Protein AF-A0A834P4N8-F1 (afdb_monomer_lite)

pLDDT: mean 71.98, std 23.49, range [21.44, 96.94]

Secondary structure (DSSP, 8-state):
-HHHHHHHHHHHHHHHHHHHT----GGG-EEPPPSS--TT---TTSEE-HHHHHHHHHHHHHHTHHHHHHHTT---------TTTT-TTS-HHHHHHHHHHHHHHHHHHHHTTS---S-----BTTB-HHHHHS------S-S---------S--HHHHHHHH---------S-S-HHHHHHHHHHHHHHHHHHHHHHHHHHHHHHHHHHHHHHHHHHHHHHTTS--------PPPPHHHHHHHHHHHS-----SS----HHHHHHHHHHHHHHHHHHHHHHHHT-----S-------TT------------------------------------------------------------------------SSS--------------------------------------------------------------S------------------------------------S-HHHHHHHHHHHHHHHHHHHHHHHHHS--S--PPPSSHHHHHHHHTTS-HHHHHHHHHHHHHHT-TTT-THHHHHHHHHHHHHHHHHHHS---S--HHHHHHHHHHHHHHHHHHHHHHHH-HHHHHHHHHHHHHHHHHHHHHTTTSPPPHHHHHHHHHHHHHS-S-SSS-TTHHHHHHHHHHHHHHPPP-SHHHHHHHHHHHHHHHHHHHTTT---HHHHHHHHHHHHHHS---S-------TTS-SSSGGGSTT---TTS--S---TTS--PPPPGGGGS-----HHHHHHHHHHHHHHHHHHHHHHTTSTTHHHHHHHHHHHHHHS--TTS-HHHHHHHHHHHHHHHHHTTSPPPP-PPP-PPPPPP--------SS--SS-PPP--HHHHHHHHHHHHHHHHHHHHHHHHHHHHHHHHHHHHHHHHHHHHHHHHHHHHHHTT----EEEEEEEETTEEEEEEEEE-TTTSSEEEEEEEEPGGGGTSPEEEEEEE--TT--HHHHHHHS-HHHHHHHHT-EEEEE-SS--STTS---TT-TTSBTTB-TTSB--STTGGGT-BHHHIIIIIIHHHHHHHSSEEEEEEEEEEETHHHHHHHHHHHHSTTTSS-EEEES----TTTSHHHHHHHHHHT---TT-HHHHTT-HHHHHHT--SS---EEEEEETT-HHHHTTSS-HHHHHHHHHHTT--EEEEEETT--SSHHHHHHHHHHHHHHHHHHH--

Radius of gyration: 64.55 Å; chains: 1; bounding box: 152×145×149 Å

Organism: Vespula pensylvanica (NCBI:txid30213)

Structure (mmCIF, N/CA/C/O backbone):
data_AF-A0A834P4N8-F1
#
_entry.id   AF-A0A834P4N8-F1
#
loop_
_atom_site.group_PDB
_atom_site.id
_atom_site.type_symbol
_atom_site.label_atom_id
_atom_site.label_alt_id
_atom_site.label_comp_id
_atom_site.label_asym_id
_atom_site.label_entity_id
_atom_site.label_seq_id
_atom_site.pdbx_PDB_ins_code
_atom_site.Cartn_x
_atom_site.Cartn_y
_atom_site.Cartn_z
_atom_site.occupancy
_atom_site.B_iso_or_equiv
_atom_site.auth_seq_id
_atom_site.auth_comp_id
_atom_site.auth_asym_id
_atom_site.auth_atom_id
_atom_site.pdbx_PDB_model_num
ATOM 1 N N . MET A 1 1 ? 45.864 -35.823 -59.020 1.00 46.06 1 MET A N 1
ATOM 2 C CA . MET A 1 1 ? 45.460 -35.392 -57.654 1.00 46.06 1 MET A CA 1
ATOM 3 C C . MET A 1 1 ? 46.513 -34.607 -56.843 1.00 46.06 1 MET A C 1
ATOM 5 O O . MET A 1 1 ? 46.122 -33.960 -55.880 1.00 46.06 1 MET A O 1
ATOM 9 N N . VAL A 1 2 ? 47.816 -34.595 -57.176 1.00 44.84 2 VAL A N 1
ATOM 10 C CA . VAL A 1 2 ? 48.851 -34.005 -56.283 1.00 44.84 2 VAL A CA 1
ATOM 11 C C . VAL A 1 2 ? 48.834 -32.463 -56.200 1.00 44.84 2 VAL A C 1
ATOM 13 O O . VAL A 1 2 ? 48.961 -31.918 -55.105 1.00 44.84 2 VAL A O 1
ATOM 16 N N . LYS A 1 3 ? 48.603 -31.737 -57.309 1.00 44.97 3 LYS A N 1
ATOM 17 C CA . LYS A 1 3 ? 48.581 -30.253 -57.306 1.00 44.97 3 LYS A CA 1
ATOM 18 C C . LYS A 1 3 ? 47.446 -29.646 -56.458 1.00 44.97 3 LYS A C 1
ATOM 20 O O . LYS A 1 3 ? 47.641 -28.597 -55.858 1.00 44.97 3 LYS A O 1
ATOM 25 N N . ALA A 1 4 ? 46.303 -30.325 -56.324 1.00 46.41 4 ALA A N 1
ATOM 26 C CA . ALA A 1 4 ? 45.191 -29.844 -55.495 1.00 46.41 4 ALA A CA 1
ATOM 27 C C . ALA A 1 4 ? 45.511 -29.867 -53.985 1.00 46.41 4 ALA A C 1
ATOM 29 O O . ALA A 1 4 ? 45.103 -28.965 -53.255 1.00 46.41 4 ALA A O 1
ATOM 30 N N . LYS A 1 5 ? 46.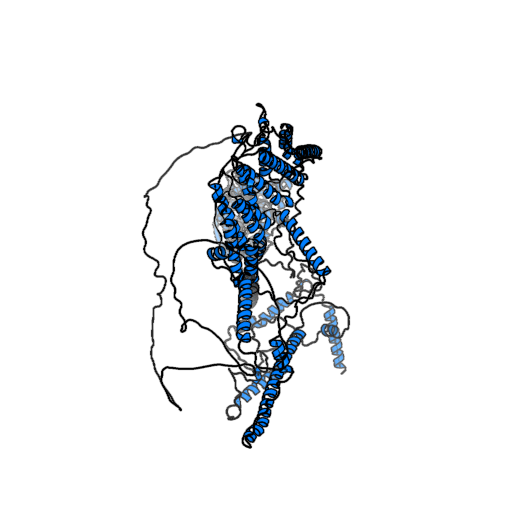278 -30.862 -53.509 1.00 49.19 5 LYS A N 1
ATOM 31 C CA . LYS A 1 5 ? 46.622 -30.987 -52.081 1.00 49.19 5 LYS A CA 1
ATOM 32 C C . LYS A 1 5 ? 47.609 -29.909 -51.608 1.00 49.19 5 LYS A C 1
ATOM 34 O O . LYS A 1 5 ? 47.435 -29.413 -50.498 1.00 49.19 5 LYS A O 1
ATOM 39 N N . LYS A 1 6 ? 48.572 -29.483 -52.445 1.00 52.91 6 LYS A N 1
ATOM 40 C CA . LYS A 1 6 ? 49.505 -28.386 -52.100 1.00 52.91 6 LYS A CA 1
ATOM 41 C C . LYS A 1 6 ? 48.788 -27.045 -51.892 1.00 52.91 6 LYS A C 1
ATOM 43 O O . LYS A 1 6 ? 49.028 -26.383 -50.883 1.00 52.91 6 LYS A O 1
ATOM 48 N N . ASN A 1 7 ? 47.833 -26.707 -52.759 1.00 54.47 7 ASN A N 1
ATOM 49 C CA . ASN A 1 7 ? 47.050 -25.477 -52.609 1.00 54.47 7 ASN A CA 1
ATOM 50 C C . ASN A 1 7 ? 46.189 -25.504 -51.332 1.00 54.47 7 ASN A C 1
ATOM 52 O O . ASN A 1 7 ? 46.068 -24.481 -50.662 1.00 54.47 7 ASN A O 1
ATOM 56 N N . LEU A 1 8 ? 45.636 -26.661 -50.933 1.00 53.25 8 LEU A N 1
ATOM 57 C CA . LEU A 1 8 ? 44.941 -26.773 -49.643 1.00 53.25 8 LEU A CA 1
ATOM 58 C C . LEU A 1 8 ? 45.882 -26.568 -48.447 1.00 53.25 8 LEU A C 1
ATOM 60 O O . LEU A 1 8 ? 45.473 -25.908 -47.494 1.00 53.25 8 LEU A O 1
ATOM 64 N N . SER A 1 9 ? 47.119 -27.080 -48.478 1.00 60.56 9 SER A N 1
ATOM 65 C CA . SER A 1 9 ? 48.085 -26.848 -47.393 1.00 60.56 9 SER A CA 1
ATOM 66 C C . SER A 1 9 ? 48.547 -25.391 -47.304 1.00 60.56 9 SER A C 1
ATOM 68 O O . SER A 1 9 ? 48.621 -24.864 -46.198 1.00 60.56 9 SER A O 1
ATOM 70 N N . GLU A 1 10 ? 48.767 -24.702 -48.427 1.00 59.41 10 GLU A N 1
ATOM 71 C CA . GLU A 1 10 ? 49.094 -23.268 -48.421 1.00 59.41 10 GLU A CA 1
ATOM 72 C C . GLU A 1 10 ? 47.905 -22.421 -47.957 1.00 59.41 10 GLU A C 1
ATOM 74 O O . GLU A 1 10 ? 48.069 -21.543 -47.114 1.00 59.41 10 GLU A O 1
ATOM 79 N N . ILE A 1 11 ? 46.681 -22.718 -48.408 1.00 61.84 11 ILE A N 1
ATOM 80 C CA . ILE A 1 11 ? 45.464 -22.043 -47.926 1.00 61.84 11 ILE A CA 1
ATOM 81 C C . ILE A 1 11 ? 45.232 -22.326 -46.432 1.00 61.84 11 ILE A C 1
ATOM 83 O O . ILE A 1 11 ? 44.785 -21.437 -45.702 1.00 61.84 11 ILE A O 1
ATOM 87 N N . ALA A 1 12 ? 45.556 -23.527 -45.944 1.00 61.19 12 ALA A N 1
ATOM 88 C CA . ALA A 1 12 ? 45.499 -23.863 -44.524 1.00 61.19 12 ALA A CA 1
ATOM 89 C C . ALA A 1 12 ? 46.568 -23.111 -43.715 1.00 61.19 12 ALA A C 1
ATOM 91 O O . ALA A 1 12 ? 46.232 -22.534 -42.686 1.00 61.19 12 ALA A O 1
ATOM 92 N N . GLN A 1 13 ? 47.814 -23.031 -44.190 1.00 60.16 13 GLN A N 1
ATOM 93 C CA . GLN A 1 13 ? 48.889 -22.266 -43.545 1.00 60.16 13 GLN A CA 1
ATOM 94 C C . GLN A 1 13 ? 48.623 -20.753 -43.577 1.00 60.16 13 GLN A C 1
ATOM 96 O O . GLN A 1 13 ? 48.818 -20.076 -42.568 1.00 60.16 13 GLN A O 1
ATOM 101 N N . LEU A 1 14 ? 48.081 -20.216 -44.674 1.00 58.84 14 LEU A N 1
ATOM 102 C CA . LEU A 1 14 ? 47.619 -18.829 -44.770 1.00 58.84 14 LEU A CA 1
ATOM 103 C C . LEU A 1 14 ? 46.462 -18.558 -43.800 1.00 58.84 14 LEU A C 1
ATOM 105 O O . LEU A 1 14 ? 46.494 -17.546 -43.103 1.00 58.84 14 LEU A O 1
ATOM 109 N N . LYS A 1 15 ? 45.488 -19.471 -43.666 1.00 58.03 15 LYS A N 1
ATOM 110 C CA . LYS A 1 15 ? 44.450 -19.387 -42.620 1.00 58.03 15 LYS A CA 1
ATOM 111 C C . LYS A 1 15 ? 45.043 -19.452 -41.212 1.00 58.03 15 LYS A C 1
ATOM 113 O O . LYS A 1 15 ? 44.641 -18.667 -40.357 1.00 58.03 15 LYS A O 1
ATOM 118 N N . HIS A 1 16 ? 46.015 -20.328 -40.970 1.00 56.16 16 HIS A N 1
ATOM 119 C CA . HIS A 1 16 ? 46.644 -20.500 -39.660 1.00 56.16 16 HIS A CA 1
ATOM 120 C C . HIS A 1 16 ? 47.477 -19.267 -39.256 1.00 56.16 16 HIS A C 1
ATOM 122 O O . HIS A 1 16 ? 47.449 -18.850 -38.095 1.00 56.16 16 HIS A O 1
ATOM 128 N N . ASN A 1 17 ? 48.138 -18.626 -40.226 1.00 56.19 17 ASN A N 1
ATOM 129 C CA . ASN A 1 17 ? 48.847 -17.355 -40.060 1.00 56.19 17 ASN A CA 1
ATOM 130 C C . ASN A 1 17 ? 47.887 -16.156 -39.931 1.00 56.19 17 ASN A C 1
ATOM 132 O O . ASN A 1 17 ? 48.145 -15.252 -39.137 1.00 56.19 17 ASN A O 1
ATOM 136 N N . GLN A 1 18 ? 46.745 -16.156 -40.629 1.00 56.22 18 GLN A N 1
ATOM 137 C CA . GLN A 1 18 ? 45.678 -15.163 -40.427 1.00 56.22 18 GLN A CA 1
ATOM 138 C C . GLN A 1 18 ? 45.008 -15.289 -39.050 1.00 56.22 18 GLN A C 1
ATOM 140 O O . GLN A 1 18 ? 44.612 -14.276 -38.477 1.00 56.22 18 GLN A O 1
ATOM 145 N N . GLN A 1 19 ? 44.897 -16.501 -38.497 1.00 53.66 19 GLN A N 1
ATOM 146 C CA . GLN A 1 19 ? 44.397 -16.723 -37.137 1.00 53.66 19 GLN A CA 1
ATOM 147 C C . GLN A 1 19 ? 45.388 -16.218 -36.078 1.00 53.66 19 GLN A C 1
ATOM 149 O O . GLN A 1 19 ? 44.970 -15.529 -35.150 1.00 53.66 19 GLN A O 1
ATOM 154 N N . LYS A 1 20 ? 46.699 -16.456 -36.250 1.00 52.59 20 LYS A N 1
ATOM 155 C CA . LYS A 1 20 ? 47.740 -15.934 -35.340 1.00 52.59 20 LYS A CA 1
ATOM 156 C C . LYS A 1 20 ? 47.938 -14.406 -35.404 1.00 52.59 20 LYS A C 1
ATOM 158 O O . LYS A 1 20 ? 48.492 -13.841 -34.470 1.00 52.59 20 LYS A O 1
ATOM 163 N N . LYS A 1 21 ? 47.466 -13.715 -36.454 1.00 49.66 21 LYS A N 1
ATOM 164 C CA . LYS A 1 21 ? 47.585 -12.246 -36.621 1.00 49.66 21 LYS A CA 1
ATOM 165 C C . LYS A 1 21 ? 46.362 -11.420 -36.173 1.00 49.66 21 LYS A C 1
ATOM 167 O O . LYS A 1 21 ? 46.284 -10.241 -36.504 1.00 49.66 21 LYS A O 1
ATOM 172 N N . LYS A 1 22 ? 45.412 -11.986 -35.416 1.00 57.53 22 LYS A N 1
ATOM 173 C CA . LYS A 1 22 ? 44.201 -11.271 -34.945 1.00 57.53 22 LYS A CA 1
ATOM 174 C C . LYS A 1 22 ? 44.221 -10.825 -33.476 1.00 57.53 22 LYS A C 1
ATOM 176 O O . LYS A 1 22 ? 43.168 -10.752 -32.843 1.00 57.53 22 LYS A O 1
ATOM 181 N N . ASN A 1 23 ? 45.373 -10.364 -32.989 1.00 58.09 23 ASN A N 1
ATOM 182 C CA . ASN A 1 23 ? 45.368 -9.299 -31.981 1.00 58.09 23 ASN A CA 1
ATOM 183 C C . ASN A 1 23 ? 44.941 -8.000 -32.682 1.00 58.09 23 ASN A C 1
ATOM 185 O O . ASN A 1 23 ? 45.769 -7.185 -33.079 1.00 58.09 23 ASN A O 1
ATOM 189 N N . LEU A 1 24 ? 43.629 -7.869 -32.912 1.00 64.44 24 LEU A N 1
ATOM 190 C CA . LEU A 1 24 ? 43.011 -6.646 -33.420 1.00 64.44 24 LEU A CA 1
ATOM 191 C C . LEU A 1 24 ? 43.420 -5.481 -32.519 1.00 64.44 24 LEU A C 1
ATOM 193 O O . LEU A 1 24 ? 43.329 -5.585 -31.295 1.00 64.44 24 LEU A O 1
ATOM 197 N N . ASN A 1 25 ? 43.863 -4.387 -33.134 1.00 79.00 25 ASN A N 1
ATOM 198 C CA . ASN A 1 25 ? 44.309 -3.206 -32.412 1.00 79.00 25 ASN A CA 1
ATOM 199 C C . ASN A 1 25 ? 43.174 -2.720 -31.480 1.00 79.00 25 ASN A C 1
ATOM 201 O O . ASN A 1 25 ? 42.064 -2.497 -31.974 1.00 79.00 25 ASN A O 1
ATOM 205 N N . PRO A 1 26 ? 43.409 -2.538 -30.163 1.00 80.94 26 PRO A N 1
ATOM 206 C CA . PRO A 1 26 ? 42.380 -2.083 -29.228 1.00 80.94 26 PRO A CA 1
ATOM 207 C C . PRO A 1 26 ? 41.653 -0.802 -29.661 1.00 80.94 26 PRO A C 1
ATOM 209 O O . PRO A 1 26 ? 40.479 -0.648 -29.348 1.00 80.94 26 PRO A O 1
ATOM 212 N N . PHE A 1 27 ? 42.299 0.077 -30.436 1.00 82.69 27 PHE A N 1
ATOM 213 C CA . PHE A 1 27 ? 41.684 1.301 -30.967 1.00 82.69 27 PHE A CA 1
ATOM 214 C C . PHE A 1 27 ? 40.715 1.077 -32.150 1.00 82.69 27 PHE A C 1
ATOM 216 O O . PHE A 1 27 ? 39.937 1.971 -32.485 1.00 82.69 27 PHE A O 1
ATOM 223 N N . GLU A 1 28 ? 40.717 -0.101 -32.784 1.00 82.94 28 GLU A N 1
ATOM 224 C CA . GLU A 1 28 ? 39.754 -0.471 -33.838 1.00 82.94 28 GLU A CA 1
ATOM 225 C C . GLU A 1 28 ? 38.455 -1.079 -33.283 1.00 82.94 28 GLU A C 1
ATOM 227 O O . GLU A 1 28 ? 37.444 -1.144 -33.994 1.00 82.94 28 GLU A O 1
ATOM 232 N N . ILE A 1 29 ? 38.474 -1.506 -32.016 1.00 84.81 29 ILE A N 1
ATOM 233 C CA . ILE A 1 29 ? 37.347 -2.110 -31.304 1.00 84.81 29 ILE A CA 1
ATOM 234 C C . ILE A 1 29 ? 36.762 -1.080 -30.335 1.00 84.81 29 ILE A C 1
ATOM 236 O O . ILE A 1 29 ? 37.475 -0.438 -29.574 1.00 84.81 29 ILE A O 1
ATOM 240 N N . HIS A 1 30 ? 35.439 -0.954 -30.306 1.00 85.19 30 HIS A N 1
ATOM 241 C CA . HIS A 1 30 ? 34.751 -0.269 -29.217 1.00 85.19 30 HIS A CA 1
ATOM 242 C C . HIS A 1 30 ? 34.214 -1.311 -28.240 1.00 85.19 30 HIS A C 1
ATOM 244 O O . HIS A 1 30 ? 33.317 -2.073 -28.599 1.00 85.19 30 HIS A O 1
ATOM 250 N N . ILE A 1 31 ? 34.786 -1.367 -27.038 1.00 84.25 31 ILE A N 1
ATOM 251 C CA . ILE A 1 31 ? 34.381 -2.308 -25.989 1.00 84.25 31 ILE A CA 1
ATOM 252 C C . ILE A 1 31 ? 33.406 -1.600 -25.047 1.00 84.25 31 ILE A C 1
ATOM 254 O O . ILE A 1 31 ? 33.760 -0.595 -24.428 1.00 84.25 31 ILE A O 1
ATOM 258 N N . ASN A 1 32 ? 32.194 -2.134 -24.924 1.00 81.81 32 ASN A N 1
ATOM 259 C CA . ASN A 1 32 ? 31.267 -1.736 -23.872 1.00 81.81 32 ASN A CA 1
ATOM 260 C C . ASN A 1 32 ? 31.687 -2.429 -22.569 1.00 81.81 32 ASN A C 1
ATOM 262 O O . ASN A 1 32 ? 31.934 -3.631 -22.563 1.00 81.81 32 ASN A O 1
ATOM 266 N N . LYS A 1 33 ? 31.783 -1.681 -21.463 1.00 81.88 33 LYS A N 1
ATOM 267 C CA . LYS A 1 33 ? 31.998 -2.280 -20.138 1.00 81.88 33 LYS A CA 1
ATOM 268 C C . LYS A 1 33 ? 30.669 -2.817 -19.609 1.00 81.88 33 LYS A C 1
ATOM 270 O O . LYS A 1 33 ? 29.723 -2.039 -19.458 1.00 81.88 33 LYS A O 1
ATOM 275 N N . ASP A 1 34 ? 30.618 -4.106 -19.290 1.00 79.25 34 ASP A N 1
ATOM 276 C CA . ASP A 1 34 ? 29.484 -4.695 -18.581 1.00 79.25 34 ASP A CA 1
ATOM 277 C C . ASP A 1 34 ? 29.322 -4.050 -17.202 1.00 79.25 34 ASP A C 1
ATOM 279 O O . ASP A 1 34 ? 30.280 -3.903 -16.443 1.00 79.25 34 ASP A O 1
ATOM 283 N N . LYS A 1 35 ? 28.090 -3.644 -16.879 1.00 80.88 35 LYS A N 1
ATOM 284 C CA . LYS A 1 35 ? 27.754 -3.039 -15.578 1.00 80.88 35 LYS A CA 1
ATOM 285 C C . LYS A 1 35 ? 27.410 -4.076 -14.509 1.00 80.88 35 LYS A C 1
ATOM 287 O O . LYS A 1 35 ? 27.476 -3.770 -13.325 1.00 80.88 35 LYS A O 1
ATOM 292 N N . GLN A 1 36 ? 26.999 -5.268 -14.933 1.00 79.50 36 GLN A N 1
ATOM 293 C CA . GLN A 1 36 ? 26.628 -6.401 -14.091 1.00 79.50 36 GLN A CA 1
ATOM 294 C C . GLN A 1 36 ? 27.106 -7.670 -14.797 1.00 79.50 36 GLN A C 1
ATOM 296 O O . GLN A 1 36 ? 26.804 -7.867 -15.973 1.00 79.50 36 GLN A O 1
ATOM 301 N N . ASN A 1 37 ? 27.873 -8.505 -14.098 1.00 78.94 37 ASN A N 1
ATOM 302 C CA . ASN A 1 37 ? 28.445 -9.723 -14.663 1.00 78.94 37 ASN A CA 1
ATOM 303 C C . ASN A 1 37 ? 27.465 -10.891 -14.480 1.00 78.94 37 ASN A C 1
ATOM 305 O O . ASN A 1 37 ? 27.316 -11.401 -13.371 1.00 78.94 37 ASN A O 1
ATOM 309 N N . VAL A 1 38 ? 26.781 -11.294 -15.554 1.00 78.19 38 VAL A N 1
ATOM 310 C CA . VAL A 1 38 ? 25.845 -12.428 -15.544 1.00 78.19 38 VAL A CA 1
ATOM 311 C C . VAL A 1 38 ? 26.547 -13.654 -16.123 1.00 78.19 38 VAL A C 1
ATOM 313 O O . VAL A 1 38 ? 26.769 -13.751 -17.332 1.00 78.19 38 VAL A O 1
ATOM 316 N N . LEU A 1 39 ? 26.895 -14.599 -15.249 1.00 77.44 39 LEU A N 1
ATOM 317 C CA . LEU A 1 39 ? 27.554 -15.852 -15.620 1.00 77.44 39 LEU A CA 1
ATOM 318 C C . LEU A 1 39 ? 26.750 -16.603 -16.699 1.00 77.44 39 LEU A C 1
ATOM 320 O O . LEU A 1 39 ? 25.524 -16.646 -16.676 1.00 77.44 39 LEU A O 1
ATOM 324 N N . GLY A 1 40 ? 27.452 -17.166 -17.685 1.00 74.88 40 GLY A N 1
ATOM 325 C CA . GLY A 1 40 ? 26.855 -17.906 -18.806 1.00 74.88 40 GLY A CA 1
ATOM 326 C C . GLY A 1 40 ? 26.295 -17.052 -19.957 1.00 74.88 40 GLY A C 1
ATOM 327 O O . GLY A 1 40 ? 26.273 -17.526 -21.095 1.00 74.88 40 GLY A O 1
ATOM 328 N N . ARG A 1 41 ? 25.918 -15.783 -19.736 1.00 71.19 41 ARG A N 1
ATOM 329 C CA . ARG A 1 41 ? 25.320 -14.928 -20.780 1.00 71.19 41 ARG A CA 1
ATOM 330 C C . ARG A 1 41 ? 26.366 -14.036 -21.457 1.00 71.19 41 ARG A C 1
ATOM 332 O O . ARG A 1 41 ? 26.808 -13.044 -20.895 1.00 71.19 41 ARG A O 1
ATOM 339 N N . ARG A 1 42 ? 26.732 -14.349 -22.707 1.00 68.69 42 ARG A N 1
ATOM 340 C CA . ARG A 1 42 ? 27.559 -13.460 -23.550 1.00 68.69 42 ARG A CA 1
ATOM 341 C C . ARG A 1 42 ? 26.670 -12.477 -24.306 1.00 68.69 42 ARG A C 1
ATOM 343 O O . ARG A 1 42 ? 25.823 -12.895 -25.097 1.00 68.69 42 ARG A O 1
ATOM 350 N N . ASN A 1 43 ? 26.875 -11.184 -24.100 1.00 68.12 43 ASN A N 1
ATOM 351 C CA . ASN A 1 43 ? 26.090 -10.141 -24.742 1.00 68.12 43 ASN A CA 1
ATOM 352 C C . ASN A 1 43 ? 26.610 -9.907 -26.177 1.00 68.12 43 ASN A C 1
ATOM 354 O O . ASN A 1 43 ? 27.778 -9.615 -26.423 1.00 68.12 43 ASN A O 1
ATOM 358 N N . LYS A 1 44 ? 25.731 -10.003 -27.187 1.00 66.38 44 LYS A N 1
ATOM 359 C CA . LYS A 1 44 ? 26.122 -9.812 -28.605 1.00 66.38 44 LYS A CA 1
ATOM 360 C C . LYS A 1 44 ? 26.669 -8.395 -28.907 1.00 66.38 44 LYS A C 1
ATOM 362 O O . LYS A 1 44 ? 27.233 -8.180 -29.976 1.00 66.38 44 LYS A O 1
ATOM 367 N N . ALA A 1 45 ? 26.497 -7.435 -27.992 1.00 67.50 45 ALA A N 1
ATOM 368 C CA . ALA A 1 45 ? 26.822 -6.017 -28.164 1.00 67.50 45 ALA A CA 1
ATOM 369 C C . ALA A 1 45 ? 28.116 -5.552 -27.457 1.00 67.50 45 ALA A C 1
ATOM 371 O O . ALA A 1 45 ? 28.415 -4.356 -27.475 1.00 67.50 45 ALA A O 1
ATOM 372 N N . ASP A 1 46 ? 28.899 -6.457 -26.862 1.00 70.06 46 ASP A N 1
ATOM 373 C CA . ASP A 1 46 ? 30.058 -6.094 -26.020 1.00 70.06 46 ASP A CA 1
ATOM 374 C C . ASP A 1 46 ? 31.209 -5.469 -26.809 1.00 70.06 46 ASP A C 1
ATOM 376 O O . ASP A 1 46 ? 32.013 -4.709 -26.268 1.00 70.06 46 ASP A O 1
ATOM 380 N N . ARG A 1 47 ? 31.302 -5.788 -28.105 1.00 79.25 47 ARG A N 1
ATOM 381 C CA . ARG A 1 47 ? 32.376 -5.336 -28.996 1.00 79.25 47 ARG A CA 1
ATOM 382 C C . ARG A 1 47 ? 31.813 -4.842 -30.323 1.00 79.25 47 ARG A C 1
ATOM 384 O O . ARG A 1 47 ? 31.401 -5.628 -31.171 1.00 79.25 47 ARG A O 1
ATOM 391 N N . GLY A 1 48 ? 31.848 -3.530 -30.526 1.00 84.06 48 GLY A N 1
ATOM 392 C CA . GLY A 1 48 ? 31.637 -2.905 -31.828 1.00 84.06 48 GLY A CA 1
ATOM 393 C C . GLY A 1 48 ? 32.939 -2.797 -32.627 1.00 84.06 48 GLY A C 1
ATOM 394 O O . GLY A 1 48 ? 34.021 -2.706 -32.054 1.00 84.06 48 GLY A O 1
ATOM 395 N N . LEU A 1 49 ? 32.836 -2.727 -33.957 1.00 88.50 49 LEU A N 1
ATOM 396 C CA . LEU A 1 49 ? 33.960 -2.481 -34.878 1.00 88.50 49 LEU A CA 1
ATOM 397 C C . LEU A 1 49 ? 33.710 -1.182 -35.676 1.00 88.50 49 LEU A C 1
ATOM 399 O O . LEU A 1 49 ? 33.273 -1.240 -36.834 1.00 88.50 49 LEU A O 1
ATOM 403 N N . PRO A 1 50 ? 33.925 0.015 -35.083 1.00 88.12 50 PRO A N 1
ATOM 404 C CA . PRO A 1 50 ? 33.547 1.282 -35.709 1.00 88.12 50 PRO A CA 1
ATOM 405 C C . PRO A 1 50 ? 34.264 1.553 -37.033 1.00 88.12 50 PRO A C 1
ATOM 407 O O . PRO A 1 50 ? 33.652 2.126 -37.932 1.00 88.12 50 PRO A O 1
ATOM 410 N N . GLY A 1 51 ? 35.528 1.137 -37.176 1.00 86.50 51 GLY A N 1
ATOM 411 C CA . GLY A 1 51 ? 36.303 1.317 -38.409 1.00 86.50 51 GLY A CA 1
ATOM 412 C C . GLY A 1 51 ? 35.672 0.591 -39.599 1.00 86.50 51 GLY A C 1
ATOM 413 O O . GLY A 1 51 ? 35.321 1.217 -40.600 1.00 86.50 51 GLY A O 1
ATOM 414 N N . ILE A 1 52 ? 35.425 -0.714 -39.446 1.00 87.31 52 ILE A N 1
ATOM 415 C CA . ILE A 1 52 ? 34.806 -1.564 -40.477 1.00 87.31 52 ILE A CA 1
ATOM 416 C C . ILE A 1 52 ? 33.373 -1.099 -40.776 1.00 87.31 52 ILE A C 1
ATOM 418 O O . ILE A 1 52 ? 32.992 -0.986 -41.941 1.00 87.31 52 ILE A O 1
ATOM 422 N N . SER A 1 53 ? 32.593 -0.751 -39.746 1.00 88.31 53 SER A N 1
ATOM 423 C CA . SER A 1 53 ? 31.236 -0.210 -39.910 1.00 88.31 53 SER A CA 1
ATOM 424 C C . SER A 1 53 ? 31.229 1.101 -40.713 1.00 88.31 53 SER A C 1
ATOM 426 O O . SER A 1 53 ? 30.478 1.229 -41.684 1.00 88.31 53 SER A O 1
ATOM 428 N N . ARG A 1 54 ? 32.116 2.055 -40.385 1.00 89.56 54 ARG A N 1
ATOM 429 C CA . ARG A 1 54 ? 32.282 3.311 -41.141 1.00 89.56 54 ARG A CA 1
ATOM 430 C C . ARG A 1 54 ? 32.709 3.042 -42.586 1.00 89.56 54 ARG A C 1
ATOM 432 O O . ARG A 1 54 ? 32.130 3.638 -43.490 1.00 89.56 54 ARG A O 1
ATOM 439 N N . ALA A 1 55 ? 33.654 2.130 -42.818 1.00 91.62 55 ALA A N 1
ATOM 440 C CA . ALA A 1 55 ? 34.110 1.766 -44.160 1.00 91.62 55 ALA A CA 1
ATOM 441 C C . ALA A 1 55 ? 32.990 1.128 -45.006 1.00 91.62 55 ALA A C 1
ATOM 443 O O . ALA A 1 55 ? 32.728 1.594 -46.117 1.00 91.62 55 ALA A O 1
ATOM 444 N N . LYS A 1 56 ? 32.257 0.139 -44.465 1.00 92.38 56 LYS A N 1
ATOM 445 C CA . LYS A 1 56 ? 31.091 -0.488 -45.124 1.00 92.38 56 LYS A CA 1
ATOM 446 C C . LYS A 1 56 ? 30.018 0.556 -45.447 1.00 92.38 56 LYS A C 1
ATOM 448 O O . LYS A 1 56 ? 29.497 0.578 -46.559 1.00 92.38 56 LYS A O 1
ATOM 453 N N . ALA A 1 57 ? 29.743 1.477 -44.523 1.00 91.50 57 ALA A N 1
ATOM 454 C CA . ALA A 1 57 ? 28.758 2.538 -44.716 1.00 91.50 57 ALA A CA 1
ATOM 455 C C . ALA A 1 57 ? 29.205 3.619 -45.725 1.00 91.50 57 ALA A C 1
ATOM 457 O O . ALA A 1 57 ? 28.364 4.181 -46.425 1.00 91.50 57 ALA A O 1
ATOM 458 N N . ILE A 1 58 ? 30.504 3.920 -45.840 1.00 91.19 58 ILE A N 1
ATOM 459 C CA . ILE A 1 58 ? 31.047 4.787 -46.903 1.00 91.19 58 ILE A CA 1
ATOM 460 C C . ILE A 1 58 ? 30.968 4.078 -48.259 1.00 91.19 58 ILE A C 1
ATOM 462 O O . ILE A 1 58 ? 30.587 4.698 -49.247 1.00 91.19 58 ILE A O 1
ATOM 466 N N . ASN A 1 59 ? 31.271 2.781 -48.317 1.00 93.38 59 ASN A N 1
ATOM 467 C CA . ASN A 1 59 ? 31.169 2.006 -49.552 1.00 93.38 59 ASN A CA 1
ATOM 468 C C . ASN A 1 59 ? 29.709 1.857 -50.018 1.00 93.38 59 ASN A C 1
ATOM 470 O O . ASN A 1 59 ? 29.460 2.014 -51.209 1.00 93.38 59 ASN A O 1
ATOM 474 N N . LYS A 1 60 ? 28.734 1.696 -49.105 1.00 93.62 60 LYS A N 1
ATOM 475 C CA . LYS A 1 60 ? 27.297 1.754 -49.445 1.00 93.62 60 LYS A CA 1
ATOM 476 C C . LYS A 1 60 ? 26.929 3.099 -50.092 1.00 93.62 60 LYS A C 1
ATOM 478 O O . LYS A 1 60 ? 26.366 3.099 -51.177 1.00 93.62 60 LYS A O 1
ATOM 483 N N . ARG A 1 61 ? 27.343 4.232 -49.504 1.00 94.06 61 ARG A N 1
ATOM 484 C CA . ARG A 1 61 ? 27.123 5.585 -50.073 1.00 94.06 61 ARG A CA 1
ATOM 485 C C . ARG A 1 61 ? 27.817 5.812 -51.421 1.00 94.06 61 ARG A C 1
ATOM 487 O O . ARG A 1 61 ? 27.293 6.529 -52.266 1.00 94.06 61 ARG A O 1
ATOM 494 N N . LYS A 1 62 ? 28.993 5.210 -51.639 1.00 92.31 62 LYS A N 1
ATOM 495 C CA . LYS A 1 62 ? 29.662 5.203 -52.954 1.00 92.31 62 LYS A CA 1
ATOM 496 C C . LYS A 1 62 ? 28.896 4.377 -53.997 1.00 92.31 62 LYS A C 1
ATOM 498 O O . LYS A 1 62 ? 29.002 4.680 -55.180 1.00 92.31 62 LYS A O 1
ATOM 503 N N . GLY A 1 63 ? 28.173 3.344 -53.562 1.00 92.00 63 GLY A N 1
ATOM 504 C CA . GLY A 1 63 ? 27.295 2.538 -54.407 1.00 92.00 63 GLY A CA 1
ATOM 505 C C . GLY A 1 63 ? 25.974 3.232 -54.741 1.00 92.00 63 GLY A C 1
ATOM 506 O O . GLY A 1 63 ? 25.560 3.166 -55.886 1.00 92.00 63 GLY A O 1
ATOM 507 N N . THR A 1 64 ? 25.348 3.923 -53.780 1.00 92.62 64 THR A N 1
ATOM 508 C CA . THR A 1 64 ? 24.056 4.614 -53.969 1.00 92.62 64 THR A CA 1
ATOM 509 C C . THR A 1 64 ? 24.240 6.100 -54.300 1.00 92.62 64 THR A C 1
ATOM 511 O O . THR A 1 64 ? 24.390 6.456 -55.467 1.00 92.62 64 THR A O 1
ATOM 514 N N . LEU A 1 65 ? 24.356 6.961 -53.282 1.00 92.50 65 LEU A N 1
ATOM 515 C CA . LEU A 1 65 ? 24.364 8.428 -53.393 1.00 92.50 65 LEU A CA 1
ATOM 516 C C . LEU A 1 65 ? 25.386 8.977 -54.403 1.00 92.50 65 LEU A C 1
ATOM 518 O O . LEU A 1 65 ? 25.140 9.991 -55.044 1.00 92.50 65 LEU A O 1
ATOM 522 N N . PHE A 1 66 ? 26.555 8.346 -54.549 1.00 92.75 66 PHE A N 1
ATOM 523 C CA . PHE A 1 66 ? 27.563 8.779 -55.527 1.00 92.75 66 PHE A CA 1
ATOM 524 C C . PHE A 1 66 ? 27.242 8.357 -56.970 1.00 92.75 66 PHE A C 1
ATOM 526 O O . PHE A 1 66 ? 27.637 9.063 -57.899 1.00 92.75 66 PHE A O 1
ATOM 533 N N . GLN A 1 67 ? 26.541 7.236 -57.178 1.00 89.38 67 GLN A N 1
ATOM 534 C CA . GLN A 1 67 ? 26.004 6.893 -58.497 1.00 89.38 67 GLN A CA 1
ATOM 535 C C . GLN A 1 67 ? 24.846 7.830 -58.846 1.00 89.38 67 GLN A C 1
ATOM 537 O O . GLN A 1 67 ? 24.884 8.446 -59.905 1.00 89.38 67 GLN A O 1
ATOM 542 N N . GLU A 1 68 ? 23.902 8.039 -57.928 1.00 89.44 68 GLU A N 1
ATOM 543 C CA . GLU A 1 68 ? 22.801 9.004 -58.079 1.00 89.44 68 GLU A CA 1
ATOM 544 C C . GLU A 1 68 ? 23.326 10.415 -58.399 1.00 89.44 68 GLU A C 1
ATOM 546 O O . GLU A 1 68 ? 22.925 11.019 -59.388 1.00 89.44 68 GLU A O 1
ATOM 551 N N . TYR A 1 69 ? 24.317 10.912 -57.650 1.00 89.38 69 TYR A N 1
ATOM 552 C CA . TYR A 1 69 ? 24.930 12.223 -57.893 1.00 89.38 69 TYR A CA 1
ATOM 553 C C . TYR A 1 69 ? 25.600 12.338 -59.276 1.00 89.38 69 TYR A C 1
ATOM 555 O O . TYR A 1 69 ? 25.563 13.402 -59.890 1.00 89.38 69 TYR A O 1
ATOM 563 N N . LYS A 1 70 ? 26.180 11.248 -59.801 1.00 87.25 70 LYS A N 1
ATOM 564 C CA . LYS A 1 70 ? 26.709 11.187 -61.179 1.00 87.25 70 LYS A CA 1
ATOM 565 C C . LYS A 1 70 ? 25.620 11.117 -62.251 1.00 87.25 70 LYS A C 1
ATOM 567 O O . LYS A 1 70 ? 25.879 11.498 -63.390 1.00 87.25 70 LYS A O 1
ATOM 572 N N . LEU A 1 71 ? 24.454 10.574 -61.912 1.00 87.69 71 LEU A N 1
ATOM 573 C CA . LEU A 1 71 ? 23.316 10.388 -62.812 1.00 87.69 71 LEU A CA 1
ATOM 574 C C . LEU A 1 71 ? 22.296 11.534 -62.726 1.00 87.69 71 LEU A C 1
ATOM 576 O O . LEU A 1 71 ? 21.369 11.551 -63.521 1.00 87.69 71 LEU A O 1
ATOM 580 N N . LYS A 1 72 ? 22.488 12.511 -61.824 1.00 85.19 72 LYS A N 1
ATOM 581 C CA . LYS A 1 72 ? 21.560 13.629 -61.564 1.00 85.19 72 LYS A CA 1
ATOM 582 C C . LYS A 1 72 ? 21.073 14.361 -62.826 1.00 85.19 72 LYS A C 1
ATOM 584 O O . LYS A 1 72 ? 19.940 14.821 -62.849 1.00 85.19 72 LYS A O 1
ATOM 589 N N . ASN A 1 73 ? 21.927 14.471 -63.844 1.00 85.81 73 ASN A N 1
ATOM 590 C CA . ASN A 1 73 ? 21.639 15.157 -65.106 1.00 85.81 73 ASN A CA 1
ATOM 591 C C . ASN A 1 73 ? 21.564 14.156 -66.283 1.00 85.81 73 ASN A C 1
ATOM 593 O O . ASN A 1 73 ? 22.101 14.430 -67.357 1.00 85.81 73 ASN A O 1
ATOM 597 N N . LYS A 1 74 ? 21.021 12.952 -66.059 1.00 86.69 74 LYS A N 1
ATOM 598 C CA . LYS A 1 74 ? 20.774 11.950 -67.104 1.00 86.69 74 LYS A CA 1
ATOM 599 C C . LYS A 1 74 ? 19.315 11.518 -67.099 1.00 86.69 74 LYS A C 1
ATOM 601 O O . LYS A 1 74 ? 18.850 10.940 -66.122 1.00 86.69 74 LYS A O 1
ATOM 606 N N . ASP A 1 75 ? 18.671 11.677 -68.246 1.00 81.94 75 ASP A N 1
ATOM 607 C CA . ASP A 1 75 ? 17.235 11.419 -68.392 1.00 81.94 75 ASP A CA 1
ATOM 608 C C . ASP A 1 75 ? 16.936 10.016 -68.959 1.00 81.94 75 ASP A C 1
ATOM 610 O O . ASP A 1 75 ? 15.787 9.585 -69.019 1.00 81.94 75 ASP A O 1
ATOM 614 N N . ASN A 1 76 ? 17.968 9.263 -69.366 1.00 84.25 76 ASN A N 1
ATOM 615 C CA . ASN A 1 76 ? 17.823 7.944 -69.980 1.00 84.25 76 ASN A CA 1
ATOM 616 C C . ASN A 1 76 ? 17.912 6.783 -68.969 1.00 84.25 76 ASN A C 1
ATOM 618 O O . ASN A 1 76 ? 18.964 6.509 -68.389 1.00 84.25 76 ASN A O 1
ATOM 622 N N . VAL A 1 77 ? 16.813 6.032 -68.818 1.00 75.12 77 VAL A N 1
ATOM 623 C CA . VAL A 1 77 ? 16.702 4.880 -67.904 1.00 75.12 77 VAL A CA 1
ATOM 624 C C . VAL A 1 77 ? 16.553 3.569 -68.684 1.00 75.12 77 VAL A C 1
ATOM 626 O O . VAL A 1 77 ? 15.579 3.367 -69.402 1.00 75.12 77 VAL A O 1
ATOM 629 N N . PHE A 1 78 ? 17.493 2.636 -68.501 1.00 82.69 78 PHE A N 1
ATOM 630 C CA . PHE A 1 78 ? 17.407 1.286 -69.072 1.00 82.69 78 PHE A CA 1
ATOM 631 C C . PHE A 1 78 ? 16.623 0.342 -68.143 1.00 82.69 78 PHE A C 1
ATOM 633 O O . PHE A 1 78 ? 17.077 0.006 -67.044 1.00 82.69 78 PHE A O 1
ATOM 640 N N . LEU A 1 79 ? 15.439 -0.097 -68.580 1.00 77.19 79 LEU A N 1
ATOM 641 C CA . LEU A 1 79 ? 14.548 -0.973 -67.812 1.00 77.19 79 LEU A CA 1
ATOM 642 C C . LEU A 1 79 ? 14.759 -2.452 -68.161 1.00 77.19 79 LEU A C 1
ATOM 644 O O . LEU A 1 79 ? 14.067 -3.017 -69.006 1.00 77.19 79 LEU A O 1
ATOM 648 N N . ASP A 1 80 ? 15.687 -3.102 -67.458 1.00 77.25 80 ASP A N 1
ATOM 649 C CA . ASP A 1 80 ? 15.876 -4.550 -67.573 1.00 77.25 80 ASP A CA 1
ATOM 650 C C . ASP A 1 80 ? 14.724 -5.328 -66.906 1.00 77.25 80 ASP A C 1
ATOM 652 O O . ASP A 1 80 ? 14.601 -5.349 -65.677 1.00 77.25 80 ASP A O 1
ATOM 656 N N . LYS A 1 81 ? 13.882 -5.967 -67.730 1.00 80.00 81 LYS A N 1
ATOM 657 C CA . LYS A 1 81 ? 12.742 -6.805 -67.310 1.00 80.00 81 LYS A CA 1
ATOM 658 C C . LYS A 1 81 ? 13.113 -8.285 -67.089 1.00 80.00 81 LYS A C 1
ATOM 660 O O . LYS A 1 81 ? 12.223 -9.098 -66.842 1.00 80.00 81 LYS A O 1
ATOM 665 N N . ARG A 1 82 ? 14.392 -8.675 -67.195 1.00 79.38 82 ARG A N 1
ATOM 666 C CA . ARG A 1 82 ? 14.822 -10.081 -67.067 1.00 79.38 82 ARG A CA 1
ATOM 667 C C . ARG A 1 82 ? 14.804 -10.545 -65.606 1.00 79.38 82 ARG A C 1
ATOM 669 O O . ARG A 1 82 ? 15.400 -9.935 -64.717 1.00 79.38 82 ARG A O 1
ATOM 676 N N . ILE A 1 83 ? 14.123 -11.666 -65.359 1.00 76.50 83 ILE A N 1
ATOM 677 C CA . ILE A 1 83 ? 13.861 -12.189 -64.010 1.00 76.50 83 ILE A CA 1
ATOM 678 C C . ILE A 1 83 ? 15.176 -12.484 -63.275 1.00 76.50 83 ILE A C 1
ATOM 680 O O . ILE A 1 83 ? 16.099 -13.091 -63.824 1.00 76.50 83 ILE A O 1
ATOM 684 N N . GLY A 1 84 ? 15.264 -12.029 -62.024 1.00 71.31 84 GLY A N 1
ATOM 685 C CA . GLY A 1 84 ? 16.381 -12.310 -61.121 1.00 71.31 84 GLY A CA 1
ATOM 686 C C . GLY A 1 84 ? 17.709 -11.615 -61.449 1.00 71.31 84 GLY A C 1
ATOM 687 O O . GLY A 1 84 ? 18.658 -11.795 -60.692 1.00 71.31 84 GLY A O 1
ATOM 688 N N . GLU A 1 85 ? 17.821 -10.807 -62.515 1.00 74.38 85 GLU A N 1
ATOM 689 C CA . GLU A 1 85 ? 19.111 -10.220 -62.926 1.00 74.38 85 GLU A CA 1
ATOM 690 C C . GLU A 1 85 ? 19.729 -9.375 -61.790 1.00 74.38 85 GLU A C 1
ATOM 692 O O . GLU A 1 85 ? 20.871 -9.617 -61.394 1.00 74.38 85 GLU A O 1
ATOM 697 N N . LYS A 1 86 ? 18.919 -8.507 -61.159 1.00 65.88 86 LYS A N 1
ATOM 698 C CA . LYS A 1 86 ? 19.297 -7.641 -60.020 1.00 65.88 86 LYS A CA 1
ATOM 699 C C . LYS A 1 86 ? 19.501 -8.377 -58.681 1.00 65.88 86 LYS A C 1
ATOM 701 O O . LYS A 1 86 ? 20.098 -7.810 -57.768 1.00 65.88 86 LYS A O 1
ATOM 706 N N . ASN A 1 87 ? 19.050 -9.628 -58.546 1.00 74.25 87 ASN A N 1
ATOM 707 C CA . ASN A 1 87 ? 19.185 -10.387 -57.300 1.00 74.25 87 ASN A CA 1
ATOM 708 C C . ASN A 1 87 ? 20.556 -11.074 -57.239 1.00 74.25 87 ASN A C 1
ATOM 710 O O . ASN A 1 87 ? 20.798 -12.071 -57.915 1.00 74.25 87 ASN A O 1
ATOM 714 N N . PHE A 1 88 ? 21.453 -10.561 -56.394 1.00 69.31 88 PHE A N 1
ATOM 715 C CA . PHE A 1 88 ? 22.793 -11.133 -56.174 1.00 69.31 88 PHE A CA 1
ATOM 716 C C . PHE A 1 88 ? 22.800 -12.459 -55.391 1.00 69.31 88 PHE A C 1
ATOM 718 O O . PHE A 1 88 ? 23.831 -13.120 -55.344 1.00 69.31 88 PHE A O 1
ATOM 725 N N . ARG A 1 89 ? 21.675 -12.832 -54.763 1.00 75.94 89 ARG A N 1
ATOM 726 C CA . ARG A 1 89 ? 21.524 -14.089 -54.005 1.00 75.94 89 ARG A CA 1
ATOM 727 C C . ARG A 1 89 ? 21.243 -15.311 -54.881 1.00 75.94 89 ARG A C 1
ATOM 729 O O . ARG A 1 89 ? 21.576 -16.406 -54.460 1.00 75.94 89 ARG A O 1
ATOM 736 N N . MET A 1 90 ? 20.640 -15.119 -56.054 1.00 74.81 90 MET A N 1
ATOM 737 C CA . MET A 1 90 ? 20.356 -16.212 -56.986 1.00 74.81 90 MET A CA 1
ATOM 738 C C . MET A 1 90 ? 21.633 -16.550 -57.758 1.00 74.81 90 MET A C 1
ATOM 740 O O . MET A 1 90 ? 22.243 -15.663 -58.366 1.00 74.81 90 MET A O 1
ATOM 744 N N . THR A 1 91 ? 22.018 -17.819 -57.772 1.00 84.94 91 THR A N 1
ATOM 745 C CA . THR A 1 91 ? 23.049 -18.362 -58.666 1.00 84.94 91 THR A CA 1
ATOM 746 C C . THR A 1 91 ? 22.634 -18.194 -60.137 1.00 84.94 91 THR A C 1
ATOM 748 O O . THR A 1 91 ? 21.445 -18.033 -60.431 1.00 84.94 91 THR A O 1
ATOM 751 N N . PRO A 1 92 ? 23.571 -18.200 -61.107 1.00 80.75 92 PRO A N 1
ATOM 752 C CA . PRO A 1 92 ? 23.210 -18.145 -62.527 1.00 80.75 92 PRO A CA 1
ATOM 753 C C . PRO A 1 92 ? 22.274 -19.294 -62.944 1.00 80.75 92 PRO A C 1
ATOM 755 O O . PRO A 1 92 ? 21.384 -19.077 -63.763 1.00 80.75 92 PRO A O 1
ATOM 758 N N . GLU A 1 93 ? 22.419 -20.468 -62.328 1.00 81.00 93 GLU A N 1
ATOM 759 C CA . GLU A 1 93 ? 21.557 -21.637 -62.532 1.00 81.00 93 GLU A CA 1
ATOM 760 C C . GLU A 1 93 ? 20.150 -21.409 -61.968 1.00 81.00 93 GLU A C 1
ATOM 762 O O . GLU A 1 93 ? 19.175 -21.578 -62.692 1.00 81.00 93 GLU A O 1
ATOM 767 N N . GLU A 1 94 ? 20.006 -20.910 -60.735 1.00 81.19 94 GLU A N 1
ATOM 768 C CA . GLU A 1 94 ? 18.694 -20.534 -60.181 1.00 81.19 94 GLU A CA 1
ATOM 769 C C . GLU A 1 94 ? 18.028 -19.400 -60.975 1.00 81.19 94 GLU A C 1
ATOM 771 O O . GLU A 1 94 ? 16.807 -19.392 -61.126 1.00 81.19 94 GLU A O 1
ATOM 776 N N . LYS A 1 95 ? 18.797 -18.449 -61.530 1.00 85.12 95 LYS A N 1
ATOM 777 C CA . LYS A 1 95 ? 18.259 -17.423 -62.445 1.00 85.12 95 LYS A CA 1
ATOM 778 C C . LYS A 1 95 ? 17.763 -18.041 -63.750 1.00 85.12 95 LYS A C 1
ATOM 780 O O . LYS A 1 95 ? 16.715 -17.623 -64.236 1.00 85.12 95 LYS A O 1
ATOM 785 N N . ALA A 1 96 ? 18.487 -19.008 -64.313 1.00 81.06 96 ALA A N 1
ATOM 786 C CA . ALA A 1 96 ? 18.069 -19.732 -65.510 1.00 81.06 96 ALA A CA 1
ATOM 787 C C . ALA A 1 96 ? 16.817 -20.580 -65.238 1.00 81.06 96 ALA A C 1
ATOM 789 O O . ALA A 1 96 ? 15.848 -20.473 -65.983 1.00 81.06 96 ALA A O 1
ATOM 790 N N . MET A 1 97 ? 16.778 -21.318 -64.124 1.00 81.50 97 MET A N 1
ATOM 791 C CA . MET A 1 97 ? 15.607 -22.083 -63.692 1.00 81.50 97 MET A CA 1
ATOM 792 C C . MET A 1 97 ? 14.397 -21.177 -63.439 1.00 81.50 97 MET A C 1
ATOM 794 O O . MET A 1 97 ? 13.332 -21.457 -63.967 1.00 81.50 97 MET A O 1
ATOM 798 N N . ALA A 1 98 ? 14.547 -20.052 -62.731 1.00 78.94 98 ALA A N 1
ATOM 799 C CA . ALA A 1 98 ? 13.451 -19.105 -62.493 1.00 78.94 98 ALA A CA 1
ATOM 800 C C . ALA A 1 98 ? 12.943 -18.415 -63.776 1.00 78.94 98 ALA A C 1
ATOM 802 O O . ALA A 1 98 ? 11.773 -18.042 -63.863 1.00 78.94 98 ALA A O 1
ATOM 803 N N . ARG A 1 99 ? 13.806 -18.238 -64.787 1.00 84.06 99 ARG A N 1
ATOM 804 C CA . ARG A 1 99 ? 13.395 -17.785 -66.127 1.00 84.06 99 ARG A CA 1
ATOM 805 C C . ARG A 1 99 ? 12.624 -18.882 -66.847 1.00 84.06 99 ARG A C 1
ATOM 807 O O . ARG A 1 99 ? 11.534 -18.610 -67.330 1.00 84.06 99 ARG A O 1
ATOM 814 N N . PHE A 1 100 ? 13.148 -20.104 -66.842 1.00 82.00 100 PHE A N 1
ATOM 815 C CA . PHE A 1 100 ? 12.554 -21.269 -67.489 1.00 82.00 100 PHE A CA 1
ATOM 816 C C . PHE A 1 100 ? 11.203 -21.665 -66.874 1.00 82.00 100 PHE A C 1
ATOM 818 O O . PHE A 1 100 ? 10.266 -21.969 -67.606 1.00 82.00 100 PHE A O 1
ATOM 825 N N . THR A 1 101 ? 11.041 -21.599 -65.548 1.00 81.81 101 THR A N 1
ATOM 826 C CA . THR A 1 101 ? 9.748 -21.839 -64.888 1.00 81.81 101 THR A CA 1
ATOM 827 C C . THR A 1 101 ? 8.752 -20.730 -65.199 1.00 81.81 101 THR A C 1
ATOM 829 O O . THR A 1 101 ? 7.625 -21.032 -65.573 1.00 81.81 101 THR A O 1
ATOM 832 N N . ALA A 1 102 ? 9.151 -19.455 -65.147 1.00 78.75 102 ALA A N 1
ATOM 833 C CA . ALA A 1 102 ? 8.281 -18.345 -65.541 1.00 78.75 102 ALA A CA 1
ATOM 834 C C . ALA A 1 102 ? 7.906 -18.379 -67.037 1.00 78.75 102 ALA A C 1
ATOM 836 O O . ALA A 1 102 ? 6.802 -17.982 -67.411 1.00 78.75 102 ALA A O 1
ATOM 837 N N . GLU A 1 103 ? 8.802 -18.866 -67.894 1.00 77.81 103 GLU A N 1
ATOM 838 C CA . GLU A 1 103 ? 8.568 -19.087 -69.320 1.00 77.81 103 GLU A CA 1
ATOM 839 C C . GLU A 1 103 ? 7.629 -20.275 -69.557 1.00 77.81 103 GLU A C 1
ATOM 841 O O . GLU A 1 103 ? 6.664 -20.126 -70.304 1.00 77.81 103 GLU A O 1
ATOM 846 N N . ARG A 1 104 ? 7.792 -21.395 -68.834 1.00 76.88 104 ARG A N 1
ATOM 847 C CA . ARG A 1 104 ? 6.812 -22.494 -68.831 1.00 76.88 104 ARG A CA 1
ATOM 848 C C . ARG A 1 104 ? 5.449 -22.042 -68.313 1.00 76.88 104 ARG A C 1
ATOM 850 O O . ARG A 1 104 ? 4.458 -22.332 -68.967 1.00 76.88 104 ARG A O 1
ATOM 857 N N . ILE A 1 105 ? 5.368 -21.287 -67.218 1.00 72.38 105 ILE A N 1
ATOM 858 C CA . ILE A 1 105 ? 4.098 -20.752 -66.692 1.00 72.38 105 ILE A CA 1
ATOM 859 C C . ILE A 1 105 ? 3.425 -19.841 -67.732 1.00 72.38 105 ILE A C 1
ATOM 861 O O . ILE A 1 105 ? 2.222 -19.953 -67.964 1.00 72.38 105 ILE A O 1
ATOM 865 N N . LYS A 1 106 ? 4.190 -18.991 -68.431 1.00 69.75 106 LYS A N 1
ATOM 866 C CA . LYS A 1 106 ? 3.676 -18.191 -69.557 1.00 69.75 106 LYS A CA 1
ATOM 867 C C . LYS A 1 106 ? 3.269 -19.040 -70.764 1.00 69.75 106 LYS A C 1
ATOM 869 O O . LYS A 1 106 ? 2.311 -18.677 -71.436 1.00 69.75 106 LYS A O 1
ATOM 874 N N . ALA A 1 107 ? 3.958 -20.144 -71.044 1.00 67.56 107 ALA A N 1
ATOM 875 C CA . ALA A 1 107 ? 3.609 -21.065 -72.123 1.00 67.56 107 ALA A CA 1
ATOM 876 C C . ALA A 1 107 ? 2.334 -21.866 -71.807 1.00 67.56 107 ALA A C 1
ATOM 878 O O . ALA A 1 107 ? 1.471 -21.976 -72.670 1.00 67.56 107 ALA A O 1
ATOM 879 N N . HIS A 1 108 ? 2.167 -22.348 -70.571 1.00 64.44 108 HIS A N 1
ATOM 880 C CA . HIS A 1 108 ? 0.933 -22.992 -70.110 1.00 64.44 108 HIS A CA 1
ATOM 881 C C . HIS A 1 108 ? -0.247 -22.001 -70.150 1.00 64.44 108 HIS A C 1
ATOM 883 O O . HIS A 1 108 ? -1.254 -22.294 -70.788 1.00 64.44 108 HIS A O 1
ATOM 889 N N . LYS A 1 109 ? -0.086 -20.766 -69.642 1.00 57.66 109 LYS A N 1
ATOM 890 C CA . LYS A 1 109 ? -1.115 -19.709 -69.775 1.00 57.66 109 LYS A CA 1
ATOM 891 C C . LYS A 1 109 ? -1.418 -19.281 -71.221 1.00 57.66 109 LYS A C 1
ATOM 893 O O . LYS A 1 109 ? -2.460 -18.686 -71.453 1.00 57.66 109 LYS A O 1
ATOM 898 N N . LYS A 1 110 ? -0.536 -19.559 -72.189 1.00 57.47 110 LYS A N 1
ATOM 899 C CA . LYS A 1 110 ? -0.776 -19.306 -73.624 1.00 57.47 110 LYS A CA 1
ATOM 900 C C . LYS A 1 110 ? -1.369 -20.496 -74.383 1.00 57.47 110 LYS A C 1
ATOM 902 O O . LYS A 1 110 ? -1.850 -20.292 -75.492 1.00 57.47 110 LYS A O 1
ATOM 907 N N . LYS A 1 111 ? -1.317 -21.714 -73.833 1.00 54.19 111 LYS A N 1
ATOM 908 C CA . LYS A 1 111 ? -1.940 -22.901 -74.443 1.00 54.19 111 LYS A CA 1
ATOM 909 C C . LYS A 1 111 ? -3.430 -23.011 -74.107 1.00 54.19 111 LYS A C 1
ATOM 911 O O . LYS A 1 111 ? -4.197 -23.459 -74.950 1.00 54.19 111 LYS A O 1
ATOM 916 N N . ASN A 1 112 ? -3.853 -22.510 -72.947 1.00 53.75 112 ASN A N 1
ATOM 917 C CA . ASN A 1 112 ? -5.251 -22.539 -72.507 1.00 53.75 112 ASN A CA 1
ATOM 918 C C . ASN A 1 112 ? -6.069 -21.364 -73.087 1.00 53.75 112 ASN A C 1
ATOM 920 O O . ASN A 1 112 ? -6.569 -20.524 -72.347 1.00 53.75 112 ASN A O 1
ATOM 924 N N . ILE A 1 113 ? -6.164 -21.289 -74.419 1.00 52.41 113 ILE A N 1
ATOM 925 C CA . ILE A 1 113 ? -7.111 -20.405 -75.137 1.00 52.41 113 ILE A CA 1
ATOM 926 C C . ILE A 1 113 ? -8.070 -21.228 -76.029 1.00 52.41 113 ILE A C 1
ATOM 928 O O . ILE A 1 113 ? -9.132 -20.738 -76.390 1.00 52.41 113 ILE A O 1
ATOM 932 N N . PHE A 1 114 ? -7.738 -22.490 -76.346 1.00 50.88 114 PHE A N 1
ATOM 933 C CA . PHE A 1 114 ? -8.498 -23.340 -77.280 1.00 50.88 114 PHE A CA 1
ATOM 934 C C . PHE A 1 114 ? -8.657 -24.803 -76.811 1.00 50.88 114 PHE A C 1
ATOM 936 O O . PHE A 1 114 ? -8.581 -25.727 -77.616 1.00 50.88 114 PHE A O 1
ATOM 943 N N . SER A 1 115 ? -8.891 -25.020 -75.514 1.00 44.31 115 SER A N 1
ATOM 944 C CA . SER A 1 115 ? -9.376 -26.308 -74.992 1.00 44.31 115 SER A CA 1
ATOM 945 C C . SER A 1 115 ? -10.729 -26.094 -74.321 1.00 44.31 115 SER A C 1
ATOM 947 O O . SER A 1 115 ? -10.795 -25.535 -73.230 1.00 44.31 115 SER A O 1
ATOM 949 N N . LEU A 1 116 ? -11.790 -26.500 -75.020 1.00 51.53 116 LEU A N 1
ATOM 950 C CA . LEU A 1 116 ? -13.121 -26.739 -74.463 1.00 51.53 116 LEU A CA 1
ATOM 951 C C . LEU A 1 116 ? -13.179 -28.211 -74.039 1.00 51.53 116 LEU A C 1
ATOM 953 O O . LEU A 1 116 ? -12.781 -29.060 -74.837 1.00 51.53 116 LEU A O 1
ATOM 957 N N . ASN A 1 117 ? -13.681 -28.461 -72.825 1.00 45.12 117 ASN A N 1
ATOM 958 C CA . ASN A 1 117 ? -13.652 -29.730 -72.076 1.00 45.12 117 ASN A CA 1
ATOM 959 C C . ASN A 1 117 ? -12.202 -30.170 -71.728 1.00 45.12 117 ASN A C 1
ATOM 961 O O . ASN A 1 117 ? -11.338 -30.251 -72.595 1.00 45.12 117 ASN A O 1
ATOM 965 N N . ASP A 1 118 ? -11.808 -30.355 -70.467 1.00 39.88 118 ASP A N 1
ATOM 966 C CA . ASP A 1 118 ? -12.544 -30.968 -69.354 1.00 39.88 118 ASP A CA 1
ATOM 967 C C . ASP A 1 118 ? -12.409 -30.213 -68.009 1.00 39.88 118 ASP A C 1
ATOM 969 O O . ASP A 1 118 ? -11.420 -29.524 -67.761 1.00 39.88 118 ASP A O 1
ATOM 973 N N . GLU A 1 119 ? -13.416 -30.422 -67.151 1.00 43.59 119 GLU A N 1
ATOM 974 C CA . GLU A 1 119 ? -13.476 -30.182 -65.694 1.00 43.59 119 GLU A CA 1
ATOM 975 C C . GLU A 1 119 ? -13.199 -28.758 -65.154 1.00 43.59 119 GLU A C 1
ATOM 977 O O . GLU A 1 119 ? -12.067 -28.324 -64.923 1.00 43.59 119 GLU A O 1
ATOM 982 N N . GLU A 1 120 ? -14.287 -28.058 -64.798 1.00 48.81 120 GLU A N 1
ATOM 983 C CA . GLU A 1 120 ? -14.240 -26.914 -63.883 1.00 48.81 120 GLU A CA 1
ATOM 984 C C . GLU A 1 120 ? -13.780 -27.355 -62.484 1.00 48.81 120 GLU A C 1
ATOM 986 O O . GLU A 1 120 ? -14.562 -27.833 -61.661 1.00 48.81 120 GLU A O 1
ATOM 991 N N . VAL A 1 121 ? -12.506 -27.118 -62.166 1.00 51.84 121 VAL A N 1
ATOM 992 C CA . VAL A 1 121 ? -12.051 -27.117 -60.771 1.00 51.84 121 VAL A CA 1
ATOM 993 C C . VAL A 1 121 ? -12.755 -25.966 -60.051 1.00 51.84 121 VAL A C 1
ATOM 995 O O . VAL A 1 121 ? -12.435 -24.797 -60.270 1.00 51.84 121 VAL A O 1
ATOM 998 N N . LEU A 1 122 ? -13.716 -26.301 -59.188 1.00 47.06 122 LEU A N 1
ATOM 999 C CA . LEU A 1 122 ? -14.532 -25.351 -58.434 1.00 47.06 122 LEU A CA 1
ATOM 1000 C C . LEU A 1 122 ? -13.650 -24.426 -57.573 1.00 47.06 122 LEU A C 1
ATOM 1002 O O . LEU A 1 122 ? -13.159 -24.822 -56.515 1.00 47.06 122 LEU A O 1
ATOM 1006 N N . THR A 1 123 ? -13.445 -23.181 -58.016 1.00 50.00 123 THR A N 1
ATOM 1007 C CA . THR A 1 123 ? -12.635 -22.190 -57.288 1.00 50.00 123 THR A CA 1
ATOM 1008 C C . THR A 1 123 ? -13.510 -21.200 -56.524 1.00 50.00 123 THR A C 1
ATOM 1010 O O . THR A 1 123 ? -14.115 -20.295 -57.097 1.00 50.00 123 THR A O 1
ATOM 1013 N N . HIS A 1 124 ? -13.535 -21.291 -55.194 1.00 45.34 124 HIS A N 1
ATOM 1014 C CA . HIS A 1 124 ? -14.144 -20.241 -54.377 1.00 45.34 124 HIS A CA 1
ATOM 1015 C C . HIS A 1 124 ? -13.136 -19.097 -54.173 1.00 45.34 124 HIS A C 1
ATOM 1017 O O . HIS A 1 124 ? -12.050 -19.299 -53.634 1.00 45.34 124 HIS A O 1
ATOM 1023 N N . ARG A 1 125 ? -13.481 -17.883 -54.629 1.00 52.31 125 ARG A N 1
ATOM 1024 C CA . ARG A 1 125 ? -12.632 -16.666 -54.570 1.00 52.31 125 ARG A CA 1
ATOM 1025 C C . ARG A 1 125 ? -11.242 -16.804 -55.232 1.00 52.31 125 ARG A C 1
ATOM 1027 O O . ARG A 1 125 ? -10.344 -16.024 -54.925 1.00 52.31 125 ARG A O 1
ATOM 1034 N N . GLY A 1 126 ? -11.084 -17.734 -56.179 1.00 57.09 126 GLY A N 1
ATOM 1035 C CA . GLY A 1 126 ? -9.889 -17.851 -57.027 1.00 57.09 126 GLY A CA 1
ATOM 1036 C C . GLY A 1 126 ? -8.746 -18.721 -56.485 1.00 57.09 126 GLY A C 1
ATOM 1037 O O . GLY A 1 126 ? -7.616 -18.555 -56.942 1.00 57.09 126 GLY A O 1
ATOM 1038 N N . GLN A 1 127 ? -9.016 -19.634 -55.546 1.00 54.09 127 GLN A N 1
ATOM 1039 C CA . GLN A 1 127 ? -8.082 -20.691 -55.120 1.00 54.09 127 GLN A CA 1
ATOM 1040 C C . GLN A 1 127 ? -8.641 -22.081 -55.446 1.00 54.09 127 GLN A C 1
ATOM 1042 O O . GLN A 1 127 ? -9.859 -22.269 -55.450 1.00 54.09 127 GLN A O 1
ATOM 1047 N N . THR A 1 128 ? -7.761 -23.046 -55.724 1.00 60.69 128 THR A N 1
ATOM 1048 C CA . THR A 1 128 ? -8.146 -24.442 -56.009 1.00 60.69 128 THR A CA 1
ATOM 1049 C C . THR A 1 128 ? -8.276 -25.268 -54.721 1.00 60.69 128 THR A C 1
ATOM 1051 O O . THR A 1 128 ? -7.577 -25.004 -53.744 1.00 60.69 128 THR A O 1
ATOM 1054 N N . LEU A 1 129 ? -9.144 -26.292 -54.690 1.00 53.53 129 LEU A N 1
ATOM 1055 C CA . LEU A 1 129 ? -9.328 -27.120 -53.481 1.00 53.53 129 LEU A CA 1
ATOM 1056 C C . LEU A 1 129 ? -8.032 -27.825 -53.025 1.00 53.53 129 LEU A C 1
ATOM 1058 O O . LEU A 1 129 ? -7.786 -27.935 -51.824 1.00 53.53 129 LEU A O 1
ATOM 1062 N N . GLU A 1 130 ? -7.159 -28.226 -53.956 1.00 54.50 130 GLU A N 1
ATOM 1063 C CA . GLU A 1 130 ? -5.856 -28.838 -53.640 1.00 54.50 130 GLU A CA 1
ATOM 1064 C C . GLU A 1 130 ? -4.855 -27.880 -52.965 1.00 54.50 130 GLU A C 1
ATOM 1066 O O . GLU A 1 130 ? -3.881 -28.334 -52.353 1.00 54.50 130 GLU A O 1
ATOM 1071 N N . GLU A 1 131 ? -5.053 -26.565 -53.099 1.00 54.28 131 GLU A N 1
ATOM 1072 C CA . GLU A 1 131 ? -4.294 -25.531 -52.383 1.00 54.28 131 GLU A CA 1
ATOM 1073 C C . GLU A 1 131 ? -4.885 -25.243 -50.995 1.00 54.28 131 GLU A C 1
ATOM 1075 O O . GLU A 1 131 ? -4.184 -24.707 -50.146 1.00 54.28 131 GLU A O 1
ATOM 1080 N N . ILE A 1 132 ? -6.140 -25.630 -50.736 1.00 56.72 132 ILE A N 1
ATOM 1081 C CA . ILE A 1 132 ? -6.807 -25.459 -49.434 1.00 56.72 132 ILE A CA 1
ATOM 1082 C C . ILE A 1 132 ? -6.505 -26.643 -48.498 1.00 56.72 132 ILE A C 1
ATOM 1084 O O . ILE A 1 132 ? -6.306 -26.439 -47.302 1.00 56.72 132 ILE A O 1
ATOM 1088 N N . GLU A 1 133 ? -6.393 -27.876 -49.012 1.00 51.31 133 GLU A N 1
ATOM 1089 C CA . GLU A 1 133 ? -5.923 -29.016 -48.198 1.00 51.31 133 GLU A CA 1
ATOM 1090 C C . GLU A 1 133 ? -4.439 -28.902 -47.808 1.00 51.31 133 GLU A C 1
ATOM 1092 O O . GLU A 1 133 ? -4.020 -29.379 -46.747 1.00 51.31 133 GLU A O 1
ATOM 1097 N N . LYS A 1 134 ? -3.630 -28.232 -48.636 1.00 49.22 134 LYS A N 1
ATOM 1098 C CA . LYS A 1 134 ? -2.250 -27.869 -48.300 1.00 49.22 134 LYS A CA 1
ATOM 1099 C C . LYS A 1 134 ? -2.266 -26.584 -47.475 1.00 49.22 134 LYS A C 1
ATOM 1101 O O . LYS A 1 134 ? -2.101 -25.501 -48.018 1.00 49.22 134 LYS A O 1
ATOM 1106 N N . PHE A 1 135 ? -2.408 -26.727 -46.155 1.00 48.25 135 PHE A N 1
ATOM 1107 C CA . PHE A 1 135 ? -2.362 -25.653 -45.143 1.00 48.25 135 PHE A CA 1
ATOM 1108 C C . PHE A 1 135 ? -0.997 -24.913 -45.028 1.00 48.25 135 PHE A C 1
ATOM 1110 O O . PHE A 1 135 ? -0.528 -24.609 -43.930 1.00 48.25 135 PHE A O 1
ATOM 1117 N N . ASP A 1 136 ? -0.358 -24.580 -46.150 1.00 41.50 136 ASP A N 1
ATOM 1118 C CA . ASP A 1 136 ? 0.706 -23.579 -46.230 1.00 41.50 136 ASP A CA 1
ATOM 1119 C C . ASP A 1 136 ? 0.061 -22.191 -46.369 1.00 41.50 136 ASP A C 1
ATOM 1121 O O . ASP A 1 136 ? -0.040 -21.619 -47.455 1.00 41.50 136 ASP A O 1
ATOM 1125 N N . ASP A 1 137 ? -0.384 -21.655 -45.229 1.00 39.62 137 ASP A N 1
ATOM 1126 C CA . ASP A 1 137 ? -0.810 -20.260 -45.074 1.00 39.62 137 ASP A CA 1
ATOM 1127 C C . ASP A 1 137 ? 0.217 -19.315 -45.744 1.00 39.62 137 ASP A C 1
ATOM 1129 O O . ASP A 1 137 ? 1.393 -19.319 -45.343 1.00 39.62 137 ASP A O 1
ATOM 1133 N N . PRO A 1 138 ? -0.172 -18.520 -46.768 1.00 43.09 138 PRO A N 1
ATOM 1134 C CA . PRO A 1 138 ? 0.710 -17.577 -47.446 1.00 43.09 138 PRO A CA 1
ATOM 1135 C C . PRO A 1 138 ? 0.967 -16.377 -46.531 1.00 43.09 138 PRO A C 1
ATOM 1137 O O . PRO A 1 138 ? 0.423 -15.285 -46.703 1.00 43.09 138 PRO A O 1
ATOM 1140 N N . LYS A 1 139 ? 1.831 -16.632 -45.549 1.00 40.38 139 LYS A N 1
ATOM 1141 C CA . LYS A 1 139 ? 2.204 -15.775 -44.433 1.00 40.38 139 LYS A CA 1
ATOM 1142 C C . LYS A 1 139 ? 2.255 -14.300 -44.829 1.00 40.38 139 LYS A C 1
ATOM 1144 O O . LYS A 1 139 ? 3.130 -13.888 -45.590 1.00 40.38 139 LYS A O 1
ATOM 1149 N N . SER A 1 140 ? 1.352 -13.516 -44.242 1.00 32.28 140 SER A N 1
ATOM 1150 C CA . SER A 1 140 ? 1.308 -12.059 -44.368 1.00 32.28 140 SER A CA 1
ATOM 1151 C C . SER A 1 140 ? 2.684 -11.454 -44.067 1.00 32.28 140 SER A C 1
ATOM 1153 O O . SER A 1 140 ? 3.165 -11.528 -42.930 1.00 32.28 140 SER A O 1
ATOM 1155 N N . ASP A 1 141 ? 3.325 -10.880 -45.085 1.00 39.31 141 ASP A N 1
ATOM 1156 C CA . ASP A 1 141 ? 4.709 -10.400 -45.017 1.00 39.31 141 ASP A CA 1
ATOM 1157 C C . ASP A 1 141 ? 4.777 -8.997 -44.390 1.00 39.31 141 ASP A C 1
ATOM 1159 O O . ASP A 1 141 ? 5.127 -8.016 -45.040 1.00 39.31 141 ASP A O 1
ATOM 1163 N N . ASP A 1 142 ? 4.384 -8.911 -43.115 1.00 41.19 142 ASP A N 1
ATOM 1164 C CA . ASP A 1 142 ? 4.385 -7.675 -42.327 1.00 41.19 142 ASP A CA 1
ATOM 1165 C C . ASP A 1 142 ? 4.616 -7.943 -40.818 1.00 41.19 142 ASP A C 1
ATOM 1167 O O . ASP A 1 142 ? 3.844 -7.523 -39.967 1.00 41.19 142 ASP A O 1
ATOM 1171 N N . GLU A 1 143 ? 5.709 -8.638 -40.454 1.00 37.88 143 GLU A N 1
ATOM 1172 C CA . GLU A 1 143 ? 6.490 -8.286 -39.245 1.00 37.88 143 GLU A CA 1
ATOM 1173 C C . GLU A 1 143 ? 7.892 -8.946 -39.173 1.00 37.88 143 GLU A C 1
ATOM 1175 O O . GLU A 1 143 ? 8.058 -10.164 -39.183 1.00 37.88 143 GLU A O 1
ATOM 1180 N N . PHE A 1 144 ? 8.915 -8.089 -39.051 1.00 34.28 144 PHE A N 1
ATOM 1181 C CA . PHE A 1 144 ? 10.275 -8.305 -38.521 1.00 34.28 144 PHE A CA 1
ATOM 1182 C C . PHE A 1 144 ? 10.795 -9.751 -38.301 1.00 34.28 144 PHE A C 1
ATOM 1184 O O . PHE A 1 144 ? 10.622 -10.332 -37.230 1.00 34.28 144 PHE A O 1
ATOM 1191 N N . SER A 1 145 ? 11.662 -10.231 -39.206 1.00 31.09 145 SER A N 1
ATOM 1192 C CA . SER A 1 145 ? 12.643 -11.291 -38.899 1.00 31.09 145 SER A CA 1
ATOM 1193 C C . SER A 1 145 ? 14.076 -10.739 -38.828 1.00 31.09 145 SER A C 1
ATOM 1195 O O . SER A 1 145 ? 14.699 -10.478 -39.860 1.00 31.09 145 SER A O 1
ATOM 1197 N N . ASP A 1 146 ? 14.618 -10.592 -37.618 1.00 43.00 146 ASP A N 1
ATOM 1198 C CA . ASP A 1 146 ? 16.020 -10.216 -37.377 1.00 43.00 146 ASP A CA 1
ATOM 1199 C C . ASP A 1 146 ? 16.845 -11.470 -37.027 1.00 43.00 146 ASP A C 1
ATOM 1201 O O . ASP A 1 146 ? 17.075 -11.763 -35.854 1.00 43.00 146 ASP A O 1
ATOM 1205 N N . ASP A 1 147 ? 17.255 -12.249 -38.040 1.00 35.94 147 ASP A N 1
ATOM 1206 C CA . ASP A 1 147 ? 18.259 -13.313 -37.860 1.00 35.94 147 ASP A CA 1
ATOM 1207 C C . ASP A 1 147 ? 19.054 -13.607 -39.157 1.00 35.94 147 ASP A C 1
ATOM 1209 O O . ASP A 1 147 ? 18.660 -14.393 -40.025 1.00 35.94 147 ASP A O 1
ATOM 1213 N N . GLU A 1 148 ? 20.224 -12.972 -39.305 1.00 40.16 148 GLU A N 1
ATOM 1214 C CA . GLU A 1 148 ? 21.214 -13.341 -40.328 1.00 40.16 148 GLU A CA 1
ATOM 1215 C C . GLU A 1 148 ? 21.966 -14.623 -39.912 1.00 40.16 148 GLU A C 1
ATOM 1217 O O . GLU A 1 148 ? 23.060 -14.566 -39.354 1.00 40.16 148 GLU A O 1
ATOM 1222 N N . ASN A 1 149 ? 21.409 -15.794 -40.240 1.00 38.75 149 ASN A N 1
ATOM 1223 C CA . ASN A 1 149 ? 22.136 -17.072 -40.250 1.00 38.75 149 ASN A CA 1
ATOM 1224 C C . ASN A 1 149 ? 21.722 -17.944 -41.450 1.00 38.75 149 ASN A C 1
ATOM 1226 O O . ASN A 1 149 ? 20.944 -18.888 -41.330 1.00 38.75 149 ASN A O 1
ATOM 1230 N N . ARG A 1 150 ? 22.279 -17.644 -42.632 1.00 41.31 150 ARG A N 1
ATOM 1231 C CA . ARG A 1 150 ? 22.258 -18.535 -43.810 1.00 41.31 150 ARG A CA 1
ATOM 1232 C C . ARG A 1 150 ? 23.616 -18.575 -44.517 1.00 41.31 150 ARG A C 1
ATOM 1234 O O . ARG A 1 150 ? 23.726 -18.251 -45.693 1.00 41.31 150 ARG A O 1
ATOM 1241 N N . ASP A 1 151 ? 24.635 -19.029 -43.792 1.00 36.88 151 ASP A N 1
ATOM 1242 C CA . ASP A 1 151 ? 25.733 -19.785 -44.404 1.00 36.88 151 ASP A CA 1
ATOM 1243 C C . ASP A 1 151 ? 25.417 -21.273 -44.206 1.00 36.88 151 ASP A C 1
ATOM 1245 O O . ASP A 1 151 ? 25.336 -21.752 -43.075 1.00 36.88 151 ASP A O 1
ATOM 1249 N N . GLY A 1 152 ? 25.209 -22.008 -45.302 1.00 43.53 152 GLY A N 1
ATOM 1250 C CA . GLY A 1 152 ? 24.826 -23.425 -45.301 1.00 43.53 152 GLY A CA 1
ATOM 1251 C C . GLY A 1 152 ? 25.965 -24.370 -44.911 1.00 43.53 152 GLY A C 1
ATOM 1252 O O . GLY A 1 152 ? 26.363 -25.221 -45.703 1.00 43.53 152 GLY A O 1
ATOM 1253 N N . LYS A 1 153 ? 26.531 -24.208 -43.710 1.00 45.66 153 LYS A N 1
ATOM 1254 C CA . LYS A 1 153 ? 27.528 -25.117 -43.129 1.00 45.66 153 LYS A CA 1
ATOM 1255 C C . LYS A 1 153 ? 27.186 -25.406 -41.676 1.00 45.66 153 LYS A C 1
ATOM 1257 O O . LYS A 1 153 ? 27.196 -24.508 -40.839 1.00 45.66 153 LYS A O 1
ATOM 1262 N N . LEU A 1 154 ? 26.923 -26.681 -41.392 1.00 45.53 154 LEU A N 1
ATOM 1263 C CA . LEU A 1 154 ? 26.679 -27.195 -40.047 1.00 45.53 154 LEU A CA 1
ATOM 1264 C C . LEU A 1 154 ? 27.802 -26.752 -39.100 1.00 45.53 154 LEU A C 1
ATOM 1266 O O . LEU A 1 154 ? 28.983 -27.026 -39.327 1.00 45.53 154 LEU A O 1
ATOM 1270 N N . ASN A 1 155 ? 27.427 -26.038 -38.038 1.00 46.56 155 ASN A N 1
ATOM 1271 C CA . ASN A 1 155 ? 28.373 -25.567 -37.036 1.00 46.56 155 ASN A CA 1
ATOM 1272 C C . ASN A 1 155 ? 29.008 -26.760 -36.313 1.00 46.56 155 ASN A C 1
ATOM 1274 O O . ASN A 1 155 ? 28.300 -27.645 -35.842 1.00 46.56 155 ASN A O 1
ATOM 1278 N N . LYS A 1 156 ? 30.334 -26.743 -36.126 1.00 52.97 156 LYS A N 1
ATOM 1279 C CA . LYS A 1 156 ? 31.059 -27.824 -35.429 1.00 52.97 156 LYS A CA 1
ATOM 1280 C C . LYS A 1 156 ? 30.493 -28.114 -34.023 1.00 52.97 156 LYS A C 1
ATOM 1282 O O . LYS A 1 156 ? 30.383 -29.269 -33.634 1.00 52.97 156 LYS A O 1
ATOM 1287 N N . LYS A 1 157 ? 30.019 -27.069 -33.331 1.00 53.19 157 LYS A N 1
ATOM 1288 C CA . LYS A 1 157 ? 29.313 -27.168 -32.041 1.00 53.19 157 LYS A CA 1
ATOM 1289 C C . LYS A 1 157 ? 27.971 -27.907 -32.084 1.00 53.19 157 LYS A C 1
ATOM 1291 O O . LYS A 1 157 ? 27.573 -28.450 -31.066 1.00 53.19 157 LYS A O 1
ATOM 1296 N N . PHE A 1 158 ? 27.266 -27.903 -33.216 1.00 50.75 158 PHE A N 1
ATOM 1297 C CA . PHE A 1 158 ? 26.006 -28.639 -33.370 1.00 50.75 158 PHE A CA 1
ATOM 1298 C C . PHE A 1 158 ? 26.269 -30.149 -33.475 1.00 50.75 158 PHE A C 1
ATOM 1300 O O . PHE A 1 158 ? 25.534 -30.945 -32.908 1.00 50.75 158 PHE A O 1
ATOM 1307 N N . VAL A 1 159 ? 27.373 -30.535 -34.124 1.00 54.28 159 VAL A N 1
ATOM 1308 C CA . VAL A 1 159 ? 27.804 -31.938 -34.229 1.00 54.28 159 VAL A CA 1
ATOM 1309 C C . VAL A 1 159 ? 28.356 -32.453 -32.891 1.00 54.28 159 VAL A C 1
ATOM 1311 O O . VAL A 1 159 ? 27.991 -33.543 -32.460 1.00 54.28 159 VAL A O 1
ATOM 1314 N N . GLU A 1 160 ? 29.165 -31.651 -32.187 1.00 48.84 160 GLU A N 1
ATOM 1315 C CA . GLU A 1 160 ? 29.678 -31.997 -30.846 1.00 48.84 160 GLU A CA 1
ATOM 1316 C C . GLU A 1 160 ? 28.549 -32.157 -29.799 1.00 48.84 160 GLU A C 1
ATOM 1318 O O . GLU A 1 160 ? 28.668 -33.000 -28.916 1.00 48.84 160 GLU A O 1
ATOM 1323 N N . ALA A 1 161 ? 27.436 -31.419 -29.918 1.00 55.47 161 ALA A N 1
ATOM 1324 C CA . ALA A 1 161 ? 26.316 -31.447 -28.964 1.00 55.47 161 ALA A CA 1
ATOM 1325 C C . ALA A 1 161 ? 25.221 -32.504 -29.244 1.00 55.47 161 ALA A C 1
ATOM 1327 O O . ALA A 1 161 ? 24.258 -32.592 -28.482 1.00 55.47 161 ALA A O 1
ATOM 1328 N N . HIS A 1 162 ? 25.323 -33.284 -30.327 1.00 54.81 162 HIS A N 1
ATOM 1329 C CA . HIS A 1 162 ? 24.345 -34.337 -30.663 1.00 54.81 162 HIS A CA 1
ATOM 1330 C C . HIS A 1 162 ? 24.938 -35.747 -30.790 1.00 54.81 162 HIS A C 1
ATOM 1332 O O . HIS A 1 162 ? 24.180 -36.710 -30.779 1.00 54.81 162 HIS A O 1
ATOM 1338 N N . PHE A 1 163 ? 26.266 -35.892 -30.864 1.00 52.50 163 PHE A N 1
ATOM 1339 C CA . PHE A 1 163 ? 26.939 -37.202 -30.893 1.00 52.50 163 PHE A CA 1
ATOM 1340 C C . PHE A 1 163 ? 27.933 -37.431 -29.736 1.00 52.50 163 PHE A C 1
ATOM 1342 O O . PHE A 1 163 ? 28.540 -38.496 -29.653 1.00 52.50 163 PHE A O 1
ATOM 1349 N N . GLY A 1 164 ? 28.105 -36.461 -28.829 1.00 39.53 164 GLY A N 1
ATOM 1350 C CA . GLY A 1 164 ? 28.928 -36.604 -27.624 1.00 39.53 164 GLY A CA 1
ATOM 1351 C C . GLY A 1 164 ? 28.093 -36.984 -26.402 1.00 39.53 164 GLY A C 1
ATOM 1352 O O . GLY A 1 164 ? 27.505 -36.109 -25.772 1.00 39.53 164 GLY A O 1
ATOM 1353 N N . GLY A 1 165 ? 28.046 -38.272 -26.054 1.00 50.59 165 GLY A N 1
ATOM 1354 C CA . GLY A 1 165 ? 27.358 -38.742 -24.846 1.00 50.59 165 GLY A CA 1
ATOM 1355 C C . GLY A 1 165 ? 27.999 -38.197 -23.563 1.00 50.59 165 GLY A C 1
ATOM 1356 O O . GLY A 1 165 ? 29.206 -38.321 -23.370 1.00 50.59 165 GLY A O 1
ATOM 1357 N N . GLY A 1 166 ? 27.189 -37.608 -22.681 1.00 35.66 166 GLY A N 1
ATOM 1358 C CA . GLY A 1 166 ? 27.642 -37.039 -21.410 1.00 35.66 166 GLY A CA 1
ATOM 1359 C C . GLY A 1 166 ? 26.466 -36.693 -20.498 1.00 35.66 166 GLY A C 1
ATOM 1360 O O . GLY A 1 166 ? 25.680 -35.801 -20.798 1.00 35.66 166 GLY A O 1
ATOM 1361 N N . ILE A 1 167 ? 26.341 -37.429 -19.396 1.00 44.47 167 ILE A N 1
ATOM 1362 C CA . ILE A 1 167 ? 25.270 -37.300 -18.399 1.00 44.47 167 ILE A CA 1
ATOM 1363 C C . ILE A 1 167 ? 25.403 -35.973 -17.641 1.00 44.47 167 ILE A C 1
ATOM 1365 O O . ILE A 1 167 ? 26.456 -35.740 -17.054 1.00 44.47 167 ILE A O 1
ATOM 1369 N N . LEU A 1 168 ? 24.334 -35.160 -17.606 1.00 36.50 168 LEU A N 1
ATOM 1370 C CA . LEU A 1 168 ? 23.922 -34.302 -16.474 1.00 36.50 168 LEU A CA 1
ATOM 1371 C C . LEU A 1 168 ? 22.601 -33.555 -16.783 1.00 36.50 168 LEU A C 1
ATOM 1373 O O . LEU A 1 168 ? 22.557 -32.631 -17.590 1.00 36.50 168 LEU A O 1
ATOM 1377 N N . SER A 1 169 ? 21.523 -33.950 -16.099 1.00 41.91 169 SER A N 1
ATOM 1378 C CA . SER A 1 169 ? 20.284 -33.170 -15.889 1.00 41.91 169 SER A CA 1
ATOM 1379 C C . SER A 1 169 ? 20.571 -31.890 -15.077 1.00 41.91 169 SER A C 1
ATOM 1381 O O . SER A 1 169 ? 21.542 -31.894 -14.327 1.00 41.91 169 SER A O 1
ATOM 1383 N N . LYS A 1 170 ? 19.809 -30.784 -15.056 1.00 44.81 170 LYS A N 1
ATOM 1384 C CA . LYS A 1 170 ? 18.389 -30.401 -15.309 1.00 44.81 170 LYS A CA 1
ATOM 1385 C C . LYS A 1 170 ? 18.418 -28.846 -15.546 1.00 44.81 170 LYS A C 1
ATOM 1387 O O . LYS A 1 170 ? 19.479 -28.260 -15.352 1.00 44.81 170 LYS A O 1
ATOM 1392 N N . SER A 1 171 ? 17.392 -28.069 -15.912 1.00 38.75 171 SER A N 1
ATOM 1393 C CA . SER A 1 171 ? 15.957 -28.269 -16.171 1.00 38.75 171 SER A CA 1
ATOM 1394 C C . SER A 1 171 ? 15.374 -27.077 -16.977 1.00 38.75 171 SER A C 1
ATOM 1396 O O . SER A 1 171 ? 15.977 -26.008 -17.047 1.00 38.75 171 SER A O 1
ATOM 1398 N N . ASP A 1 172 ? 14.179 -27.281 -17.537 1.00 44.06 172 ASP A N 1
ATOM 1399 C CA . ASP A 1 172 ? 13.113 -26.295 -17.801 1.00 44.06 172 ASP A CA 1
ATOM 1400 C C . ASP A 1 172 ? 13.405 -25.051 -18.663 1.00 44.06 172 ASP A C 1
ATOM 1402 O O . ASP A 1 172 ? 13.509 -23.917 -18.194 1.00 44.06 172 ASP A O 1
ATOM 1406 N N . SER A 1 173 ? 13.320 -25.244 -19.981 1.00 43.50 173 SER A N 1
ATOM 1407 C CA . SER A 1 173 ? 12.862 -24.192 -20.893 1.00 43.50 173 SER A CA 1
ATOM 1408 C C . SER A 1 173 ? 11.915 -24.785 -21.934 1.00 43.50 173 SER A C 1
ATOM 1410 O O . SER A 1 173 ? 12.397 -25.453 -22.843 1.00 43.50 173 SER A O 1
ATOM 1412 N N . THR A 1 174 ? 10.610 -24.513 -21.787 1.00 50.41 174 THR A N 1
ATOM 1413 C CA . THR A 1 174 ? 9.513 -24.690 -22.770 1.00 50.41 174 THR A CA 1
ATOM 1414 C C . THR A 1 174 ? 9.472 -26.007 -23.558 1.00 50.41 174 THR A C 1
ATOM 1416 O O . THR A 1 174 ? 10.371 -26.264 -24.355 1.00 50.41 174 THR A O 1
ATOM 1419 N N . ILE A 1 175 ? 8.356 -26.748 -23.442 1.00 56.97 175 ILE A N 1
ATOM 1420 C CA . ILE A 1 175 ? 7.946 -27.838 -24.358 1.00 56.97 175 ILE A CA 1
ATOM 1421 C C . ILE A 1 175 ? 8.436 -27.507 -25.772 1.00 56.97 175 ILE A C 1
ATOM 1423 O O . ILE A 1 175 ? 8.102 -26.436 -26.294 1.00 56.97 175 ILE A O 1
ATOM 1427 N N . SER A 1 176 ? 9.298 -28.356 -26.348 1.00 71.69 176 SER A N 1
ATOM 1428 C CA . SER A 1 176 ? 9.981 -28.015 -27.598 1.00 71.69 176 SER A CA 1
ATOM 1429 C C . SER A 1 176 ? 8.945 -27.675 -28.655 1.00 71.69 176 SER A C 1
ATOM 1431 O O . SER A 1 176 ? 7.881 -28.288 -28.697 1.00 71.69 176 SER A O 1
ATOM 1433 N N . ARG A 1 177 ? 9.248 -26.760 -29.585 1.00 73.75 177 ARG A N 1
ATOM 1434 C CA . ARG A 1 177 ? 8.347 -26.543 -30.730 1.00 73.75 177 ARG A CA 1
ATOM 1435 C C . ARG A 1 177 ? 8.076 -27.859 -31.476 1.00 73.75 177 ARG A C 1
ATOM 1437 O O . ARG A 1 177 ? 6.999 -27.994 -32.038 1.00 73.75 177 ARG A O 1
ATOM 1444 N N . LYS A 1 178 ? 9.011 -28.823 -31.443 1.00 81.62 178 LYS A N 1
ATOM 1445 C CA . LYS A 1 178 ? 8.771 -30.195 -31.911 1.00 81.62 178 LYS A CA 1
ATOM 1446 C C . LYS A 1 178 ? 7.688 -30.875 -31.076 1.00 81.62 178 LYS A C 1
ATOM 1448 O O . LYS A 1 178 ? 6.677 -31.241 -31.646 1.00 81.62 178 LYS A O 1
ATOM 1453 N N . ASP A 1 179 ? 7.873 -30.986 -29.765 1.00 80.62 179 ASP A N 1
ATOM 1454 C CA . ASP A 1 179 ? 6.963 -31.683 -28.847 1.00 80.62 179 ASP A CA 1
ATOM 1455 C C . ASP A 1 179 ? 5.563 -31.042 -28.819 1.00 80.62 179 ASP A C 1
ATOM 1457 O O . ASP A 1 179 ? 4.568 -31.747 -28.750 1.00 80.62 179 ASP A O 1
ATOM 1461 N N . LEU A 1 180 ? 5.468 -29.714 -28.952 1.00 79.31 180 LEU A N 1
ATOM 1462 C CA . LEU A 1 180 ? 4.202 -28.977 -29.022 1.00 79.31 180 LEU A CA 1
ATOM 1463 C C . LEU A 1 180 ? 3.504 -29.200 -30.375 1.00 79.31 180 LEU A C 1
ATOM 1465 O O . LEU A 1 180 ? 2.294 -29.397 -30.419 1.00 79.31 180 LEU A O 1
ATOM 1469 N N . ILE A 1 181 ? 4.261 -29.251 -31.480 1.00 77.62 181 ILE A N 1
ATOM 1470 C CA . ILE A 1 181 ? 3.743 -29.693 -32.787 1.00 77.62 181 ILE A CA 1
ATOM 1471 C C . ILE A 1 181 ? 3.347 -31.175 -32.742 1.00 77.62 181 ILE A C 1
ATOM 1473 O O . ILE A 1 181 ? 2.349 -31.547 -33.340 1.00 77.62 181 ILE A O 1
ATOM 1477 N N . GLU A 1 182 ? 4.087 -32.023 -32.034 1.00 84.62 182 GLU A N 1
ATOM 1478 C CA . GLU A 1 182 ? 3.846 -33.463 -31.911 1.00 84.62 182 GLU A CA 1
ATOM 1479 C C . GLU A 1 182 ? 2.607 -33.746 -31.052 1.00 84.62 182 GLU A C 1
ATOM 1481 O O . GLU A 1 182 ? 1.784 -34.570 -31.439 1.00 84.62 182 GLU A O 1
ATOM 1486 N N . GLN A 1 183 ? 2.400 -32.978 -29.979 1.00 85.88 183 GLN A N 1
ATOM 1487 C CA . GLN A 1 183 ? 1.179 -32.955 -29.175 1.00 85.88 183 GLN A CA 1
ATOM 1488 C C . GLN A 1 183 ? -0.024 -32.472 -29.998 1.00 85.88 183 GLN A C 1
ATOM 1490 O O . GLN A 1 183 ? -1.052 -33.140 -30.011 1.00 85.88 183 GLN A O 1
ATOM 1495 N N . LEU A 1 184 ? 0.116 -31.379 -30.759 1.00 86.31 184 LEU A N 1
ATOM 1496 C CA . LEU A 1 184 ? -0.948 -30.851 -31.625 1.00 86.31 184 LEU A CA 1
ATOM 1497 C C . LEU A 1 184 ? -1.265 -31.818 -32.786 1.00 86.31 184 LEU A C 1
ATOM 1499 O O . LEU A 1 184 ? -2.427 -32.031 -33.122 1.00 86.31 184 LEU A O 1
ATOM 1503 N N . ILE A 1 185 ? -0.257 -32.486 -33.359 1.00 88.44 185 ILE A N 1
ATOM 1504 C CA . ILE A 1 185 ? -0.435 -33.560 -34.350 1.00 88.44 185 ILE A CA 1
ATOM 1505 C C . ILE A 1 185 ? -1.110 -34.780 -33.717 1.00 88.44 185 ILE A C 1
ATOM 1507 O O . ILE A 1 185 ? -1.973 -35.372 -34.360 1.00 88.44 185 ILE A O 1
ATOM 1511 N N . ALA A 1 186 ? -0.747 -35.174 -32.495 1.00 89.06 186 ALA A N 1
ATOM 1512 C CA . ALA A 1 186 ? -1.372 -36.292 -31.794 1.00 89.06 186 ALA A CA 1
ATOM 1513 C C . ALA A 1 186 ? -2.842 -35.994 -31.468 1.00 89.06 186 ALA A C 1
ATOM 1515 O O . ALA A 1 186 ? -3.704 -36.822 -31.749 1.00 89.06 186 ALA A O 1
ATOM 1516 N N . GLU A 1 187 ? -3.145 -34.794 -30.972 1.00 86.25 187 GLU A N 1
ATOM 1517 C CA . GLU A 1 187 ? -4.506 -34.332 -30.693 1.00 86.25 187 GLU A CA 1
ATOM 1518 C C . GLU A 1 187 ? -5.339 -34.216 -31.981 1.00 86.25 187 GLU A C 1
ATOM 1520 O O . GLU A 1 187 ? -6.463 -34.709 -32.041 1.00 86.25 187 GLU A O 1
ATOM 1525 N N . SER A 1 188 ? -4.766 -33.667 -33.057 1.00 90.06 188 SER A N 1
ATOM 1526 C CA . SER A 1 188 ? -5.407 -33.591 -34.377 1.00 90.06 188 SER A CA 1
ATOM 1527 C C . SER A 1 188 ? -5.657 -34.978 -34.986 1.00 90.06 188 SER A C 1
ATOM 1529 O O . SER A 1 188 ? -6.750 -35.250 -35.485 1.00 90.06 188 SER A O 1
ATOM 1531 N N . LYS A 1 189 ? -4.694 -35.907 -34.879 1.00 91.44 189 LYS A N 1
ATOM 1532 C CA . LYS A 1 189 ? -4.862 -37.312 -35.291 1.00 91.44 189 LYS A CA 1
ATOM 1533 C C . LYS A 1 189 ? -5.924 -38.024 -34.461 1.00 91.44 189 LYS A C 1
ATOM 1535 O O . LYS A 1 189 ? -6.747 -38.721 -35.046 1.00 91.44 189 LYS A O 1
ATOM 1540 N N . LYS A 1 190 ? -5.949 -37.821 -33.139 1.00 88.06 190 LYS A N 1
ATOM 1541 C CA . LYS A 1 190 ? -6.975 -38.377 -32.248 1.00 88.06 190 LYS A CA 1
ATOM 1542 C C . LYS A 1 190 ? -8.361 -37.873 -32.648 1.00 88.06 190 LYS A C 1
ATOM 1544 O O . LYS A 1 190 ? -9.244 -38.679 -32.900 1.00 88.06 190 LYS A O 1
ATOM 1549 N N . ARG A 1 191 ? -8.516 -36.561 -32.845 1.00 85.12 191 ARG A N 1
ATOM 1550 C CA . ARG A 1 191 ? -9.769 -35.929 -33.289 1.00 85.12 191 ARG A CA 1
ATOM 1551 C C . ARG A 1 191 ? -10.206 -36.386 -34.687 1.00 85.12 191 ARG A C 1
ATOM 1553 O O . ARG A 1 191 ? -11.400 -36.460 -34.964 1.00 85.12 191 ARG A O 1
ATOM 1560 N N . LYS A 1 192 ? -9.257 -36.701 -35.579 1.00 91.19 192 LYS A N 1
ATOM 1561 C CA . LYS A 1 192 ? -9.540 -37.289 -36.900 1.00 91.19 192 LYS A CA 1
ATOM 1562 C C . LYS A 1 192 ? -9.972 -38.757 -36.789 1.00 91.19 192 LYS A C 1
ATOM 1564 O O . LYS A 1 192 ? -10.913 -39.137 -37.475 1.00 91.19 192 LYS A O 1
ATOM 1569 N N . ALA A 1 193 ? -9.350 -39.540 -35.907 1.00 88.62 193 ALA A N 1
ATOM 1570 C CA . ALA A 1 193 ? -9.741 -40.921 -35.623 1.00 88.62 193 ALA A CA 1
ATOM 1571 C C . ALA A 1 193 ? -11.111 -41.007 -34.926 1.00 88.62 193 ALA A C 1
ATOM 1573 O O . ALA A 1 193 ? -11.929 -41.825 -35.317 1.00 88.62 193 ALA A O 1
ATOM 1574 N N . GLU A 1 194 ? -11.406 -40.120 -33.970 1.00 86.94 194 GLU A N 1
ATOM 1575 C CA . GLU A 1 194 ? -12.730 -39.994 -33.340 1.00 86.94 194 GLU A CA 1
ATOM 1576 C C . GLU A 1 194 ? -13.807 -39.664 -34.391 1.00 86.94 194 GLU A C 1
ATOM 1578 O O . GLU A 1 194 ? -14.828 -40.342 -34.455 1.00 86.94 194 GLU A O 1
ATOM 1583 N N . LYS A 1 195 ? -13.553 -38.704 -35.296 1.00 88.50 195 LYS A N 1
ATOM 1584 C CA . LYS A 1 195 ? -14.454 -38.419 -36.431 1.00 88.50 195 LYS A CA 1
ATOM 1585 C C . LYS A 1 195 ? -14.616 -39.595 -37.397 1.00 88.50 195 LYS A C 1
ATOM 1587 O O . LYS A 1 195 ? -15.701 -39.770 -37.941 1.00 88.50 195 LYS A O 1
ATOM 1592 N N . GLN A 1 196 ? -13.555 -40.362 -37.646 1.00 85.38 196 GLN A N 1
ATOM 1593 C CA . GLN A 1 196 ? -13.625 -41.540 -38.509 1.00 85.38 196 GLN A CA 1
ATOM 1594 C C . GLN A 1 196 ? -14.421 -42.668 -37.844 1.00 85.38 196 GLN A C 1
ATOM 1596 O O . GLN A 1 196 ? -15.290 -43.224 -38.498 1.00 85.38 196 GLN A O 1
ATOM 1601 N N . LYS A 1 197 ? -14.216 -42.922 -36.546 1.00 90.56 197 LYS A N 1
ATOM 1602 C CA . LYS A 1 197 ? -14.984 -43.904 -35.772 1.00 90.56 197 LYS A CA 1
ATOM 1603 C C . LYS A 1 197 ? -16.473 -43.562 -35.742 1.00 90.56 197 LYS A C 1
ATOM 1605 O O . LYS A 1 197 ? -17.279 -44.436 -36.001 1.00 90.56 197 LYS A O 1
ATOM 1610 N N . ILE A 1 198 ? -16.829 -42.290 -35.534 1.00 86.56 198 ILE A N 1
ATOM 1611 C CA . ILE A 1 198 ? -18.226 -41.829 -35.634 1.00 86.56 198 ILE A CA 1
ATOM 1612 C C . ILE A 1 198 ? -18.774 -42.057 -37.052 1.00 86.56 198 ILE A C 1
ATOM 1614 O O . ILE A 1 198 ? -19.920 -42.461 -37.204 1.00 86.56 198 ILE A O 1
ATOM 1618 N N . ARG A 1 199 ? -17.964 -41.834 -38.100 1.00 88.81 199 ARG A N 1
ATOM 1619 C CA . ARG A 1 199 ? -18.379 -42.090 -39.487 1.00 88.81 199 ARG A CA 1
ATOM 1620 C C . ARG A 1 199 ? -18.577 -43.582 -39.779 1.00 88.81 199 ARG A C 1
ATOM 1622 O O . ARG A 1 199 ? -19.533 -43.921 -40.467 1.00 88.81 199 ARG A O 1
ATOM 1629 N N . GLU A 1 200 ? -17.704 -44.442 -39.266 1.00 85.56 200 GLU A N 1
ATOM 1630 C CA . GLU A 1 200 ? -17.812 -45.903 -39.360 1.00 85.56 200 GLU A CA 1
ATOM 1631 C C . GLU A 1 200 ? -19.027 -46.400 -38.564 1.00 85.56 200 GLU A C 1
ATOM 1633 O O . GLU A 1 200 ? -19.856 -47.091 -39.129 1.00 85.56 200 GLU A O 1
ATOM 1638 N N . GLU A 1 201 ? -19.247 -45.925 -37.335 1.00 87.69 201 GLU A N 1
ATOM 1639 C CA . GLU A 1 201 ? -20.456 -46.217 -36.548 1.00 87.69 201 GLU A CA 1
ATOM 1640 C C . GLU A 1 201 ? -21.747 -45.776 -37.258 1.00 87.69 201 GLU A C 1
ATOM 1642 O O . GLU A 1 201 ? -22.727 -46.517 -37.251 1.00 87.69 201 GLU A O 1
ATOM 1647 N N . THR A 1 202 ? -21.765 -44.607 -37.914 1.00 85.69 202 THR A N 1
ATOM 1648 C CA . THR A 1 202 ? -22.927 -44.194 -38.721 1.00 85.69 202 THR A CA 1
ATOM 1649 C C . THR A 1 202 ? -23.104 -45.035 -39.985 1.00 85.69 202 THR A C 1
ATOM 1651 O O . THR A 1 202 ? -24.243 -45.284 -40.362 1.00 85.69 202 THR A O 1
ATOM 1654 N N . LEU A 1 203 ? -22.018 -45.497 -40.622 1.00 86.88 203 LEU A N 1
ATOM 1655 C CA . LEU A 1 203 ? -22.098 -46.383 -41.789 1.00 86.88 203 LEU A CA 1
ATOM 1656 C C . LEU A 1 203 ? -22.582 -47.781 -41.393 1.00 86.88 203 LEU A C 1
ATOM 1658 O O . LEU A 1 203 ? -23.533 -48.269 -41.993 1.00 86.88 203 LEU A O 1
ATOM 1662 N N . ASP A 1 204 ? -22.021 -48.367 -40.334 1.00 86.38 204 ASP A N 1
ATOM 1663 C CA . ASP A 1 204 ? -22.460 -49.634 -39.745 1.00 86.38 204 ASP A CA 1
ATOM 1664 C C . ASP A 1 204 ? -23.940 -49.584 -39.339 1.00 86.38 204 ASP A C 1
ATOM 1666 O O . ASP A 1 204 ? -24.654 -50.571 -39.496 1.00 86.38 204 ASP A O 1
ATOM 1670 N N . LEU A 1 205 ? -24.417 -48.451 -38.806 1.00 86.25 205 LEU A N 1
ATOM 1671 C CA . LEU A 1 205 ? -25.837 -48.252 -38.507 1.00 86.25 205 LEU A CA 1
ATOM 1672 C C . LEU A 1 205 ? -26.685 -48.184 -39.783 1.00 86.25 205 LEU A C 1
ATOM 1674 O O . LEU A 1 205 ? -27.731 -48.822 -39.825 1.00 86.25 205 LEU A O 1
ATOM 1678 N N . THR A 1 206 ? -26.247 -47.480 -40.834 1.00 82.88 206 THR A N 1
ATOM 1679 C CA . THR A 1 206 ? -26.984 -47.477 -42.112 1.00 82.88 206 THR A CA 1
ATOM 1680 C C . THR A 1 206 ? -26.985 -48.843 -42.795 1.00 82.88 206 THR A C 1
ATOM 1682 O O . THR A 1 206 ? -28.029 -49.265 -43.277 1.00 82.88 206 THR A O 1
ATOM 1685 N N . GLU A 1 207 ? -25.870 -49.581 -42.778 1.00 86.19 207 GLU A N 1
ATOM 1686 C CA . GLU A 1 207 ? -25.808 -50.935 -43.336 1.00 86.19 207 GLU A CA 1
ATOM 1687 C C . GLU A 1 207 ? -26.676 -51.910 -42.534 1.00 86.19 207 GLU A C 1
ATOM 1689 O O . GLU A 1 207 ? -27.363 -52.732 -43.133 1.00 86.19 207 GLU A O 1
ATOM 1694 N N . LYS A 1 208 ? -26.719 -51.793 -41.199 1.00 86.94 208 LYS A N 1
ATOM 1695 C CA . LYS A 1 208 ? -27.651 -52.568 -40.363 1.00 86.94 208 LYS A CA 1
ATOM 1696 C C . LYS A 1 208 ? -29.103 -52.244 -40.675 1.00 86.94 208 LYS A C 1
ATOM 1698 O O . LYS A 1 208 ? -29.864 -53.179 -40.864 1.00 86.94 208 LYS A O 1
ATOM 1703 N N . LEU A 1 209 ? -29.474 -50.970 -40.809 1.00 83.12 209 LEU A N 1
ATOM 1704 C CA . LEU A 1 209 ? -30.837 -50.581 -41.186 1.00 83.12 209 LEU A CA 1
ATOM 1705 C C . LEU A 1 209 ? -31.213 -51.084 -42.593 1.00 83.12 209 LEU A C 1
ATOM 1707 O O . LEU A 1 209 ? -32.331 -51.551 -42.790 1.00 83.12 209 LEU A O 1
ATOM 1711 N N . ASP A 1 210 ? -30.285 -51.075 -43.555 1.00 80.31 210 ASP A N 1
ATOM 1712 C CA . ASP A 1 210 ? -30.498 -51.644 -44.896 1.00 80.31 210 ASP A CA 1
ATOM 1713 C C . ASP A 1 210 ? -30.567 -53.186 -44.898 1.00 80.31 210 ASP A C 1
ATOM 1715 O O . ASP A 1 210 ? -31.246 -53.776 -45.745 1.00 80.31 210 ASP A O 1
ATOM 1719 N N . ILE A 1 211 ? -29.864 -53.859 -43.979 1.00 83.69 211 ILE A N 1
ATOM 1720 C CA . ILE A 1 211 ? -29.953 -55.312 -43.761 1.00 83.69 211 ILE A CA 1
ATOM 1721 C C . ILE A 1 211 ? -31.274 -55.660 -43.069 1.00 83.69 211 ILE A C 1
ATOM 1723 O O . ILE A 1 211 ? -32.001 -56.510 -43.566 1.00 83.69 211 ILE A O 1
ATOM 1727 N N . GLU A 1 212 ? -31.643 -54.955 -42.001 1.00 79.38 212 GLU A N 1
ATOM 1728 C CA . GLU A 1 212 ? -32.922 -55.107 -41.301 1.00 79.38 212 GLU A CA 1
ATOM 1729 C C . GLU A 1 212 ? -34.100 -54.824 -42.242 1.00 79.38 212 GLU A C 1
ATOM 1731 O O . GLU A 1 212 ? -35.072 -55.572 -42.243 1.00 79.38 212 GLU A O 1
ATOM 1736 N N . TRP A 1 213 ? -33.998 -53.834 -43.134 1.00 78.06 213 TRP A N 1
ATOM 1737 C CA . TRP A 1 213 ? -34.984 -53.605 -44.195 1.00 78.06 213 TRP A CA 1
ATOM 1738 C C . TRP A 1 213 ? -35.044 -54.760 -45.210 1.00 78.06 213 TRP A C 1
ATOM 1740 O O . TRP A 1 213 ? -36.131 -55.167 -45.630 1.00 78.06 213 TRP A O 1
ATOM 1750 N N . LYS A 1 214 ? -33.896 -55.346 -45.582 1.00 77.19 214 LYS A N 1
ATOM 1751 C CA . LYS A 1 214 ? -33.837 -56.553 -46.431 1.00 77.19 214 LYS A CA 1
ATOM 1752 C C . LYS A 1 214 ? -34.390 -57.802 -45.753 1.00 77.19 214 LYS A C 1
ATOM 1754 O O . LYS A 1 214 ? -34.977 -58.615 -46.460 1.00 77.19 214 LYS A O 1
ATOM 1759 N N . ASP A 1 215 ? -34.253 -57.935 -44.439 1.00 73.38 215 ASP A N 1
ATOM 1760 C CA . ASP A 1 215 ? -34.790 -59.051 -43.653 1.00 73.38 215 ASP A CA 1
ATOM 1761 C C . ASP A 1 215 ? -36.282 -58.850 -43.316 1.00 73.38 215 ASP A C 1
ATOM 1763 O O . ASP A 1 215 ? -37.051 -59.813 -43.250 1.00 73.38 215 ASP A O 1
ATOM 1767 N N . LEU A 1 216 ? -36.738 -57.596 -43.221 1.00 65.94 216 LEU A N 1
ATOM 1768 C CA . LEU A 1 216 ? -38.152 -57.232 -43.113 1.00 65.94 216 LEU A CA 1
ATOM 1769 C C . LEU A 1 216 ? -38.913 -57.386 -44.436 1.00 65.94 216 LEU A C 1
ATOM 1771 O O . LEU A 1 216 ? -40.105 -57.674 -44.398 1.00 65.94 216 LEU A O 1
ATOM 1775 N N . LEU A 1 217 ? -38.275 -57.268 -45.605 1.00 67.94 217 LEU A N 1
ATOM 1776 C CA . LEU A 1 217 ? -38.935 -57.489 -46.904 1.00 67.94 217 LEU A CA 1
ATOM 1777 C C . LEU A 1 217 ? -39.579 -58.897 -47.035 1.00 67.94 217 LEU A C 1
ATOM 1779 O O . LEU A 1 217 ? -40.743 -58.976 -47.448 1.00 67.94 217 LEU A O 1
ATOM 1783 N N . PRO A 1 218 ? -38.920 -60.008 -46.644 1.00 66.56 218 PRO A N 1
ATOM 1784 C CA . PRO A 1 218 ? -39.540 -61.327 -46.483 1.00 66.56 218 PRO A CA 1
ATOM 1785 C C . PRO A 1 218 ? -40.703 -61.366 -45.485 1.00 66.56 218 PRO A C 1
ATOM 1787 O O . PRO A 1 218 ? -41.719 -61.993 -45.765 1.00 66.56 218 PRO A O 1
ATOM 1790 N N . ILE A 1 219 ? -40.599 -60.682 -44.344 1.00 62.75 219 ILE A N 1
ATOM 1791 C CA . ILE A 1 219 ? -41.627 -60.709 -43.287 1.00 62.75 219 ILE A CA 1
ATOM 1792 C C . ILE A 1 219 ? -42.866 -59.906 -43.716 1.00 62.75 219 ILE A C 1
ATOM 1794 O O . ILE A 1 219 ? -44.001 -60.370 -43.599 1.00 62.75 219 ILE A O 1
ATOM 1798 N N . MET A 1 220 ? -42.661 -58.735 -44.316 1.00 56.50 220 MET A N 1
ATOM 1799 C CA . MET A 1 220 ? -43.732 -57.877 -44.814 1.00 56.50 220 MET A CA 1
ATOM 1800 C C . MET A 1 220 ? -44.401 -58.467 -46.067 1.00 56.50 220 MET A C 1
ATOM 1802 O O . MET A 1 220 ? -45.594 -58.256 -46.275 1.00 56.50 220 MET A O 1
ATOM 1806 N N . SER A 1 221 ? -43.696 -59.282 -46.862 1.00 57.19 221 SER A N 1
ATOM 1807 C CA . SER A 1 221 ? -44.305 -60.065 -47.953 1.00 57.19 221 SER A CA 1
ATOM 1808 C C . SER A 1 221 ? -44.965 -61.372 -47.486 1.00 57.19 221 SER A C 1
ATOM 1810 O O . SER A 1 221 ? -45.953 -61.792 -48.091 1.00 57.19 221 SER A O 1
ATOM 1812 N N . ALA A 1 222 ? -44.516 -61.963 -46.373 1.00 54.41 222 ALA A N 1
ATOM 1813 C CA . ALA A 1 222 ? -45.190 -63.083 -45.712 1.00 54.41 222 ALA A CA 1
ATOM 1814 C C . ALA A 1 222 ? -46.510 -62.671 -45.030 1.00 54.41 222 ALA A C 1
ATOM 1816 O O . ALA A 1 222 ? -47.410 -63.499 -44.904 1.00 54.41 222 ALA A O 1
ATOM 1817 N N . SER A 1 223 ? -46.686 -61.387 -44.686 1.00 52.53 223 SER A N 1
ATOM 1818 C CA . SER A 1 223 ? -47.903 -60.845 -44.047 1.00 52.53 223 SER A CA 1
ATOM 1819 C C . SER A 1 223 ? -49.211 -60.969 -44.863 1.00 52.53 223 SER A C 1
ATOM 1821 O O . SER A 1 223 ? -50.269 -60.536 -44.408 1.00 52.53 223 SER A O 1
ATOM 1823 N N . LYS A 1 224 ? -49.173 -61.563 -46.066 1.00 49.25 224 LYS A N 1
ATOM 1824 C CA . LYS A 1 224 ? -50.338 -61.781 -46.944 1.00 49.25 224 LYS A CA 1
ATOM 1825 C C . LYS A 1 224 ? -50.884 -63.214 -47.001 1.00 49.25 224 LYS A C 1
ATOM 1827 O O . LYS A 1 224 ? -51.796 -63.449 -47.794 1.00 49.25 224 LYS A O 1
ATOM 1832 N N . ILE A 1 225 ? -50.391 -64.168 -46.201 1.00 42.81 225 ILE A N 1
ATOM 1833 C CA . ILE A 1 225 ? -50.936 -65.543 -46.177 1.00 42.81 225 ILE A CA 1
ATOM 1834 C C . ILE A 1 225 ? -51.195 -66.044 -44.742 1.00 42.81 225 ILE A C 1
ATOM 1836 O O . ILE A 1 225 ? -50.338 -65.955 -43.871 1.00 42.81 225 ILE A O 1
ATOM 1840 N N . SER A 1 226 ? -52.379 -66.649 -44.564 1.00 35.91 226 SER A N 1
ATOM 1841 C CA . SER A 1 226 ? -52.933 -67.327 -43.369 1.00 35.91 226 SER A CA 1
ATOM 1842 C C . SER A 1 226 ? -53.248 -66.468 -42.131 1.00 35.91 226 SER A C 1
ATOM 1844 O O . SER A 1 226 ? -52.395 -66.161 -41.307 1.00 35.91 226 SER A O 1
ATOM 1846 N N . ASN A 1 227 ? -54.545 -66.178 -41.987 1.00 36.62 227 ASN A N 1
ATOM 1847 C CA . ASN A 1 227 ? -55.199 -65.626 -40.799 1.00 36.62 227 ASN A CA 1
ATOM 1848 C C . ASN A 1 227 ? -55.512 -66.705 -39.738 1.00 36.62 227 ASN A C 1
ATOM 1850 O O . ASN A 1 227 ? -55.808 -67.836 -40.108 1.00 36.62 227 ASN A O 1
ATOM 1854 N N . GLN A 1 228 ? -55.620 -66.248 -38.480 1.00 37.44 228 GLN A N 1
ATOM 1855 C CA . GLN A 1 228 ? -56.514 -66.729 -37.401 1.00 37.44 228 GLN A CA 1
ATOM 1856 C C . GLN A 1 228 ? -56.333 -68.154 -36.829 1.00 37.44 228 GLN A C 1
ATOM 1858 O O . GLN A 1 228 ? -56.653 -69.141 -37.478 1.00 37.44 228 GLN A O 1
ATOM 1863 N N . ASP A 1 229 ? -55.970 -68.230 -35.538 1.00 35.25 229 ASP A N 1
ATOM 1864 C CA . ASP A 1 229 ? -56.896 -68.683 -34.474 1.00 35.25 229 ASP A CA 1
ATOM 1865 C C . ASP A 1 229 ? -56.392 -68.277 -33.052 1.00 35.25 229 ASP A C 1
ATOM 1867 O O . ASP A 1 229 ? -55.264 -67.784 -32.945 1.00 35.25 229 ASP A O 1
ATOM 1871 N N . PRO A 1 230 ? -57.221 -68.332 -31.976 1.00 48.94 230 PRO A N 1
ATOM 1872 C CA . PRO A 1 230 ? -57.103 -67.388 -30.850 1.00 48.94 230 PRO A CA 1
ATOM 1873 C C . PRO A 1 230 ? -56.710 -67.959 -29.465 1.00 48.94 230 PRO A C 1
ATOM 1875 O O . PRO A 1 230 ? -56.970 -69.112 -29.146 1.00 48.94 230 PRO A O 1
ATOM 1878 N N . LEU A 1 231 ? -56.228 -67.042 -28.608 1.00 45.97 231 LEU A N 1
ATOM 1879 C CA . LEU A 1 231 ? -55.977 -67.133 -27.153 1.00 45.97 231 LEU A CA 1
ATOM 1880 C C . LEU A 1 231 ? -55.037 -68.241 -26.632 1.00 45.97 231 LEU A C 1
ATOM 1882 O O . LEU A 1 231 ? -55.445 -69.376 -26.425 1.00 45.97 231 LEU A O 1
ATOM 1886 N N . ASP A 1 232 ? -53.875 -67.807 -26.135 1.00 40.00 232 ASP A N 1
ATOM 1887 C CA . ASP A 1 232 ? -53.449 -68.166 -24.775 1.00 40.00 232 ASP A CA 1
ATOM 1888 C C . ASP A 1 232 ? -52.611 -67.023 -24.169 1.00 40.00 232 ASP A C 1
ATOM 1890 O O . ASP A 1 232 ? -51.696 -66.501 -24.808 1.00 40.00 232 ASP A O 1
ATOM 1894 N N . LYS A 1 233 ? -52.941 -66.572 -22.949 1.00 45.81 233 LYS A N 1
ATOM 1895 C CA . LYS A 1 233 ? -52.198 -65.483 -22.285 1.00 45.81 233 LYS A CA 1
ATOM 1896 C C . LYS A 1 233 ? -50.904 -66.039 -21.695 1.00 45.81 233 LYS A C 1
ATOM 1898 O O . LYS A 1 233 ? -50.926 -66.684 -20.647 1.00 45.81 233 LYS A O 1
ATOM 1903 N N . VAL A 1 234 ? -49.782 -65.758 -22.357 1.00 53.69 234 VAL A N 1
ATOM 1904 C CA . VAL A 1 234 ? -48.439 -66.077 -21.855 1.00 53.69 234 VAL A CA 1
ATOM 1905 C C . VAL A 1 234 ? -48.244 -65.432 -20.479 1.00 53.69 234 VAL A C 1
ATOM 1907 O O . VAL A 1 234 ? -48.621 -64.280 -20.259 1.00 53.69 234 VAL A O 1
ATOM 1910 N N . LYS A 1 235 ? -47.693 -66.197 -19.531 1.00 52.94 235 LYS A N 1
ATOM 1911 C CA . LYS A 1 235 ? -47.366 -65.696 -18.191 1.00 52.94 235 LYS A CA 1
ATOM 1912 C C . LYS A 1 235 ? -46.319 -64.590 -18.313 1.00 52.94 235 LYS A C 1
ATOM 1914 O O . LYS A 1 235 ? -45.338 -64.768 -19.026 1.00 52.94 235 LYS A O 1
ATOM 1919 N N . VAL A 1 236 ? -46.534 -63.486 -17.601 1.00 56.75 236 VAL A N 1
ATOM 1920 C CA . VAL A 1 236 ? -45.539 -62.415 -17.462 1.00 56.75 236 VAL A CA 1
ATOM 1921 C C . VAL A 1 236 ? -44.264 -63.006 -16.860 1.00 56.75 236 VAL A C 1
ATOM 1923 O O . VAL A 1 236 ? -44.361 -63.828 -15.948 1.00 56.75 236 VAL A O 1
ATOM 1926 N N . ASP A 1 237 ? -43.106 -62.617 -17.391 1.00 69.81 237 ASP A N 1
ATOM 1927 C CA . ASP A 1 237 ? -41.810 -63.154 -16.973 1.00 69.81 237 ASP A CA 1
ATOM 1928 C C . ASP A 1 237 ? -41.536 -62.833 -15.491 1.00 69.81 237 ASP A C 1
ATOM 1930 O O . ASP A 1 237 ? -41.905 -61.759 -14.998 1.00 69.81 237 ASP A O 1
ATOM 1934 N N . ASP A 1 238 ? -40.885 -63.751 -14.769 1.00 70.31 238 ASP A N 1
ATOM 1935 C CA . ASP A 1 238 ? -40.660 -63.628 -13.317 1.00 70.31 238 ASP A CA 1
ATOM 1936 C C . ASP A 1 238 ? -39.852 -62.357 -12.990 1.00 70.31 238 ASP A C 1
ATOM 1938 O O . ASP A 1 238 ? -40.033 -61.744 -11.935 1.00 70.31 238 ASP A O 1
ATOM 1942 N N . TYR A 1 239 ? -38.998 -61.919 -13.922 1.00 71.12 239 TYR A N 1
ATOM 1943 C CA . TYR A 1 239 ? -38.249 -60.668 -13.826 1.00 71.12 239 TYR A CA 1
ATOM 1944 C C . TYR A 1 239 ? -39.154 -59.426 -13.865 1.00 71.12 239 TYR A C 1
ATOM 1946 O O . TYR A 1 239 ? -38.988 -58.527 -13.044 1.00 71.12 239 TYR A O 1
ATOM 1954 N N . ASP A 1 240 ? -40.150 -59.380 -14.751 1.00 69.81 240 ASP A N 1
ATOM 1955 C CA . ASP A 1 240 ? -41.058 -58.231 -14.882 1.00 69.81 240 ASP A CA 1
ATOM 1956 C C . ASP A 1 240 ? -42.077 -58.165 -13.741 1.00 69.81 240 ASP A C 1
ATOM 1958 O O . ASP A 1 240 ? -42.516 -57.080 -13.342 1.00 69.81 240 ASP A O 1
ATOM 1962 N N . ILE A 1 241 ? -42.455 -59.324 -13.190 1.00 73.75 241 ILE A N 1
ATOM 1963 C CA . ILE A 1 241 ? -43.200 -59.394 -11.931 1.00 73.75 241 ILE A CA 1
ATOM 1964 C C . ILE A 1 241 ? -42.324 -58.827 -10.809 1.00 73.75 241 ILE A C 1
ATOM 1966 O O . ILE A 1 241 ? -42.738 -57.864 -10.166 1.00 73.75 241 ILE A O 1
ATOM 1970 N N . ALA A 1 242 ? -41.088 -59.312 -10.647 1.00 75.38 242 ALA A N 1
ATOM 1971 C CA . ALA A 1 242 ? -40.166 -58.840 -9.614 1.00 75.38 242 ALA A CA 1
ATOM 1972 C C . ALA A 1 242 ? -39.807 -57.346 -9.742 1.00 75.38 242 ALA A C 1
ATOM 1974 O O . ALA A 1 242 ? -39.658 -56.668 -8.729 1.00 75.38 242 ALA A O 1
ATOM 1975 N N . VAL A 1 243 ? -39.697 -56.794 -10.956 1.00 78.25 243 VAL A N 1
ATOM 1976 C CA . VAL A 1 243 ? -39.434 -55.361 -11.183 1.00 78.25 243 VAL A CA 1
ATOM 1977 C C . VAL A 1 243 ? -40.665 -54.505 -10.873 1.00 78.25 243 VAL A C 1
ATOM 1979 O O . VAL A 1 243 ? -40.515 -53.451 -10.249 1.00 78.25 243 VAL A O 1
ATOM 1982 N N . ARG A 1 244 ? -41.888 -54.938 -11.228 1.00 73.50 244 ARG A N 1
ATOM 1983 C CA . ARG A 1 244 ? -43.106 -54.239 -10.769 1.00 73.50 244 ARG A CA 1
ATOM 1984 C C . ARG A 1 244 ? -43.249 -54.336 -9.252 1.00 73.50 244 ARG A C 1
ATOM 1986 O O . ARG A 1 244 ? -43.492 -53.314 -8.617 1.00 73.50 244 ARG A O 1
ATOM 1993 N N . GLU A 1 245 ? -43.034 -55.510 -8.664 1.00 77.50 245 GLU A N 1
ATOM 1994 C CA . GLU A 1 245 ? -43.053 -55.707 -7.211 1.00 77.50 245 GLU A CA 1
ATOM 1995 C C . GLU A 1 245 ? -41.998 -54.845 -6.507 1.00 77.50 245 GLU A C 1
ATOM 1997 O O . GLU A 1 245 ? -42.350 -54.167 -5.554 1.00 77.50 245 GLU A O 1
ATOM 2002 N N . LEU A 1 246 ? -40.762 -54.736 -7.007 1.00 74.56 246 LEU A N 1
ATOM 2003 C CA . LEU A 1 246 ? -39.737 -53.824 -6.469 1.00 74.56 246 LEU A CA 1
ATOM 2004 C C . LEU A 1 246 ? -40.104 -52.338 -6.604 1.00 74.56 246 LEU A C 1
ATOM 2006 O O . LEU A 1 246 ? -39.682 -51.525 -5.782 1.00 74.56 246 LEU A O 1
ATOM 2010 N N . LYS A 1 247 ? -40.883 -51.965 -7.626 1.00 72.06 247 LYS A N 1
ATOM 2011 C CA . LYS A 1 247 ? -41.371 -50.590 -7.819 1.00 72.06 247 LYS A CA 1
ATOM 2012 C C . LYS A 1 247 ? -42.530 -50.251 -6.871 1.00 72.06 247 LYS A C 1
ATOM 2014 O O . LYS A 1 247 ? -42.650 -49.097 -6.467 1.00 72.06 247 LYS A O 1
ATOM 2019 N N . PHE A 1 248 ? -43.345 -51.237 -6.483 1.00 69.38 248 PHE A N 1
ATOM 2020 C CA . PHE A 1 248 ? -44.392 -51.095 -5.460 1.00 69.38 248 PHE A CA 1
ATOM 2021 C C . PHE A 1 248 ? -43.864 -51.289 -4.021 1.00 69.38 248 PHE A C 1
ATOM 2023 O O . PHE A 1 248 ? -44.306 -50.596 -3.108 1.00 69.38 248 PHE A O 1
ATOM 2030 N N . GLU A 1 249 ? -42.874 -52.160 -3.816 1.00 62.56 249 GLU A N 1
ATOM 2031 C CA . GLU A 1 249 ? -42.131 -52.394 -2.570 1.00 62.56 249 GLU A CA 1
ATOM 2032 C C . GLU A 1 249 ? -40.743 -51.728 -2.596 1.00 62.56 249 GLU A C 1
ATOM 2034 O O . GLU A 1 249 ? -39.729 -52.335 -2.238 1.00 62.56 249 GLU A O 1
ATOM 2039 N N . ALA A 1 250 ? -40.681 -50.449 -2.975 1.00 57.66 250 ALA A N 1
ATOM 2040 C CA . ALA A 1 250 ? -39.459 -49.651 -2.891 1.00 57.66 250 ALA A CA 1
ATOM 2041 C C . ALA A 1 250 ? -39.085 -49.371 -1.417 1.00 57.66 250 ALA A C 1
ATOM 2043 O O . ALA A 1 250 ? -39.281 -48.276 -0.886 1.00 57.66 250 ALA A O 1
ATOM 2044 N N . ARG A 1 251 ? -38.563 -50.389 -0.722 1.00 69.12 251 ARG A N 1
ATOM 2045 C CA . ARG A 1 251 ? -38.073 -50.278 0.655 1.00 69.12 251 ARG A CA 1
ATOM 2046 C C . ARG A 1 251 ? -36.844 -49.375 0.663 1.00 69.12 251 ARG A C 1
ATOM 2048 O O . ARG A 1 251 ? -35.857 -49.655 -0.014 1.00 69.12 251 ARG A O 1
ATOM 2055 N N . GLY A 1 252 ? -36.903 -48.294 1.438 1.00 66.38 252 GLY A N 1
ATOM 2056 C CA . GLY A 1 252 ? -35.780 -47.374 1.589 1.00 66.38 252 GLY A CA 1
ATOM 2057 C C . GLY A 1 252 ? -34.568 -48.090 2.181 1.00 66.38 252 GLY A C 1
ATOM 2058 O O . GLY A 1 252 ? -34.586 -48.480 3.348 1.00 66.38 252 GLY A O 1
ATOM 2059 N N . ASN A 1 253 ? -33.513 -48.249 1.383 1.00 68.31 253 ASN A N 1
ATOM 2060 C CA . ASN A 1 253 ? -32.226 -48.724 1.877 1.00 68.31 253 ASN A CA 1
ATOM 2061 C C . ASN A 1 253 ? -31.614 -47.644 2.788 1.00 68.31 253 ASN A C 1
ATOM 2063 O O . ASN A 1 253 ? -31.561 -46.484 2.369 1.00 68.31 253 ASN A O 1
ATOM 2067 N N . PRO A 1 254 ? -31.132 -47.982 4.000 1.00 60.16 254 PRO A N 1
ATOM 2068 C CA . PRO A 1 254 ? -30.413 -47.030 4.839 1.00 60.16 254 PRO A CA 1
ATOM 2069 C C . PRO A 1 254 ? -29.186 -46.491 4.094 1.00 60.16 254 PRO A C 1
ATOM 2071 O O . PRO A 1 254 ? -28.291 -47.255 3.736 1.00 60.16 254 PRO A O 1
ATOM 2074 N N . THR A 1 255 ? -29.150 -45.180 3.846 1.00 65.12 255 THR A N 1
ATOM 2075 C CA . THR A 1 255 ? -27.996 -44.503 3.225 1.00 65.12 255 THR A CA 1
ATOM 2076 C C . THR A 1 255 ? -26.792 -44.468 4.156 1.00 65.12 255 THR A C 1
ATOM 2078 O O . THR A 1 255 ? -25.648 -44.463 3.705 1.00 65.12 255 THR A O 1
ATOM 2081 N N . ASP A 1 256 ? -27.062 -44.466 5.458 1.00 72.44 256 ASP A N 1
ATOM 2082 C CA . ASP A 1 256 ? -26.071 -44.271 6.500 1.00 72.44 256 ASP A CA 1
ATOM 2083 C C . ASP A 1 256 ? -25.689 -45.621 7.111 1.00 72.44 256 ASP A C 1
ATOM 2085 O O . ASP A 1 256 ? -26.542 -46.447 7.454 1.00 72.44 256 ASP A O 1
ATOM 2089 N N . ARG A 1 257 ? -24.382 -45.840 7.289 1.00 81.62 257 ARG A N 1
ATOM 2090 C CA . ARG A 1 257 ? -23.866 -47.003 8.019 1.00 81.62 257 ARG A CA 1
ATOM 2091 C C . ARG A 1 257 ? -24.435 -47.002 9.439 1.00 81.62 257 ARG A C 1
ATOM 2093 O O . ARG A 1 257 ? -24.333 -46.006 10.152 1.00 81.62 257 ARG A O 1
ATOM 2100 N N . LEU A 1 258 ? -24.932 -48.158 9.876 1.00 78.88 258 LEU A N 1
ATOM 2101 C CA . LEU A 1 258 ? -25.344 -48.387 11.259 1.00 78.88 258 LEU A CA 1
ATOM 2102 C C . LEU A 1 258 ? -24.112 -48.257 12.178 1.00 78.88 258 LEU A C 1
ATOM 2104 O O . LEU A 1 258 ? -23.219 -49.109 12.162 1.00 78.88 258 LEU A O 1
ATOM 2108 N N . LYS A 1 259 ? -24.036 -47.133 12.898 1.00 85.31 259 LYS A N 1
ATOM 2109 C CA . LYS A 1 259 ? -22.973 -46.804 13.861 1.00 85.31 259 LYS A CA 1
ATOM 2110 C C . LYS A 1 259 ? -23.112 -47.681 15.108 1.00 85.31 259 LYS A C 1
ATOM 2112 O O . LYS A 1 259 ? -24.230 -48.027 15.490 1.00 85.31 259 LYS A O 1
ATOM 2117 N N . SER A 1 260 ? -22.000 -48.038 15.749 1.00 89.44 260 SER A N 1
ATOM 2118 C CA . SER A 1 260 ? -22.059 -48.724 17.048 1.00 89.44 260 SER A CA 1
ATOM 2119 C C . SER A 1 260 ? -22.509 -47.769 18.161 1.00 89.44 260 SER A C 1
ATOM 2121 O O . SER A 1 260 ? -22.351 -46.554 18.048 1.00 89.44 260 SER A O 1
ATOM 2123 N N . GLU A 1 261 ? -23.034 -48.302 19.268 1.00 90.12 261 GLU A N 1
ATOM 2124 C CA . GLU A 1 261 ? -23.393 -47.482 20.439 1.00 90.12 261 GLU A CA 1
ATOM 2125 C C . GLU A 1 261 ? -22.179 -46.696 20.971 1.00 90.12 261 GLU A C 1
ATOM 2127 O O . GLU A 1 261 ? -22.309 -45.530 21.332 1.00 90.12 261 GLU A O 1
ATOM 2132 N N . GLU A 1 262 ? -20.978 -47.283 20.927 1.00 90.44 262 GLU A N 1
ATOM 2133 C CA . GLU A 1 262 ? -19.724 -46.605 21.284 1.00 90.44 262 GLU A CA 1
ATOM 2134 C C . GLU A 1 262 ? -19.365 -45.462 20.318 1.00 90.44 262 GLU A C 1
ATOM 2136 O O . GLU A 1 262 ? -18.920 -44.404 20.764 1.00 90.44 262 GLU A O 1
ATOM 2141 N N . GLU A 1 263 ? -19.570 -45.645 19.006 1.00 88.81 263 GLU A N 1
ATOM 2142 C CA . GLU A 1 263 ? -19.376 -44.593 17.996 1.00 88.81 263 GLU A CA 1
ATOM 2143 C C . GLU A 1 263 ? -20.364 -43.433 18.220 1.00 88.81 263 GLU A C 1
ATOM 2145 O O . GLU A 1 263 ? -19.950 -42.275 18.179 1.00 88.81 263 GLU A O 1
ATOM 2150 N N . ILE A 1 264 ? -21.631 -43.730 18.538 1.00 91.19 264 ILE A N 1
ATOM 2151 C CA . ILE A 1 264 ? -22.673 -42.730 18.832 1.00 91.19 264 ILE A CA 1
ATOM 2152 C C . ILE A 1 264 ? -22.347 -41.956 20.116 1.00 91.19 264 ILE A C 1
ATOM 2154 O O . ILE A 1 264 ? -22.337 -40.727 20.099 1.00 91.19 264 ILE A O 1
ATOM 2158 N N . ILE A 1 265 ? -22.013 -42.650 21.212 1.00 93.38 265 ILE A N 1
ATOM 2159 C CA . ILE A 1 265 ? -21.621 -42.021 22.488 1.00 93.38 265 ILE A CA 1
ATOM 2160 C C . ILE A 1 265 ? -20.382 -41.137 22.296 1.00 93.38 265 ILE A C 1
ATOM 2162 O O . ILE A 1 265 ? -20.288 -40.057 22.882 1.00 93.38 265 ILE A O 1
ATOM 2166 N N . LYS A 1 266 ? -19.422 -41.571 21.471 1.00 93.69 266 LYS A N 1
ATOM 2167 C CA . LYS A 1 266 ? -18.220 -40.791 21.171 1.00 93.69 266 LYS A CA 1
ATOM 2168 C C . LYS A 1 266 ? -18.537 -39.540 20.347 1.00 93.69 266 LYS A C 1
ATOM 2170 O O . LYS A 1 266 ? -18.053 -38.469 20.697 1.00 93.69 266 LYS A O 1
ATOM 2175 N N . GLU A 1 267 ? -19.348 -39.653 19.300 1.00 91.75 267 GLU A N 1
ATOM 2176 C CA . GLU A 1 267 ? -19.770 -38.523 18.461 1.00 91.75 267 GLU A CA 1
ATOM 2177 C C . GLU A 1 267 ? -20.613 -37.510 19.253 1.00 91.75 267 GLU A C 1
ATOM 2179 O O . GLU A 1 267 ? -20.399 -36.302 19.147 1.00 91.75 267 GLU A O 1
ATOM 2184 N N . GLU A 1 268 ? -21.519 -37.983 20.113 1.00 94.12 268 GLU A N 1
ATOM 2185 C CA . GLU A 1 268 ? -22.291 -37.132 21.021 1.00 94.12 268 GLU A CA 1
ATOM 2186 C C . GLU A 1 268 ? -21.387 -36.439 22.049 1.00 94.12 268 GLU A C 1
ATOM 2188 O O . GLU A 1 268 ? -21.515 -35.233 22.270 1.00 94.12 268 GLU A O 1
ATOM 2193 N N . LYS A 1 269 ? -20.408 -37.154 22.617 1.00 95.25 269 LYS A N 1
ATOM 2194 C CA . LYS A 1 269 ? -19.400 -36.565 23.504 1.00 95.25 269 LYS A CA 1
ATOM 2195 C C . LYS A 1 269 ? -18.572 -35.488 22.795 1.00 95.25 269 LYS A C 1
ATOM 2197 O O . LYS A 1 269 ? -18.430 -34.397 23.338 1.00 95.25 269 LYS A O 1
ATOM 2202 N N . GLU A 1 270 ? -18.046 -35.762 21.602 1.00 94.25 270 GLU A N 1
ATOM 2203 C CA . GLU A 1 270 ? -17.269 -34.790 20.815 1.00 94.25 270 GLU A CA 1
ATOM 2204 C C . GLU A 1 270 ? -18.119 -33.557 20.458 1.00 94.25 270 GLU A C 1
ATOM 2206 O O . GLU A 1 270 ? -17.648 -32.423 20.563 1.00 94.25 270 GLU A O 1
ATOM 2211 N N . LYS A 1 271 ? -19.404 -33.754 20.136 1.00 94.56 271 LYS A N 1
ATOM 2212 C CA . LYS A 1 271 ? -20.376 -32.673 19.913 1.00 94.56 271 LYS A CA 1
ATOM 2213 C C . LYS A 1 271 ? -20.618 -31.835 21.175 1.00 94.56 271 LYS A C 1
ATOM 2215 O O . LYS A 1 271 ? -20.653 -30.609 21.082 1.00 94.56 271 LYS A O 1
ATOM 2220 N N . LEU A 1 272 ? -20.763 -32.459 22.346 1.00 94.56 272 LEU A N 1
ATOM 2221 C CA . LEU A 1 272 ? -20.931 -31.756 23.624 1.00 94.56 272 LEU A CA 1
ATOM 2222 C C . LEU A 1 272 ? -19.663 -30.991 24.035 1.00 94.56 272 LEU A C 1
ATOM 2224 O O . LEU A 1 272 ? -19.762 -29.838 24.452 1.00 94.56 272 LEU A O 1
ATOM 2228 N N . GLU A 1 273 ? -18.477 -31.581 23.863 1.00 94.31 273 GLU A N 1
ATOM 2229 C CA . GLU A 1 273 ? -17.194 -30.908 24.111 1.00 94.31 273 GLU A CA 1
ATOM 2230 C C . GLU A 1 273 ? -16.997 -29.704 23.171 1.00 94.31 273 GLU A C 1
ATOM 2232 O O . GLU A 1 273 ? -16.577 -28.636 23.622 1.00 94.31 273 GLU A O 1
ATOM 2237 N N . ALA A 1 274 ? -17.372 -29.826 21.892 1.00 93.81 274 ALA A N 1
ATOM 2238 C CA . ALA A 1 274 ? -17.337 -28.722 20.933 1.00 93.81 274 ALA A CA 1
ATOM 2239 C C . ALA A 1 274 ? -18.323 -27.591 21.286 1.00 93.81 274 ALA A C 1
ATOM 2241 O O . ALA A 1 274 ? -17.953 -26.416 21.237 1.00 93.81 274 ALA A O 1
ATOM 2242 N N . LEU A 1 275 ? -19.556 -27.927 21.686 1.00 91.25 275 LEU A N 1
ATOM 2243 C CA . LEU A 1 275 ? -20.561 -26.946 22.112 1.00 91.25 275 LEU A CA 1
ATOM 2244 C C . LEU A 1 275 ? -20.151 -26.218 23.400 1.00 91.25 275 LEU A C 1
ATOM 2246 O O . LEU A 1 275 ? -20.336 -25.005 23.497 1.00 91.25 275 LEU A O 1
ATOM 2250 N N . GLU A 1 276 ? -19.551 -26.915 24.368 1.00 92.56 276 GLU A N 1
ATOM 2251 C CA . GLU A 1 276 ? -19.033 -26.294 25.592 1.00 92.56 276 GLU A CA 1
ATOM 2252 C C . GLU A 1 276 ? -17.806 -25.410 25.306 1.00 92.56 276 GLU A C 1
ATOM 2254 O O . GLU A 1 276 ? -17.685 -24.316 25.863 1.00 92.56 276 GLU A O 1
ATOM 2259 N N . ALA A 1 277 ? -16.923 -25.818 24.388 1.00 91.12 277 ALA A N 1
ATOM 2260 C CA . ALA A 1 277 ? -15.795 -24.998 23.949 1.00 91.12 277 ALA A CA 1
ATOM 2261 C C . ALA A 1 277 ? -16.254 -23.699 23.259 1.00 91.12 277 ALA A C 1
ATOM 2263 O O . ALA A 1 277 ? -15.750 -22.620 23.589 1.00 91.12 277 ALA A O 1
ATOM 2264 N N . ASP A 1 278 ? -17.241 -23.778 22.362 1.00 90.50 278 ASP A N 1
ATOM 2265 C CA . ASP A 1 278 ? -17.855 -22.613 21.718 1.00 90.50 278 ASP A CA 1
ATOM 2266 C C . ASP A 1 278 ? -18.577 -21.710 22.737 1.00 90.50 278 ASP A C 1
ATOM 2268 O O . ASP A 1 278 ? -18.358 -20.496 22.767 1.00 90.50 278 ASP A O 1
ATOM 2272 N N . ARG A 1 279 ? -19.345 -22.290 23.670 1.00 91.31 279 ARG A N 1
ATOM 2273 C CA . ARG A 1 279 ? -19.971 -21.553 24.780 1.00 91.31 279 ARG A CA 1
ATOM 2274 C C . ARG A 1 279 ? -18.932 -20.787 25.608 1.00 91.31 279 ARG A C 1
ATOM 2276 O O . ARG A 1 279 ? -19.137 -19.617 25.940 1.00 91.31 279 ARG A O 1
ATOM 2283 N N . LEU A 1 280 ? -17.796 -21.410 25.926 1.00 90.88 280 LEU A N 1
ATOM 2284 C CA . LEU A 1 280 ? -16.694 -20.773 26.654 1.00 90.88 280 LEU A CA 1
ATOM 2285 C C . LEU A 1 280 ? -15.978 -19.691 25.824 1.00 90.88 280 LEU A C 1
ATOM 2287 O O . LEU A 1 280 ? -15.522 -18.699 26.402 1.00 90.88 280 LEU A O 1
ATOM 2291 N N . ALA A 1 281 ? -15.888 -19.838 24.499 1.00 89.62 281 ALA A N 1
ATOM 2292 C CA . ALA A 1 281 ? -15.363 -18.807 23.601 1.00 89.62 281 ALA A CA 1
ATOM 2293 C C . ALA A 1 281 ? -16.292 -17.579 23.558 1.00 89.62 281 ALA A C 1
ATOM 2295 O O . ALA A 1 281 ? -15.844 -16.455 23.828 1.00 89.62 281 ALA A O 1
ATOM 2296 N N . ARG A 1 282 ? -17.599 -17.802 23.356 1.00 89.00 282 ARG A N 1
ATOM 2297 C CA . ARG A 1 282 ? -18.647 -16.770 23.404 1.00 89.00 282 ARG A CA 1
ATOM 2298 C C . ARG A 1 282 ? -18.722 -16.074 24.761 1.00 89.00 282 ARG A C 1
ATOM 2300 O O . ARG A 1 282 ? -18.835 -14.850 24.810 1.00 89.00 282 ARG A O 1
ATOM 2307 N N . MET A 1 283 ? -18.582 -16.803 25.870 1.00 89.75 283 MET A N 1
ATOM 2308 C CA . MET A 1 283 ? -18.523 -16.235 27.226 1.00 89.75 283 MET A CA 1
ATOM 2309 C C . MET A 1 283 ? -17.321 -15.295 27.423 1.00 89.75 283 MET A C 1
ATOM 2311 O O . MET A 1 283 ? -17.458 -14.245 28.048 1.00 89.75 283 MET A O 1
ATOM 2315 N N . LYS A 1 284 ? -16.152 -15.643 26.867 1.00 87.56 284 LYS A N 1
ATOM 2316 C CA . LYS A 1 284 ? -14.927 -14.822 26.922 1.00 87.56 284 LYS A CA 1
ATOM 2317 C C . LYS A 1 284 ? -14.938 -13.627 25.958 1.00 87.56 284 LYS A C 1
ATOM 2319 O O . LYS A 1 284 ? -14.026 -12.807 26.014 1.00 87.56 284 LYS A O 1
ATOM 2324 N N . GLY A 1 285 ? -15.935 -13.521 25.077 1.00 83.00 285 GLY A N 1
ATOM 2325 C CA . GLY A 1 285 ? -16.015 -12.465 24.065 1.00 83.00 285 GLY A CA 1
ATOM 2326 C C . GLY A 1 285 ? -15.093 -12.680 22.861 1.00 83.00 285 GLY A C 1
ATOM 2327 O O . GLY A 1 285 ? -14.921 -11.761 22.061 1.00 83.00 285 GLY A O 1
ATOM 2328 N N . PHE A 1 286 ? -14.528 -13.882 22.698 1.00 73.50 286 PHE A N 1
ATOM 2329 C CA . PHE A 1 286 ? -13.873 -14.274 21.452 1.00 73.50 286 PHE A CA 1
ATOM 2330 C C . PHE A 1 286 ? -14.955 -14.605 20.427 1.00 73.50 286 PHE A C 1
ATOM 2332 O O . PHE A 1 286 ? -15.349 -15.757 20.272 1.00 73.50 286 PHE A O 1
ATOM 2339 N N . ILE A 1 287 ? -15.447 -13.575 19.739 1.00 57.81 287 ILE A N 1
ATOM 2340 C CA . ILE A 1 287 ? -16.220 -13.772 18.516 1.00 57.81 287 ILE A CA 1
ATOM 2341 C C . ILE A 1 287 ? -15.252 -14.369 17.498 1.00 57.81 287 ILE A C 1
ATOM 2343 O O . ILE A 1 287 ? -14.333 -13.692 17.028 1.00 57.81 287 ILE A O 1
ATOM 2347 N N . SER A 1 288 ? -15.452 -15.643 17.178 1.00 46.81 288 SER A N 1
ATOM 2348 C CA . SER A 1 288 ? -14.901 -16.273 15.989 1.00 46.81 288 SER A CA 1
ATOM 2349 C C . SER A 1 288 ? -15.516 -15.588 14.771 1.00 46.81 288 SER A C 1
ATOM 2351 O O . SER A 1 288 ? -16.502 -16.042 14.197 1.00 46.81 288 SER A O 1
ATOM 2353 N N . ASN A 1 289 ? -14.919 -14.467 14.358 1.00 39.09 289 ASN A N 1
ATOM 2354 C CA . ASN A 1 289 ? -15.082 -14.005 12.989 1.00 39.09 289 ASN A CA 1
ATOM 2355 C C . ASN A 1 289 ? -14.697 -15.187 12.102 1.00 39.09 289 ASN A C 1
ATOM 2357 O O . ASN A 1 289 ? -13.536 -15.597 12.103 1.00 39.09 289 ASN A O 1
ATOM 2361 N N . SER A 1 290 ? -15.655 -15.704 11.338 1.00 44.53 290 SER A N 1
ATOM 2362 C CA . SER A 1 290 ? -15.499 -16.783 10.359 1.00 44.53 290 SER A CA 1
ATOM 2363 C C . SER A 1 290 ? -14.687 -16.351 9.126 1.00 44.53 290 SER A C 1
ATOM 2365 O O . SER A 1 290 ? -14.899 -16.822 8.011 1.00 44.53 290 SER A O 1
ATOM 2367 N N . ASN A 1 291 ? -13.681 -15.499 9.340 1.00 36.84 291 ASN A N 1
ATOM 2368 C CA . ASN A 1 291 ? -12.531 -15.363 8.467 1.00 36.84 291 ASN A CA 1
ATOM 2369 C C . ASN A 1 291 ? -11.705 -16.639 8.590 1.00 36.84 291 ASN A C 1
ATOM 2371 O O . ASN A 1 291 ? -10.772 -16.690 9.388 1.00 36.84 291 ASN A O 1
ATOM 2375 N N . VAL A 1 292 ? -12.105 -17.642 7.804 1.00 43.94 292 VAL A N 1
ATOM 2376 C CA . VAL A 1 292 ? -11.315 -18.779 7.321 1.00 43.94 292 VAL A CA 1
ATOM 2377 C C . VAL A 1 292 ? -9.995 -18.945 8.077 1.00 43.94 292 VAL A C 1
ATOM 2379 O O . VAL A 1 292 ? -8.952 -18.436 7.655 1.00 43.94 292 VAL A O 1
ATOM 2382 N N . GLU A 1 293 ? -10.019 -19.709 9.173 1.00 36.69 293 GLU A N 1
ATOM 2383 C CA . GLU A 1 293 ? -8.803 -20.409 9.566 1.00 36.69 293 GLU A CA 1
ATOM 2384 C C . GLU A 1 293 ? -8.456 -21.325 8.394 1.00 36.69 293 GLU A C 1
ATOM 2386 O O . GLU A 1 293 ? -9.077 -22.369 8.185 1.00 36.69 293 GLU A O 1
ATOM 2391 N N . LEU A 1 294 ? -7.488 -20.889 7.586 1.00 42.44 294 LEU A N 1
ATOM 2392 C CA . LEU A 1 294 ? -6.844 -21.725 6.589 1.00 42.44 294 LEU A CA 1
ATOM 2393 C C . LEU A 1 294 ? -6.188 -22.876 7.350 1.00 42.44 294 LEU A C 1
ATOM 2395 O O . LEU A 1 294 ? -5.031 -22.772 7.766 1.00 42.44 294 LEU A O 1
ATOM 2399 N N . LYS A 1 295 ? -6.939 -23.972 7.543 1.00 41.84 295 LYS A N 1
ATOM 2400 C CA . LYS A 1 295 ? -6.384 -25.263 7.944 1.00 41.84 295 LYS A CA 1
ATOM 2401 C C . LYS A 1 295 ? -5.198 -25.503 7.028 1.00 41.84 295 LYS A C 1
ATOM 2403 O O . LYS A 1 295 ? -5.355 -25.575 5.809 1.00 41.84 295 LYS A O 1
ATOM 2408 N N . HIS A 1 296 ? -4.012 -25.555 7.621 1.00 47.66 296 HIS A N 1
ATOM 2409 C CA . HIS A 1 296 ? -2.775 -25.737 6.888 1.00 47.66 296 HIS A CA 1
ATOM 2410 C C . HIS A 1 296 ? -2.771 -27.158 6.318 1.00 47.66 296 HIS A C 1
ATOM 2412 O O . HIS A 1 296 ? -2.289 -28.081 6.973 1.00 47.66 296 HIS A O 1
ATOM 2418 N N . LYS A 1 297 ? -3.343 -27.339 5.120 1.00 49.31 297 LYS A N 1
ATOM 2419 C CA . LYS A 1 297 ? -3.346 -28.624 4.422 1.00 49.31 297 LYS A CA 1
ATOM 2420 C C . LYS A 1 297 ? -1.901 -29.072 4.235 1.00 49.31 297 LYS A C 1
ATOM 2422 O O . LYS A 1 297 ? -1.110 -28.403 3.568 1.00 49.31 297 LYS A O 1
ATOM 2427 N N . SER A 1 298 ? -1.552 -30.174 4.886 1.00 47.34 298 SER A N 1
ATOM 2428 C CA . SER A 1 298 ? -0.296 -30.878 4.650 1.00 47.34 298 SER A CA 1
ATOM 2429 C C . SER A 1 298 ? -0.275 -31.399 3.212 1.00 47.34 298 SER A C 1
ATOM 2431 O O . SER A 1 298 ? -1.327 -31.633 2.622 1.00 47.34 298 SER A O 1
ATOM 2433 N N . ALA A 1 299 ? 0.915 -31.608 2.647 1.00 51.41 299 ALA A N 1
ATOM 2434 C CA . ALA A 1 299 ? 1.048 -32.119 1.279 1.00 51.41 299 ALA A CA 1
ATOM 2435 C C . ALA A 1 299 ? 0.431 -33.522 1.080 1.00 51.41 299 ALA A C 1
ATOM 2437 O O . ALA A 1 299 ? 0.143 -33.892 -0.053 1.00 51.41 299 ALA A O 1
ATOM 2438 N N . ASP A 1 300 ? 0.205 -34.256 2.173 1.00 52.06 300 ASP A N 1
ATOM 2439 C CA . ASP A 1 300 ? -0.409 -35.588 2.193 1.00 52.06 300 ASP A CA 1
ATOM 2440 C C . ASP A 1 300 ? -1.956 -35.562 2.172 1.00 52.06 300 ASP A C 1
ATOM 2442 O O . ASP A 1 300 ? -2.573 -36.613 2.055 1.00 52.06 300 ASP A O 1
ATOM 2446 N N . ASP A 1 301 ? -2.593 -34.386 2.284 1.00 58.06 301 ASP A N 1
ATOM 2447 C CA . ASP A 1 301 ? -4.058 -34.213 2.416 1.00 58.06 301 ASP A CA 1
ATOM 2448 C C . ASP A 1 301 ? -4.702 -33.698 1.104 1.00 58.06 301 ASP A C 1
ATOM 2450 O O . ASP A 1 301 ? -5.543 -32.787 1.077 1.00 58.06 301 ASP A O 1
ATOM 2454 N N . LEU A 1 302 ? -4.222 -34.249 -0.018 1.00 51.91 302 LEU A N 1
ATOM 2455 C CA . LEU A 1 302 ? -4.735 -34.035 -1.373 1.00 51.91 302 LEU A CA 1
ATOM 2456 C C . LEU A 1 302 ? -5.655 -35.197 -1.766 1.00 51.91 302 LEU A C 1
ATOM 2458 O O . LEU A 1 302 ? -5.221 -36.142 -2.418 1.00 51.91 302 LEU A O 1
ATOM 2462 N N . ASP A 1 303 ? -6.921 -35.107 -1.367 1.00 45.09 303 ASP A N 1
ATOM 2463 C CA . ASP A 1 303 ? -7.982 -35.970 -1.893 1.00 45.09 303 ASP A CA 1
ATOM 2464 C C . ASP A 1 303 ? -8.590 -35.339 -3.162 1.00 45.09 303 ASP A C 1
ATOM 2466 O O . ASP A 1 303 ? -8.853 -34.129 -3.199 1.00 45.09 303 ASP A O 1
ATOM 2470 N N . ASP A 1 304 ? -8.783 -36.141 -4.213 1.00 47.34 304 ASP A N 1
ATOM 2471 C CA . ASP A 1 304 ? -9.080 -35.700 -5.589 1.00 47.34 304 ASP A CA 1
ATOM 2472 C C . ASP A 1 304 ? -10.570 -35.322 -5.786 1.00 47.34 304 ASP A C 1
ATOM 2474 O O . ASP A 1 304 ? -11.303 -35.882 -6.604 1.00 47.34 304 ASP A O 1
ATOM 2478 N N . GLY A 1 305 ? -11.037 -34.326 -5.026 1.00 42.84 305 GLY A N 1
ATOM 2479 C CA . GLY A 1 305 ? -12.399 -33.783 -5.081 1.00 42.84 305 GLY A CA 1
ATOM 2480 C C . GLY A 1 305 ? -12.524 -32.532 -5.958 1.00 42.84 305 GLY A C 1
ATOM 2481 O O . GLY A 1 305 ? -12.354 -31.409 -5.481 1.00 42.84 305 GLY A O 1
ATOM 2482 N N . PHE A 1 306 ? -12.866 -32.701 -7.237 1.00 31.75 306 PHE A N 1
ATOM 2483 C CA . PHE A 1 306 ? -13.035 -31.593 -8.190 1.00 31.75 306 PHE A CA 1
ATOM 2484 C C . PHE A 1 306 ? -14.352 -30.822 -7.943 1.00 31.75 306 PHE A C 1
ATOM 2486 O O . PHE A 1 306 ? -15.416 -31.236 -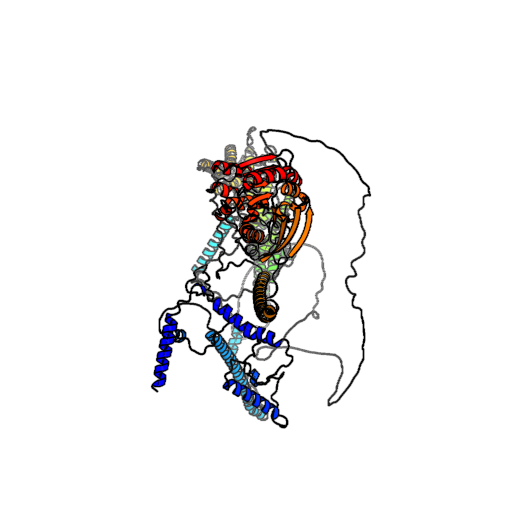8.401 1.00 31.75 306 PHE A O 1
ATOM 2493 N N . VAL A 1 307 ? -14.296 -29.679 -7.248 1.00 30.33 307 VAL A N 1
ATOM 2494 C CA . VAL A 1 307 ? -15.452 -28.776 -7.062 1.00 30.33 307 VAL A CA 1
ATOM 2495 C C . VAL A 1 307 ? -15.266 -27.502 -7.883 1.00 30.33 307 VAL A C 1
ATOM 2497 O O . VAL A 1 307 ? -14.307 -26.756 -7.701 1.00 30.33 307 VAL A O 1
ATOM 2500 N N . VAL A 1 308 ? -16.206 -27.247 -8.794 1.00 34.00 308 VAL A N 1
ATOM 2501 C CA . VAL A 1 308 ? -16.241 -26.035 -9.622 1.00 34.00 308 VAL A CA 1
ATOM 2502 C C . VAL A 1 308 ? -16.951 -24.921 -8.855 1.00 34.00 308 VAL A C 1
ATOM 2504 O O . VAL A 1 308 ? -18.180 -24.898 -8.785 1.00 34.00 308 VAL A O 1
ATOM 2507 N N . GLU A 1 309 ? -16.190 -23.971 -8.312 1.00 28.95 309 GLU A N 1
ATOM 2508 C CA . GLU A 1 309 ? -16.752 -22.719 -7.799 1.00 28.95 309 GLU A CA 1
ATOM 2509 C C . GLU A 1 309 ? -17.328 -21.892 -8.960 1.00 28.95 309 GLU A C 1
ATOM 2511 O O . GLU A 1 309 ? -16.602 -21.364 -9.805 1.00 28.95 309 GLU A O 1
ATOM 2516 N N . LYS A 1 310 ? -18.659 -21.767 -9.002 1.00 30.36 310 LYS A N 1
ATOM 2517 C CA . LYS A 1 310 ? -19.332 -20.767 -9.835 1.00 30.36 310 LYS A CA 1
ATOM 2518 C C . LYS A 1 310 ? -19.303 -19.428 -9.105 1.00 30.36 310 LYS A C 1
ATOM 2520 O O . LYS A 1 310 ? -20.051 -19.230 -8.154 1.00 30.36 310 LYS A O 1
ATOM 2525 N N . ILE A 1 311 ? -18.469 -18.511 -9.582 1.00 28.27 311 ILE A N 1
ATOM 2526 C CA . ILE A 1 311 ? -18.548 -17.098 -9.206 1.00 28.27 311 ILE A CA 1
ATOM 2527 C C . ILE A 1 311 ? -19.748 -16.493 -9.942 1.00 28.27 311 ILE A C 1
ATOM 2529 O O . ILE A 1 311 ? -19.780 -16.492 -11.172 1.00 28.27 311 ILE A O 1
ATOM 2533 N N . SER A 1 312 ? -20.727 -15.995 -9.190 1.00 26.23 312 SER A N 1
ATOM 2534 C CA . SER A 1 312 ? -21.794 -15.129 -9.693 1.00 26.23 312 SER A CA 1
ATOM 2535 C C . SER A 1 312 ? -21.569 -13.712 -9.169 1.00 26.23 312 SER A C 1
ATOM 2537 O O . SER A 1 312 ? -21.738 -13.463 -7.974 1.00 26.23 312 SER A O 1
ATOM 2539 N N . ASP A 1 313 ? -21.176 -12.806 -10.061 1.00 29.38 313 ASP A N 1
ATOM 2540 C CA . ASP A 1 313 ? -21.161 -11.367 -9.803 1.00 29.38 313 ASP A CA 1
ATOM 2541 C C . ASP A 1 313 ? -22.593 -10.804 -9.843 1.00 29.38 313 ASP A C 1
ATOM 2543 O O . ASP A 1 313 ? -23.338 -11.151 -10.754 1.00 29.38 313 ASP A O 1
ATOM 2547 N N . GLU A 1 314 ? -22.941 -9.938 -8.882 1.00 25.70 314 GLU A N 1
ATOM 2548 C CA . GLU A 1 314 ? -23.834 -8.752 -8.955 1.00 25.70 314 GLU A CA 1
ATOM 2549 C C . GLU A 1 314 ? -24.179 -8.330 -7.500 1.00 25.70 314 GLU A C 1
ATOM 2551 O O . GLU A 1 314 ? -24.709 -9.133 -6.743 1.00 25.70 314 GLU A O 1
ATOM 2556 N N . ILE A 1 315 ? -23.698 -7.214 -6.922 1.00 28.25 315 ILE A N 1
ATOM 2557 C CA . ILE A 1 315 ? -23.835 -5.763 -7.215 1.00 28.25 315 ILE A CA 1
ATOM 2558 C C . ILE A 1 315 ? -24.888 -5.091 -6.294 1.00 28.25 315 ILE A C 1
ATOM 2560 O O . ILE A 1 315 ? -25.931 -5.671 -6.029 1.00 28.25 315 ILE A O 1
ATOM 2564 N N . GLN A 1 316 ? -24.611 -3.832 -5.889 1.00 27.89 316 GLN A N 1
ATOM 2565 C CA . GLN A 1 316 ? -25.509 -2.852 -5.222 1.00 27.89 316 GLN A CA 1
ATOM 2566 C C . GLN A 1 316 ? -25.870 -3.083 -3.726 1.00 27.89 316 GLN A C 1
ATOM 2568 O O . GLN A 1 316 ? -25.963 -4.213 -3.270 1.00 27.89 316 GLN A O 1
ATOM 2573 N N . ASN A 1 317 ? -26.098 -2.050 -2.892 1.00 24.75 317 ASN A N 1
ATOM 2574 C CA . ASN A 1 317 ? -25.663 -0.638 -2.946 1.00 24.75 317 ASN A CA 1
ATOM 2575 C C . ASN A 1 317 ? -25.832 0.064 -1.571 1.00 24.75 317 ASN A C 1
ATOM 2577 O O . ASN A 1 317 ? -26.323 -0.530 -0.618 1.00 24.75 317 ASN A O 1
ATOM 2581 N N . ASP A 1 318 ? -25.521 1.366 -1.562 1.00 26.30 318 ASP A N 1
ATOM 2582 C CA . ASP A 1 318 ? -26.012 2.415 -0.652 1.00 26.30 318 ASP A CA 1
ATOM 2583 C C . ASP A 1 318 ? -25.433 2.524 0.771 1.00 26.30 318 ASP A C 1
ATOM 2585 O O . ASP A 1 318 ? -24.979 1.583 1.417 1.00 26.30 318 ASP A O 1
ATOM 2589 N N . GLY A 1 319 ? -25.409 3.771 1.244 1.00 24.72 319 GLY A N 1
ATOM 2590 C CA . GLY A 1 319 ? -24.885 4.187 2.539 1.00 24.72 319 GLY A CA 1
ATOM 2591 C C . GLY A 1 319 ? -25.349 5.606 2.874 1.00 24.72 319 GLY A C 1
ATOM 2592 O O . GLY A 1 319 ? -26.375 6.051 2.375 1.00 24.72 319 GLY A O 1
ATOM 2593 N N . VAL A 1 320 ? -24.536 6.333 3.649 1.00 27.39 320 VAL A N 1
ATOM 2594 C CA . VAL A 1 320 ? -24.745 7.733 4.082 1.00 27.39 320 VAL A CA 1
ATOM 2595 C C . VAL A 1 320 ? -25.887 7.943 5.088 1.00 27.39 320 VAL A C 1
ATOM 2597 O O . VAL A 1 320 ? -27.063 7.907 4.745 1.00 27.39 320 VAL A O 1
ATOM 2600 N N . SER A 1 321 ? -25.525 8.338 6.312 1.00 25.19 321 SER A N 1
ATOM 2601 C CA . SER A 1 321 ? -26.051 9.551 6.967 1.00 25.19 321 SER A CA 1
ATOM 2602 C C . SER A 1 321 ? -25.195 9.927 8.181 1.00 25.19 321 SER A C 1
ATOM 2604 O O . SER A 1 321 ? -24.449 9.102 8.708 1.00 25.19 321 SER A O 1
ATOM 2606 N N . ASN A 1 322 ? -25.249 11.204 8.551 1.00 24.42 322 ASN A N 1
ATOM 2607 C CA . ASN A 1 322 ? -24.206 11.928 9.276 1.00 24.42 322 ASN A CA 1
ATOM 2608 C C . ASN A 1 322 ? -24.724 12.529 10.605 1.00 24.42 322 ASN A C 1
ATOM 2610 O O . ASN A 1 322 ? -25.915 12.787 10.737 1.00 24.42 322 ASN A O 1
ATOM 2614 N N . ASP A 1 323 ? -23.772 12.869 11.482 1.00 26.38 323 ASP A N 1
ATOM 2615 C CA . ASP A 1 323 ? -23.757 14.042 12.380 1.00 26.38 323 ASP A CA 1
ATOM 2616 C C . ASP A 1 323 ? -24.591 14.145 13.692 1.00 26.38 323 ASP A C 1
ATOM 2618 O O . ASP A 1 323 ? -25.814 14.188 13.703 1.00 26.38 323 ASP A O 1
ATOM 2622 N N . ASN A 1 324 ? -23.813 14.415 14.759 1.00 25.27 324 ASN A N 1
ATOM 2623 C CA . ASN A 1 324 ? -23.983 15.404 15.849 1.00 25.27 324 ASN A CA 1
ATOM 2624 C C . ASN A 1 324 ? -24.991 15.238 17.010 1.00 25.27 324 ASN A C 1
ATOM 2626 O O . ASN A 1 324 ? -26.197 15.235 16.821 1.00 25.27 324 ASN A O 1
ATOM 2630 N N . ASP A 1 325 ? -24.422 15.260 18.231 1.00 24.05 325 ASP A N 1
ATOM 2631 C CA . ASP A 1 325 ? -24.772 16.101 19.408 1.00 24.05 325 ASP A CA 1
ATOM 2632 C C . ASP A 1 325 ? -23.740 15.774 20.524 1.00 24.05 325 ASP A C 1
ATOM 2634 O O . ASP A 1 325 ? -23.706 14.662 21.044 1.00 24.05 325 ASP A O 1
ATOM 2638 N N . ILE A 1 326 ? -22.646 16.522 20.730 1.00 25.80 326 ILE A N 1
ATOM 2639 C CA . ILE A 1 326 ? -22.476 17.770 21.513 1.00 25.80 326 ILE A CA 1
ATOM 2640 C C . ILE A 1 326 ? -23.261 17.821 22.849 1.00 25.80 326 ILE A C 1
ATOM 2642 O O . ILE A 1 326 ? -24.462 18.053 22.838 1.00 25.80 326 ILE A O 1
ATOM 2646 N N . PHE A 1 327 ? -22.582 17.681 24.004 1.00 23.08 327 PHE A N 1
ATOM 2647 C CA . PHE A 1 327 ? -22.292 18.796 24.944 1.00 23.08 327 PHE A CA 1
ATOM 2648 C C . PHE A 1 327 ? -21.633 18.358 26.283 1.00 23.08 327 PHE A C 1
ATOM 2650 O O . PHE A 1 327 ? -22.192 17.583 27.050 1.00 23.08 327 PHE A O 1
ATOM 2657 N N . ASN A 1 328 ? -20.459 18.957 26.528 1.00 23.83 328 ASN A N 1
ATOM 2658 C CA . ASN A 1 328 ? -19.874 19.504 27.768 1.00 23.83 328 ASN A CA 1
ATOM 2659 C C . ASN A 1 328 ? -19.608 18.709 29.073 1.00 23.83 328 ASN A C 1
ATOM 2661 O O . ASN A 1 328 ? -20.489 18.138 29.702 1.00 23.83 328 ASN A O 1
ATOM 2665 N N . ASP A 1 329 ? -18.341 18.865 29.493 1.00 25.14 329 ASP A N 1
ATOM 2666 C CA . ASP A 1 329 ? -17.840 19.441 30.758 1.00 25.14 329 ASP A CA 1
ATOM 2667 C C . ASP A 1 329 ? -18.279 18.874 32.121 1.00 25.14 329 ASP A C 1
ATOM 2669 O O . ASP A 1 329 ? -19.452 18.856 32.475 1.00 25.14 329 ASP A O 1
ATOM 2673 N N . ASP A 1 330 ? -17.285 18.589 32.978 1.00 25.77 330 ASP A N 1
ATOM 2674 C CA . ASP A 1 330 ? -16.858 19.645 33.914 1.00 25.77 330 ASP A CA 1
ATOM 2675 C C . ASP A 1 330 ? -15.469 19.417 34.560 1.00 25.77 330 ASP A C 1
ATOM 2677 O O . ASP A 1 330 ? -15.164 18.329 35.039 1.00 25.77 330 ASP A O 1
ATOM 2681 N N . ILE A 1 331 ? -14.690 20.513 34.634 1.00 27.58 331 ILE A N 1
ATOM 2682 C CA . ILE A 1 331 ? -13.867 20.962 35.789 1.00 27.58 331 ILE A CA 1
ATOM 2683 C C . ILE A 1 331 ? -12.666 20.088 36.269 1.00 27.58 331 ILE A C 1
ATOM 2685 O O . ILE A 1 331 ? -12.789 18.902 36.536 1.00 27.58 331 ILE A O 1
ATOM 2689 N N . SER A 1 332 ? -11.467 20.628 36.567 1.00 27.11 332 SER A N 1
ATOM 2690 C CA . SER A 1 332 ? -10.893 21.980 36.376 1.00 27.11 332 SER A CA 1
ATOM 2691 C C . SER A 1 332 ? -9.403 22.044 36.806 1.00 27.11 332 SER A C 1
ATOM 2693 O O . SER A 1 332 ? -8.873 21.074 37.341 1.00 27.11 332 SER A O 1
ATOM 2695 N N . GLN A 1 333 ? -8.823 23.251 36.682 1.00 26.14 333 GLN A N 1
ATOM 2696 C CA . GLN A 1 333 ? -7.628 23.800 37.359 1.00 26.14 333 GLN A CA 1
ATOM 2697 C C . GLN A 1 333 ? -6.257 23.402 36.770 1.00 26.14 333 GLN A C 1
ATOM 2699 O O . GLN A 1 333 ? -5.903 22.232 36.709 1.00 26.14 333 GLN A O 1
ATOM 2704 N N . ASN A 1 334 ? -5.543 24.347 36.131 1.00 24.78 334 ASN A N 1
ATOM 2705 C CA . ASN A 1 334 ? -4.795 25.511 36.689 1.00 24.78 334 ASN A CA 1
ATOM 2706 C C . ASN A 1 334 ? -3.470 25.044 37.319 1.00 24.78 334 ASN A C 1
ATOM 2708 O O . ASN A 1 334 ? -3.449 24.008 37.967 1.00 24.78 334 ASN A O 1
ATOM 2712 N N . SER A 1 335 ? -2.326 25.724 37.228 1.00 26.08 335 SER A N 1
ATOM 2713 C CA . SER A 1 335 ? -1.860 27.026 36.684 1.00 26.08 335 SER A CA 1
ATOM 2714 C C . SER A 1 335 ? -0.312 26.976 36.785 1.00 26.08 335 SER A C 1
ATOM 2716 O O . SER A 1 335 ? 0.195 26.068 37.437 1.00 26.08 335 SER A O 1
ATOM 2718 N N . SER A 1 336 ? 0.553 27.845 36.262 1.00 25.11 336 SER A N 1
ATOM 2719 C CA . SER A 1 336 ? 0.562 29.002 35.349 1.00 25.11 336 SER A CA 1
ATOM 2720 C C . SER A 1 336 ? 2.043 29.197 34.937 1.00 25.11 336 SER A C 1
ATOM 2722 O O . SER A 1 336 ? 2.918 28.570 35.529 1.00 25.11 336 SER A O 1
ATOM 2724 N N . ASP A 1 337 ? 2.345 30.022 33.929 1.00 23.53 337 ASP A N 1
ATOM 2725 C CA . ASP A 1 337 ? 3.205 31.212 34.116 1.00 23.53 337 ASP A CA 1
ATOM 2726 C C . ASP A 1 337 ? 3.614 31.872 32.786 1.00 23.53 337 ASP A C 1
ATOM 2728 O O . ASP A 1 337 ? 4.328 31.347 31.936 1.00 23.53 337 ASP A O 1
ATOM 2732 N N . THR A 1 338 ? 3.103 33.090 32.671 1.00 25.53 338 THR A N 1
ATOM 2733 C CA . THR A 1 338 ? 3.379 34.196 31.752 1.00 25.53 338 THR A CA 1
ATOM 2734 C C . THR A 1 338 ? 4.848 34.543 31.489 1.00 25.53 338 THR A C 1
ATOM 2736 O O . THR A 1 338 ? 5.658 34.583 32.409 1.00 25.53 338 THR A O 1
ATOM 2739 N N . SER A 1 339 ? 5.119 35.079 30.293 1.00 24.88 339 SER A N 1
ATOM 2740 C CA . SER A 1 339 ? 5.808 36.382 30.162 1.00 24.88 339 SER A CA 1
ATOM 2741 C C . SER A 1 339 ? 5.483 37.084 28.826 1.00 24.88 339 SER A C 1
ATOM 2743 O O . SER A 1 339 ? 5.185 36.433 27.828 1.00 24.88 339 SER A O 1
ATOM 2745 N N . ASN A 1 340 ? 5.470 38.424 28.851 1.00 27.31 340 ASN A N 1
ATOM 2746 C CA . ASN A 1 340 ? 5.038 39.328 27.768 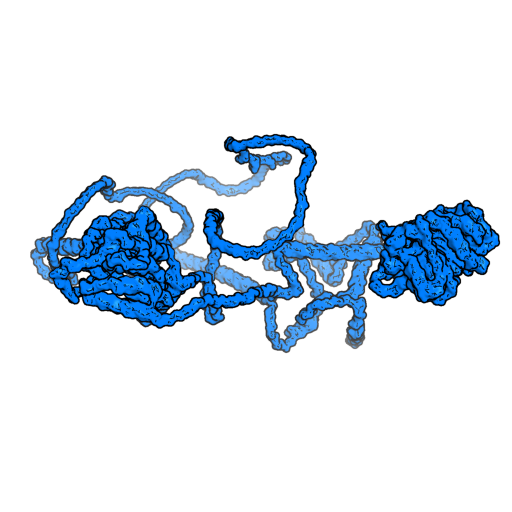1.00 27.31 340 ASN A CA 1
ATOM 2747 C C . ASN A 1 340 ? 6.211 39.823 26.899 1.00 27.31 340 ASN A C 1
ATOM 2749 O O . ASN A 1 340 ? 7.310 39.954 27.431 1.00 27.31 340 ASN A O 1
ATOM 2753 N N . SER A 1 341 ? 5.922 40.303 25.676 1.00 25.89 341 SER A N 1
ATOM 2754 C CA . SER A 1 341 ? 6.110 41.733 25.308 1.00 25.89 341 SER A CA 1
ATOM 2755 C C . SER A 1 341 ? 5.683 42.066 23.861 1.00 25.89 341 SER A C 1
ATOM 2757 O O . SER A 1 341 ? 6.152 41.408 22.940 1.00 25.89 341 SER A O 1
ATOM 2759 N N . ASN A 1 342 ? 4.827 43.091 23.730 1.00 28.23 342 ASN A N 1
ATOM 2760 C CA . ASN A 1 342 ? 4.656 44.164 22.714 1.00 28.23 342 ASN A CA 1
ATOM 2761 C C . ASN A 1 342 ? 5.329 44.031 21.313 1.00 28.23 342 ASN A C 1
ATOM 2763 O O . ASN A 1 342 ? 6.444 43.542 21.199 1.00 28.23 342 ASN A O 1
ATOM 2767 N N . ASP A 1 343 ? 4.733 44.482 20.198 1.00 25.52 343 ASP A N 1
ATOM 2768 C CA . ASP A 1 343 ? 4.348 45.887 19.918 1.00 25.52 343 ASP A CA 1
ATOM 2769 C C . ASP A 1 343 ? 3.167 46.060 18.917 1.00 25.52 343 ASP A C 1
ATOM 2771 O O . ASP A 1 343 ? 2.555 45.096 18.457 1.00 25.52 343 ASP A O 1
ATOM 2775 N N . SER A 1 344 ? 2.801 47.321 18.660 1.00 28.16 344 SER A N 1
ATOM 2776 C CA . SER A 1 344 ? 1.555 47.835 18.057 1.00 28.16 344 SER A CA 1
ATOM 2777 C C . SER A 1 344 ? 1.586 48.120 16.539 1.00 28.16 344 SER A C 1
ATOM 2779 O O . SER A 1 344 ? 2.659 48.327 15.990 1.00 28.16 344 SER A O 1
ATOM 2781 N N . GLU A 1 345 ? 0.414 48.258 15.880 1.00 25.61 345 GLU A N 1
ATOM 2782 C CA . GLU A 1 345 ? -0.117 49.582 15.442 1.00 25.61 345 GLU A CA 1
ATOM 2783 C C . GLU A 1 345 ? -1.501 49.576 14.721 1.00 25.61 345 GLU A C 1
ATOM 2785 O O . GLU A 1 345 ? -1.759 48.819 13.792 1.00 25.61 345 GLU A O 1
ATOM 2790 N N . VAL A 1 346 ? -2.384 50.431 15.263 1.00 26.06 346 VAL A N 1
ATOM 2791 C CA . VAL A 1 346 ? -3.393 51.394 14.731 1.00 26.06 346 VAL A CA 1
ATOM 2792 C C . VAL A 1 346 ? -3.908 51.358 13.259 1.00 26.06 346 VAL A C 1
ATOM 2794 O O . VAL A 1 346 ? -3.211 51.024 12.312 1.00 26.06 346 VAL A O 1
ATOM 2797 N N . ASN A 1 347 ? -5.173 51.795 13.095 1.00 27.83 347 ASN A N 1
ATOM 2798 C CA . ASN A 1 347 ? -5.930 52.041 11.844 1.00 27.83 347 ASN A CA 1
ATOM 2799 C C . ASN A 1 347 ? -5.389 53.198 10.960 1.00 27.83 347 ASN A C 1
ATOM 2801 O O . ASN A 1 347 ? -4.836 54.138 11.515 1.00 27.83 347 ASN A O 1
ATOM 2805 N N . GLU A 1 348 ? -5.743 53.240 9.656 1.00 26.67 348 GLU A N 1
ATOM 2806 C CA . GLU A 1 348 ? -6.601 54.302 9.047 1.00 26.67 348 GLU A CA 1
ATOM 2807 C C . GLU A 1 348 ? -6.862 54.174 7.510 1.00 26.67 348 GLU A C 1
ATOM 2809 O O . GLU A 1 348 ? -5.990 53.788 6.744 1.00 26.67 348 GLU A O 1
ATOM 2814 N N . ASN A 1 349 ? -8.094 54.541 7.106 1.00 26.22 349 ASN A N 1
ATOM 2815 C CA . ASN A 1 349 ? -8.553 55.303 5.912 1.00 26.22 349 ASN A CA 1
ATOM 2816 C C . ASN A 1 349 ? -8.250 54.926 4.422 1.00 26.22 349 ASN A C 1
ATOM 2818 O O . ASN A 1 349 ? -7.123 55.007 3.953 1.00 26.22 349 ASN A O 1
ATOM 2822 N N . VAL A 1 350 ? -9.339 54.617 3.674 1.00 31.91 350 VAL A N 1
ATOM 2823 C CA . VAL A 1 350 ? -9.988 55.417 2.574 1.00 31.91 350 VAL A CA 1
ATOM 2824 C C . VAL A 1 350 ? -9.072 55.978 1.447 1.00 31.91 350 VAL A C 1
ATOM 2826 O O . VAL A 1 350 ? -8.098 56.658 1.732 1.00 31.91 350 VAL A O 1
ATOM 2829 N N . ASP A 1 351 ? -9.307 55.698 0.147 1.00 27.77 351 ASP A N 1
ATOM 2830 C CA . ASP A 1 351 ? -10.310 56.414 -0.689 1.00 27.77 351 ASP A CA 1
ATOM 2831 C C . ASP A 1 351 ? -10.949 55.659 -1.902 1.00 27.77 351 ASP A C 1
ATOM 2833 O O . ASP A 1 351 ? -10.511 54.586 -2.313 1.00 27.77 351 ASP A O 1
ATOM 2837 N N . GLU A 1 352 ? -12.018 56.278 -2.428 1.00 36.03 352 GLU A N 1
ATOM 2838 C CA . GLU A 1 352 ? -13.050 55.950 -3.457 1.00 36.03 352 GLU A CA 1
ATOM 2839 C C . GLU A 1 352 ? -12.656 55.214 -4.788 1.00 36.03 352 GLU A C 1
ATOM 2841 O O . GLU A 1 352 ? -11.513 55.247 -5.231 1.00 36.03 352 GLU A O 1
ATOM 2846 N N . THR A 1 353 ? -13.548 54.519 -5.536 1.00 28.95 353 THR A N 1
ATOM 2847 C CA . THR A 1 353 ? -14.854 54.986 -6.088 1.00 28.95 353 THR A CA 1
ATOM 2848 C C . THR A 1 353 ? -15.927 53.909 -6.420 1.00 28.95 353 THR A C 1
ATOM 2850 O O . THR A 1 353 ? -15.668 52.874 -7.025 1.00 28.95 353 THR A O 1
ATOM 2853 N N . GLU A 1 354 ? -17.171 54.270 -6.067 1.00 28.45 354 GLU A N 1
ATOM 2854 C CA . GLU A 1 354 ? -18.484 54.101 -6.744 1.00 28.45 354 GLU A CA 1
ATOM 2855 C C . GLU A 1 354 ? -19.277 52.765 -6.952 1.00 28.45 354 GLU A C 1
ATOM 2857 O O . GLU A 1 354 ? -19.131 52.025 -7.918 1.00 28.45 354 GLU A O 1
ATOM 2862 N N . ILE A 1 355 ? -20.334 52.648 -6.117 1.00 28.62 355 ILE A N 1
ATOM 2863 C CA . ILE A 1 355 ? -21.790 52.601 -6.460 1.00 28.62 355 ILE A CA 1
ATOM 2864 C C . ILE A 1 355 ? -22.534 51.267 -6.796 1.00 28.62 355 ILE A C 1
ATOM 2866 O O . ILE A 1 355 ? -22.617 50.797 -7.922 1.00 28.62 355 ILE A O 1
ATOM 2870 N N . GLN A 1 356 ? -23.251 50.792 -5.757 1.00 25.03 356 GLN A N 1
ATOM 2871 C CA . GLN A 1 356 ? -24.680 50.374 -5.661 1.00 25.03 356 GLN A CA 1
ATOM 2872 C C . GLN A 1 356 ? -25.336 49.351 -6.641 1.00 25.03 356 GLN A C 1
ATOM 2874 O O . GLN A 1 356 ? -25.416 49.576 -7.839 1.00 25.03 356 GLN A O 1
ATOM 2879 N N . VAL A 1 357 ? -26.083 48.358 -6.098 1.00 26.05 357 VAL A N 1
ATOM 2880 C CA . VAL A 1 357 ? -27.576 48.383 -5.928 1.00 26.05 357 VAL A CA 1
ATOM 2881 C C . VAL A 1 357 ? -28.176 47.028 -5.421 1.00 26.05 357 VAL A C 1
ATOM 2883 O O . VAL A 1 357 ? -28.052 45.984 -6.042 1.00 26.05 357 VAL A O 1
ATOM 2886 N N . LYS A 1 358 ? -28.915 47.101 -4.294 1.00 26.03 358 LYS A N 1
ATOM 2887 C CA . LYS A 1 358 ? -30.103 46.325 -3.803 1.00 26.03 358 LYS A CA 1
ATOM 2888 C C . LYS A 1 358 ? -30.303 44.792 -4.031 1.00 26.03 358 LYS A C 1
ATOM 2890 O O . LYS A 1 358 ? -30.807 44.354 -5.052 1.00 26.03 358 LYS A O 1
ATOM 2895 N N . ARG A 1 359 ? -30.246 44.054 -2.903 1.00 23.64 359 ARG A N 1
ATOM 2896 C CA . ARG A 1 359 ? -31.359 43.375 -2.151 1.00 23.64 359 ARG A CA 1
ATOM 2897 C C . ARG A 1 359 ? -32.528 42.619 -2.858 1.00 23.64 359 ARG A C 1
ATOM 2899 O O . ARG A 1 359 ? -33.360 43.251 -3.498 1.00 23.64 359 ARG A O 1
ATOM 2906 N N . LYS A 1 360 ? -32.803 41.412 -2.298 1.00 24.78 360 LYS A N 1
ATOM 2907 C CA . LYS A 1 360 ? -34.097 40.650 -2.191 1.00 24.78 360 LYS A CA 1
ATOM 2908 C C . LYS A 1 360 ? -34.618 40.024 -3.515 1.00 24.78 360 LYS A C 1
ATOM 2910 O O . LYS A 1 360 ? -34.333 40.552 -4.571 1.00 24.78 360 LYS A O 1
ATOM 2915 N N . LYS A 1 361 ? -35.372 38.904 -3.551 1.00 23.77 361 LYS A N 1
ATOM 2916 C CA . LYS A 1 361 ? -36.271 38.229 -2.569 1.00 23.77 361 LYS A CA 1
ATOM 2917 C C . LYS A 1 361 ? -36.425 36.710 -2.898 1.00 23.77 361 LYS A C 1
ATOM 2919 O O . LYS A 1 361 ? -36.017 36.284 -3.969 1.00 23.77 361 LYS A O 1
ATOM 2924 N N . LYS A 1 362 ? -37.033 35.905 -2.007 1.00 24.38 362 LYS A N 1
ATOM 2925 C CA . LYS A 1 362 ? -37.392 34.474 -2.224 1.00 24.38 362 LYS A CA 1
ATOM 2926 C C . LYS A 1 362 ? -38.738 34.293 -2.965 1.00 24.38 362 LYS A C 1
ATOM 2928 O O . LYS A 1 362 ? -39.602 35.149 -2.815 1.00 24.38 362 LYS A O 1
ATOM 2933 N N . SER A 1 363 ? -38.889 33.090 -3.550 1.00 22.34 363 SER A N 1
ATOM 2934 C CA . SER A 1 363 ? -40.094 32.234 -3.723 1.00 22.34 363 SER A CA 1
ATOM 2935 C C . SER A 1 363 ? -40.803 32.127 -5.089 1.00 22.34 363 SER A C 1
ATOM 2937 O O . SER A 1 363 ? -41.409 33.091 -5.537 1.00 22.34 363 SER A O 1
ATOM 2939 N N . LEU A 1 364 ? -40.853 30.871 -5.577 1.00 25.89 364 LEU A N 1
ATOM 2940 C CA . LEU A 1 364 ? -41.951 30.177 -6.288 1.00 25.89 364 LEU A CA 1
ATOM 2941 C C . LEU A 1 364 ? -42.446 30.731 -7.642 1.00 25.89 364 LEU A C 1
ATOM 2943 O O . LEU A 1 364 ? -43.073 31.780 -7.692 1.00 25.89 364 LEU A O 1
ATOM 2947 N N . VAL A 1 365 ? -42.308 29.926 -8.706 1.00 25.23 365 VAL A N 1
ATOM 2948 C CA . VAL A 1 365 ? -43.394 29.154 -9.373 1.00 25.23 365 VAL A CA 1
ATOM 2949 C C . VAL A 1 365 ? -42.797 28.373 -10.567 1.00 25.23 365 VAL A C 1
ATOM 2951 O O . VAL A 1 365 ? -41.780 28.777 -11.127 1.00 25.23 365 VAL A O 1
ATOM 2954 N N . ASN A 1 366 ? -43.389 27.222 -10.905 1.00 25.19 366 ASN A N 1
ATOM 2955 C CA . ASN A 1 366 ? -42.991 26.354 -12.024 1.00 25.19 366 ASN A CA 1
ATOM 2956 C C . ASN A 1 366 ? -43.122 27.037 -13.399 1.00 25.19 366 ASN A C 1
ATOM 2958 O O . ASN A 1 366 ? -44.053 27.808 -13.606 1.00 25.19 366 ASN A O 1
ATOM 2962 N N . ASP A 1 367 ? -42.250 26.669 -14.346 1.00 23.11 367 ASP A N 1
ATOM 2963 C CA . ASP A 1 367 ? -42.595 26.157 -15.693 1.00 23.11 367 ASP A CA 1
ATOM 2964 C C . ASP A 1 367 ? -41.510 26.459 -16.733 1.00 23.11 367 ASP A C 1
ATOM 2966 O O . ASP A 1 367 ? -41.124 27.610 -16.920 1.00 23.11 367 ASP A O 1
ATOM 2970 N N . LYS A 1 368 ? -41.164 25.427 -17.525 1.00 24.81 368 LYS A N 1
ATOM 2971 C CA . LYS A 1 368 ? -40.235 25.452 -18.679 1.00 24.81 368 LYS A CA 1
ATOM 2972 C C . LYS A 1 368 ? -38.778 25.742 -18.237 1.00 24.81 368 LYS A C 1
ATOM 2974 O O . LYS A 1 368 ? -38.505 26.643 -17.466 1.00 24.81 368 LYS A O 1
ATOM 2979 N N . ILE A 1 369 ? -37.756 25.011 -18.676 1.00 30.70 369 ILE A N 1
ATOM 2980 C CA . ILE A 1 369 ? -37.560 24.355 -19.971 1.00 30.70 369 ILE A CA 1
ATOM 2981 C C . ILE A 1 369 ? -36.941 22.965 -19.745 1.00 30.70 369 ILE A C 1
ATOM 2983 O O . ILE A 1 369 ? -35.768 22.856 -19.415 1.00 30.70 369 ILE A O 1
ATOM 2987 N N . ASN A 1 370 ? -37.720 21.907 -19.979 1.00 30.94 370 ASN A N 1
ATOM 2988 C CA . ASN A 1 370 ? -37.212 20.555 -20.240 1.00 30.94 370 ASN A CA 1
ATOM 2989 C C . ASN A 1 370 ? -37.893 20.037 -21.516 1.00 30.94 370 ASN A C 1
ATOM 2991 O O . ASN A 1 370 ? -38.829 19.241 -21.486 1.00 30.94 370 ASN A O 1
ATOM 2995 N N . LYS A 1 371 ? -37.466 20.607 -22.647 1.00 26.28 371 LYS A N 1
ATOM 2996 C CA . LYS A 1 371 ? -37.752 20.201 -24.031 1.00 26.28 371 LYS A CA 1
ATOM 2997 C C . LYS A 1 371 ? -36.645 20.789 -24.919 1.00 26.28 371 LYS A C 1
ATOM 2999 O O . LYS A 1 371 ? -36.020 21.775 -24.539 1.00 26.28 371 LYS A O 1
ATOM 3004 N N . THR A 1 372 ? -36.422 20.178 -26.086 1.00 26.56 372 THR A N 1
ATOM 3005 C CA . THR A 1 372 ? -35.462 20.603 -27.132 1.00 26.56 372 THR A CA 1
ATOM 3006 C C . THR A 1 372 ? -33.976 20.680 -26.739 1.00 26.56 372 THR A C 1
ATOM 3008 O O . THR A 1 372 ? -33.393 21.754 -26.775 1.00 26.56 372 THR A O 1
ATOM 3011 N N . ILE A 1 373 ? -33.336 19.518 -26.525 1.00 29.75 373 ILE A N 1
ATOM 3012 C CA . ILE A 1 373 ? -32.167 19.105 -27.344 1.00 29.75 373 ILE A CA 1
ATOM 3013 C C . ILE A 1 373 ? -32.325 17.618 -27.728 1.00 29.75 373 ILE A C 1
ATOM 3015 O O . ILE A 1 373 ? -31.519 16.755 -27.397 1.00 29.75 373 ILE A O 1
ATOM 3019 N N . THR A 1 374 ? -33.404 17.320 -28.447 1.00 24.92 374 THR A N 1
ATOM 3020 C CA . THR A 1 374 ? -33.520 16.139 -29.310 1.00 24.92 374 THR A CA 1
ATOM 3021 C C . THR A 1 374 ? -34.119 16.605 -30.635 1.00 24.92 374 THR A C 1
ATOM 3023 O O . THR A 1 374 ? -35.048 17.410 -30.646 1.00 24.92 374 THR A O 1
ATOM 3026 N N . ASN A 1 375 ? -33.551 16.121 -31.742 1.00 24.22 375 ASN A N 1
ATOM 3027 C CA . ASN A 1 375 ? -33.962 16.360 -33.132 1.00 24.22 375 ASN A CA 1
ATOM 3028 C C . ASN A 1 375 ? -33.980 17.827 -33.616 1.00 24.22 375 ASN A C 1
ATOM 3030 O O . ASN A 1 375 ? -35.000 18.507 -33.525 1.00 24.22 375 ASN A O 1
ATOM 3034 N N . LYS A 1 376 ? -32.884 18.250 -34.272 1.00 24.55 376 LYS A N 1
ATOM 3035 C CA . LYS A 1 376 ? -32.848 18.654 -35.704 1.00 24.55 376 LYS A CA 1
ATOM 3036 C C . LYS A 1 376 ? -31.592 19.479 -36.039 1.00 24.55 376 LYS A C 1
ATOM 3038 O O . LYS A 1 376 ? -31.617 20.696 -35.933 1.00 24.55 376 LYS A O 1
ATOM 3043 N N . ILE A 1 377 ? -30.560 18.818 -36.571 1.00 24.20 377 ILE A N 1
ATOM 3044 C CA . ILE A 1 377 ? -29.969 19.209 -37.866 1.00 24.20 377 ILE A CA 1
ATOM 3045 C C . ILE A 1 377 ? -29.735 17.918 -38.658 1.00 24.20 377 ILE A C 1
ATOM 3047 O O . ILE A 1 377 ? -28.659 17.332 -38.658 1.00 24.20 377 ILE A O 1
ATOM 3051 N N . SER A 1 378 ? -30.795 17.477 -39.324 1.00 29.19 378 SER A N 1
ATOM 3052 C CA . SER A 1 378 ? -30.730 16.601 -40.490 1.00 29.19 378 SER A CA 1
ATOM 3053 C C . SER A 1 378 ? -31.613 17.241 -41.556 1.00 29.19 378 SER A C 1
ATOM 3055 O O . SER A 1 378 ? -32.793 16.921 -41.673 1.00 29.19 378 SER A O 1
ATOM 3057 N N . GLN A 1 379 ? -31.043 18.219 -42.256 1.00 26.28 379 GLN A N 1
ATOM 3058 C CA . GLN A 1 379 ? -31.567 18.795 -43.492 1.00 26.28 379 GLN A CA 1
ATOM 3059 C C . GLN A 1 379 ? -30.358 18.921 -44.432 1.00 26.28 379 GLN A C 1
ATOM 3061 O O . GLN A 1 379 ? -29.353 19.519 -44.064 1.00 26.28 379 GLN A O 1
ATOM 3066 N N . GLU A 1 380 ? -30.302 18.076 -45.466 1.00 25.62 380 GLU A N 1
ATOM 3067 C CA . GLU A 1 380 ? -30.862 18.348 -46.806 1.00 25.62 380 GLU A CA 1
ATOM 3068 C C . GLU A 1 380 ? -29.878 19.232 -47.596 1.00 25.62 380 GLU A C 1
ATOM 3070 O O . GLU A 1 380 ? -29.540 20.326 -47.173 1.00 25.62 380 GLU A O 1
ATOM 3075 N N . SER A 1 381 ? -29.359 18.851 -48.765 1.00 24.81 381 SER A N 1
ATOM 3076 C CA . SER A 1 381 ? -30.035 18.270 -49.939 1.00 24.81 381 SER A CA 1
ATOM 3077 C C . SER A 1 381 ? -28.982 18.136 -51.084 1.00 24.81 381 SER A C 1
ATOM 3079 O O . SER A 1 381 ? -27.883 18.655 -50.914 1.00 24.81 381 SER A O 1
ATOM 3081 N N . LYS A 1 382 ? -29.168 17.512 -52.264 1.00 25.62 382 LYS A N 1
ATOM 3082 C CA . LYS A 1 382 ? -30.300 16.831 -52.941 1.00 25.62 382 LYS A CA 1
ATOM 3083 C C . LYS A 1 382 ? -29.791 16.116 -54.225 1.00 25.62 382 LYS A C 1
ATOM 3085 O O . LYS A 1 382 ? -28.644 16.348 -54.593 1.00 25.62 382 LYS A O 1
ATOM 3090 N N . LEU A 1 383 ? -30.705 15.433 -54.947 1.00 25.41 383 LEU A N 1
ATOM 3091 C CA . LEU A 1 383 ? -30.628 14.979 -56.367 1.00 25.41 383 LEU A CA 1
ATOM 3092 C C . LEU A 1 383 ? -29.715 13.754 -56.633 1.00 25.41 383 LEU A C 1
ATOM 3094 O O . LEU A 1 383 ? -28.608 13.708 -56.112 1.00 25.41 383 LEU A O 1
ATOM 3098 N N . ILE A 1 384 ? -30.079 12.724 -57.416 1.00 24.92 384 ILE A N 1
ATOM 3099 C CA . ILE A 1 384 ? -31.249 12.381 -58.277 1.00 24.92 384 ILE A CA 1
ATOM 3100 C C . ILE A 1 384 ? -31.549 10.878 -58.035 1.00 24.92 384 ILE A C 1
ATOM 3102 O O . ILE A 1 384 ? -30.602 10.122 -57.844 1.00 24.92 384 ILE A O 1
ATOM 3106 N N . ASN A 1 385 ? -32.776 10.436 -57.729 1.00 22.22 385 ASN A N 1
ATOM 3107 C CA . ASN A 1 385 ? -33.996 10.263 -58.552 1.00 22.22 385 ASN A CA 1
ATOM 3108 C C . ASN A 1 385 ? -33.947 9.103 -59.565 1.00 22.22 385 ASN A C 1
ATOM 3110 O O . ASN A 1 385 ? -32.969 8.974 -60.287 1.00 22.22 385 ASN A O 1
ATOM 3114 N N . GLU A 1 386 ? -35.080 8.385 -59.636 1.00 24.06 386 GLU A N 1
ATOM 3115 C CA . GLU A 1 386 ? -35.531 7.516 -60.741 1.00 24.06 386 GLU A CA 1
ATOM 3116 C C . GLU A 1 386 ? -34.707 6.245 -61.021 1.00 24.06 386 GLU A C 1
ATOM 3118 O O . GLU A 1 386 ? -33.485 6.243 -60.969 1.00 24.06 386 GLU A O 1
ATOM 3123 N N . HIS A 1 387 ? -35.274 5.106 -61.405 1.00 24.00 387 HIS A N 1
ATOM 3124 C CA . HIS A 1 387 ? -36.604 4.466 -61.417 1.00 24.00 387 HIS A CA 1
ATOM 3125 C C . HIS A 1 387 ? -36.345 3.214 -62.292 1.00 24.00 387 HIS A C 1
ATOM 3127 O O . HIS A 1 387 ? -35.512 3.306 -63.190 1.00 24.00 387 HIS A O 1
ATOM 3133 N N . GLU A 1 388 ? -37.095 2.121 -62.104 1.00 23.41 388 GLU A N 1
ATOM 3134 C CA . GLU A 1 388 ? -37.425 1.178 -63.200 1.00 23.41 388 GLU A CA 1
ATOM 3135 C C . GLU A 1 388 ? -36.284 0.352 -63.875 1.00 23.41 388 GLU A C 1
ATOM 3137 O O . GLU A 1 388 ? -35.134 0.753 -63.996 1.00 23.41 388 GLU A O 1
ATOM 3142 N N . GLU A 1 389 ? -36.512 -0.869 -64.362 1.00 22.28 389 GLU A N 1
ATOM 3143 C CA . GLU A 1 389 ? -37.586 -1.840 -64.112 1.00 22.28 389 GLU A CA 1
ATOM 3144 C C . GLU A 1 389 ? -37.147 -3.205 -64.680 1.00 22.28 389 GLU A C 1
ATOM 3146 O O . GLU A 1 389 ? -36.324 -3.245 -65.592 1.00 22.28 389 GLU A O 1
ATOM 3151 N N . SER A 1 390 ? -37.828 -4.284 -64.269 1.00 23.61 390 SER A N 1
ATOM 3152 C CA . SER A 1 390 ? -38.261 -5.355 -65.191 1.00 23.61 390 SER A CA 1
ATOM 3153 C C . SER A 1 390 ? -37.182 -6.341 -65.732 1.00 23.61 390 SER A C 1
ATOM 3155 O O . SER A 1 390 ? -36.174 -5.951 -66.310 1.00 23.61 390 SER A O 1
ATOM 3157 N N . LYS A 1 391 ? -37.345 -7.655 -65.479 1.00 25.78 391 LYS A N 1
ATOM 3158 C CA . LYS A 1 391 ? -37.791 -8.707 -66.447 1.00 25.78 391 LYS A CA 1
ATOM 3159 C C . LYS A 1 391 ? -36.603 -9.596 -66.878 1.00 25.78 391 LYS A C 1
ATOM 3161 O O . LYS A 1 391 ? -35.477 -9.119 -66.847 1.00 25.78 391 LYS A O 1
ATOM 3166 N N . GLU A 1 392 ? -36.700 -10.868 -67.276 1.00 25.95 392 GLU A N 1
ATOM 3167 C CA . GLU A 1 392 ? -37.725 -11.946 -67.278 1.00 25.95 392 GLU A CA 1
ATOM 3168 C C . GLU A 1 392 ? -36.929 -13.294 -67.409 1.00 25.95 392 GLU A C 1
ATOM 3170 O O . GLU A 1 392 ? -35.705 -13.229 -67.534 1.00 25.95 392 GLU A O 1
ATOM 3175 N N . GLU A 1 393 ? -37.416 -14.544 -67.327 1.00 27.25 393 GLU A N 1
ATOM 3176 C CA . GLU A 1 393 ? -38.742 -15.196 -67.420 1.00 27.25 393 GLU A CA 1
ATOM 3177 C C . GLU A 1 393 ? -38.675 -16.618 -66.752 1.00 27.25 393 GLU A C 1
ATOM 3179 O O . GLU A 1 393 ? -37.600 -17.207 -66.768 1.00 27.25 393 GLU A O 1
ATOM 3184 N N . HIS A 1 394 ? -39.798 -17.140 -66.209 1.00 27.98 394 HIS A N 1
ATOM 3185 C CA . HIS A 1 394 ? -40.299 -18.555 -66.123 1.00 27.98 394 HIS A CA 1
ATOM 3186 C C . HIS A 1 394 ? -39.409 -19.785 -65.712 1.00 27.98 394 HIS A C 1
ATOM 3188 O O . HIS A 1 394 ? -38.189 -19.734 -65.734 1.00 27.98 394 HIS A O 1
ATOM 3194 N N . GLU A 1 395 ? -39.932 -20.938 -65.234 1.00 26.28 395 GLU A N 1
ATOM 3195 C CA . GLU A 1 395 ? -41.252 -21.611 -65.382 1.00 26.28 395 GLU A CA 1
ATOM 3196 C C . GLU A 1 395 ? -41.802 -22.289 -64.090 1.00 26.28 395 GLU A C 1
ATOM 3198 O O . GLU A 1 395 ? -41.038 -22.905 -63.355 1.00 26.28 395 GLU A O 1
ATOM 3203 N N . THR A 1 396 ? -43.141 -22.223 -63.908 1.00 25.48 396 THR A N 1
ATOM 3204 C CA . THR A 1 396 ? -44.111 -23.236 -63.369 1.00 25.48 396 THR A CA 1
ATOM 3205 C C . THR A 1 396 ? -43.856 -23.977 -62.033 1.00 25.48 396 THR A C 1
ATOM 3207 O O . THR A 1 396 ? -42.749 -24.429 -61.782 1.00 25.48 396 THR A O 1
ATOM 3210 N N . ASP A 1 397 ? -44.808 -24.324 -61.153 1.00 25.58 397 ASP A N 1
ATOM 3211 C CA . ASP A 1 397 ? -46.276 -24.158 -60.980 1.00 25.58 397 ASP A CA 1
ATOM 3212 C C . ASP A 1 397 ? -46.612 -24.730 -59.559 1.00 25.58 397 ASP A C 1
ATOM 3214 O O . ASP A 1 397 ? -45.789 -25.465 -59.013 1.00 25.58 397 ASP A O 1
ATOM 3218 N N . LEU A 1 398 ? -47.736 -24.513 -58.848 1.00 26.23 398 LEU A N 1
ATOM 3219 C CA . LEU A 1 398 ? -48.971 -23.724 -59.029 1.00 26.23 398 LEU A CA 1
ATOM 3220 C C . LEU A 1 398 ? -49.625 -23.426 -57.637 1.00 26.23 398 LEU A C 1
ATOM 3222 O O . LEU A 1 398 ? -49.161 -23.904 -56.605 1.00 26.23 398 LEU A O 1
ATOM 3226 N N . CYS A 1 399 ? -50.702 -22.631 -57.660 1.00 23.16 399 CYS A N 1
ATOM 3227 C CA . CYS A 1 399 ? -51.919 -22.528 -56.813 1.00 23.16 399 CYS A CA 1
ATOM 3228 C C . CYS A 1 399 ? -52.254 -23.623 -55.743 1.00 23.16 399 CYS A C 1
ATOM 3230 O O . CYS A 1 399 ? -51.840 -24.762 -55.894 1.00 23.16 399 CYS A O 1
ATOM 3232 N N . GLU A 1 400 ? -53.108 -23.472 -54.707 1.00 24.16 400 GLU A N 1
ATOM 3233 C CA . GLU A 1 400 ? -53.972 -22.406 -54.122 1.00 24.16 400 GLU A CA 1
ATOM 3234 C C . GLU A 1 400 ? -54.676 -22.968 -52.836 1.00 24.16 400 GLU A C 1
ATOM 3236 O O . GLU A 1 400 ? -54.679 -24.185 -52.676 1.00 24.16 400 GLU A O 1
ATOM 3241 N N . ASN A 1 401 ? -55.344 -22.250 -51.905 1.00 24.03 401 ASN A N 1
ATOM 3242 C CA . ASN A 1 401 ? -55.398 -20.828 -51.485 1.00 24.03 401 ASN A CA 1
ATOM 3243 C C . ASN A 1 401 ? -56.118 -20.694 -50.094 1.00 24.03 401 ASN A C 1
ATOM 3245 O O . ASN A 1 401 ? -56.659 -21.683 -49.617 1.00 24.03 401 ASN A O 1
ATOM 3249 N N . PHE A 1 402 ? -56.214 -19.470 -49.533 1.00 22.81 402 PHE A N 1
ATOM 3250 C CA . PHE A 1 402 ? -57.192 -18.976 -48.512 1.00 22.81 402 PHE A CA 1
ATOM 3251 C C . PHE A 1 402 ? -57.305 -19.607 -47.087 1.00 22.81 402 PHE A C 1
ATOM 3253 O O . PHE A 1 402 ? -57.669 -20.759 -46.907 1.00 22.81 402 PHE A O 1
ATOM 3260 N N . ASP A 1 403 ? -57.120 -18.732 -46.082 1.00 24.44 403 ASP A N 1
ATOM 3261 C CA . ASP A 1 403 ? -58.033 -18.388 -44.962 1.00 24.44 403 ASP A CA 1
ATOM 3262 C C . ASP A 1 403 ? -58.684 -19.410 -43.980 1.00 24.44 403 ASP A C 1
ATOM 3264 O O . ASP A 1 403 ? -59.417 -20.315 -44.354 1.00 24.44 403 ASP A O 1
ATOM 3268 N N . VAL A 1 404 ? -58.607 -19.017 -42.689 1.00 24.36 404 VAL A N 1
ATOM 3269 C CA . VAL A 1 404 ? -59.673 -19.049 -41.643 1.00 24.36 404 VAL A CA 1
ATOM 3270 C C . VAL A 1 404 ? -60.010 -20.359 -40.873 1.00 24.36 404 VAL A C 1
ATOM 3272 O O . VAL A 1 404 ? -60.623 -21.276 -41.390 1.00 24.36 404 VAL A O 1
ATOM 3275 N N . GLN A 1 405 ? -59.721 -20.302 -39.555 1.00 27.03 405 GLN A N 1
ATOM 3276 C CA . GLN A 1 405 ? -60.435 -20.825 -38.353 1.00 27.03 405 GLN A CA 1
ATOM 3277 C C . GLN A 1 405 ? -60.868 -22.311 -38.154 1.00 27.03 405 GLN A C 1
ATOM 3279 O O . GLN A 1 405 ? -61.343 -23.000 -39.045 1.00 27.03 405 GLN A O 1
ATOM 3284 N N . SER A 1 406 ? -60.903 -22.661 -36.851 1.00 25.56 406 SER A N 1
ATOM 3285 C CA . SER A 1 406 ? -61.887 -23.494 -36.101 1.00 25.56 406 SER A CA 1
ATOM 3286 C C . SER A 1 406 ? -61.740 -25.031 -35.911 1.00 25.56 406 SER A C 1
ATOM 3288 O O . SER A 1 406 ? -61.756 -25.808 -36.856 1.00 25.56 406 SER A O 1
ATOM 3290 N N . ASP A 1 407 ? -61.717 -25.398 -34.613 1.00 27.67 407 ASP A N 1
ATOM 3291 C CA . ASP A 1 407 ? -62.568 -26.372 -33.881 1.00 27.67 407 ASP A CA 1
ATOM 3292 C C . ASP A 1 407 ? -62.327 -27.914 -33.805 1.00 27.67 407 ASP A C 1
ATOM 3294 O O . ASP A 1 407 ? -62.581 -28.671 -34.736 1.00 27.67 407 ASP A O 1
ATOM 3298 N N . SER A 1 408 ? -62.121 -28.366 -32.546 1.00 32.16 408 SER A N 1
ATOM 3299 C CA . SER A 1 408 ? -62.938 -29.359 -31.778 1.00 32.16 408 SER A CA 1
ATOM 3300 C C . SER A 1 408 ? -62.550 -30.863 -31.578 1.00 32.16 408 SER A C 1
ATOM 3302 O O . SER A 1 408 ? -62.568 -31.665 -32.503 1.00 32.16 408 SER A O 1
ATOM 3304 N N . ASN A 1 409 ? -62.361 -31.213 -30.282 1.00 32.28 409 ASN A N 1
ATOM 3305 C CA . ASN A 1 409 ? -63.075 -32.231 -29.450 1.00 32.28 409 ASN A CA 1
ATOM 3306 C C . ASN A 1 409 ? -62.689 -33.750 -29.286 1.00 32.28 409 ASN A C 1
ATOM 3308 O O . ASN A 1 409 ? -62.798 -34.549 -30.208 1.00 32.28 409 ASN A O 1
ATOM 3312 N N . ASP A 1 410 ? -62.445 -34.114 -28.000 1.00 33.75 410 ASP A N 1
ATOM 3313 C CA . ASP A 1 410 ? -63.080 -35.172 -27.144 1.00 33.75 410 ASP A CA 1
ATOM 3314 C C . ASP A 1 410 ? -62.576 -36.653 -26.940 1.00 33.75 410 ASP A C 1
ATOM 3316 O O . ASP A 1 410 ? -62.840 -37.536 -27.751 1.00 33.75 410 ASP A O 1
ATOM 3320 N N . VAL A 1 411 ? -62.057 -36.922 -25.706 1.00 34.56 411 VAL A N 1
ATOM 3321 C CA . VAL A 1 411 ? -62.573 -37.854 -24.627 1.00 34.56 411 VAL A CA 1
ATOM 3322 C C . VAL A 1 411 ? -61.995 -39.291 -24.311 1.00 34.56 411 VAL A C 1
ATOM 3324 O O . VAL A 1 411 ? -62.185 -40.241 -25.064 1.00 34.56 411 VAL A O 1
ATOM 3327 N N . GLU A 1 412 ? -61.467 -39.413 -23.061 1.00 32.25 412 GLU A N 1
ATOM 3328 C CA . GLU A 1 412 ? -61.442 -40.502 -22.010 1.00 32.25 412 GLU A CA 1
ATOM 3329 C C . GLU A 1 412 ? -60.449 -41.714 -21.901 1.00 32.25 412 GLU A C 1
ATOM 3331 O O . GLU A 1 412 ? -59.885 -42.216 -22.869 1.00 32.25 412 GLU A O 1
ATOM 3336 N N . ASP A 1 413 ? -60.236 -42.129 -20.626 1.00 26.61 413 ASP A N 1
ATOM 3337 C CA . ASP A 1 413 ? -59.155 -42.946 -20.001 1.00 26.61 413 ASP A CA 1
ATOM 3338 C C . ASP A 1 413 ? -59.394 -44.484 -19.891 1.00 26.61 413 ASP A C 1
ATOM 3340 O O . ASP A 1 413 ? -60.538 -44.934 -19.937 1.00 26.61 413 ASP A O 1
ATOM 3344 N N . ASP A 1 414 ? -58.331 -45.294 -19.650 1.00 25.52 414 ASP A N 1
ATOM 3345 C CA . ASP A 1 414 ? -58.055 -46.039 -18.375 1.00 25.52 414 ASP A CA 1
ATOM 3346 C C . ASP A 1 414 ? -56.985 -47.181 -18.500 1.00 25.52 414 ASP A C 1
ATOM 3348 O O . ASP A 1 414 ? -56.804 -47.809 -19.546 1.00 25.52 414 ASP A O 1
ATOM 3352 N N . SER A 1 415 ? -56.366 -47.552 -17.367 1.00 25.52 415 SER A N 1
ATOM 3353 C CA . SER A 1 415 ? -55.498 -48.733 -17.102 1.00 25.52 415 SER A CA 1
ATOM 3354 C C . SER A 1 415 ? -54.000 -48.722 -17.505 1.00 25.52 415 SER A C 1
ATOM 3356 O O . SER A 1 415 ? -53.486 -47.824 -18.162 1.00 25.52 415 SER A O 1
ATOM 3358 N N . SER A 1 416 ? -53.239 -49.669 -16.936 1.00 23.86 416 SER A N 1
ATOM 3359 C CA . SER A 1 416 ? -51.820 -49.501 -16.583 1.00 23.86 416 SER A CA 1
ATOM 3360 C C . SER A 1 416 ? -50.795 -50.171 -17.505 1.00 23.86 416 SER A C 1
ATOM 3362 O O . SER A 1 416 ? -51.079 -51.138 -18.201 1.00 23.86 416 SER A O 1
ATOM 3364 N N . SER A 1 417 ? -49.536 -49.760 -17.298 1.00 24.12 417 SER A N 1
ATOM 3365 C CA . SER A 1 417 ? -48.320 -50.535 -17.577 1.00 24.12 417 SER A CA 1
ATOM 3366 C C . SER A 1 417 ? -47.868 -50.614 -19.040 1.00 24.12 417 SER A C 1
ATOM 3368 O O . SER A 1 417 ? -47.997 -51.657 -19.667 1.00 24.12 417 SER A O 1
ATOM 3370 N N . ASN A 1 418 ? -47.026 -49.627 -19.367 1.00 24.38 418 ASN A N 1
ATOM 3371 C CA . ASN A 1 418 ? -45.714 -49.829 -19.994 1.00 24.38 418 ASN A CA 1
ATOM 3372 C C . ASN A 1 418 ? -45.659 -50.030 -21.523 1.00 24.38 418 ASN A C 1
ATOM 3374 O O . ASN A 1 418 ? -46.547 -50.599 -22.145 1.00 24.38 418 ASN A O 1
ATOM 3378 N N . ASP A 1 419 ? -44.493 -49.613 -22.029 1.00 39.59 419 ASP A N 1
ATOM 3379 C CA . ASP A 1 419 ? -43.792 -50.104 -23.224 1.00 39.59 419 ASP A CA 1
ATOM 3380 C C . ASP A 1 419 ? -43.897 -49.303 -24.529 1.00 39.59 419 ASP A C 1
ATOM 3382 O O . ASP A 1 419 ? -43.925 -49.913 -25.593 1.00 39.59 419 ASP A O 1
ATOM 3386 N N . ASP A 1 420 ? -43.847 -47.957 -24.493 1.00 27.64 420 ASP A N 1
ATOM 3387 C CA . ASP A 1 420 ? -43.772 -47.197 -25.754 1.00 27.64 420 ASP A CA 1
ATOM 3388 C C . ASP A 1 420 ? -43.005 -45.852 -25.791 1.00 27.64 420 ASP A C 1
ATOM 3390 O O . ASP A 1 420 ? -42.721 -45.198 -24.786 1.00 27.64 420 ASP A O 1
ATOM 3394 N N . LEU A 1 421 ? -42.650 -45.522 -27.034 1.00 38.81 421 LEU A N 1
ATOM 3395 C CA . LEU A 1 421 ? -41.718 -44.541 -27.609 1.00 38.81 421 LEU A CA 1
ATOM 3396 C C . LEU A 1 421 ? -41.979 -43.017 -27.429 1.00 38.81 421 LEU A C 1
ATOM 3398 O O . LEU A 1 421 ? -43.101 -42.551 -27.274 1.00 38.81 421 LEU A O 1
ATOM 3402 N N . SER A 1 422 ? -40.908 -42.251 -27.724 1.00 35.91 422 SER A N 1
ATOM 3403 C CA . SER A 1 422 ? -40.850 -40.925 -28.410 1.00 35.91 422 SER A CA 1
ATOM 3404 C C . SER A 1 422 ? -40.900 -39.568 -27.649 1.00 35.91 422 SER A C 1
ATOM 3406 O O . SER A 1 422 ? -41.917 -39.119 -27.142 1.00 35.91 422 SER A O 1
ATOM 3408 N N . ASP A 1 423 ? -39.738 -38.893 -27.657 1.00 42.19 423 ASP A N 1
ATOM 3409 C CA . ASP A 1 423 ? -39.406 -37.555 -28.212 1.00 42.19 423 ASP A CA 1
ATOM 3410 C C . ASP A 1 423 ? -40.182 -36.220 -27.959 1.00 42.19 423 ASP A C 1
ATOM 3412 O O . ASP A 1 423 ? -41.310 -36.009 -28.381 1.00 42.19 423 ASP A O 1
ATOM 3416 N N . LEU A 1 424 ? -39.368 -35.223 -27.538 1.00 42.78 424 LEU A N 1
ATOM 3417 C CA . LEU A 1 424 ? -39.256 -33.806 -27.994 1.00 42.78 424 LEU A CA 1
ATOM 3418 C C . LEU A 1 424 ? -40.173 -32.633 -27.504 1.00 42.78 424 LEU A C 1
ATOM 3420 O O . LEU A 1 424 ? -41.315 -32.479 -27.908 1.00 42.78 424 LEU A O 1
ATOM 3424 N N . LYS A 1 425 ? -39.474 -31.635 -26.905 1.00 39.88 425 LYS A N 1
ATOM 3425 C CA . LYS A 1 425 ? -39.571 -30.140 -27.031 1.00 39.88 425 LYS A CA 1
ATOM 3426 C C . LYS A 1 425 ? -40.534 -29.239 -26.193 1.00 39.88 425 LYS A C 1
ATOM 3428 O O . LYS A 1 425 ? -41.735 -29.218 -26.375 1.00 39.88 425 LYS A O 1
ATOM 3433 N N . GLN A 1 426 ? -39.881 -28.345 -25.425 1.00 38.25 426 GLN A N 1
ATOM 3434 C CA . GLN A 1 426 ? -40.057 -26.878 -25.190 1.00 38.25 426 GLN A CA 1
ATOM 3435 C C . GLN A 1 426 ? -41.431 -26.145 -25.024 1.00 38.25 426 GLN A C 1
ATOM 3437 O O . GLN A 1 426 ? -42.180 -25.981 -25.977 1.00 38.25 426 GLN A O 1
ATOM 3442 N N . SER A 1 427 ? -41.525 -25.453 -23.864 1.00 33.62 427 SER A N 1
ATOM 3443 C CA . SER A 1 427 ? -42.014 -24.069 -23.554 1.00 33.62 427 SER A CA 1
ATOM 3444 C C . SER A 1 427 ? -43.511 -23.659 -23.458 1.00 33.62 427 SER A C 1
ATOM 3446 O O . SER A 1 427 ? -44.217 -23.616 -24.455 1.00 33.62 427 SER A O 1
ATOM 3448 N N . ASP A 1 428 ? -43.849 -23.169 -22.248 1.00 33.53 428 ASP A N 1
ATOM 3449 C CA . ASP A 1 428 ? -44.683 -22.012 -21.818 1.00 33.53 428 ASP A CA 1
ATOM 3450 C C . ASP A 1 428 ? -46.193 -21.853 -22.147 1.00 33.53 428 ASP A C 1
ATOM 3452 O O . ASP A 1 428 ? -46.573 -21.621 -23.291 1.00 33.53 428 ASP A O 1
ATOM 3456 N N . SER A 1 429 ? -47.037 -21.748 -21.093 1.00 25.95 429 SER A N 1
ATOM 3457 C CA . SER A 1 429 ? -47.936 -20.596 -20.758 1.00 25.95 429 SER A CA 1
ATOM 3458 C C . SER A 1 429 ? -49.114 -20.967 -19.804 1.00 25.95 429 SER A C 1
ATOM 3460 O O . SER A 1 429 ? -48.946 -21.878 -18.996 1.00 25.95 429 SER A O 1
ATOM 3462 N N . SER A 1 430 ? -50.211 -20.187 -19.740 1.00 26.14 430 SER A N 1
ATOM 3463 C CA . SER A 1 430 ? -50.950 -19.862 -18.490 1.00 26.14 430 SER A CA 1
ATOM 3464 C C . SER A 1 430 ? -52.482 -20.106 -18.440 1.00 26.14 430 SER A C 1
ATOM 3466 O O . SER A 1 430 ? -53.136 -20.152 -19.474 1.00 26.14 430 SER A O 1
ATOM 3468 N N . SER A 1 431 ? -53.016 -20.058 -17.200 1.00 28.31 431 SER A N 1
ATOM 3469 C CA . SER A 1 431 ? -54.331 -19.518 -16.729 1.00 28.31 431 SER A CA 1
ATOM 3470 C C . SER A 1 431 ? -55.690 -20.236 -16.956 1.00 28.31 431 SER A C 1
ATOM 3472 O O . SER A 1 431 ? -56.117 -20.404 -18.088 1.00 28.31 431 SER A O 1
ATOM 3474 N N . GLU A 1 432 ? -56.382 -20.445 -15.815 1.00 25.53 432 GLU A N 1
ATOM 3475 C CA . GLU A 1 432 ? -57.824 -20.212 -15.494 1.00 25.53 432 GLU A CA 1
ATOM 3476 C C . GLU A 1 432 ? -58.961 -21.133 -16.036 1.00 25.53 432 GLU A C 1
ATOM 3478 O O . GLU A 1 432 ? -59.211 -21.182 -17.231 1.00 25.53 432 GLU A O 1
ATOM 3483 N N . ASP A 1 433 ? -59.667 -21.774 -15.075 1.00 28.05 433 ASP A N 1
ATOM 3484 C CA . ASP A 1 433 ? -61.139 -21.885 -14.844 1.00 28.05 433 ASP A CA 1
ATOM 3485 C C . ASP A 1 433 ? -62.090 -22.449 -15.955 1.00 28.05 433 ASP A C 1
ATOM 3487 O O . ASP A 1 433 ? -61.817 -22.354 -17.142 1.00 28.05 433 ASP A O 1
ATOM 3491 N N . GLU A 1 434 ? -63.252 -23.086 -15.701 1.00 28.52 434 GLU A N 1
ATOM 3492 C CA . GLU A 1 434 ? -64.106 -23.239 -14.501 1.00 28.52 434 GLU A CA 1
ATOM 3493 C C . GLU A 1 434 ? -65.072 -24.466 -14.637 1.00 28.52 434 GLU A C 1
ATOM 3495 O O . GLU A 1 434 ? -65.478 -24.778 -15.749 1.00 28.52 434 GLU A O 1
ATOM 3500 N N . GLU A 1 435 ? -65.468 -25.099 -13.513 1.00 29.52 435 GLU A N 1
ATOM 3501 C CA . GLU A 1 435 ? -66.795 -25.710 -13.172 1.00 29.52 435 GLU A CA 1
ATOM 3502 C C . GLU A 1 435 ? -67.600 -26.650 -14.153 1.00 29.52 435 GLU A C 1
ATOM 3504 O O . GLU A 1 435 ? -67.482 -26.614 -15.364 1.00 29.52 435 GLU A O 1
ATOM 3509 N N . ILE A 1 436 ? -68.493 -27.576 -13.736 1.00 29.84 436 ILE A N 1
ATOM 3510 C CA . ILE A 1 436 ? -69.391 -27.604 -12.562 1.00 29.84 436 ILE A CA 1
ATOM 3511 C C . ILE A 1 436 ? -69.908 -29.027 -12.201 1.00 29.84 436 ILE A C 1
ATOM 3513 O O . ILE A 1 436 ? -69.961 -29.938 -13.025 1.00 29.84 436 ILE A O 1
ATOM 3517 N N . SER A 1 437 ? -70.484 -29.123 -10.996 1.00 27.00 437 SER A N 1
ATOM 3518 C CA . SER A 1 437 ? -71.336 -30.195 -10.426 1.00 27.00 437 SER A CA 1
ATOM 3519 C C . SER A 1 437 ? -70.636 -31.374 -9.709 1.00 27.00 437 SER A C 1
ATOM 3521 O O . SER A 1 437 ? -69.641 -31.908 -10.169 1.00 27.00 437 SER A O 1
ATOM 3523 N N . ASP A 1 438 ? -71.106 -31.826 -8.537 1.00 24.17 438 ASP A N 1
ATOM 3524 C CA . ASP A 1 438 ? -72.407 -31.555 -7.905 1.00 24.17 438 ASP A CA 1
ATOM 3525 C C . ASP A 1 438 ? -72.349 -31.378 -6.366 1.00 24.17 438 ASP A C 1
ATOM 3527 O O . ASP A 1 438 ? -71.467 -31.896 -5.686 1.00 24.17 438 ASP A O 1
ATOM 3531 N N . LYS A 1 439 ? -73.381 -30.708 -5.824 1.00 24.33 439 LYS A N 1
ATOM 3532 C CA . LYS A 1 439 ? -73.748 -30.563 -4.391 1.00 24.33 439 LYS A CA 1
ATOM 3533 C C . LYS A 1 439 ? -73.023 -29.508 -3.545 1.00 24.33 439 LYS A C 1
ATOM 3535 O O . LYS A 1 439 ? -72.479 -29.773 -2.478 1.00 24.33 439 LYS A O 1
ATOM 3540 N N . LYS A 1 440 ? -73.256 -28.259 -3.955 1.00 26.33 440 LYS A N 1
ATOM 3541 C CA . LYS A 1 440 ? -73.808 -27.161 -3.126 1.00 26.33 440 LYS A CA 1
ATOM 3542 C C . LYS A 1 440 ? -73.921 -27.407 -1.603 1.00 26.33 440 LYS A C 1
ATOM 3544 O O . LYS A 1 440 ? -74.857 -28.062 -1.145 1.00 26.33 440 LYS A O 1
ATOM 3549 N N . SER A 1 441 ? -73.147 -26.645 -0.833 1.00 22.22 441 SER A N 1
ATOM 3550 C CA . SER A 1 441 ? -73.604 -26.003 0.414 1.00 22.22 441 SER A CA 1
ATOM 3551 C C . SER A 1 441 ? -72.788 -24.720 0.616 1.00 22.22 441 SER A C 1
ATOM 3553 O O . SER A 1 441 ? -71.656 -24.767 1.079 1.00 22.22 441 SER A O 1
ATOM 3555 N N . VAL A 1 442 ? -73.230 -23.603 0.035 1.00 24.36 442 VAL A N 1
ATOM 3556 C CA . VAL A 1 442 ? -74.062 -22.597 0.725 1.00 24.36 442 VAL A CA 1
ATOM 3557 C C . VAL A 1 442 ? -73.316 -21.962 1.902 1.00 24.36 442 VAL A C 1
ATOM 3559 O O . VAL A 1 442 ? -73.240 -22.506 3.001 1.00 24.36 442 VAL A O 1
ATOM 3562 N N . THR A 1 443 ? -72.804 -20.765 1.632 1.00 32.88 443 THR A N 1
ATOM 3563 C CA . THR A 1 443 ? -72.399 -19.762 2.617 1.00 32.88 443 THR A CA 1
ATOM 3564 C C . THR A 1 443 ? -73.570 -19.370 3.520 1.00 32.88 443 THR A C 1
ATOM 3566 O O . THR A 1 443 ? -74.714 -19.388 3.085 1.00 32.88 443 THR A O 1
ATOM 3569 N N . PHE A 1 444 ? -73.282 -18.939 4.748 1.00 23.47 444 PHE A N 1
ATOM 3570 C CA . PHE A 1 444 ? -73.822 -17.706 5.343 1.00 23.47 444 PHE A CA 1
ATOM 3571 C C . PHE A 1 444 ? -73.098 -17.456 6.673 1.00 23.47 444 PHE A C 1
ATOM 3573 O O . PHE A 1 444 ? -72.837 -18.390 7.429 1.00 23.47 444 PHE A O 1
ATOM 3580 N N . GLY A 1 445 ? -72.741 -16.204 6.963 1.00 30.62 445 GLY A N 1
ATOM 3581 C CA . GLY A 1 445 ? -72.150 -15.859 8.256 1.00 30.62 445 GLY A CA 1
ATOM 3582 C C . GLY A 1 445 ? -73.200 -15.818 9.367 1.00 30.62 445 GLY A C 1
ATOM 3583 O O . GLY A 1 445 ? -74.355 -15.498 9.097 1.00 30.62 445 GLY A O 1
ATOM 3584 N N . ASN A 1 446 ? -72.791 -16.081 10.614 1.00 26.94 446 ASN A N 1
ATOM 3585 C CA . ASN A 1 446 ? -73.389 -15.467 11.806 1.00 26.94 446 ASN A CA 1
ATOM 3586 C C . ASN A 1 446 ? -72.556 -15.707 13.079 1.00 26.94 446 ASN A C 1
ATOM 3588 O O . ASN A 1 446 ? -72.275 -16.836 13.464 1.00 26.94 446 ASN A O 1
ATOM 3592 N N . ASN A 1 447 ? -72.194 -14.605 13.733 1.00 24.42 447 ASN A N 1
ATOM 3593 C CA . ASN A 1 447 ? -72.533 -14.280 15.121 1.00 24.42 447 ASN A CA 1
ATOM 3594 C C . ASN A 1 447 ? -72.879 -15.399 16.144 1.00 24.42 447 ASN A C 1
ATOM 3596 O O . ASN A 1 447 ? -73.862 -16.116 15.991 1.00 24.42 447 ASN A O 1
ATOM 3600 N N . ILE A 1 448 ? -72.241 -15.260 17.321 1.00 25.36 448 ILE A N 1
ATOM 3601 C CA . ILE A 1 448 ? -72.863 -15.252 18.671 1.00 25.36 448 ILE A CA 1
ATOM 3602 C C . ILE A 1 448 ? -73.061 -16.589 19.449 1.00 25.36 448 ILE A C 1
ATOM 3604 O O . ILE A 1 448 ? -73.953 -17.383 19.191 1.00 25.36 448 ILE A O 1
ATOM 3608 N N . PHE A 1 449 ? -72.274 -16.681 20.538 1.00 23.52 449 PHE A N 1
ATOM 3609 C CA . PHE A 1 449 ? -72.596 -17.132 21.914 1.00 23.52 449 PHE A CA 1
ATOM 3610 C C . PHE A 1 449 ? -72.747 -18.627 22.329 1.00 23.52 449 PHE A C 1
ATOM 3612 O O . PHE A 1 449 ? -73.713 -19.318 22.037 1.00 23.52 449 PHE A O 1
ATOM 3619 N N . THR A 1 450 ? -71.843 -18.981 23.260 1.00 21.78 450 THR A N 1
ATOM 3620 C CA . THR A 1 450 ? -72.058 -19.601 24.598 1.00 21.78 450 THR A CA 1
ATOM 3621 C C . THR A 1 450 ? -72.313 -21.101 24.826 1.00 21.78 450 THR A C 1
ATOM 3623 O O . THR A 1 450 ? -73.393 -21.623 24.601 1.00 21.78 450 THR A O 1
ATOM 3626 N N . GLU A 1 451 ? -71.341 -21.656 25.569 1.00 23.19 451 GLU A N 1
ATOM 3627 C CA . GLU A 1 451 ? -71.470 -22.330 26.880 1.00 23.19 451 GLU A CA 1
ATOM 3628 C C . GLU A 1 451 ? -71.948 -23.793 27.041 1.00 23.19 451 GLU A C 1
ATOM 3630 O O . GLU A 1 451 ? -73.010 -24.215 26.608 1.00 23.19 451 GLU A O 1
ATOM 3635 N N . LYS A 1 452 ? -71.195 -24.466 27.933 1.00 22.81 452 LYS A N 1
ATOM 3636 C CA . LYS A 1 452 ? -71.650 -25.392 28.992 1.00 22.81 452 LYS A CA 1
ATOM 3637 C C . LYS A 1 452 ? -72.260 -26.747 28.580 1.00 22.81 452 LYS A C 1
ATOM 3639 O O . LYS A 1 452 ? -73.463 -26.894 28.420 1.00 22.81 452 LYS A O 1
ATOM 3644 N N . SER A 1 453 ? -71.478 -27.807 28.817 1.00 22.86 453 SER A N 1
ATOM 3645 C CA . SER A 1 453 ? -71.418 -28.488 30.138 1.00 22.86 453 SER A CA 1
ATOM 3646 C C . SER A 1 453 ? -71.479 -30.028 30.135 1.00 22.86 453 SER A C 1
ATOM 3648 O O . SER A 1 453 ? -72.285 -30.650 29.461 1.00 22.86 453 SER A O 1
ATOM 3650 N N . ILE A 1 454 ? -70.645 -30.598 31.018 1.00 21.44 454 ILE A N 1
ATOM 3651 C CA . ILE A 1 454 ? -70.920 -31.754 31.897 1.00 21.44 454 ILE A CA 1
ATOM 3652 C C . ILE A 1 454 ? -71.197 -33.136 31.240 1.00 21.44 454 ILE A C 1
ATOM 3654 O O . ILE A 1 454 ? -72.298 -33.484 30.834 1.00 21.44 454 ILE A O 1
ATOM 3658 N N . ASN A 1 455 ? -70.139 -33.962 31.270 1.00 27.23 455 ASN A N 1
ATOM 3659 C CA . ASN A 1 455 ? -70.071 -35.388 31.672 1.00 27.23 455 ASN A CA 1
ATOM 3660 C C . ASN A 1 455 ? -71.375 -36.054 32.207 1.00 27.23 455 ASN A C 1
ATOM 3662 O O . ASN A 1 455 ? -72.077 -35.421 32.991 1.00 27.23 455 ASN A O 1
ATOM 3666 N N . PRO A 1 456 ? -71.599 -37.382 32.021 1.00 36.53 456 PRO A N 1
ATOM 3667 C CA . PRO A 1 456 ? -70.661 -38.350 32.606 1.00 36.53 456 PRO A CA 1
ATOM 3668 C C . PRO A 1 456 ? -70.431 -39.706 31.895 1.00 36.53 456 PRO A C 1
ATOM 3670 O O . PRO A 1 456 ? -71.138 -40.151 30.997 1.00 36.53 456 PRO A O 1
ATOM 3673 N N . LYS A 1 457 ? -69.388 -40.367 32.412 1.00 25.38 457 LYS A N 1
ATOM 3674 C CA . LYS A 1 457 ? -68.940 -41.765 32.275 1.00 25.38 457 LYS A CA 1
ATOM 3675 C C . LYS A 1 457 ? -70.060 -42.818 32.121 1.00 25.38 457 LYS A C 1
ATOM 3677 O O . LYS A 1 457 ? -70.984 -42.826 32.928 1.00 25.38 457 LYS A O 1
ATOM 3682 N N . ASN A 1 458 ? -69.824 -43.857 31.303 1.00 24.19 458 ASN A N 1
ATOM 3683 C CA . ASN A 1 458 ? -69.438 -45.155 31.887 1.00 24.19 458 ASN A CA 1
ATOM 3684 C C . ASN A 1 458 ? -68.752 -46.164 30.941 1.00 24.19 458 ASN A C 1
ATOM 3686 O O . ASN A 1 458 ? -68.668 -46.004 29.731 1.00 24.19 458 ASN A O 1
ATOM 3690 N N . GLU A 1 459 ? -68.165 -47.148 31.610 1.00 27.88 459 GLU A N 1
ATOM 3691 C CA . GLU A 1 459 ? -67.088 -48.078 31.284 1.00 27.88 459 GLU A CA 1
ATOM 3692 C C . GLU A 1 459 ? -67.323 -49.283 30.326 1.00 27.88 459 GLU A C 1
ATOM 3694 O O . GLU A 1 459 ? -68.412 -49.832 30.228 1.00 27.88 459 GLU A O 1
ATOM 3699 N N . LYS A 1 460 ? -66.171 -49.811 29.854 1.00 28.64 460 LYS A N 1
ATOM 3700 C CA . LYS A 1 460 ? -65.746 -51.242 29.780 1.00 28.64 460 LYS A CA 1
ATOM 3701 C C . LYS A 1 460 ? -66.064 -52.162 28.572 1.00 28.64 460 LYS A C 1
ATOM 3703 O O . LYS A 1 460 ? -67.087 -52.817 28.489 1.00 28.64 460 LYS A O 1
ATOM 3708 N N . LEU A 1 461 ? -64.958 -52.421 27.852 1.00 25.08 461 LEU A N 1
ATOM 3709 C CA . LEU A 1 461 ? -64.342 -53.741 27.571 1.00 25.08 461 LEU A CA 1
ATOM 3710 C C . LEU A 1 461 ? -64.956 -54.758 26.573 1.00 25.08 461 LEU A C 1
ATOM 3712 O O . LEU A 1 461 ? -66.028 -55.307 26.778 1.00 25.08 461 LEU A O 1
ATOM 3716 N N . LYS A 1 462 ? -64.039 -55.217 25.695 1.00 26.30 462 LYS A N 1
ATOM 3717 C CA . LYS A 1 462 ? -63.901 -56.569 25.099 1.00 26.30 462 LYS A CA 1
ATOM 3718 C C . LYS A 1 462 ? -64.885 -56.977 23.971 1.00 26.30 462 LYS A C 1
ATOM 3720 O O . LYS A 1 462 ? -66.081 -56.742 24.028 1.00 26.30 462 LYS A O 1
ATOM 3725 N N . SER A 1 463 ? -64.455 -57.673 22.911 1.00 26.95 463 SER A N 1
ATOM 3726 C CA . SER A 1 463 ? -63.106 -58.081 22.465 1.00 26.95 463 SER A CA 1
ATOM 3727 C C . SER A 1 463 ? -63.175 -58.842 21.126 1.00 26.95 463 SER A C 1
ATOM 3729 O O . SER A 1 463 ? -64.220 -59.417 20.838 1.00 26.95 463 SER A O 1
ATOM 3731 N N . ILE A 1 464 ? -62.016 -58.982 20.462 1.00 28.59 464 ILE A N 1
ATOM 3732 C CA . ILE A 1 464 ? -61.579 -60.163 19.676 1.00 28.59 464 ILE A CA 1
ATOM 3733 C C . ILE A 1 464 ? -62.291 -60.437 18.330 1.00 28.59 464 ILE A C 1
ATOM 3735 O O . ILE A 1 464 ? -63.401 -60.951 18.270 1.00 28.59 464 ILE A O 1
ATOM 3739 N N . ILE A 1 465 ? -61.559 -60.119 17.251 1.00 31.23 465 ILE A N 1
ATOM 3740 C CA . ILE A 1 465 ? -61.075 -61.038 16.192 1.00 31.23 465 ILE A CA 1
ATOM 3741 C C . ILE A 1 465 ? -61.926 -62.294 15.927 1.00 31.23 465 ILE A C 1
ATOM 3743 O O . ILE A 1 465 ? -62.042 -63.142 16.812 1.00 31.23 465 ILE A O 1
ATOM 3747 N N . LYS A 1 466 ? -62.284 -62.540 14.654 1.00 30.91 466 LYS A N 1
ATOM 3748 C CA . LYS A 1 466 ? -62.116 -63.884 14.064 1.00 30.91 466 LYS A CA 1
ATOM 3749 C C . LYS A 1 466 ? -62.143 -63.940 12.533 1.00 30.91 466 LYS A C 1
ATOM 3751 O O . LYS A 1 466 ? -63.098 -63.526 11.893 1.00 30.91 466 LYS A O 1
ATOM 3756 N N . ALA A 1 467 ? -61.100 -64.574 12.013 1.00 30.73 467 ALA A N 1
ATOM 3757 C CA . ALA A 1 467 ? -61.020 -65.362 10.789 1.00 30.73 467 ALA A CA 1
ATOM 3758 C C . ALA A 1 467 ? -60.014 -66.482 11.164 1.00 30.73 467 ALA A C 1
ATOM 3760 O O . ALA A 1 467 ? -59.031 -66.193 11.843 1.00 30.73 467 ALA A O 1
ATOM 3761 N N . ASN A 1 468 ? -60.242 -67.774 10.933 1.00 28.95 468 ASN A N 1
ATOM 3762 C CA . ASN A 1 468 ? -60.774 -68.373 9.715 1.00 28.95 468 ASN A CA 1
ATOM 3763 C C . ASN A 1 468 ? -61.506 -69.718 9.940 1.00 28.95 468 ASN A C 1
ATOM 3765 O O . ASN A 1 468 ? -61.347 -70.363 10.975 1.00 28.95 468 ASN A O 1
ATOM 3769 N N . ASN A 1 469 ? -62.187 -70.138 8.868 1.00 30.88 469 ASN A N 1
ATOM 3770 C CA . ASN A 1 469 ? -62.609 -71.492 8.478 1.00 30.88 469 ASN A CA 1
ATOM 3771 C C . ASN A 1 469 ? -63.928 -72.089 9.022 1.00 30.88 469 ASN A C 1
ATOM 3773 O O . ASN A 1 469 ? -64.062 -72.566 10.146 1.00 30.88 469 ASN A O 1
ATOM 3777 N N . GLU A 1 470 ? -64.866 -72.092 8.074 1.00 29.34 470 GLU A N 1
ATOM 3778 C CA . GLU A 1 470 ? -66.116 -72.836 7.890 1.00 29.34 470 GLU A CA 1
ATOM 3779 C C . GLU A 1 470 ? -65.902 -74.377 7.975 1.00 29.34 470 GLU A C 1
ATOM 3781 O O . GLU A 1 470 ? -64.773 -74.851 7.888 1.00 29.34 470 GLU A O 1
ATOM 3786 N N . THR A 1 471 ? -66.902 -75.256 8.142 1.00 30.05 471 THR A N 1
ATOM 3787 C CA . THR A 1 471 ? -68.166 -75.414 7.379 1.00 30.05 471 THR A CA 1
ATOM 3788 C C . THR A 1 471 ? -69.207 -76.289 8.128 1.00 30.05 471 THR A C 1
ATOM 3790 O O . THR A 1 471 ? -68.924 -76.825 9.195 1.00 30.05 471 THR A O 1
ATOM 3793 N N . VAL A 1 472 ? -70.386 -76.487 7.502 1.00 30.55 472 VAL A N 1
ATOM 3794 C CA . VAL A 1 472 ? -71.484 -77.439 7.834 1.00 30.55 472 VAL A CA 1
ATOM 3795 C C . VAL A 1 472 ? -72.483 -76.937 8.904 1.00 30.55 472 VAL A C 1
ATOM 3797 O O . VAL A 1 472 ? -72.333 -77.200 10.088 1.00 30.55 472 VAL A O 1
ATOM 3800 N N . ILE A 1 473 ? -73.418 -76.031 8.565 1.00 33.78 473 ILE A N 1
ATOM 3801 C CA . ILE A 1 473 ? -74.728 -76.254 7.883 1.00 33.78 473 ILE A CA 1
ATOM 3802 C C . ILE A 1 473 ? -75.801 -76.852 8.828 1.00 33.78 473 ILE A C 1
ATOM 3804 O O . ILE A 1 473 ? -75.807 -78.056 9.043 1.00 33.78 473 ILE A O 1
ATOM 3808 N N . ASP A 1 474 ? -76.748 -76.040 9.343 1.00 28.33 474 ASP A N 1
ATOM 3809 C CA . ASP A 1 474 ? -78.092 -75.887 8.728 1.00 28.33 474 ASP A CA 1
ATOM 3810 C C . ASP A 1 474 ? -79.015 -74.808 9.393 1.00 28.33 474 ASP A C 1
ATOM 3812 O O . ASP A 1 474 ? -79.093 -74.643 10.609 1.00 28.33 474 ASP A O 1
ATOM 3816 N N . LYS A 1 475 ? -79.756 -74.080 8.545 1.00 34.88 475 LYS A N 1
ATOM 3817 C CA . LYS A 1 475 ? -81.114 -73.479 8.703 1.00 34.88 475 LYS A CA 1
ATOM 3818 C C . LYS A 1 475 ? -81.625 -72.678 9.929 1.00 34.88 475 LYS A C 1
ATOM 3820 O O . LYS A 1 475 ? -82.772 -72.242 9.860 1.00 34.88 475 LYS A O 1
ATOM 3825 N N . ILE A 1 476 ? -80.851 -72.331 10.960 1.00 42.75 476 ILE A N 1
ATOM 3826 C CA . ILE A 1 476 ? -81.307 -71.359 12.009 1.00 42.75 476 ILE A CA 1
ATOM 3827 C C . ILE A 1 476 ? -80.921 -69.885 11.672 1.00 42.75 476 ILE A C 1
ATOM 3829 O O . ILE A 1 476 ? -81.362 -68.916 12.283 1.00 42.75 476 ILE A O 1
ATOM 3833 N N . VAL A 1 477 ? -80.161 -69.692 10.593 1.00 41.25 477 VAL A N 1
ATOM 3834 C CA . VAL A 1 477 ? -79.201 -68.586 10.380 1.00 41.25 477 VAL A CA 1
ATOM 3835 C C . VAL A 1 477 ? -79.791 -67.205 9.979 1.00 41.25 477 VAL A C 1
ATOM 3837 O O . VAL A 1 477 ? -79.038 -66.251 9.792 1.00 41.25 477 VAL A O 1
ATOM 3840 N N . SER A 1 478 ? -81.112 -67.023 9.838 1.00 48.62 478 SER A N 1
ATOM 3841 C CA . SER A 1 478 ? -81.681 -65.798 9.219 1.00 48.62 478 SER A CA 1
ATOM 3842 C C . SER A 1 478 ? -82.128 -64.672 10.170 1.00 48.62 478 SER A C 1
ATOM 3844 O O . SER A 1 478 ? -82.289 -63.536 9.710 1.00 48.62 478 SER A O 1
ATOM 3846 N N . LYS A 1 479 ? -82.301 -64.930 11.477 1.00 47.31 479 LYS A N 1
ATOM 3847 C CA . LYS A 1 479 ? -82.612 -63.883 12.479 1.00 47.31 479 LYS A CA 1
ATOM 3848 C C . LYS A 1 479 ? -81.373 -63.397 13.230 1.00 47.31 479 LYS A C 1
ATOM 3850 O O . LYS A 1 479 ? -81.126 -62.190 13.252 1.00 47.31 479 LYS A O 1
ATOM 3855 N N . ASP A 1 480 ? -80.558 -64.314 13.745 1.00 48.69 480 ASP A N 1
ATOM 3856 C CA . ASP A 1 480 ? -79.427 -63.971 14.619 1.00 48.69 480 ASP A CA 1
ATOM 3857 C C . ASP A 1 480 ? -78.358 -63.136 13.905 1.00 48.69 480 ASP A C 1
ATOM 3859 O O . ASP A 1 480 ? -77.870 -62.153 14.460 1.00 48.69 480 ASP A O 1
ATOM 3863 N N . ARG A 1 481 ? -78.099 -63.404 12.616 1.00 50.78 481 ARG A N 1
ATOM 3864 C CA . ARG A 1 481 ? -77.127 -62.649 11.803 1.00 50.78 481 ARG A CA 1
ATOM 3865 C C . ARG A 1 481 ? -77.449 -61.147 11.719 1.00 50.78 481 ARG A C 1
ATOM 3867 O O . ARG A 1 481 ? -76.539 -60.326 11.654 1.00 50.78 481 ARG A O 1
ATOM 3874 N N . LYS A 1 482 ? -78.733 -60.753 11.775 1.00 49.50 482 LYS A N 1
ATOM 3875 C CA . LYS A 1 482 ? -79.141 -59.332 11.839 1.00 49.50 482 LYS A CA 1
ATOM 3876 C C . LYS A 1 482 ? -78.922 -58.712 13.222 1.00 49.50 482 LYS A C 1
ATOM 3878 O O . LYS A 1 482 ? -78.712 -57.503 13.300 1.00 49.50 482 LYS A O 1
ATOM 3883 N N . GLN A 1 483 ? -78.965 -59.499 14.297 1.00 53.75 483 GLN A N 1
ATOM 3884 C CA . GLN A 1 483 ? -78.641 -59.033 15.649 1.00 53.75 483 GLN A CA 1
ATOM 3885 C C . GLN A 1 483 ? -77.126 -58.990 15.881 1.00 53.75 483 GLN A C 1
ATOM 3887 O O . GLN A 1 483 ? -76.647 -58.011 16.445 1.00 53.75 483 GLN A O 1
ATOM 3892 N N . GLU A 1 484 ? -76.356 -59.945 15.354 1.00 55.75 484 GLU A N 1
ATOM 3893 C CA . GLU A 1 484 ? -74.888 -59.889 15.352 1.00 55.75 484 GLU A CA 1
ATOM 3894 C C . GLU A 1 484 ? -74.362 -58.679 14.580 1.00 55.75 484 GLU A C 1
ATOM 3896 O O . GLU A 1 484 ? -73.605 -57.904 15.152 1.00 55.75 484 GLU A O 1
ATOM 3901 N N . ILE A 1 485 ? -74.824 -58.428 13.346 1.00 56.66 485 ILE A N 1
ATOM 3902 C CA . ILE A 1 485 ? -74.424 -57.229 12.582 1.00 56.66 485 ILE A CA 1
ATOM 3903 C C . ILE A 1 485 ? -74.774 -55.944 13.349 1.00 56.66 485 ILE A C 1
ATOM 3905 O O . ILE A 1 485 ? -73.993 -54.996 13.356 1.00 56.66 485 ILE A O 1
ATOM 3909 N N . ARG A 1 486 ? -75.919 -55.898 14.044 1.00 59.09 486 ARG A N 1
ATOM 3910 C CA . ARG A 1 486 ? -76.326 -54.732 14.848 1.00 59.09 486 ARG A CA 1
ATOM 3911 C C . ARG A 1 486 ? -75.456 -54.549 16.097 1.00 59.09 486 ARG A C 1
ATOM 3913 O O . ARG A 1 486 ? -75.149 -53.414 16.449 1.00 59.09 486 ARG A O 1
ATOM 3920 N N . ASN A 1 487 ? -75.032 -55.642 16.727 1.00 59.44 487 ASN A N 1
ATOM 3921 C CA . ASN A 1 487 ? -74.149 -55.636 17.892 1.00 59.44 487 ASN A CA 1
ATOM 3922 C C . ASN A 1 487 ? -72.685 -55.353 17.512 1.00 59.44 487 ASN A C 1
ATOM 3924 O O . ASN A 1 487 ? -71.991 -54.663 18.253 1.00 59.44 487 ASN A O 1
ATOM 3928 N N . ASP A 1 488 ? -72.226 -55.814 16.347 1.00 63.62 488 ASP A N 1
ATOM 3929 C CA . ASP A 1 488 ? -70.899 -55.505 15.803 1.00 63.62 488 ASP A CA 1
ATOM 3930 C C . ASP A 1 488 ? -70.829 -54.059 15.285 1.00 63.62 488 ASP A C 1
ATOM 3932 O O . ASP A 1 488 ? -69.834 -53.372 15.498 1.00 63.62 488 ASP A O 1
ATOM 3936 N N . LEU A 1 489 ? -71.929 -53.526 14.734 1.00 59.12 489 LEU A N 1
ATOM 3937 C CA . LEU A 1 489 ? -72.100 -52.089 14.487 1.00 59.12 489 LEU A CA 1
ATOM 3938 C C . LEU A 1 489 ? -72.132 -51.267 15.783 1.00 59.12 489 LEU A C 1
ATOM 3940 O O . LEU A 1 489 ? -71.621 -50.149 15.784 1.00 59.12 489 LEU A O 1
ATOM 3944 N N . LEU A 1 490 ? -72.689 -51.788 16.886 1.00 66.31 490 LEU A N 1
ATOM 3945 C CA . LEU A 1 490 ? -72.591 -51.138 18.200 1.00 66.31 490 LEU A CA 1
ATOM 3946 C C . LEU A 1 490 ? -71.149 -51.155 18.723 1.00 66.31 490 LEU A C 1
ATOM 3948 O O . LEU A 1 490 ? -70.656 -50.113 19.135 1.00 66.31 490 LEU A O 1
ATOM 3952 N N . LYS A 1 491 ? -70.439 -52.287 18.635 1.00 64.50 491 LYS A N 1
ATOM 3953 C CA . LYS A 1 491 ? -69.017 -52.380 19.008 1.00 64.50 491 LYS A CA 1
ATOM 3954 C C . LYS A 1 491 ? -68.128 -51.489 18.141 1.00 64.50 491 LYS A C 1
ATOM 3956 O O . LYS A 1 491 ? -67.252 -50.822 18.684 1.00 64.50 491 LYS A O 1
ATOM 3961 N N . ARG A 1 492 ? -68.383 -51.407 16.829 1.00 57.62 492 ARG A N 1
ATOM 3962 C CA . ARG A 1 492 ? -67.737 -50.443 15.923 1.00 57.62 492 ARG A CA 1
ATOM 3963 C C . ARG A 1 492 ? -68.101 -49.001 16.263 1.00 57.62 492 ARG A C 1
ATOM 3965 O O . ARG A 1 492 ? -67.233 -48.141 16.182 1.00 57.62 492 ARG A O 1
ATOM 3972 N N . LYS A 1 493 ? -69.341 -48.709 16.671 1.00 58.97 493 LYS A N 1
ATOM 3973 C CA . LYS A 1 493 ? -69.712 -47.382 17.186 1.00 58.97 493 LYS A CA 1
ATOM 3974 C C . LYS A 1 493 ? -68.962 -47.055 18.469 1.00 58.97 493 LYS A C 1
ATOM 3976 O O . LYS A 1 493 ? -68.395 -45.979 18.541 1.00 58.97 493 LYS A O 1
ATOM 3981 N N . GLU A 1 494 ? -68.873 -47.970 19.427 1.00 59.94 494 GLU A N 1
ATOM 3982 C CA . GLU A 1 494 ? -68.103 -47.757 20.654 1.00 59.94 494 GLU A CA 1
ATOM 3983 C C . GLU A 1 494 ? -66.598 -47.622 20.399 1.00 59.94 494 GLU A C 1
ATOM 3985 O O . GLU A 1 494 ? -65.939 -46.829 21.069 1.00 59.94 494 GLU A O 1
ATOM 3990 N N . SER A 1 495 ? -66.025 -48.383 19.459 1.00 55.91 495 SER A N 1
ATOM 3991 C CA . SER A 1 495 ? -64.620 -48.223 19.076 1.00 55.91 495 SER A CA 1
ATOM 3992 C C . SER A 1 495 ? -64.399 -46.920 18.311 1.00 55.91 495 SER A C 1
ATOM 3994 O O . SER A 1 495 ? -63.386 -46.271 18.533 1.00 55.91 495 SER A O 1
ATOM 3996 N N . MET A 1 496 ? -65.354 -46.481 17.482 1.00 49.03 496 MET A N 1
ATOM 3997 C CA . MET A 1 496 ? -65.321 -45.156 16.855 1.00 49.03 496 MET A CA 1
ATOM 3998 C C . MET A 1 496 ? -65.584 -44.016 17.847 1.00 49.03 496 MET A C 1
ATOM 4000 O O . MET A 1 496 ? -65.050 -42.937 17.654 1.00 49.03 496 MET A O 1
ATOM 4004 N N . GLU A 1 497 ? -66.355 -44.208 18.917 1.00 56.94 497 GLU A N 1
ATOM 4005 C CA . GLU A 1 497 ? -66.534 -43.210 19.982 1.00 56.94 497 GLU A CA 1
ATOM 4006 C C . GLU A 1 497 ? -65.319 -43.135 20.910 1.00 56.94 497 GLU A C 1
ATOM 4008 O O . GLU A 1 497 ? -64.997 -42.056 21.402 1.00 56.94 497 GLU A O 1
ATOM 4013 N N . LYS A 1 498 ? -64.600 -44.247 21.103 1.00 58.88 498 LYS A N 1
ATOM 4014 C CA . LYS A 1 498 ? -63.267 -44.254 21.726 1.00 58.88 498 LYS A CA 1
ATOM 4015 C C . LYS A 1 498 ? -62.251 -43.550 20.812 1.00 58.88 498 LYS A C 1
ATOM 4017 O O . LYS A 1 498 ? -61.630 -42.595 21.258 1.00 58.88 498 LYS A O 1
ATOM 4022 N N . ALA A 1 499 ? -62.218 -43.872 19.517 1.00 50.69 499 ALA A N 1
ATOM 4023 C CA . ALA A 1 499 ? -61.366 -43.197 18.530 1.00 50.69 499 ALA A CA 1
ATOM 4024 C C . ALA A 1 499 ? -61.739 -41.717 18.269 1.00 50.69 499 ALA A C 1
ATOM 4026 O O . ALA A 1 499 ? -60.892 -40.943 17.849 1.00 50.69 499 ALA A O 1
ATOM 4027 N N . ARG A 1 500 ? -62.986 -41.294 18.533 1.00 54.44 500 ARG A N 1
ATOM 4028 C CA . ARG A 1 500 ? -63.417 -39.876 18.519 1.00 54.44 500 ARG A CA 1
ATOM 4029 C C . ARG A 1 500 ? -63.075 -39.125 19.809 1.00 54.44 500 ARG A C 1
ATOM 4031 O O . ARG A 1 500 ? -63.101 -37.899 19.808 1.00 54.44 500 ARG A O 1
ATOM 4038 N N . LYS A 1 501 ? -62.814 -39.840 20.909 1.00 59.19 501 LYS A N 1
ATOM 4039 C CA . LYS A 1 501 ? -62.230 -39.279 22.141 1.00 59.19 501 LYS A CA 1
ATOM 4040 C C . LYS A 1 501 ? -60.704 -39.231 22.072 1.00 59.19 501 LYS A C 1
ATOM 4042 O O . LYS A 1 501 ? -60.093 -38.447 22.789 1.00 59.19 501 LYS A O 1
ATOM 4047 N N . GLU A 1 502 ? -60.100 -40.050 21.220 1.00 63.72 502 GLU A N 1
ATOM 4048 C CA . GLU A 1 502 ? -58.697 -39.937 20.843 1.00 63.72 502 GLU A CA 1
ATOM 4049 C C . GLU A 1 502 ? -58.503 -38.750 19.886 1.00 63.72 502 GLU A C 1
ATOM 4051 O O . GLU A 1 502 ? -59.315 -38.486 18.999 1.00 63.72 502 GLU A O 1
ATOM 4056 N N . LEU A 1 503 ? -57.423 -37.997 20.095 1.00 69.56 503 LEU A N 1
ATOM 4057 C CA . LEU A 1 503 ? -57.077 -36.848 19.260 1.00 69.56 503 LEU A CA 1
ATOM 4058 C C . LEU A 1 503 ? -56.810 -37.296 17.806 1.00 69.56 503 LEU A C 1
ATOM 4060 O O . LEU A 1 503 ? -56.136 -38.318 17.624 1.00 69.56 503 LEU A O 1
ATOM 4064 N N . PRO A 1 504 ? -57.232 -36.525 16.782 1.00 76.50 504 PRO A N 1
ATOM 4065 C CA . PRO A 1 504 ? -56.796 -36.697 15.395 1.00 76.50 504 PRO A CA 1
ATOM 4066 C C . PRO A 1 504 ? -55.284 -36.916 15.254 1.00 76.50 504 PRO A C 1
ATOM 4068 O O . PRO A 1 504 ? -54.481 -36.247 15.906 1.00 76.50 504 PRO A O 1
ATOM 4071 N N . TYR A 1 505 ? -54.874 -37.874 14.419 1.00 68.88 505 TYR A N 1
ATOM 4072 C CA . TYR A 1 505 ? -53.452 -38.181 14.219 1.00 68.88 505 TYR A CA 1
ATOM 4073 C C . TYR A 1 505 ? -52.747 -37.111 13.373 1.00 68.88 505 TYR A C 1
ATOM 4075 O O . TYR A 1 505 ? -51.622 -36.725 13.675 1.00 68.88 505 TYR A O 1
ATOM 4083 N N . THR A 1 506 ? -53.441 -36.596 12.355 1.00 76.56 506 THR A N 1
ATOM 4084 C CA . THR A 1 506 ? -52.960 -35.555 11.439 1.00 76.56 506 THR A CA 1
ATOM 4085 C C . THR A 1 506 ? -53.602 -34.206 11.739 1.00 76.56 506 THR A C 1
ATOM 4087 O O . THR A 1 506 ? -54.831 -34.113 11.783 1.00 76.56 506 THR A O 1
ATOM 4090 N N . TYR A 1 507 ? -52.791 -33.154 11.839 1.00 82.06 507 TYR A N 1
ATOM 4091 C CA . TYR A 1 507 ? -53.254 -31.767 11.923 1.00 82.06 507 TYR A CA 1
ATOM 4092 C C . TYR A 1 507 ? -52.580 -30.907 10.850 1.00 82.06 507 TYR A C 1
ATOM 4094 O O . TYR A 1 507 ? -51.381 -31.040 10.598 1.00 82.06 507 TYR A O 1
ATOM 4102 N N . LYS A 1 508 ? -53.346 -29.991 10.249 1.00 79.44 508 LYS A N 1
ATOM 4103 C CA . LYS A 1 508 ? -52.795 -28.884 9.455 1.00 79.44 508 LYS A CA 1
ATOM 4104 C C . LYS A 1 508 ? -52.237 -27.813 10.401 1.00 79.44 508 LYS A C 1
ATOM 4106 O O . LYS A 1 508 ? -52.695 -27.707 11.538 1.00 79.44 508 LYS A O 1
ATOM 4111 N N . VAL A 1 509 ? -51.265 -27.026 9.941 1.00 83.50 509 VAL A N 1
ATOM 4112 C CA . VAL A 1 509 ? -50.830 -25.829 10.681 1.00 83.50 509 VAL A CA 1
ATOM 4113 C C . VAL A 1 509 ? -51.964 -24.795 10.647 1.00 83.50 509 VAL A C 1
ATOM 4115 O O . VAL A 1 509 ? -52.419 -24.493 9.545 1.00 83.50 509 VAL A O 1
ATOM 4118 N N . PRO A 1 510 ? -52.410 -24.246 11.794 1.00 85.88 510 PRO A N 1
ATOM 4119 C CA . PRO A 1 510 ? -53.394 -23.167 11.815 1.00 85.88 510 PRO A CA 1
ATOM 4120 C C . PRO A 1 510 ? -52.899 -21.935 11.057 1.00 85.88 510 PRO A C 1
ATOM 4122 O O . PRO A 1 510 ? -51.751 -21.516 11.226 1.00 85.88 510 PRO A O 1
ATOM 4125 N N . GLU A 1 511 ? -53.766 -21.332 10.248 1.00 83.50 511 GLU A N 1
ATOM 4126 C CA . GLU A 1 511 ? -53.420 -20.142 9.456 1.00 83.50 511 GLU A CA 1
ATOM 4127 C C . GLU A 1 511 ? -53.674 -18.841 10.228 1.00 83.50 511 GLU A C 1
ATOM 4129 O O . GLU A 1 511 ? -53.104 -17.798 9.904 1.00 83.50 511 GLU A O 1
ATOM 4134 N N . SER A 1 512 ? -54.480 -18.913 11.293 1.00 88.56 512 SER A N 1
ATOM 4135 C CA . SER A 1 512 ? -54.819 -17.785 12.160 1.00 88.56 512 SER A CA 1
ATOM 4136 C C . SER A 1 512 ? -54.634 -18.104 13.645 1.00 88.56 512 SER A C 1
ATOM 4138 O O . SER A 1 512 ? -54.771 -19.246 14.093 1.00 88.56 512 SER A O 1
ATOM 4140 N N . PHE A 1 513 ? -54.389 -17.058 14.435 1.00 85.94 513 PHE A N 1
ATOM 4141 C CA . PHE A 1 513 ? -54.287 -17.159 15.889 1.00 85.94 513 PHE A CA 1
ATOM 4142 C C . PHE A 1 513 ? -55.577 -17.703 16.538 1.00 85.94 513 PHE A C 1
ATOM 4144 O O . PHE A 1 513 ? -55.517 -18.562 17.419 1.00 85.94 513 PHE A O 1
ATOM 4151 N N . GLU A 1 514 ? -56.753 -17.264 16.071 1.00 85.81 514 GLU A N 1
ATOM 4152 C CA . GLU A 1 514 ? -58.041 -17.723 16.610 1.00 85.81 514 GLU A CA 1
ATOM 4153 C C . GLU A 1 514 ? -58.285 -19.223 16.405 1.00 85.81 514 GLU A C 1
ATOM 4155 O O . GLU A 1 514 ? -58.932 -19.868 17.230 1.00 85.81 514 GLU A O 1
ATOM 4160 N N . GLU A 1 515 ? -57.810 -19.782 15.291 1.00 85.44 515 GLU A N 1
ATOM 4161 C CA . GLU A 1 515 ? -57.931 -21.206 14.981 1.00 85.44 515 GLU A CA 1
ATOM 4162 C C . GLU A 1 515 ? -57.084 -22.052 15.942 1.00 85.44 515 GLU A C 1
ATOM 4164 O O . GLU A 1 515 ? -57.584 -23.027 16.511 1.00 85.44 515 GLU A O 1
ATOM 4169 N N . LEU A 1 516 ? -55.842 -21.627 16.214 1.00 86.31 516 LEU A N 1
ATOM 4170 C CA . LEU A 1 516 ? -54.995 -22.248 17.236 1.00 86.31 516 LEU A CA 1
ATOM 4171 C C . LEU A 1 516 ? -55.634 -22.143 18.631 1.00 86.31 516 LEU A C 1
ATOM 4173 O O . LEU A 1 516 ? -55.679 -23.131 19.365 1.00 86.31 516 LEU A O 1
ATOM 4177 N N . GLN A 1 517 ? -56.172 -20.973 18.990 1.00 83.25 517 GLN A N 1
ATOM 4178 C CA . GLN A 1 517 ? -56.824 -20.770 20.285 1.00 83.25 517 GLN A CA 1
ATOM 4179 C C . GLN A 1 517 ? -58.028 -21.712 20.462 1.00 83.25 517 GLN A C 1
ATOM 4181 O O . GLN A 1 517 ? -58.128 -22.387 21.488 1.00 83.25 517 GLN A O 1
ATOM 4186 N N . LYS A 1 518 ? -58.896 -21.838 19.446 1.00 83.56 518 LYS A N 1
ATOM 4187 C CA . LYS A 1 518 ? -60.052 -22.759 19.451 1.00 83.56 518 LYS A CA 1
ATOM 4188 C C . LYS A 1 518 ? -59.636 -24.232 19.592 1.00 83.56 518 LYS A C 1
ATOM 4190 O O . LYS A 1 518 ? -60.344 -24.992 20.254 1.00 83.56 518 LYS A O 1
ATOM 4195 N N . LEU A 1 519 ? -58.498 -24.632 19.014 1.00 83.06 519 LEU A N 1
ATOM 4196 C CA . LEU A 1 519 ? -57.943 -25.988 19.139 1.00 83.06 519 LEU A CA 1
ATOM 4197 C C . LEU A 1 519 ? -57.437 -26.312 20.555 1.00 83.06 519 LEU A C 1
ATOM 4199 O O . LEU A 1 519 ? -57.628 -27.436 21.024 1.00 83.06 519 LEU A O 1
ATOM 4203 N N . LEU A 1 520 ? -56.794 -25.355 21.232 1.00 82.62 520 LEU A N 1
ATOM 4204 C CA . LEU A 1 520 ? -56.099 -25.601 22.502 1.00 82.62 520 LEU A CA 1
ATOM 4205 C C . LEU A 1 520 ? -56.952 -25.318 23.752 1.00 82.62 520 LEU A C 1
ATOM 4207 O O . LEU A 1 520 ? -56.861 -26.063 24.728 1.00 82.62 520 LEU A O 1
ATOM 4211 N N . GLN A 1 521 ? -57.813 -24.295 23.727 1.00 74.81 521 GLN A N 1
ATOM 4212 C CA . GLN A 1 521 ? -58.460 -23.728 24.925 1.00 74.81 521 GLN A CA 1
ATOM 4213 C C . GLN A 1 521 ? -59.372 -24.703 25.702 1.00 74.81 521 GLN A C 1
ATOM 4215 O O . GLN A 1 521 ? -59.595 -24.514 26.895 1.00 74.81 521 GLN A O 1
ATOM 4220 N N . ASN A 1 522 ? -59.882 -25.756 25.053 1.00 71.12 522 ASN A N 1
ATOM 4221 C CA . ASN A 1 522 ? -60.770 -26.758 25.662 1.00 71.12 522 ASN A CA 1
ATOM 4222 C C . ASN A 1 522 ? -60.062 -28.075 26.051 1.00 71.12 522 ASN A C 1
ATOM 4224 O O . ASN A 1 522 ? -60.735 -29.049 26.391 1.00 71.12 522 ASN A O 1
ATOM 4228 N N . GLN A 1 523 ? -58.729 -28.144 25.962 1.00 76.62 523 GLN A N 1
ATOM 4229 C CA . GLN A 1 523 ? -57.956 -29.382 26.126 1.00 76.62 523 GLN A CA 1
ATOM 4230 C C . GLN A 1 523 ? -57.078 -29.367 27.386 1.00 76.62 523 GLN A C 1
ATOM 4232 O O . GLN A 1 523 ? -56.582 -28.323 27.804 1.00 76.62 523 GLN A O 1
ATOM 4237 N N . ASN A 1 524 ? -56.843 -30.545 27.972 1.00 81.56 524 ASN A N 1
ATOM 4238 C CA . ASN A 1 524 ? -55.907 -30.727 29.093 1.00 81.56 524 ASN A CA 1
ATOM 4239 C C . ASN A 1 524 ? -54.471 -30.318 28.678 1.00 81.56 524 ASN A C 1
ATOM 4241 O O . ASN A 1 524 ? -54.134 -30.531 27.511 1.00 81.56 524 ASN A O 1
ATOM 4245 N N . PRO A 1 525 ? -53.586 -29.818 29.568 1.00 79.69 525 PRO A N 1
ATOM 4246 C CA . PRO A 1 525 ? -52.231 -29.399 29.180 1.00 79.69 525 PRO A CA 1
ATOM 4247 C C . PRO A 1 525 ? -51.416 -30.507 28.488 1.00 79.69 525 PRO A C 1
ATOM 4249 O O . PRO A 1 525 ? -50.731 -30.247 27.502 1.00 79.69 525 PRO A O 1
ATOM 4252 N N . ASP A 1 526 ? -51.570 -31.762 28.930 1.00 82.38 526 ASP A N 1
ATOM 4253 C CA . ASP A 1 526 ? -50.943 -32.937 28.297 1.00 82.38 526 ASP A CA 1
ATOM 4254 C C . ASP A 1 526 ? -51.532 -33.288 26.915 1.00 82.38 526 ASP A C 1
ATOM 4256 O O . ASP A 1 526 ? -50.892 -33.974 26.123 1.00 82.38 526 ASP A O 1
ATOM 4260 N N . TYR A 1 527 ? -52.754 -32.843 26.606 1.00 84.31 527 TYR A N 1
ATOM 4261 C CA . TYR A 1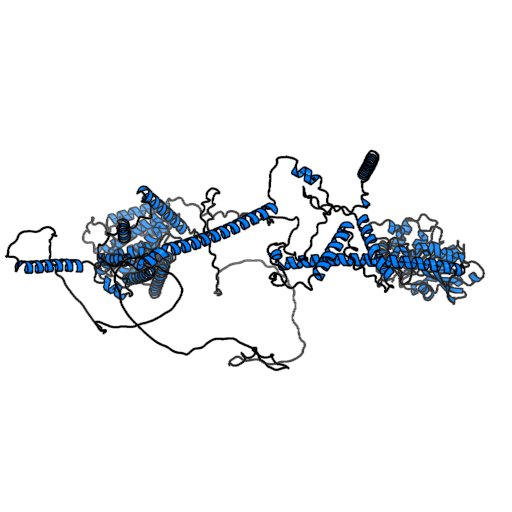 527 ? -53.337 -32.974 25.268 1.00 84.31 527 TYR A CA 1
ATOM 4262 C C . TYR A 1 527 ? -52.949 -31.797 24.369 1.00 84.31 527 TYR A C 1
ATOM 4264 O O . TYR A 1 527 ? -52.708 -32.011 23.185 1.00 84.31 527 TYR A O 1
ATOM 4272 N N . GLN A 1 528 ? -52.812 -30.582 24.916 1.00 84.88 528 GLN A N 1
ATOM 4273 C CA . GLN A 1 528 ? -52.307 -29.419 24.176 1.00 84.88 528 GLN A CA 1
ATOM 4274 C C . GLN A 1 528 ? -50.894 -29.679 23.626 1.00 84.88 528 GLN A C 1
ATOM 4276 O O . GLN A 1 528 ? -50.650 -29.434 22.445 1.00 84.88 528 GLN A O 1
ATOM 4281 N N . SER A 1 529 ? -49.992 -30.263 24.423 1.00 86.31 529 SER A N 1
ATOM 4282 C CA . SER A 1 529 ? -48.656 -30.664 23.952 1.00 86.31 529 SER A CA 1
ATOM 4283 C C . SER A 1 529 ? -48.701 -31.718 22.843 1.00 86.31 529 SER A C 1
ATOM 4285 O O . SER A 1 529 ? -48.022 -31.559 21.835 1.00 86.31 529 SER A O 1
ATOM 4287 N N . VAL A 1 530 ? -49.532 -32.759 22.974 1.00 86.25 530 VAL A N 1
ATOM 4288 C CA . VAL A 1 530 ? -49.683 -33.809 21.946 1.00 86.25 530 VAL A CA 1
ATOM 4289 C C . VAL A 1 530 ? -50.279 -33.266 20.640 1.00 86.25 530 VAL A C 1
ATOM 4291 O O . VAL A 1 530 ? -49.913 -33.735 19.563 1.00 86.25 530 VAL A O 1
ATOM 4294 N N . ILE A 1 531 ? -51.171 -32.272 20.700 1.00 86.69 531 ILE A N 1
ATOM 4295 C CA . ILE A 1 531 ? -51.685 -31.583 19.504 1.00 86.69 531 ILE A CA 1
ATOM 4296 C C . ILE A 1 531 ? -50.545 -30.837 18.801 1.00 86.69 531 ILE A C 1
ATOM 4298 O O . ILE A 1 531 ? -50.356 -31.015 17.599 1.00 86.69 531 ILE A O 1
ATOM 4302 N N . VAL A 1 532 ? -49.753 -30.053 19.540 1.00 87.50 532 VAL A N 1
ATOM 4303 C CA . VAL A 1 532 ? -48.627 -29.283 18.982 1.00 87.50 532 VAL A CA 1
ATOM 4304 C C . VAL A 1 532 ? -47.537 -30.200 18.414 1.00 87.50 532 VAL A C 1
ATOM 4306 O O . VAL A 1 532 ? -47.097 -29.981 17.287 1.00 87.50 532 VAL A O 1
ATOM 4309 N N . ASP A 1 533 ? -47.182 -31.277 19.118 1.00 87.88 533 ASP A N 1
ATOM 4310 C CA . ASP A 1 533 ? -46.264 -32.322 18.644 1.00 87.88 533 ASP A CA 1
ATOM 4311 C C . ASP A 1 533 ? -46.704 -32.908 17.292 1.00 87.88 533 ASP A C 1
ATOM 4313 O O . ASP A 1 533 ? -45.918 -33.009 16.348 1.00 87.88 533 ASP A O 1
ATOM 4317 N N . ARG A 1 534 ? -47.996 -33.238 17.162 1.00 88.38 534 ARG A N 1
ATOM 4318 C CA . ARG A 1 534 ? -48.564 -33.763 15.913 1.00 88.38 534 ARG A CA 1
ATOM 4319 C C . ARG A 1 534 ? -48.602 -32.714 14.805 1.00 88.38 534 ARG A C 1
ATOM 4321 O O . ARG A 1 534 ? -48.312 -33.071 13.667 1.00 88.38 534 ARG A O 1
ATOM 4328 N N . ILE A 1 535 ? -48.903 -31.446 15.105 1.00 87.69 535 ILE A N 1
ATOM 4329 C CA . ILE A 1 535 ? -48.818 -30.351 14.119 1.00 87.69 535 ILE A CA 1
ATOM 4330 C C . ILE A 1 535 ? -47.381 -30.237 13.588 1.00 87.69 535 ILE A C 1
ATOM 4332 O O . ILE A 1 535 ? -47.189 -30.212 12.373 1.00 87.69 535 ILE A O 1
ATOM 4336 N N . ILE A 1 536 ? -46.372 -30.222 14.464 1.00 87.81 536 ILE A N 1
ATOM 4337 C CA . ILE A 1 536 ? -44.962 -30.089 14.066 1.00 87.81 536 ILE A CA 1
ATOM 4338 C C . ILE A 1 536 ? -44.505 -31.304 13.245 1.00 87.81 536 ILE A C 1
ATOM 4340 O O . ILE A 1 536 ? -43.924 -31.134 12.173 1.00 87.81 536 ILE A O 1
ATOM 4344 N N . LYS A 1 537 ? -44.824 -32.529 13.686 1.00 86.81 537 LYS A N 1
ATOM 4345 C CA . LYS A 1 537 ? -44.449 -33.770 12.984 1.00 86.81 537 LYS A CA 1
ATOM 4346 C C . LYS A 1 537 ? -45.131 -33.928 11.625 1.00 86.81 537 LYS A C 1
ATOM 4348 O O . LYS A 1 537 ? -44.469 -34.305 10.663 1.00 86.81 537 LYS A O 1
ATOM 4353 N N . CYS A 1 538 ? -46.426 -33.616 11.517 1.00 86.50 538 CYS A N 1
ATOM 4354 C CA . CYS A 1 538 ? -47.156 -33.717 10.246 1.00 86.50 538 CYS A CA 1
ATOM 4355 C C . CYS A 1 538 ? -46.697 -32.685 9.208 1.00 86.50 538 CYS A C 1
ATOM 4357 O O . CYS A 1 538 ? -46.856 -32.914 8.014 1.00 86.50 538 CYS A O 1
ATOM 4359 N N . ASN A 1 539 ? -46.135 -31.559 9.653 1.00 84.75 539 ASN A N 1
ATOM 4360 C CA . ASN A 1 539 ? -45.740 -30.443 8.797 1.00 84.75 539 ASN A CA 1
ATOM 4361 C C . ASN A 1 539 ? -44.225 -30.183 8.894 1.00 84.75 539 ASN A C 1
ATOM 4363 O O . ASN A 1 539 ? -43.785 -29.037 8.882 1.00 84.75 539 ASN A O 1
ATOM 4367 N N . HIS A 1 540 ? -43.410 -31.239 9.011 1.00 83.81 540 HIS A N 1
ATOM 4368 C CA . HIS A 1 540 ? -41.956 -31.098 9.093 1.00 83.81 540 HIS A CA 1
ATOM 4369 C C . HIS A 1 540 ? -41.380 -30.462 7.812 1.00 83.81 540 HIS A C 1
ATOM 4371 O O . HIS A 1 540 ? -41.817 -30.757 6.697 1.00 83.81 540 HIS A O 1
ATOM 4377 N N . TRP A 1 541 ? -40.364 -29.608 7.957 1.00 81.00 541 TRP A N 1
ATOM 4378 C CA . TRP A 1 541 ? -39.768 -28.824 6.861 1.00 81.00 541 TRP A CA 1
ATOM 4379 C C . TRP A 1 541 ? -39.032 -29.668 5.803 1.00 81.00 541 TRP A C 1
ATOM 4381 O O . TRP A 1 541 ? -38.756 -29.184 4.710 1.00 81.00 541 TRP A O 1
ATOM 4391 N N . THR A 1 542 ? -38.731 -30.934 6.107 1.00 83.44 542 THR A N 1
ATOM 4392 C CA . THR A 1 542 ? -38.193 -31.912 5.140 1.00 83.44 542 THR A CA 1
ATOM 4393 C C . THR A 1 542 ? -39.250 -32.403 4.143 1.00 83.44 542 THR A C 1
ATOM 4395 O O . THR A 1 542 ? -38.883 -32.853 3.065 1.00 83.44 542 THR A O 1
ATOM 4398 N N . LEU A 1 543 ? -40.543 -32.327 4.488 1.00 83.50 543 LEU A N 1
ATOM 4399 C CA . LEU A 1 543 ? -41.642 -32.771 3.617 1.00 83.50 543 LEU A CA 1
ATOM 4400 C C . LEU A 1 543 ? -41.954 -31.734 2.527 1.00 83.50 543 LEU A C 1
ATOM 4402 O O . LEU A 1 543 ? -42.183 -32.094 1.379 1.00 83.50 543 LEU A O 1
ATOM 4406 N N . ASP A 1 544 ? -41.947 -30.450 2.892 1.00 81.25 544 ASP A N 1
ATOM 4407 C CA . ASP A 1 544 ? -42.130 -29.317 1.982 1.00 81.25 544 ASP A CA 1
ATOM 4408 C C . ASP A 1 544 ? -41.421 -28.078 2.556 1.00 81.25 544 ASP A C 1
ATOM 4410 O O . ASP A 1 544 ? -41.506 -27.783 3.752 1.00 81.25 544 ASP A O 1
ATOM 4414 N N . LYS A 1 545 ? -40.752 -27.317 1.685 1.00 78.56 545 LYS A N 1
ATOM 4415 C CA . LYS A 1 545 ? -40.072 -26.063 2.029 1.00 78.56 545 LYS A CA 1
ATOM 4416 C C . LYS A 1 545 ? -41.052 -24.997 2.524 1.00 78.56 545 LYS A C 1
ATOM 4418 O O . LYS A 1 545 ? -40.696 -24.256 3.441 1.00 78.56 545 LYS A O 1
ATOM 4423 N N . GLN A 1 546 ? -42.284 -24.946 2.000 1.00 82.38 546 GLN A N 1
ATOM 4424 C CA . GLN A 1 546 ? -43.294 -23.979 2.465 1.00 82.38 546 GLN A CA 1
ATOM 4425 C C . GLN A 1 546 ? -43.680 -24.193 3.937 1.00 82.38 546 GLN A C 1
ATOM 4427 O O . GLN A 1 546 ? -44.077 -23.252 4.629 1.00 82.38 546 GLN A O 1
ATOM 4432 N N . ASN A 1 547 ? -43.525 -25.414 4.460 1.00 84.12 547 ASN A N 1
ATOM 4433 C CA . ASN A 1 547 ? -43.821 -25.690 5.861 1.00 84.12 547 ASN A CA 1
ATOM 4434 C C . ASN A 1 547 ? -42.875 -24.951 6.819 1.00 84.12 547 ASN A C 1
ATOM 4436 O O . ASN A 1 547 ? -43.284 -24.647 7.936 1.00 84.12 547 ASN A O 1
ATOM 4440 N N . LYS A 1 548 ? -41.659 -24.571 6.394 1.00 83.75 548 LYS A N 1
ATOM 4441 C CA . LYS A 1 548 ? -40.742 -23.768 7.223 1.00 83.75 548 LYS A CA 1
ATOM 4442 C C . LYS A 1 548 ? -41.349 -22.409 7.597 1.00 83.75 548 LYS A C 1
ATOM 4444 O O . LYS A 1 548 ? -41.228 -21.973 8.742 1.00 83.75 548 LYS A O 1
ATOM 4449 N N . GLU A 1 549 ? -42.045 -21.763 6.664 1.00 85.19 549 GLU A N 1
ATOM 4450 C CA . GLU A 1 549 ? -42.743 -20.501 6.931 1.00 85.19 549 GLU A CA 1
ATOM 4451 C C . GLU A 1 549 ? -43.971 -20.717 7.818 1.00 85.19 549 GLU A C 1
ATOM 4453 O O . GLU A 1 549 ? -44.154 -19.991 8.799 1.00 85.19 549 GLU A O 1
ATOM 4458 N N . LYS A 1 550 ? -44.771 -21.754 7.533 1.00 85.50 550 LYS A N 1
ATOM 4459 C CA . LYS A 1 550 ? -45.951 -22.121 8.338 1.00 85.50 550 LYS A CA 1
ATOM 4460 C C . LYS A 1 550 ? -45.567 -22.424 9.796 1.00 85.50 550 LYS A C 1
ATOM 4462 O O . LYS A 1 550 ? -46.200 -21.898 10.707 1.00 85.50 550 LYS A O 1
ATOM 4467 N N . LEU A 1 551 ? -44.483 -23.167 10.035 1.00 86.69 551 LEU A N 1
ATOM 4468 C CA . LEU A 1 551 ? -43.946 -23.427 11.377 1.00 86.69 551 LEU A CA 1
ATOM 4469 C C . LEU A 1 551 ? -43.423 -22.149 12.063 1.00 86.69 551 LEU A C 1
ATOM 4471 O O . LEU A 1 551 ? -43.580 -22.003 13.274 1.00 86.69 551 LEU A O 1
ATOM 4475 N N . SER A 1 552 ? -42.875 -21.182 11.317 1.00 86.56 552 SER A N 1
ATOM 4476 C CA . SER A 1 552 ? -42.498 -19.880 11.896 1.00 86.56 552 SER A CA 1
ATOM 4477 C C . SER A 1 552 ? -43.716 -19.043 12.328 1.00 86.56 552 SER A C 1
ATOM 4479 O O . SER A 1 552 ? -43.679 -18.415 13.385 1.00 86.56 552 SER A O 1
ATOM 4481 N N . LYS A 1 553 ? -44.836 -19.107 11.589 1.00 87.69 553 LYS A N 1
ATOM 4482 C CA . LYS A 1 553 ? -46.122 -18.516 12.012 1.00 87.69 553 LYS A CA 1
ATOM 4483 C C . LYS A 1 553 ? -46.708 -19.247 13.225 1.00 87.69 553 LYS A C 1
ATOM 4485 O O . LYS A 1 553 ? -47.188 -18.600 14.149 1.00 87.69 553 LYS A O 1
ATOM 4490 N N . LEU A 1 554 ? -46.594 -20.577 13.274 1.00 89.25 554 LEU A N 1
ATOM 4491 C CA . LEU A 1 554 ? -46.999 -21.379 14.432 1.00 89.25 554 LEU A CA 1
ATOM 4492 C C . LEU A 1 554 ? -46.236 -20.983 15.705 1.00 89.25 554 LEU A C 1
ATOM 4494 O O . LEU A 1 554 ? -46.854 -20.882 16.761 1.00 89.25 554 LEU A O 1
ATOM 4498 N N . PHE A 1 555 ? -44.929 -20.709 15.616 1.00 89.62 555 PHE A N 1
ATOM 4499 C CA . PHE A 1 555 ? -44.152 -20.184 16.746 1.00 89.62 555 PHE A CA 1
ATOM 4500 C C . PHE A 1 555 ? -44.733 -18.862 17.268 1.00 89.62 555 PHE A C 1
ATOM 4502 O O . PHE A 1 555 ? -44.969 -18.729 18.468 1.00 89.62 555 PHE A O 1
ATOM 4509 N N . ILE A 1 556 ? -45.024 -17.915 16.368 1.00 88.31 556 ILE A N 1
ATOM 4510 C CA . ILE A 1 556 ? -45.651 -16.627 16.704 1.00 88.31 556 ILE A CA 1
ATOM 4511 C C . ILE A 1 556 ? -47.005 -16.851 17.390 1.00 88.31 556 ILE A C 1
ATOM 4513 O O . ILE A 1 556 ? -47.247 -16.295 18.458 1.00 88.31 556 ILE A O 1
ATOM 4517 N N . PHE A 1 557 ? -47.866 -17.713 16.841 1.00 89.38 557 PHE A N 1
ATOM 4518 C CA . PHE A 1 557 ? -49.183 -17.988 17.421 1.00 89.38 557 PHE A CA 1
ATOM 4519 C C . PHE A 1 557 ? -49.111 -18.719 18.774 1.00 89.38 557 PHE A C 1
ATOM 4521 O O . PHE A 1 557 ? -49.906 -18.418 19.662 1.00 89.38 557 PHE A O 1
ATOM 4528 N N . LEU A 1 558 ? -48.160 -19.639 18.977 1.00 88.00 558 LEU A N 1
ATOM 4529 C CA . LEU A 1 558 ? -47.946 -20.314 20.266 1.00 88.00 558 LEU A CA 1
ATOM 4530 C C . LEU A 1 558 ? -47.414 -19.348 21.332 1.00 88.00 558 LEU A C 1
ATOM 4532 O O . LEU A 1 558 ? -47.898 -19.354 22.463 1.00 88.00 558 LEU A O 1
ATOM 4536 N N . MET A 1 559 ? -46.466 -18.482 20.967 1.00 87.31 559 MET A N 1
ATOM 4537 C CA . MET A 1 559 ? -45.992 -17.401 21.833 1.00 87.31 559 MET A CA 1
ATOM 4538 C C . MET A 1 559 ? -47.133 -16.447 22.194 1.00 87.31 559 MET A C 1
ATOM 4540 O O . MET A 1 559 ? -47.346 -16.161 23.371 1.00 87.31 559 MET A O 1
ATOM 4544 N N . GLN A 1 560 ? -47.923 -16.020 21.205 1.00 86.00 560 GLN A N 1
ATOM 4545 C CA . GLN A 1 560 ? -49.105 -15.195 21.427 1.00 86.00 560 GLN A CA 1
ATOM 4546 C C . GLN A 1 560 ? -50.124 -15.903 22.329 1.00 86.00 560 GLN A C 1
ATOM 4548 O O . GLN A 1 560 ? -50.667 -15.250 23.204 1.00 86.00 560 GLN A O 1
ATOM 4553 N N . TYR A 1 561 ? -50.330 -17.219 22.203 1.00 86.06 561 TYR A N 1
ATOM 4554 C CA . TYR A 1 561 ? -51.258 -17.989 23.047 1.00 86.06 561 TYR A CA 1
ATOM 4555 C C . TYR A 1 561 ? -50.794 -18.052 24.510 1.00 86.06 561 TYR A C 1
ATOM 4557 O O . TYR A 1 561 ? -51.597 -17.901 25.432 1.00 86.06 561 TYR A O 1
ATOM 4565 N N . ILE A 1 562 ? -49.490 -18.219 24.745 1.00 82.44 562 ILE A N 1
ATOM 4566 C CA . ILE A 1 562 ? -48.903 -18.164 26.092 1.00 82.44 562 ILE A CA 1
ATOM 4567 C C . ILE A 1 562 ? -49.039 -16.756 26.690 1.00 82.44 562 ILE A C 1
ATOM 4569 O O . ILE A 1 562 ? -49.325 -16.629 27.876 1.00 82.44 562 ILE A O 1
ATOM 4573 N N . LEU A 1 563 ? -48.889 -15.695 25.894 1.00 77.81 563 LEU A N 1
ATOM 4574 C CA . LEU A 1 563 ? -49.002 -14.314 26.380 1.00 77.81 563 LEU A CA 1
ATOM 4575 C C . LEU A 1 563 ? -50.456 -13.826 26.513 1.00 77.81 563 LEU A C 1
ATOM 4577 O O . LEU A 1 563 ? -50.755 -13.037 27.403 1.00 77.81 563 LEU A O 1
ATOM 4581 N N . SER A 1 564 ? -51.376 -14.302 25.671 1.00 73.44 564 SER A N 1
ATOM 4582 C CA . SER A 1 564 ? -52.780 -13.871 25.636 1.00 73.44 564 SER A CA 1
ATOM 4583 C C . SER A 1 564 ? -53.675 -14.596 26.636 1.00 73.44 564 SER A C 1
ATOM 4585 O O . SER A 1 564 ? -54.792 -14.140 26.880 1.00 73.44 564 SER A O 1
ATOM 4587 N N . ASN A 1 565 ? -53.215 -15.703 27.232 1.00 66.44 565 ASN A N 1
ATOM 4588 C CA . ASN A 1 565 ? -53.841 -16.343 28.398 1.00 66.44 565 ASN A CA 1
ATOM 4589 C C . ASN A 1 565 ? -53.637 -15.483 29.668 1.00 66.44 565 ASN A C 1
ATOM 4591 O O . ASN A 1 565 ? -53.185 -15.955 30.711 1.00 66.44 565 ASN A O 1
ATOM 4595 N N . ASN A 1 566 ? -53.942 -14.187 29.545 1.00 56.72 566 ASN A N 1
ATOM 4596 C CA . ASN A 1 566 ? -53.644 -13.138 30.503 1.00 56.72 566 ASN A CA 1
ATOM 4597 C C . ASN A 1 566 ? -54.236 -13.457 31.877 1.00 56.72 566 ASN A C 1
ATOM 4599 O O . ASN A 1 566 ? -55.450 -13.565 32.062 1.00 56.72 566 ASN A O 1
ATOM 4603 N N . ILE A 1 567 ? -53.348 -13.549 32.865 1.00 59.19 567 ILE A N 1
ATOM 4604 C CA . ILE A 1 567 ? -53.685 -13.768 34.271 1.00 59.19 567 ILE A CA 1
ATOM 4605 C C . ILE A 1 567 ? -54.159 -12.432 34.874 1.00 59.19 567 ILE A C 1
ATOM 4607 O O . ILE A 1 567 ? -53.474 -11.819 35.694 1.00 59.19 567 ILE A O 1
ATOM 4611 N N . GLU A 1 568 ? -55.331 -11.959 34.443 1.00 52.34 568 GLU A N 1
ATOM 4612 C CA . GLU A 1 568 ? -56.044 -10.848 35.096 1.00 52.34 568 GLU A CA 1
ATOM 4613 C C . GLU A 1 568 ? -56.834 -11.316 36.328 1.00 52.34 568 GLU A C 1
ATOM 4615 O O . GLU A 1 568 ? -57.121 -10.524 37.222 1.00 52.34 568 GLU A O 1
ATOM 4620 N N . ASN A 1 569 ? -57.126 -12.617 36.422 1.00 53.69 569 ASN A N 1
ATOM 4621 C CA . ASN A 1 569 ? -57.784 -13.214 37.579 1.00 53.69 569 ASN A CA 1
ATOM 4622 C C . ASN A 1 569 ? -56.751 -13.701 38.604 1.00 53.69 569 ASN A C 1
ATOM 4624 O O . ASN A 1 569 ? -55.989 -14.628 38.329 1.00 53.69 569 ASN A O 1
ATOM 4628 N N . ASP A 1 570 ? -56.797 -13.123 39.806 1.00 60.28 570 ASP A N 1
ATOM 4629 C CA . ASP A 1 570 ? -55.988 -13.439 40.997 1.00 60.28 570 ASP A CA 1
ATOM 4630 C C . ASP A 1 570 ? -56.302 -14.837 41.616 1.00 60.28 570 ASP A C 1
ATOM 4632 O O . ASP A 1 570 ? -56.265 -15.029 42.828 1.00 60.28 570 ASP A O 1
ATOM 4636 N N . ASN A 1 571 ? -56.599 -15.847 40.788 1.00 71.88 571 ASN A N 1
ATOM 4637 C CA . ASN A 1 571 ? -56.936 -17.211 41.210 1.00 71.88 571 ASN A CA 1
ATOM 4638 C C . ASN A 1 571 ? -55.717 -18.144 41.127 1.00 71.88 571 ASN A C 1
ATOM 4640 O O . ASN A 1 571 ? -55.145 -18.343 40.052 1.00 71.88 571 ASN A O 1
ATOM 4644 N N . VAL A 1 572 ? -55.379 -18.799 42.243 1.00 76.12 572 VAL A N 1
ATOM 4645 C CA . VAL A 1 572 ? -54.210 -19.694 42.361 1.00 76.12 572 VAL A CA 1
ATOM 4646 C C . VAL A 1 572 ? -54.251 -20.859 41.358 1.00 76.12 572 VAL A C 1
ATOM 4648 O O . VAL A 1 572 ? -53.232 -21.176 40.748 1.00 76.12 572 VAL A O 1
ATOM 4651 N N . GLU A 1 573 ? -55.418 -21.468 41.135 1.00 75.88 573 GLU A N 1
ATOM 4652 C CA . GLU A 1 573 ? -55.580 -22.614 40.221 1.00 75.88 573 GLU A CA 1
ATOM 4653 C C . GLU A 1 573 ? -55.255 -22.262 38.761 1.00 75.88 573 GLU A C 1
ATOM 4655 O O . GLU A 1 573 ? -54.591 -23.032 38.068 1.00 75.88 573 GLU A O 1
ATOM 4660 N N . ASN A 1 574 ? -55.646 -21.065 38.308 1.00 76.31 574 ASN A N 1
ATOM 4661 C CA . ASN A 1 574 ? -55.353 -20.592 36.953 1.00 76.31 574 ASN A CA 1
ATOM 4662 C C . ASN A 1 574 ? -53.847 -20.386 36.749 1.00 76.31 574 ASN A C 1
ATOM 4664 O O . ASN A 1 574 ? -53.318 -20.736 35.698 1.00 76.31 574 ASN A O 1
ATOM 4668 N N . ILE A 1 575 ? -53.150 -19.870 37.767 1.00 75.50 575 ILE A N 1
ATOM 4669 C CA . ILE A 1 575 ? -51.691 -19.692 37.755 1.00 75.50 575 ILE A CA 1
ATOM 4670 C C . ILE A 1 575 ? -50.982 -21.055 37.685 1.00 75.50 575 ILE A C 1
ATOM 4672 O O . ILE A 1 575 ? -50.028 -21.216 36.925 1.00 75.50 575 ILE A O 1
ATOM 4676 N N . VAL A 1 576 ? -51.455 -22.057 38.434 1.00 80.94 576 VAL A N 1
ATOM 4677 C CA . VAL A 1 576 ? -50.887 -23.418 38.409 1.00 80.94 576 VAL A CA 1
ATOM 4678 C C . VAL A 1 576 ? -51.115 -24.096 37.054 1.00 80.94 576 VAL A C 1
ATOM 4680 O O . VAL A 1 576 ? -50.158 -24.606 36.472 1.00 80.94 576 VAL A O 1
ATOM 4683 N N . ASN A 1 577 ? -52.337 -24.048 36.513 1.00 80.56 577 ASN A N 1
ATOM 4684 C CA . ASN A 1 577 ? -52.636 -24.574 35.176 1.00 80.56 577 ASN A CA 1
ATOM 4685 C C . ASN A 1 577 ? -51.809 -23.867 34.093 1.00 80.56 577 ASN A C 1
ATOM 4687 O O . ASN A 1 577 ? -51.297 -24.522 33.188 1.00 80.56 577 ASN A O 1
ATOM 4691 N N . PHE A 1 578 ? -51.622 -22.549 34.206 1.00 79.94 578 PHE A N 1
ATOM 4692 C CA . PHE A 1 578 ? -50.768 -21.794 33.297 1.00 79.94 578 PHE A CA 1
ATOM 4693 C C . PHE A 1 578 ? -49.319 -22.302 33.319 1.00 79.94 578 PHE A C 1
ATOM 4695 O O . PHE A 1 578 ? -48.756 -22.581 32.262 1.00 79.94 578 PHE A O 1
ATOM 4702 N N . PHE A 1 579 ? -48.717 -22.468 34.503 1.00 83.75 579 PHE A N 1
ATOM 4703 C CA . PHE A 1 579 ? -47.347 -22.981 34.606 1.00 83.75 579 PHE A CA 1
ATOM 4704 C C . PHE A 1 579 ? -47.212 -24.403 34.043 1.00 83.75 579 PHE A C 1
ATOM 4706 O O . PHE A 1 579 ? -46.203 -24.700 33.410 1.00 83.75 579 PHE A O 1
ATOM 4713 N N . GLN A 1 580 ? -48.232 -25.254 34.198 1.00 84.44 580 GLN A N 1
ATOM 4714 C CA . GLN A 1 580 ? -48.263 -26.580 33.572 1.00 84.44 580 GLN A CA 1
ATOM 4715 C C . GLN A 1 580 ? -48.336 -26.496 32.039 1.00 84.44 580 GLN A C 1
ATOM 4717 O O . GLN A 1 580 ? -47.583 -27.189 31.361 1.00 84.44 580 GLN A O 1
ATOM 4722 N N . ILE A 1 581 ? -49.189 -25.634 31.473 1.00 83.88 581 ILE A N 1
ATOM 4723 C CA . ILE A 1 581 ? -49.262 -25.414 30.015 1.00 83.88 581 ILE A CA 1
ATOM 4724 C C . ILE A 1 581 ? -47.919 -24.897 29.484 1.00 83.88 581 ILE A C 1
ATOM 4726 O O . ILE A 1 581 ? -47.420 -25.404 28.482 1.00 83.88 581 ILE A O 1
ATOM 4730 N N . PHE A 1 582 ? -47.308 -23.931 30.173 1.00 86.31 582 PHE A N 1
ATOM 4731 C CA . PHE A 1 582 ? -46.006 -23.377 29.807 1.00 86.31 582 PHE A CA 1
ATOM 4732 C C . PHE A 1 582 ? -44.902 -24.447 29.800 1.00 86.31 582 PHE A C 1
ATOM 4734 O O . PHE A 1 582 ? -44.210 -24.595 28.795 1.00 86.31 582 PHE A O 1
ATOM 4741 N N . ASP A 1 583 ? -44.776 -25.232 30.875 1.00 87.31 583 ASP A N 1
ATOM 4742 C CA . ASP A 1 583 ? -43.788 -26.315 30.996 1.00 87.31 583 ASP A CA 1
ATOM 4743 C C . ASP A 1 583 ? -43.970 -27.387 29.904 1.00 87.31 583 ASP A C 1
ATOM 4745 O O . ASP A 1 583 ? -43.004 -27.850 29.300 1.00 87.31 583 ASP A O 1
ATOM 4749 N N . ARG A 1 584 ? -45.225 -27.719 29.567 1.00 88.12 584 ARG A N 1
ATOM 4750 C CA . ARG A 1 584 ? -45.556 -28.672 28.496 1.00 88.12 584 ARG A CA 1
ATOM 4751 C C . ARG A 1 584 ? -45.330 -28.142 27.080 1.00 88.12 584 ARG A C 1
ATOM 4753 O O . ARG A 1 584 ? -45.059 -28.951 26.196 1.00 88.12 584 ARG A O 1
ATOM 4760 N N . LEU A 1 585 ? -45.464 -26.835 26.839 1.00 87.56 585 LEU A N 1
ATOM 4761 C CA . LEU A 1 585 ? -45.291 -26.231 25.509 1.00 87.56 585 LEU A CA 1
ATOM 4762 C C . LEU A 1 585 ? -43.860 -25.740 25.233 1.00 87.56 585 LEU A C 1
ATOM 4764 O O . LEU A 1 585 ? -43.463 -25.660 24.070 1.00 87.56 585 LEU A O 1
ATOM 4768 N N . CYS A 1 586 ? -43.069 -25.448 26.270 1.00 88.81 586 CYS A N 1
ATOM 4769 C CA . CYS A 1 586 ? -41.716 -24.905 26.126 1.00 88.81 586 CYS A CA 1
ATOM 4770 C C . CYS A 1 586 ? -40.753 -25.763 25.268 1.00 88.81 586 CYS A C 1
ATOM 4772 O O . CYS A 1 586 ? -40.006 -25.163 24.491 1.00 88.81 586 CYS A O 1
ATOM 4774 N N . PRO A 1 587 ? -40.753 -27.115 25.324 1.00 90.31 587 PRO A N 1
ATOM 4775 C CA . PRO A 1 587 ? -39.883 -27.931 24.469 1.00 90.31 587 PRO A CA 1
ATOM 4776 C C . PRO A 1 587 ? -40.142 -27.716 22.970 1.00 90.31 587 PRO A C 1
ATOM 4778 O O . PRO A 1 587 ? -39.208 -27.530 22.199 1.00 90.31 587 PRO A O 1
ATOM 4781 N N . TYR A 1 588 ? -41.408 -27.619 22.558 1.00 89.50 588 TYR A N 1
ATOM 4782 C CA . TYR A 1 588 ? -41.759 -27.390 21.153 1.00 89.50 588 TYR A CA 1
ATOM 4783 C C . TYR A 1 588 ? -41.378 -25.987 20.672 1.00 89.50 588 TYR A C 1
ATOM 4785 O O . TYR A 1 588 ? -41.029 -25.802 19.509 1.00 89.50 588 TYR A O 1
ATOM 4793 N N . LEU A 1 589 ? -41.405 -24.987 21.561 1.00 89.31 589 LEU A N 1
ATOM 4794 C CA . LEU A 1 589 ? -40.888 -23.652 21.249 1.00 89.31 589 LEU A CA 1
ATOM 4795 C C . LEU A 1 589 ? -39.370 -23.675 21.042 1.00 89.31 589 LEU A C 1
ATOM 4797 O O . LEU A 1 589 ? -38.883 -23.004 20.136 1.00 89.31 589 LEU A O 1
ATOM 4801 N N . TYR A 1 590 ? -38.637 -24.476 21.822 1.00 90.50 590 TYR A N 1
ATOM 4802 C CA . TYR A 1 590 ? -37.203 -24.696 21.628 1.00 90.50 590 TYR A CA 1
ATOM 4803 C C . TYR A 1 590 ? -36.910 -25.323 20.259 1.00 90.50 590 TYR A C 1
ATOM 4805 O O . TYR A 1 590 ? -36.127 -24.762 19.489 1.00 90.50 590 TYR A O 1
ATOM 4813 N N . ASP A 1 591 ? -37.611 -26.399 19.896 1.00 88.19 591 ASP A N 1
ATOM 4814 C CA . ASP A 1 591 ? -37.461 -27.043 18.585 1.00 88.19 591 ASP A CA 1
ATOM 4815 C C . ASP A 1 591 ? -37.761 -26.066 17.430 1.00 88.19 591 ASP A C 1
ATOM 4817 O O . ASP A 1 591 ? -37.004 -25.979 16.460 1.00 88.19 591 ASP A O 1
ATOM 4821 N N . LEU A 1 592 ? -38.819 -25.255 17.558 1.00 87.56 592 LEU A N 1
ATOM 4822 C CA . LEU A 1 592 ? -39.192 -24.247 16.560 1.00 87.56 592 LEU A CA 1
ATOM 4823 C C . LEU A 1 592 ? -38.167 -23.103 16.425 1.00 87.56 592 LEU A C 1
ATOM 4825 O O . LEU A 1 592 ? -37.981 -22.606 15.310 1.00 87.56 592 LEU A O 1
ATOM 4829 N N . THR A 1 593 ? -37.461 -22.703 17.494 1.00 88.69 593 THR A N 1
ATOM 4830 C CA . THR A 1 593 ? -36.380 -21.699 17.366 1.00 88.69 593 THR A CA 1
ATOM 4831 C C . THR A 1 593 ? -35.207 -22.195 16.522 1.00 88.69 593 THR A C 1
ATOM 4833 O O . THR A 1 593 ? -34.663 -21.419 15.738 1.00 88.69 593 THR A O 1
ATOM 4836 N N . HIS A 1 594 ? -34.861 -23.486 16.592 1.00 86.50 594 HIS A N 1
ATOM 4837 C CA . HIS A 1 594 ? -33.796 -24.065 15.759 1.00 86.50 594 HIS A CA 1
ATOM 4838 C C . HIS A 1 594 ? -34.186 -24.197 14.282 1.00 86.50 594 HIS A C 1
ATOM 4840 O O . HIS A 1 594 ? -33.318 -24.116 13.414 1.00 86.50 594 HIS A O 1
ATOM 4846 N N . VAL A 1 595 ? -35.479 -24.342 13.968 1.00 85.25 595 VAL A N 1
ATOM 4847 C CA . VAL A 1 595 ? -35.965 -24.377 12.574 1.00 85.25 595 VAL A CA 1
ATOM 4848 C C . VAL A 1 595 ? -35.776 -23.022 11.878 1.00 85.25 595 VAL A C 1
ATOM 4850 O O . VAL A 1 595 ? -35.431 -22.982 10.692 1.00 85.25 595 VAL A O 1
ATOM 4853 N N . ASN A 1 596 ? -35.990 -21.903 12.582 1.00 85.38 596 ASN A N 1
ATOM 4854 C CA . ASN A 1 596 ? -35.785 -20.560 12.032 1.00 85.38 596 ASN A CA 1
ATOM 4855 C C . ASN A 1 596 ? -35.295 -19.550 13.098 1.00 85.38 596 ASN A C 1
ATOM 4857 O O . ASN A 1 596 ? -36.108 -18.820 13.677 1.00 85.38 596 ASN A O 1
ATOM 4861 N N . PRO A 1 597 ? -33.975 -19.465 13.351 1.00 86.88 597 PRO A N 1
ATOM 4862 C CA . PRO A 1 597 ? -33.430 -18.627 14.421 1.00 86.88 597 PRO A CA 1
ATOM 4863 C C . PRO A 1 597 ? -33.506 -17.118 14.133 1.00 86.88 597 PRO A C 1
ATOM 4865 O O . PRO A 1 597 ? -33.476 -16.321 15.069 1.00 86.88 597 PRO A O 1
ATOM 4868 N N . GLU A 1 598 ? -33.610 -16.698 12.868 1.00 86.25 598 GLU A N 1
ATOM 4869 C CA . GLU A 1 598 ? -33.629 -15.275 12.501 1.00 86.25 598 GLU A CA 1
ATOM 4870 C C . GLU A 1 598 ? -35.003 -14.648 12.767 1.00 86.25 598 GLU A C 1
ATOM 4872 O O . GLU A 1 598 ? -35.106 -13.716 13.568 1.00 86.25 598 GLU A O 1
ATOM 4877 N N . ASN A 1 599 ? -36.072 -15.221 12.203 1.00 86.31 599 ASN A N 1
ATOM 4878 C CA . ASN A 1 599 ? -37.435 -14.718 12.412 1.00 86.31 599 ASN A CA 1
ATOM 4879 C C . ASN A 1 599 ? -37.854 -14.801 13.890 1.00 86.31 599 ASN A C 1
ATOM 4881 O O . ASN A 1 599 ? -38.516 -13.898 14.403 1.00 86.31 599 ASN A O 1
ATOM 4885 N N . THR A 1 600 ? -37.462 -15.870 14.595 1.00 86.50 600 THR A N 1
ATOM 4886 C CA . THR A 1 600 ? -37.787 -16.025 16.023 1.00 86.50 600 THR A CA 1
ATOM 4887 C C . THR A 1 600 ? -37.026 -15.029 16.897 1.00 86.50 600 THR A C 1
ATOM 4889 O O . THR A 1 600 ? -37.609 -14.483 17.835 1.00 86.50 600 THR A O 1
ATOM 4892 N N . LYS A 1 601 ? -35.767 -14.706 16.563 1.00 88.69 601 LYS A N 1
ATOM 4893 C CA . LYS A 1 601 ? -35.007 -13.633 17.220 1.00 88.69 601 LYS A CA 1
ATOM 4894 C C . LYS A 1 601 ? -35.728 -12.292 17.121 1.00 88.69 601 LYS A C 1
ATOM 4896 O O . LYS A 1 601 ? -35.883 -11.623 18.141 1.00 88.69 601 LYS A O 1
ATOM 4901 N N . ASP A 1 602 ? -36.128 -11.889 15.918 1.00 90.50 602 ASP A N 1
ATOM 4902 C CA . ASP A 1 602 ? -36.669 -10.543 15.703 1.00 90.50 602 ASP A CA 1
ATOM 4903 C C . ASP A 1 602 ? -38.041 -10.367 16.362 1.00 90.50 602 ASP A C 1
ATOM 4905 O O . ASP A 1 602 ? -38.245 -9.386 17.078 1.00 90.50 602 ASP A O 1
ATOM 4909 N N . TYR A 1 603 ? -38.906 -11.382 16.288 1.00 89.19 603 TYR A N 1
ATOM 4910 C CA . TYR A 1 603 ? -40.183 -11.391 17.004 1.00 89.19 603 TYR A CA 1
ATOM 4911 C C . TYR A 1 603 ? -40.025 -11.301 18.537 1.00 89.19 603 TYR A C 1
ATOM 4913 O O . TYR A 1 603 ? -40.722 -10.532 19.201 1.00 89.19 603 TYR A O 1
ATOM 4921 N N . ILE A 1 604 ? -39.065 -12.024 19.131 1.00 90.31 604 ILE A N 1
ATOM 4922 C CA . ILE A 1 604 ? -38.807 -11.940 20.581 1.00 90.31 604 ILE A CA 1
ATOM 4923 C C . ILE A 1 604 ? -38.250 -10.560 20.971 1.00 90.31 604 ILE A C 1
ATOM 4925 O O . ILE A 1 604 ? -38.578 -10.044 22.041 1.00 90.31 604 ILE A O 1
ATOM 4929 N N . ILE A 1 605 ? -37.439 -9.930 20.114 1.00 92.12 605 ILE A N 1
ATOM 4930 C CA . ILE A 1 605 ? -36.961 -8.555 20.331 1.00 92.12 605 ILE A CA 1
ATOM 4931 C C . ILE A 1 605 ? -38.130 -7.561 20.311 1.00 92.12 605 ILE A C 1
ATOM 4933 O O . ILE A 1 605 ? -38.146 -6.645 21.133 1.00 92.12 605 ILE A O 1
ATOM 4937 N N . GLU A 1 606 ? -39.104 -7.731 19.415 1.00 92.38 606 GLU A N 1
ATOM 4938 C CA . GLU A 1 606 ? -40.311 -6.896 19.365 1.00 92.38 606 GLU A CA 1
ATOM 4939 C C . GLU A 1 606 ? -41.169 -7.043 20.626 1.00 92.38 606 GLU A C 1
ATOM 4941 O O . GLU A 1 606 ? -41.476 -6.029 21.253 1.00 92.38 606 GLU A O 1
ATOM 4946 N N . ILE A 1 607 ? -41.427 -8.272 21.093 1.00 90.56 607 ILE A N 1
ATOM 4947 C CA . ILE A 1 607 ? -42.117 -8.515 22.376 1.00 90.56 607 ILE A CA 1
ATOM 4948 C C . ILE A 1 607 ? -41.381 -7.836 23.545 1.00 90.56 607 ILE A C 1
ATOM 4950 O O . ILE A 1 607 ? -42.000 -7.208 24.406 1.00 90.56 607 ILE A O 1
ATOM 4954 N N . ILE A 1 608 ? -40.048 -7.943 23.609 1.00 92.12 608 ILE A N 1
ATOM 4955 C CA . ILE A 1 608 ? -39.267 -7.328 24.694 1.00 92.12 608 ILE A CA 1
ATOM 4956 C C . ILE A 1 608 ? -39.355 -5.796 24.641 1.00 92.12 608 ILE A C 1
ATOM 4958 O O . ILE A 1 608 ? -39.426 -5.170 25.699 1.00 92.12 608 ILE A O 1
ATOM 4962 N N . LYS A 1 609 ? -39.376 -5.190 23.445 1.00 93.81 609 LYS A N 1
ATOM 4963 C CA . LYS A 1 609 ? -39.598 -3.743 23.278 1.00 93.81 609 LYS A CA 1
ATOM 4964 C C . LYS A 1 609 ? -40.993 -3.343 23.752 1.00 93.81 609 LYS A C 1
ATOM 4966 O O . LYS A 1 609 ? -41.093 -2.450 24.583 1.00 93.81 609 LYS A O 1
ATOM 4971 N N . GLU A 1 610 ? -42.040 -4.039 23.309 1.00 92.19 610 GLU A N 1
ATOM 4972 C CA . GLU A 1 610 ? -43.428 -3.787 23.719 1.00 92.19 610 GLU A CA 1
ATOM 4973 C C . GLU A 1 610 ? -43.570 -3.813 25.251 1.00 92.19 610 GLU A C 1
ATOM 4975 O O . GLU A 1 610 ? -44.041 -2.852 25.863 1.00 92.19 610 GLU A O 1
ATOM 4980 N N . LYS A 1 611 ? -43.063 -4.869 25.900 1.00 90.06 611 LYS A N 1
ATOM 4981 C CA . LYS A 1 611 ? -43.106 -5.016 27.365 1.00 90.06 611 LYS A CA 1
ATOM 4982 C C . LYS A 1 611 ? -42.230 -3.989 28.092 1.00 90.06 611 LYS A C 1
ATOM 4984 O O . LYS A 1 611 ? -42.557 -3.580 29.210 1.00 90.06 611 LYS A O 1
ATOM 4989 N N . HIS A 1 612 ? -41.137 -3.530 27.477 1.00 93.12 612 HIS A N 1
ATOM 4990 C CA . HIS A 1 612 ? -40.337 -2.419 28.002 1.00 93.12 612 HIS A CA 1
ATOM 4991 C C . HIS A 1 612 ? -41.082 -1.083 27.899 1.00 93.12 612 HIS A C 1
ATOM 4993 O O . HIS A 1 612 ? -41.093 -0.331 28.869 1.00 93.12 612 HIS A O 1
ATOM 4999 N N . GLU A 1 613 ? -41.790 -0.818 26.800 1.00 92.88 613 GLU A N 1
ATOM 5000 C CA . GLU A 1 613 ? -42.620 0.380 26.616 1.00 92.88 613 GLU A CA 1
ATOM 5001 C C . GLU A 1 613 ? -43.845 0.408 27.549 1.00 92.88 613 GLU A C 1
ATOM 5003 O O . GLU A 1 613 ? -44.212 1.462 28.079 1.00 92.88 613 GLU A O 1
ATOM 5008 N N . GLU A 1 614 ? -44.474 -0.742 27.812 1.00 89.44 614 GLU A N 1
ATOM 5009 C CA . GLU A 1 614 ? -45.496 -0.882 28.859 1.00 89.44 614 GLU A CA 1
ATOM 5010 C C . GLU A 1 614 ? -44.937 -0.543 30.248 1.00 89.44 614 GLU A C 1
ATOM 5012 O O . GLU A 1 614 ? -45.559 0.197 31.020 1.00 89.44 614 GLU A O 1
ATOM 5017 N N . PHE A 1 615 ? -43.732 -1.026 30.555 1.00 91.06 615 PHE A N 1
ATOM 5018 C CA . PHE A 1 615 ? -43.045 -0.715 31.802 1.00 91.06 615 PHE A CA 1
ATOM 5019 C C . PHE A 1 615 ? -42.608 0.757 31.893 1.00 91.06 615 PHE A C 1
ATOM 5021 O O . PHE A 1 615 ? -42.736 1.377 32.952 1.00 91.06 615 PHE A O 1
ATOM 5028 N N . GLU A 1 616 ? -42.147 1.352 30.791 1.00 90.88 616 GLU A N 1
ATOM 5029 C CA . GLU A 1 616 ? -41.758 2.762 30.688 1.00 90.88 616 GLU A CA 1
ATOM 5030 C C . GLU A 1 616 ? -42.912 3.701 31.078 1.00 90.88 616 GLU A C 1
ATOM 5032 O O . GLU A 1 616 ? -42.683 4.709 31.754 1.00 90.88 616 GLU A O 1
ATOM 5037 N N . LYS A 1 617 ? -44.160 3.344 30.741 1.00 91.56 617 LYS A N 1
ATOM 5038 C CA . LYS A 1 617 ? -45.367 4.080 31.166 1.00 91.56 617 LYS A CA 1
ATOM 5039 C C . LYS A 1 617 ? -45.557 4.040 32.692 1.00 91.56 617 LYS A C 1
ATOM 5041 O O . LYS A 1 617 ? -46.000 5.024 33.281 1.00 91.56 617 LYS A O 1
ATOM 5046 N N . ASN A 1 618 ? -45.173 2.942 33.354 1.00 87.19 618 ASN A N 1
ATOM 5047 C CA . ASN A 1 618 ? -45.466 2.653 34.765 1.00 87.19 618 ASN A CA 1
ATOM 5048 C C . ASN A 1 618 ? -44.231 2.289 35.627 1.00 87.19 618 ASN A C 1
ATOM 5050 O O . ASN A 1 618 ? -44.336 1.462 36.535 1.00 87.19 618 ASN A O 1
ATOM 5054 N N . LYS A 1 619 ? -43.088 2.979 35.447 1.00 84.38 619 LYS A N 1
ATOM 5055 C CA . LYS A 1 619 ? -41.749 2.700 36.055 1.00 84.38 619 LYS A CA 1
ATOM 5056 C C . LYS A 1 619 ? -41.654 2.522 37.591 1.00 84.38 619 LYS A C 1
ATOM 5058 O O . LYS A 1 619 ? -40.562 2.382 38.132 1.00 84.38 619 LYS A O 1
ATOM 5063 N N . LYS A 1 620 ? -42.756 2.637 38.340 1.00 85.12 620 LYS A N 1
ATOM 5064 C CA . LYS A 1 620 ? -42.826 2.495 39.810 1.00 85.12 620 LYS A CA 1
ATOM 5065 C C . LYS A 1 620 ? -43.520 1.205 40.264 1.00 85.12 620 LYS A C 1
ATOM 5067 O O . LYS A 1 620 ? -43.541 0.968 41.473 1.00 85.12 620 LYS A O 1
ATOM 5072 N N . GLN A 1 621 ? -44.102 0.430 39.351 1.00 87.50 621 GLN A N 1
ATOM 5073 C CA . GLN A 1 621 ? -44.892 -0.774 39.617 1.00 87.50 621 GLN A CA 1
ATOM 5074 C C . GLN A 1 621 ? -44.235 -1.988 38.953 1.00 87.50 621 GLN A C 1
ATOM 5076 O O . GLN A 1 621 ? -43.703 -1.870 37.855 1.00 87.50 621 GLN A O 1
ATOM 5081 N N . TYR A 1 622 ? -44.274 -3.147 39.616 1.00 88.31 622 TYR A N 1
ATOM 5082 C CA . TYR A 1 622 ? -43.759 -4.385 39.032 1.00 88.31 622 TYR A CA 1
ATOM 5083 C C . TYR A 1 622 ? -44.581 -4.797 37.802 1.00 88.31 622 TYR A C 1
ATOM 5085 O O . TYR A 1 622 ? -45.814 -4.734 37.873 1.00 88.31 622 TYR A O 1
ATOM 5093 N N . PRO A 1 623 ? -43.933 -5.264 36.716 1.00 87.31 623 PRO A N 1
ATOM 5094 C CA . PRO A 1 623 ? -44.629 -5.715 35.515 1.00 87.31 623 PRO A CA 1
ATOM 5095 C C . PRO A 1 623 ? -45.516 -6.934 35.797 1.00 87.31 623 PRO A C 1
ATOM 5097 O O . PRO A 1 623 ? -45.458 -7.543 36.875 1.00 87.31 623 PRO A O 1
ATOM 5100 N N . ASN A 1 624 ? -46.370 -7.278 34.839 1.00 83.06 624 ASN A N 1
ATOM 5101 C CA . ASN A 1 624 ? -47.279 -8.415 34.941 1.00 83.06 624 ASN A CA 1
ATOM 5102 C C . ASN A 1 624 ? -46.534 -9.761 34.832 1.00 83.06 624 ASN A C 1
ATOM 5104 O O . ASN A 1 624 ? -45.315 -9.814 34.653 1.00 83.06 624 ASN A O 1
ATOM 5108 N N . ILE A 1 625 ? -47.253 -10.859 35.094 1.00 82.62 625 ILE A N 1
ATOM 5109 C CA . ILE A 1 625 ? -46.650 -12.201 35.172 1.00 82.62 625 ILE A CA 1
ATOM 5110 C C . ILE A 1 625 ? -46.148 -12.636 33.783 1.00 82.62 625 ILE A C 1
ATOM 5112 O O . ILE A 1 625 ? -45.079 -13.232 33.697 1.00 82.62 625 ILE A O 1
ATOM 5116 N N . ASP A 1 626 ? -46.844 -12.237 32.714 1.00 84.00 626 ASP A N 1
ATOM 5117 C CA . ASP A 1 626 ? -46.447 -12.368 31.301 1.00 84.00 626 ASP A CA 1
ATOM 5118 C C . ASP A 1 626 ? -44.972 -11.994 31.041 1.00 84.00 626 ASP A C 1
ATOM 5120 O O . ASP A 1 626 ? -44.212 -12.751 30.444 1.00 84.00 626 ASP A O 1
ATOM 5124 N N . THR A 1 627 ? -44.529 -10.862 31.583 1.00 88.50 627 THR A N 1
ATOM 5125 C CA . THR A 1 627 ? -43.179 -10.315 31.423 1.00 88.50 627 THR A CA 1
ATOM 5126 C C . THR A 1 627 ? -42.146 -11.175 32.154 1.00 88.50 627 THR A C 1
ATOM 5128 O O . THR A 1 627 ? -41.032 -11.377 31.672 1.00 88.50 627 THR A O 1
ATOM 5131 N N . LEU A 1 628 ? -42.523 -11.732 33.309 1.00 88.00 628 LEU A N 1
ATOM 5132 C CA . LEU A 1 628 ? -41.683 -12.649 34.083 1.00 88.00 628 LEU A CA 1
ATOM 5133 C C . LEU A 1 628 ? -41.555 -14.013 33.387 1.00 88.00 628 LEU A C 1
ATOM 5135 O O . LEU A 1 628 ? -40.486 -14.622 33.422 1.00 88.00 628 LEU A O 1
ATOM 5139 N N . ILE A 1 629 ? -42.620 -14.462 32.718 1.00 87.75 629 ILE A N 1
ATOM 5140 C CA . ILE A 1 629 ? -42.629 -15.673 31.891 1.00 87.75 629 ILE A CA 1
ATOM 5141 C C . ILE A 1 629 ? -41.737 -15.485 30.661 1.00 87.75 629 ILE A C 1
ATOM 5143 O O . ILE A 1 629 ? -40.957 -16.380 30.358 1.00 87.75 629 ILE A O 1
ATOM 5147 N N . ILE A 1 630 ? -41.758 -14.316 30.006 1.00 90.19 630 ILE A N 1
ATOM 5148 C CA . ILE A 1 630 ? -40.837 -13.998 28.897 1.00 90.19 630 ILE A CA 1
ATOM 5149 C C . ILE A 1 630 ? -39.376 -14.104 29.351 1.00 90.19 630 ILE A C 1
ATOM 5151 O O . ILE A 1 630 ? -38.568 -14.722 28.660 1.00 90.19 630 ILE A O 1
ATOM 5155 N N . PHE A 1 631 ? -39.022 -13.575 30.527 1.00 92.88 631 PHE A N 1
ATOM 5156 C CA . PHE A 1 631 ? -37.668 -13.743 31.067 1.00 92.88 631 PHE A CA 1
ATOM 5157 C C . PHE A 1 631 ? -37.323 -15.218 31.344 1.00 92.88 631 PHE A C 1
ATOM 5159 O O . PHE A 1 631 ? -36.216 -15.649 31.032 1.00 92.88 631 PHE A O 1
ATOM 5166 N N . LYS A 1 632 ? -38.258 -16.022 31.872 1.00 91.12 632 LYS A N 1
ATOM 5167 C CA . LYS A 1 632 ? -38.025 -17.464 32.075 1.00 91.12 632 LYS A CA 1
ATOM 5168 C C . LYS A 1 632 ? -37.886 -18.231 30.755 1.00 91.12 632 LYS A C 1
ATOM 5170 O O . LYS A 1 632 ? -37.045 -19.113 30.638 1.00 91.12 632 LYS A O 1
ATOM 5175 N N . LEU A 1 633 ? -38.685 -17.887 29.753 1.00 90.00 633 LEU A N 1
ATOM 5176 C CA . LEU A 1 633 ? -38.626 -18.468 28.415 1.00 90.00 633 LEU A CA 1
ATOM 5177 C C . LEU A 1 633 ? -37.292 -18.139 27.730 1.00 90.00 633 LEU A C 1
ATOM 5179 O O . LEU A 1 633 ? -36.664 -19.019 27.149 1.00 90.00 633 LEU A O 1
ATOM 5183 N N . VAL A 1 634 ? -36.797 -16.906 27.863 1.00 92.06 634 VAL A N 1
ATOM 5184 C CA . VAL A 1 634 ? -35.504 -16.509 27.289 1.00 92.06 634 VAL A CA 1
ATOM 5185 C C . VAL A 1 634 ? -34.318 -17.246 27.934 1.00 92.06 634 VAL A C 1
ATOM 5187 O O . VAL A 1 634 ? -33.372 -17.537 27.204 1.00 92.06 634 VAL A O 1
ATOM 5190 N N . SER A 1 635 ? -34.344 -17.606 29.230 1.00 91.81 635 SER A N 1
ATOM 5191 C CA . SER A 1 635 ? -33.283 -18.454 29.820 1.00 91.81 635 SER A CA 1
ATOM 5192 C C . SER A 1 635 ? -33.337 -19.924 29.397 1.00 91.81 635 SER A C 1
ATOM 5194 O O . SER A 1 635 ? -32.323 -20.609 29.513 1.00 91.81 635 SER A O 1
ATOM 5196 N N . LEU A 1 636 ? -34.482 -20.406 28.904 1.00 90.62 636 LEU A N 1
ATOM 5197 C CA . LEU A 1 636 ? -34.641 -21.768 28.383 1.00 90.62 636 LEU A CA 1
ATOM 5198 C C . LEU A 1 636 ? -34.298 -21.861 26.887 1.00 90.62 636 LEU A C 1
ATOM 5200 O O . LEU A 1 636 ? -33.692 -22.840 26.460 1.00 90.62 636 LEU A O 1
ATOM 5204 N N . LEU A 1 637 ? -34.651 -20.843 26.095 1.00 89.75 637 LEU A N 1
ATOM 5205 C CA . LEU A 1 637 ? -34.394 -20.817 24.650 1.00 89.75 637 LEU A CA 1
ATOM 5206 C C . LEU A 1 637 ? -32.961 -20.401 24.286 1.00 89.75 637 LEU A C 1
ATOM 5208 O O . LEU A 1 637 ? -32.417 -20.902 23.304 1.00 89.75 637 LEU A O 1
ATOM 5212 N N . PHE A 1 638 ? -32.340 -19.485 25.043 1.00 90.75 638 PHE A N 1
ATOM 5213 C CA . PHE A 1 638 ? -31.076 -18.853 24.647 1.00 90.75 638 PHE A CA 1
ATOM 5214 C C . PHE A 1 638 ? -29.946 -19.024 25.674 1.00 90.75 638 PHE A C 1
ATOM 5216 O O . PHE A 1 638 ? -30.179 -18.979 26.884 1.00 90.75 638 PHE A O 1
ATOM 5223 N N . PRO A 1 639 ? -28.686 -19.145 25.213 1.00 91.50 639 PRO A N 1
ATOM 5224 C CA . PRO A 1 639 ? -27.528 -19.303 26.085 1.00 91.50 639 PRO A CA 1
ATOM 5225 C C . PRO A 1 639 ? -27.285 -18.041 26.924 1.00 91.50 639 PRO A C 1
ATOM 5227 O O . PRO A 1 639 ? -26.988 -16.960 26.411 1.00 91.50 639 PRO A O 1
ATOM 5230 N N . THR A 1 640 ? -27.355 -18.185 28.247 1.00 92.31 640 THR A N 1
ATOM 5231 C CA . THR A 1 640 ? -27.209 -17.064 29.189 1.00 92.31 640 THR A CA 1
ATOM 5232 C C . THR A 1 640 ? -25.754 -16.671 29.477 1.00 92.31 640 THR A C 1
ATOM 5234 O O . THR A 1 640 ? -25.491 -15.629 30.082 1.00 92.31 640 THR A O 1
ATOM 5237 N N . SER A 1 641 ? -24.780 -17.473 29.032 1.00 91.94 641 SER A N 1
ATOM 5238 C CA . SER A 1 641 ? -23.360 -17.257 29.330 1.00 91.94 641 SER A CA 1
ATOM 5239 C C . SER A 1 641 ? -22.660 -16.194 28.478 1.00 91.94 641 SER A C 1
ATOM 5241 O O . SER A 1 641 ? -21.705 -15.563 28.942 1.00 91.94 641 SER A O 1
ATOM 5243 N N . ASP A 1 642 ? -23.121 -16.006 27.244 1.00 91.38 642 ASP A N 1
ATOM 5244 C CA . ASP A 1 642 ? -22.422 -15.306 26.161 1.00 91.38 642 ASP A CA 1
ATOM 5245 C C . ASP A 1 642 ? -22.111 -13.845 26.494 1.00 91.38 642 ASP A C 1
ATOM 5247 O O . ASP A 1 642 ? -22.970 -13.129 27.013 1.00 91.38 642 ASP A O 1
ATOM 5251 N N . PHE A 1 643 ? -20.893 -13.371 26.187 1.00 90.25 643 PHE A N 1
ATOM 5252 C CA . PHE A 1 643 ? -20.392 -12.045 26.587 1.00 90.25 643 PHE A CA 1
ATOM 5253 C C . PHE A 1 643 ? -21.412 -10.925 26.327 1.00 90.25 643 PHE A C 1
ATOM 5255 O O . PHE A 1 643 ? -21.770 -10.174 27.240 1.00 90.25 643 PHE A O 1
ATOM 5262 N N . ARG A 1 644 ? -21.956 -10.897 25.107 1.00 90.88 644 ARG A N 1
ATOM 5263 C CA . ARG A 1 644 ? -23.095 -10.074 24.700 1.00 90.88 644 ARG A CA 1
ATOM 5264 C C . ARG A 1 644 ? -23.989 -10.904 23.784 1.00 90.88 644 ARG A C 1
ATOM 5266 O O . ARG A 1 644 ? -23.511 -11.427 22.787 1.00 90.88 644 ARG A O 1
ATOM 5273 N N . HIS A 1 645 ? -25.278 -10.960 24.094 1.00 90.75 645 HIS A N 1
ATOM 5274 C CA . HIS A 1 645 ? -26.283 -11.685 23.315 1.00 90.75 645 HIS A CA 1
ATOM 5275 C C . HIS A 1 645 ? -27.486 -10.775 23.052 1.00 90.75 645 HIS A C 1
ATOM 5277 O O . HIS A 1 645 ? -27.936 -10.072 23.959 1.00 90.75 645 HIS A O 1
ATOM 5283 N N . VAL A 1 646 ? -28.013 -10.795 21.823 1.00 91.25 646 VAL A N 1
ATOM 5284 C CA . VAL A 1 646 ? -28.985 -9.799 21.327 1.00 91.25 646 VAL A CA 1
ATOM 5285 C C . VAL A 1 646 ? -30.268 -9.750 22.168 1.00 91.25 646 VAL A C 1
ATOM 5287 O O . VAL A 1 646 ? -30.766 -8.666 22.427 1.00 91.25 646 VAL A O 1
ATOM 5290 N N . ILE A 1 647 ? -30.751 -10.903 22.644 1.00 92.62 647 ILE A N 1
ATOM 5291 C CA . ILE A 1 647 ? -31.991 -11.042 23.438 1.00 92.62 647 ILE A CA 1
ATOM 5292 C C . ILE A 1 647 ? -31.715 -11.050 24.957 1.00 92.62 647 ILE A C 1
ATOM 5294 O O . ILE A 1 647 ? -32.162 -10.174 25.693 1.00 92.62 647 ILE A O 1
ATOM 5298 N N . VAL A 1 648 ? -30.917 -12.017 25.429 1.00 93.69 648 VAL A N 1
ATOM 5299 C CA . VAL A 1 648 ? -30.560 -12.212 26.850 1.00 93.69 648 VAL A CA 1
ATOM 5300 C C . VAL A 1 648 ? -29.994 -10.948 27.519 1.00 93.69 648 VAL A C 1
ATOM 5302 O O . VAL A 1 648 ? -30.329 -10.672 28.671 1.00 93.69 648 VAL A O 1
ATOM 5305 N N . THR A 1 649 ? -29.139 -10.168 26.840 1.00 92.75 649 THR A N 1
ATOM 5306 C CA . THR A 1 649 ? -28.504 -8.990 27.467 1.00 92.75 649 THR A CA 1
ATOM 5307 C C . THR A 1 649 ? -29.515 -7.865 27.752 1.00 92.75 649 THR A C 1
ATOM 5309 O O . THR A 1 649 ? -29.539 -7.399 28.894 1.00 92.75 649 THR A O 1
ATOM 5312 N N . PRO A 1 650 ? -30.402 -7.466 26.815 1.00 94.00 650 PRO A N 1
ATOM 5313 C CA . PRO A 1 650 ? -31.564 -6.631 27.130 1.00 94.00 650 PRO A CA 1
ATOM 5314 C C . PRO A 1 650 ? -32.435 -7.157 28.276 1.00 94.00 650 PRO A C 1
ATOM 5316 O O . PRO A 1 650 ? -32.736 -6.381 29.179 1.00 94.00 650 PRO A O 1
ATOM 5319 N N . CYS A 1 651 ? -32.773 -8.454 28.320 1.00 94.25 651 CYS A N 1
ATOM 5320 C CA . CYS A 1 651 ? -33.548 -9.019 29.437 1.00 94.25 651 CYS A CA 1
ATOM 5321 C C . CYS A 1 651 ? -32.850 -8.824 30.795 1.00 94.25 651 CYS A C 1
ATOM 5323 O O . CYS A 1 651 ? -33.488 -8.413 31.761 1.00 94.25 651 CYS A O 1
ATOM 5325 N N . LEU A 1 652 ? -31.534 -9.056 30.874 1.00 93.38 652 LEU A N 1
ATOM 5326 C CA . LEU A 1 652 ? -30.751 -8.871 32.104 1.00 93.38 652 LEU A CA 1
ATOM 5327 C C . LEU A 1 652 ? -30.726 -7.402 32.574 1.00 93.38 652 LEU A C 1
ATOM 5329 O O . LEU A 1 652 ? -30.801 -7.119 33.776 1.00 93.38 652 LEU A O 1
ATOM 5333 N N . ILE A 1 653 ? -30.640 -6.463 31.626 1.00 93.75 653 ILE A N 1
ATOM 5334 C CA . ILE A 1 653 ? -30.702 -5.019 31.891 1.00 93.75 653 ILE A CA 1
ATOM 5335 C C . ILE A 1 653 ? -32.112 -4.625 32.350 1.00 93.75 653 ILE A C 1
ATOM 5337 O O . ILE A 1 653 ? -32.246 -3.918 33.347 1.00 93.75 653 ILE A O 1
ATOM 5341 N N . PHE A 1 654 ? -33.156 -5.126 31.688 1.00 94.88 654 PHE A N 1
ATOM 5342 C CA . PHE A 1 654 ? -34.550 -4.839 32.022 1.00 94.88 654 PHE A CA 1
ATOM 5343 C C . PHE A 1 654 ? -34.918 -5.380 33.417 1.00 94.88 654 PHE A C 1
ATOM 5345 O O . PHE A 1 654 ? -35.408 -4.623 34.255 1.00 94.88 654 PHE A O 1
ATOM 5352 N N . MET A 1 655 ? -34.558 -6.629 33.740 1.00 94.88 655 MET A N 1
ATOM 5353 C CA . MET A 1 655 ? -34.680 -7.186 35.097 1.00 94.88 655 MET A CA 1
ATOM 5354 C C . MET A 1 655 ? -33.964 -6.320 36.149 1.00 94.88 655 MET A C 1
ATOM 5356 O O . MET A 1 655 ? -34.523 -6.026 37.208 1.00 94.88 655 MET A O 1
ATOM 5360 N N . SER A 1 656 ? -32.760 -5.829 35.837 1.00 93.69 656 SER A N 1
ATOM 5361 C CA . SER A 1 656 ? -32.021 -4.918 36.722 1.00 93.69 656 SER A CA 1
ATOM 5362 C C . SER A 1 656 ? -32.711 -3.560 36.891 1.00 93.69 656 SER A C 1
ATOM 5364 O O . SER A 1 656 ? -32.736 -3.026 38.001 1.00 93.69 656 SER A O 1
ATOM 5366 N N . GLN A 1 657 ? -33.292 -3.005 35.822 1.00 93.06 657 GLN A N 1
ATOM 5367 C CA . GLN A 1 657 ? -34.062 -1.760 35.855 1.00 93.06 657 GLN A CA 1
ATOM 5368 C C . GLN A 1 657 ? -35.306 -1.911 36.741 1.00 93.06 657 GLN A C 1
ATOM 5370 O O . GLN A 1 657 ? -35.556 -1.040 37.577 1.00 93.06 657 GLN A O 1
ATOM 5375 N N . ILE A 1 658 ? -36.038 -3.026 36.623 1.00 93.00 658 ILE A N 1
ATOM 5376 C CA . ILE A 1 658 ? -37.218 -3.335 37.445 1.00 93.00 658 ILE A CA 1
ATOM 5377 C C . ILE A 1 658 ? -36.844 -3.335 38.936 1.00 93.00 658 ILE A C 1
ATOM 5379 O O . ILE A 1 658 ? -37.421 -2.560 39.702 1.00 93.00 658 ILE A O 1
ATOM 5383 N N . LEU A 1 659 ? -35.826 -4.112 39.338 1.00 92.19 659 LEU A N 1
ATOM 5384 C CA . LEU A 1 659 ? -35.392 -4.222 40.742 1.00 92.19 659 LEU A CA 1
ATOM 5385 C C . LEU A 1 659 ? -34.910 -2.897 41.359 1.00 92.19 659 LEU A C 1
ATOM 5387 O O . LEU A 1 659 ? -35.029 -2.710 42.568 1.00 92.19 659 LEU A O 1
ATOM 5391 N N . LEU A 1 660 ? -34.361 -1.976 40.557 1.00 90.50 660 LEU A N 1
ATOM 5392 C CA . LEU A 1 660 ? -33.865 -0.677 41.034 1.00 90.50 660 LEU A CA 1
ATOM 5393 C C . LEU A 1 660 ? -34.956 0.404 41.131 1.00 90.50 660 LEU A C 1
ATOM 5395 O O . LEU A 1 660 ? -34.832 1.331 41.935 1.00 90.50 660 LEU A O 1
ATOM 5399 N N . THR A 1 661 ? -36.007 0.320 40.309 1.00 89.25 661 THR A N 1
ATOM 5400 C CA . THR A 1 661 ? -37.002 1.399 40.142 1.00 89.25 661 THR A CA 1
ATOM 5401 C C . THR A 1 661 ? -38.358 1.104 40.791 1.00 89.25 661 THR A C 1
ATOM 5403 O O . THR A 1 661 ? -39.014 2.028 41.291 1.00 89.25 661 THR A O 1
ATOM 5406 N N . CYS A 1 662 ? -38.770 -0.166 40.849 1.00 89.69 662 CYS A N 1
ATOM 5407 C CA . CYS A 1 662 ? -40.098 -0.558 41.315 1.00 89.69 662 CYS A CA 1
ATOM 5408 C C . CYS A 1 662 ? -40.250 -0.439 42.830 1.00 89.69 662 CYS A C 1
ATOM 5410 O O . CYS A 1 662 ? -39.446 -0.949 43.609 1.00 89.69 662 CYS A O 1
ATOM 5412 N N . ARG A 1 663 ? -41.327 0.212 43.275 1.00 87.31 663 ARG A N 1
ATOM 5413 C CA . ARG A 1 663 ? -41.605 0.399 44.702 1.00 87.31 663 ARG A CA 1
ATOM 5414 C C . ARG A 1 663 ? -42.384 -0.787 45.243 1.00 87.31 663 ARG A C 1
ATOM 5416 O O . ARG A 1 663 ? -43.500 -1.031 44.805 1.00 87.31 663 ARG A O 1
ATOM 5423 N N . ILE A 1 664 ? -41.832 -1.431 46.262 1.00 87.31 664 ILE A N 1
ATOM 5424 C CA . ILE A 1 664 ? -42.509 -2.482 47.021 1.00 87.31 664 ILE A CA 1
ATOM 5425 C C . ILE A 1 664 ? -43.617 -1.861 47.882 1.00 87.31 664 ILE A C 1
ATOM 5427 O O . ILE A 1 664 ? -43.355 -0.933 48.659 1.00 87.31 664 ILE A O 1
ATOM 5431 N N . LYS A 1 665 ? -44.844 -2.372 47.749 1.00 83.25 665 LYS A N 1
ATOM 5432 C CA . LYS A 1 665 ? -46.004 -2.004 48.573 1.00 83.25 665 LYS A CA 1
ATOM 5433 C C . LYS A 1 665 ? -46.704 -3.229 49.166 1.00 83.25 665 LYS A C 1
ATOM 5435 O O . LYS A 1 665 ? -47.044 -3.191 50.344 1.00 83.25 665 LYS A O 1
ATOM 5440 N N . ASN A 1 666 ? -46.900 -4.277 48.362 1.00 85.06 666 ASN A N 1
ATOM 5441 C CA . ASN A 1 666 ? -47.771 -5.416 48.669 1.00 85.06 666 ASN A CA 1
ATOM 5442 C C . ASN A 1 666 ? -46.998 -6.753 48.678 1.00 85.06 666 ASN A C 1
ATOM 5444 O O . ASN A 1 666 ? -45.873 -6.826 48.180 1.00 85.06 666 ASN A O 1
ATOM 5448 N N . ARG A 1 667 ? -47.645 -7.829 49.158 1.00 86.00 667 ARG A N 1
ATOM 5449 C CA . ARG A 1 667 ? -47.177 -9.233 49.081 1.00 86.00 667 ARG A CA 1
ATOM 5450 C C . ARG A 1 667 ? -46.669 -9.589 47.673 1.00 86.00 667 ARG A C 1
ATOM 5452 O O . ARG A 1 667 ? -45.499 -9.918 47.484 1.00 86.00 667 ARG A O 1
ATOM 5459 N N . LYS A 1 668 ? -47.522 -9.372 46.667 1.00 86.06 668 LYS A N 1
ATOM 5460 C CA . LYS A 1 668 ? -47.261 -9.607 45.235 1.00 86.06 668 LYS A CA 1
ATOM 5461 C C . LYS A 1 668 ? -45.985 -8.924 44.711 1.00 86.06 668 LYS A C 1
ATOM 5463 O O . LYS A 1 668 ? -45.271 -9.524 43.913 1.00 86.06 668 LYS A O 1
ATOM 5468 N N . ASP A 1 669 ? -45.649 -7.716 45.175 1.00 88.50 669 ASP A N 1
ATOM 5469 C CA . ASP A 1 669 ? -44.438 -6.994 44.736 1.00 88.50 669 ASP A CA 1
ATOM 5470 C C . ASP A 1 669 ? -43.148 -7.661 45.238 1.00 88.50 669 ASP A C 1
ATOM 5472 O O . ASP A 1 669 ? -42.171 -7.771 44.497 1.00 88.50 669 ASP A O 1
ATOM 5476 N N . ILE A 1 670 ? -43.143 -8.108 46.500 1.00 89.38 670 ILE A N 1
ATOM 5477 C CA . ILE A 1 670 ? -41.997 -8.788 47.121 1.00 89.38 670 ILE A CA 1
ATOM 5478 C C . ILE A 1 670 ? -41.761 -10.120 46.411 1.00 89.38 670 ILE A C 1
ATOM 5480 O O . ILE A 1 670 ? -40.634 -10.416 46.014 1.00 89.38 670 ILE A O 1
ATOM 5484 N N . SER A 1 671 ? -42.833 -10.880 46.179 1.00 89.56 671 SER A N 1
ATOM 5485 C CA . SER A 1 671 ? -42.767 -12.170 45.497 1.00 89.56 671 SER A CA 1
ATOM 5486 C C . SER A 1 671 ? -42.284 -12.051 44.050 1.00 89.56 671 SER A C 1
ATOM 5488 O O . SER A 1 671 ? -41.400 -12.801 43.642 1.00 89.56 671 SER A O 1
ATOM 5490 N N . LYS A 1 672 ? -42.788 -11.068 43.286 1.00 89.62 672 LYS A N 1
ATOM 5491 C CA . LYS A 1 672 ? -42.291 -10.772 41.930 1.00 89.62 672 LYS A CA 1
ATOM 5492 C C . LYS A 1 672 ? -40.817 -10.353 41.937 1.00 89.62 672 LYS A C 1
ATOM 5494 O O . LYS A 1 672 ? -40.056 -10.804 41.087 1.00 89.62 672 LYS A O 1
ATOM 5499 N N . GLY A 1 673 ? -40.394 -9.528 42.897 1.00 91.50 673 GLY A N 1
ATOM 5500 C CA . GLY A 1 673 ? -38.992 -9.132 43.043 1.00 91.50 673 GLY A CA 1
ATOM 5501 C C . GLY A 1 673 ? -38.067 -10.316 43.345 1.00 91.50 673 GLY A C 1
ATOM 5502 O O . GLY A 1 673 ? -37.043 -10.470 42.685 1.00 91.50 673 GLY A O 1
ATOM 5503 N N . LEU A 1 674 ? -38.460 -11.208 44.263 1.00 91.75 674 LEU A N 1
ATOM 5504 C CA . LEU A 1 674 ? -37.723 -12.445 44.546 1.00 91.75 674 LEU A CA 1
ATOM 5505 C C . LEU A 1 674 ? -37.676 -13.391 43.337 1.00 91.75 674 LEU A C 1
ATOM 5507 O O . LEU A 1 674 ? -36.621 -13.965 43.078 1.00 91.75 674 LEU A O 1
ATOM 5511 N N . PHE A 1 675 ? -38.757 -13.491 42.558 1.00 91.19 675 PHE A N 1
ATOM 5512 C CA . PHE A 1 675 ? -38.778 -14.259 41.308 1.00 91.19 675 PHE A CA 1
ATOM 5513 C C . PHE A 1 675 ? -37.800 -13.693 40.260 1.00 91.19 675 PHE A C 1
ATOM 5515 O O . PHE A 1 675 ? -37.071 -14.435 39.604 1.00 91.19 675 PHE A O 1
ATOM 5522 N N . ILE A 1 676 ? -37.695 -12.366 40.139 1.00 93.94 676 ILE A N 1
ATOM 5523 C CA . ILE A 1 676 ? -36.668 -11.743 39.287 1.00 93.94 676 ILE A CA 1
ATOM 5524 C C . ILE A 1 676 ? -35.263 -12.038 39.833 1.00 93.94 676 ILE A C 1
ATOM 5526 O O . ILE A 1 676 ? -34.352 -12.298 39.051 1.00 93.94 676 ILE A O 1
ATOM 5530 N N . CYS A 1 677 ? -35.061 -12.066 41.154 1.00 94.44 677 CYS A N 1
ATOM 5531 C CA . CYS A 1 677 ? -33.781 -12.475 41.736 1.00 94.44 677 CYS A CA 1
ATOM 5532 C C . CYS A 1 677 ? -33.433 -13.949 41.449 1.00 94.44 677 CYS A C 1
ATOM 5534 O O . CYS A 1 677 ? -32.268 -14.222 41.165 1.00 94.44 677 CYS A O 1
ATOM 5536 N N . THR A 1 678 ? -34.400 -14.880 41.458 1.00 93.44 678 THR A N 1
ATOM 5537 C CA . THR A 1 678 ? -34.163 -16.279 41.039 1.00 93.44 678 THR A CA 1
ATOM 5538 C C . THR A 1 678 ? -33.826 -16.372 39.550 1.00 93.44 678 THR A C 1
ATOM 5540 O O . THR A 1 678 ? -32.874 -17.056 39.190 1.00 93.44 678 THR A O 1
ATOM 5543 N N . LEU A 1 679 ? -34.518 -15.627 38.681 1.00 93.44 679 LEU A N 1
ATOM 5544 C CA . LEU A 1 679 ? -34.195 -15.583 37.249 1.00 93.44 679 LEU A CA 1
ATOM 5545 C C . LEU A 1 679 ? -32.807 -14.986 36.991 1.00 93.44 679 LEU A C 1
ATOM 5547 O O . LEU A 1 679 ? -32.017 -15.537 36.232 1.00 93.44 679 LEU A O 1
ATOM 5551 N N . MET A 1 680 ? -32.459 -13.883 37.655 1.00 94.38 680 MET A N 1
ATOM 5552 C CA . MET A 1 680 ? -31.126 -13.296 37.525 1.00 94.38 680 MET A CA 1
ATOM 5553 C C . MET A 1 680 ? -30.021 -14.221 38.056 1.00 94.38 680 MET A C 1
ATOM 5555 O O . MET A 1 680 ? -28.900 -14.147 37.549 1.00 94.38 680 MET A O 1
ATOM 5559 N N . LEU A 1 681 ? -30.315 -15.114 39.011 1.00 93.31 681 LEU A N 1
ATOM 5560 C CA . LEU A 1 681 ? -29.404 -16.200 39.378 1.00 93.31 681 LEU A CA 1
ATOM 5561 C C . LEU A 1 681 ? -29.223 -17.147 38.182 1.00 93.31 681 LEU A C 1
ATOM 5563 O O . LEU A 1 681 ? -28.104 -17.257 37.693 1.00 93.31 681 LEU A O 1
ATOM 5567 N N . GLU A 1 682 ? -30.296 -17.726 37.626 1.00 92.88 682 GLU A N 1
ATOM 5568 C CA . GLU A 1 682 ? -30.233 -18.618 36.445 1.00 92.88 682 GLU A CA 1
ATOM 5569 C C . GLU A 1 682 ? -29.431 -18.021 35.273 1.00 92.88 682 GLU A C 1
ATOM 5571 O O . GLU A 1 682 ? -28.564 -18.681 34.697 1.00 92.88 682 GLU A O 1
ATOM 5576 N N . TYR A 1 683 ? -29.663 -16.744 34.952 1.00 93.69 683 TYR A N 1
ATOM 5577 C CA . TYR A 1 683 ? -28.944 -16.027 33.893 1.00 93.69 683 TYR A CA 1
ATOM 5578 C C . TYR A 1 683 ? -27.444 -15.859 34.177 1.00 93.69 683 TYR A C 1
ATOM 5580 O O . TYR A 1 683 ? -26.644 -15.696 33.253 1.00 93.69 683 TYR A O 1
ATOM 5588 N N . THR A 1 684 ? -27.042 -15.834 35.447 1.00 92.38 684 THR A N 1
ATOM 5589 C CA . THR A 1 684 ? -25.663 -15.529 35.835 1.00 92.38 684 THR A CA 1
ATOM 5590 C C . THR A 1 684 ? -24.875 -16.741 36.328 1.00 92.38 684 THR A C 1
ATOM 5592 O O . THR A 1 684 ? -23.648 -16.655 36.323 1.00 92.38 684 THR A O 1
ATOM 5595 N N . VAL A 1 685 ? -25.502 -17.872 36.690 1.00 90.75 685 VAL A N 1
ATOM 5596 C CA . VAL A 1 685 ? -24.819 -19.086 37.200 1.00 90.75 685 VAL A CA 1
ATOM 5597 C C . VAL A 1 685 ? -23.636 -19.487 36.311 1.00 90.75 685 VAL A C 1
ATOM 5599 O O . VAL A 1 685 ? -22.511 -19.589 36.798 1.00 90.75 685 VAL A O 1
ATOM 5602 N N . LEU A 1 686 ? -23.858 -19.628 34.999 1.00 89.06 686 LEU A N 1
ATOM 5603 C CA . LEU A 1 686 ? -22.816 -20.045 34.052 1.00 89.06 686 LEU A CA 1
ATOM 5604 C C . LEU A 1 686 ? -21.810 -18.941 33.695 1.00 89.06 686 LEU A C 1
ATOM 5606 O O . LEU A 1 686 ? -20.688 -19.255 33.307 1.00 89.06 686 LEU A O 1
ATOM 5610 N N . SER A 1 687 ? -22.197 -17.664 33.787 1.00 89.12 687 SER A N 1
ATOM 5611 C CA . SER A 1 687 ? -21.330 -16.526 33.432 1.00 89.12 687 SER A CA 1
ATOM 5612 C C . SER A 1 687 ? -20.593 -15.897 34.617 1.00 89.12 687 SER A C 1
ATOM 5614 O O . SER A 1 687 ? -19.748 -15.028 34.404 1.00 89.12 687 SER A O 1
ATOM 5616 N N . LYS A 1 688 ? -20.938 -16.288 35.853 1.00 89.25 688 LYS A N 1
ATOM 5617 C CA . LYS A 1 688 ? -20.458 -15.737 37.137 1.00 89.25 688 LYS A CA 1
ATOM 5618 C C . LYS A 1 688 ? -20.459 -14.198 37.210 1.00 89.25 688 LYS A C 1
ATOM 5620 O O . LYS A 1 688 ? -19.635 -13.591 37.893 1.00 89.25 688 LYS A O 1
ATOM 5625 N N . ARG A 1 689 ? -21.386 -13.539 36.502 1.00 89.38 689 ARG A N 1
ATOM 5626 C CA . ARG A 1 689 ? -21.470 -12.068 36.460 1.00 89.38 689 ARG A CA 1
ATOM 5627 C C . ARG A 1 689 ? -22.017 -11.498 37.760 1.00 89.38 689 ARG A C 1
ATOM 5629 O O . ARG A 1 689 ? -23.018 -11.966 38.291 1.00 89.38 689 ARG A O 1
ATOM 5636 N N . PHE A 1 690 ? -21.412 -10.404 38.211 1.00 91.31 690 PHE A N 1
ATOM 5637 C CA . PHE A 1 690 ? -21.900 -9.652 39.359 1.00 91.31 690 PHE A CA 1
ATOM 5638 C C . PHE A 1 690 ? -23.126 -8.793 38.998 1.00 91.31 690 PHE A C 1
ATOM 5640 O O . PHE A 1 690 ? -23.027 -7.868 38.192 1.00 91.31 690 PHE A O 1
ATOM 5647 N N . ALA A 1 691 ? -24.267 -9.072 39.636 1.00 90.94 691 ALA A N 1
ATOM 5648 C CA . ALA A 1 691 ? -25.515 -8.320 39.498 1.00 90.94 691 ALA A CA 1
ATOM 5649 C C . ALA A 1 691 ? -25.789 -7.449 40.752 1.00 90.94 691 ALA A C 1
ATOM 5651 O O . ALA A 1 691 ? -26.394 -7.925 41.718 1.00 90.94 691 ALA A O 1
ATOM 5652 N N . PRO A 1 692 ? -25.382 -6.161 40.779 1.00 91.50 692 PRO A N 1
ATOM 5653 C CA . PRO A 1 692 ? -25.523 -5.314 41.971 1.00 91.50 692 PRO A CA 1
ATOM 5654 C C . PRO A 1 692 ? -26.983 -4.994 42.331 1.00 91.50 692 PRO A C 1
ATOM 5656 O O . PRO A 1 692 ? -27.292 -4.773 43.501 1.00 91.50 692 PRO A O 1
ATOM 5659 N N . SER A 1 693 ? -27.886 -4.981 41.346 1.00 92.38 693 SER A N 1
ATOM 5660 C CA . SER A 1 693 ? -29.335 -4.805 41.523 1.00 92.38 693 SER A CA 1
ATOM 5661 C C . SER A 1 693 ? -29.926 -5.856 42.467 1.00 92.38 693 SER A C 1
ATOM 5663 O O . SER A 1 693 ? -30.641 -5.506 43.405 1.00 92.38 693 SER A O 1
ATOM 5665 N N . VAL A 1 694 ? -29.560 -7.126 42.275 1.00 93.19 694 VAL A N 1
ATOM 5666 C CA . VAL A 1 694 ? -30.051 -8.259 43.071 1.00 93.19 694 VAL A CA 1
ATOM 5667 C C . VAL A 1 694 ? -29.546 -8.199 44.510 1.00 93.19 694 VAL A C 1
ATOM 5669 O O . VAL A 1 694 ? -30.344 -8.274 45.441 1.00 93.19 694 VAL A O 1
ATOM 5672 N N . ILE A 1 695 ? -28.243 -7.980 44.716 1.00 91.88 695 ILE A N 1
ATOM 5673 C CA . ILE A 1 695 ? -27.669 -7.876 46.068 1.00 91.88 695 ILE A CA 1
ATOM 5674 C C . ILE A 1 695 ? -28.289 -6.703 46.842 1.00 91.88 695 ILE A C 1
ATOM 5676 O O . ILE A 1 695 ? -28.613 -6.840 48.022 1.00 91.88 695 ILE A O 1
ATOM 5680 N N . ASN A 1 696 ? -28.527 -5.567 46.177 1.00 91.31 696 ASN A N 1
ATOM 5681 C CA . ASN A 1 696 ? -29.222 -4.428 46.779 1.00 91.31 696 ASN A CA 1
ATOM 5682 C C . ASN A 1 696 ? -30.684 -4.749 47.128 1.00 91.31 696 ASN A C 1
ATOM 5684 O O . ASN A 1 696 ? -31.153 -4.319 48.184 1.00 91.31 696 ASN A O 1
ATOM 5688 N N . PHE A 1 697 ? -31.386 -5.515 46.285 1.00 92.38 697 PHE A N 1
ATOM 5689 C CA . PHE A 1 697 ? -32.757 -5.948 46.548 1.00 92.38 697 PHE A CA 1
ATOM 5690 C C . PHE A 1 697 ? -32.842 -6.896 47.749 1.00 92.38 697 PHE A C 1
ATOM 5692 O O . PHE A 1 697 ? -33.557 -6.602 48.704 1.00 92.38 697 PHE A O 1
ATOM 5699 N N . LEU A 1 698 ? -32.051 -7.974 47.762 1.00 91.88 698 LEU A N 1
ATOM 5700 C CA . LEU A 1 698 ? -32.018 -8.957 48.856 1.00 91.88 698 LEU A CA 1
ATOM 5701 C C . LEU A 1 698 ? -31.625 -8.300 50.193 1.00 91.88 698 LEU A C 1
ATOM 5703 O O . LEU A 1 698 ? -32.251 -8.541 51.226 1.00 91.88 698 LEU A O 1
ATOM 5707 N N . ARG A 1 699 ? -30.653 -7.378 50.165 1.00 89.31 699 ARG A N 1
ATOM 5708 C CA . ARG A 1 699 ? -30.293 -6.536 51.318 1.00 89.31 699 ARG A CA 1
ATOM 5709 C C . ARG A 1 699 ? -31.462 -5.667 51.799 1.00 89.31 699 ARG A C 1
ATOM 5711 O O . ARG A 1 699 ? -31.638 -5.489 53.003 1.00 89.31 699 ARG A O 1
ATOM 5718 N N . GLY A 1 700 ? -32.240 -5.108 50.875 1.00 87.81 700 GLY A N 1
ATOM 5719 C CA . GLY A 1 700 ? -33.426 -4.311 51.179 1.00 87.81 700 GLY A CA 1
ATOM 5720 C C . GLY A 1 700 ? -34.569 -5.129 51.787 1.00 87.81 700 GLY A C 1
ATOM 5721 O O . GLY A 1 700 ? -35.225 -4.646 52.708 1.00 87.81 700 GLY A O 1
ATOM 5722 N N . VAL A 1 701 ? -34.765 -6.374 51.338 1.00 89.25 701 VAL A N 1
ATOM 5723 C CA . VAL A 1 701 ? -35.741 -7.313 51.921 1.00 89.25 701 VAL A CA 1
ATOM 5724 C C . VAL A 1 701 ? -35.371 -7.649 53.368 1.00 89.25 701 VAL A C 1
ATOM 5726 O O . VAL A 1 701 ? -36.223 -7.531 54.246 1.00 89.25 701 VAL A O 1
ATOM 5729 N N . ILE A 1 702 ? -34.095 -7.941 53.658 1.00 87.50 702 ILE A N 1
ATOM 5730 C CA . ILE A 1 702 ? -33.621 -8.121 55.045 1.00 87.50 702 ILE A CA 1
ATOM 5731 C C . ILE A 1 702 ? -33.862 -6.847 55.871 1.00 87.50 702 ILE A C 1
ATOM 5733 O O . ILE A 1 702 ? -34.397 -6.928 56.972 1.00 87.50 702 ILE A O 1
ATOM 5737 N N . TYR A 1 703 ? -33.559 -5.663 55.328 1.00 85.88 703 TYR A N 1
ATOM 5738 C CA . TYR A 1 703 ? -33.810 -4.381 56.004 1.00 85.88 703 TYR A CA 1
ATOM 5739 C C . TYR A 1 703 ? -35.305 -4.089 56.280 1.00 85.88 703 TYR A C 1
ATOM 5741 O O . TYR A 1 703 ? -35.637 -3.316 57.180 1.00 85.88 703 TYR A O 1
ATOM 5749 N N . MET A 1 704 ? -36.229 -4.698 55.529 1.00 85.19 704 MET A N 1
ATOM 5750 C CA . MET A 1 704 ? -37.672 -4.637 55.810 1.00 85.19 704 MET A CA 1
ATOM 5751 C C . MET A 1 704 ? -38.129 -5.625 56.895 1.00 85.19 704 MET A C 1
ATOM 5753 O O . MET A 1 704 ? -39.219 -5.441 57.440 1.00 85.19 704 MET A O 1
ATOM 5757 N N . ALA A 1 705 ? -37.323 -6.652 57.187 1.00 82.44 705 ALA A N 1
ATOM 5758 C CA . ALA A 1 705 ? -37.561 -7.656 58.226 1.00 82.44 705 ALA A CA 1
ATOM 5759 C C . ALA A 1 705 ? -36.847 -7.339 59.559 1.00 82.44 705 ALA A C 1
ATOM 5761 O O . ALA A 1 705 ? -37.185 -7.919 60.587 1.00 82.44 705 ALA A O 1
ATOM 5762 N N . THR A 1 706 ? -35.880 -6.414 59.567 1.00 79.69 706 THR A N 1
ATOM 5763 C CA . THR A 1 706 ? -35.205 -5.937 60.788 1.00 79.69 706 THR A CA 1
ATOM 5764 C C . THR A 1 706 ? -36.062 -4.917 61.557 1.00 79.69 706 THR A C 1
ATOM 5766 O O . THR A 1 706 ? -36.477 -3.914 60.960 1.00 79.69 706 THR A O 1
ATOM 5769 N N . PRO A 1 707 ? -36.291 -5.091 62.874 1.00 75.38 707 PRO A N 1
ATOM 5770 C CA . PRO A 1 707 ? -36.992 -4.109 63.693 1.00 75.38 707 PRO A CA 1
ATOM 5771 C C . PRO A 1 707 ? -36.148 -2.844 63.879 1.00 75.38 707 PRO A C 1
ATOM 5773 O O . PRO A 1 707 ? -34.969 -2.897 64.218 1.00 75.38 707 PRO A O 1
ATOM 5776 N N . LYS A 1 708 ? -36.760 -1.676 63.667 1.00 71.75 708 LYS A N 1
ATOM 5777 C CA . LYS A 1 708 ? -36.049 -0.391 63.674 1.00 71.75 708 LYS A CA 1
ATOM 5778 C C . LYS A 1 708 ? -36.047 0.236 65.057 1.00 71.75 708 LYS A C 1
ATOM 5780 O O . LYS A 1 708 ? -36.949 0.998 65.402 1.00 71.75 708 LYS A O 1
ATOM 5785 N N . LEU A 1 709 ? -34.994 -0.043 65.818 1.00 58.75 709 LEU A N 1
ATOM 5786 C CA . LEU A 1 709 ? -34.627 0.787 66.960 1.00 58.75 709 LEU A CA 1
ATOM 5787 C C . LEU A 1 709 ? -34.214 2.183 66.450 1.00 58.75 709 LEU A C 1
ATOM 5789 O O . LEU A 1 709 ? -33.672 2.332 65.357 1.00 58.75 709 LEU A O 1
ATOM 5793 N N . LEU A 1 710 ? -34.542 3.228 67.212 1.00 49.88 710 LEU A N 1
ATOM 5794 C CA . LEU A 1 710 ? -34.709 4.603 66.705 1.00 49.88 710 LEU A CA 1
ATOM 5795 C C . LEU A 1 710 ? -33.450 5.314 66.155 1.00 49.88 710 LEU A C 1
ATOM 5797 O O . LEU A 1 710 ? -33.566 6.451 65.696 1.00 49.88 710 LEU A O 1
ATOM 5801 N N . ILE A 1 711 ? -32.258 4.705 66.196 1.00 50.44 711 ILE A N 1
ATOM 5802 C CA . ILE A 1 711 ? -30.991 5.361 65.831 1.00 50.44 711 ILE A CA 1
ATOM 5803 C C . ILE A 1 711 ? -30.023 4.374 65.159 1.00 50.44 711 ILE A C 1
ATOM 5805 O O . ILE A 1 711 ? -29.219 3.746 65.839 1.00 50.44 711 ILE A O 1
ATOM 5809 N N . GLU A 1 712 ? -30.000 4.301 63.822 1.00 53.78 712 GLU A N 1
ATOM 5810 C CA . GLU A 1 712 ? -28.949 3.542 63.124 1.00 53.78 712 GLU A CA 1
ATOM 5811 C C . GLU A 1 712 ? -28.555 4.122 61.754 1.00 53.78 712 GLU A C 1
ATOM 5813 O O . GLU A 1 712 ? -29.386 4.500 60.923 1.00 53.78 712 GLU A O 1
ATOM 5818 N N . LYS A 1 713 ? -27.240 4.221 61.506 1.00 59.69 713 LYS A N 1
ATOM 5819 C CA . LYS A 1 713 ? -26.638 4.932 60.356 1.00 59.69 713 LYS A CA 1
ATOM 5820 C C . LYS A 1 713 ? -26.591 4.091 59.068 1.00 59.69 713 LYS A C 1
ATOM 5822 O O . LYS A 1 713 ? -25.680 4.244 58.253 1.00 59.69 713 LYS A O 1
ATOM 5827 N N . ILE A 1 714 ? -27.555 3.199 58.852 1.00 66.50 714 ILE A N 1
ATOM 5828 C CA . ILE A 1 714 ? -27.506 2.251 57.733 1.00 66.50 714 ILE A CA 1
ATOM 5829 C C . ILE A 1 714 ? -27.885 2.945 56.415 1.00 66.50 714 ILE A C 1
ATOM 5831 O O . ILE A 1 714 ? -28.956 3.543 56.255 1.00 66.50 714 ILE A O 1
ATOM 5835 N N . LYS A 1 715 ? -26.987 2.866 55.423 1.00 72.25 715 LYS A N 1
ATOM 5836 C CA . LYS A 1 715 ? -27.226 3.379 54.066 1.00 72.25 715 LYS A CA 1
ATOM 5837 C C . LYS A 1 715 ? -28.170 2.437 53.310 1.00 72.25 715 LYS A C 1
ATOM 5839 O O . LYS A 1 715 ? -27.715 1.483 52.674 1.00 72.25 715 LYS A O 1
ATOM 5844 N N . VAL A 1 716 ? -29.469 2.711 53.413 1.00 74.06 716 VAL A N 1
ATOM 5845 C CA . VAL A 1 716 ? -30.535 2.124 52.581 1.00 74.06 716 VAL A CA 1
ATOM 5846 C C . VAL 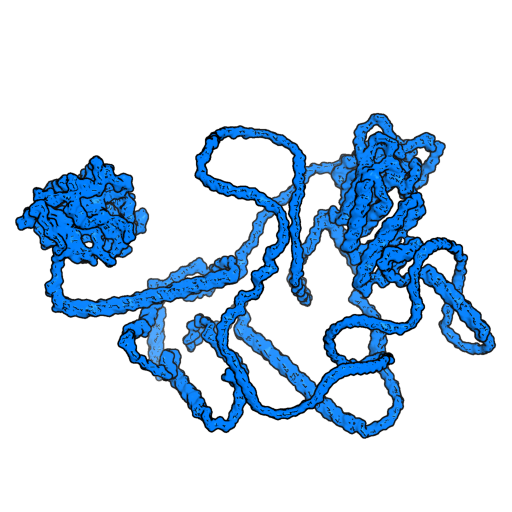A 1 716 ? -30.370 2.595 51.133 1.00 74.06 716 VAL A C 1
ATOM 5848 O O . VAL A 1 716 ? -30.017 3.753 50.898 1.00 74.06 716 VAL A O 1
ATOM 5851 N N . ILE A 1 717 ? -30.607 1.695 50.180 1.00 79.44 717 ILE A N 1
ATOM 5852 C CA . ILE A 1 717 ? -30.473 1.929 48.737 1.00 79.44 717 ILE A CA 1
ATOM 5853 C C . ILE A 1 717 ? -31.883 1.865 48.110 1.00 79.44 717 ILE A C 1
ATOM 5855 O O . ILE A 1 717 ? -32.680 1.028 48.542 1.00 79.44 717 ILE A O 1
ATOM 5859 N N . PRO A 1 718 ? -32.227 2.731 47.134 1.00 76.19 718 PRO A N 1
ATOM 5860 C CA . PRO A 1 718 ? -33.474 2.611 46.375 1.00 76.19 718 PRO A CA 1
ATOM 5861 C C . PRO A 1 718 ? -33.633 1.212 45.747 1.00 76.19 718 PRO A C 1
ATOM 5863 O O . PRO A 1 718 ? -32.622 0.608 45.388 1.00 76.19 718 PRO A O 1
ATOM 5866 N N . PRO A 1 719 ? -34.863 0.681 45.613 1.00 78.56 719 PRO A N 1
ATOM 5867 C CA . PRO A 1 719 ? -36.158 1.358 45.779 1.00 78.56 719 PRO A CA 1
ATOM 5868 C C . PRO A 1 719 ? -36.670 1.460 47.231 1.00 78.56 719 PRO A C 1
ATOM 5870 O O . PRO A 1 719 ? -37.712 2.076 47.479 1.00 78.56 719 PRO A O 1
ATOM 5873 N N . PHE A 1 720 ? -35.950 0.884 48.196 1.00 83.19 720 PHE A N 1
ATOM 5874 C CA . PHE A 1 720 ? -36.343 0.831 49.605 1.00 83.19 720 PHE A CA 1
ATOM 5875 C C . PHE A 1 720 ? -36.259 2.210 50.276 1.00 83.19 720 PHE A C 1
ATOM 5877 O O . PHE A 1 720 ? -35.419 3.050 49.942 1.00 83.19 720 PHE A O 1
ATOM 5884 N N . LYS A 1 721 ? -37.136 2.455 51.257 1.00 76.69 721 LYS A N 1
ATOM 5885 C CA . LYS A 1 721 ? -37.212 3.723 52.000 1.00 76.69 721 LYS A CA 1
ATOM 5886 C C . LYS A 1 721 ? -36.862 3.525 53.469 1.00 76.69 721 LYS A C 1
ATOM 5888 O O . LYS A 1 721 ? -37.290 2.555 54.083 1.00 76.69 721 LYS A O 1
ATOM 5893 N N . LYS A 1 722 ? -36.163 4.507 54.048 1.00 72.69 722 LYS A N 1
ATOM 5894 C CA . LYS A 1 722 ? -35.866 4.557 55.491 1.00 72.69 722 LYS A CA 1
ATOM 5895 C C . LYS A 1 722 ? -37.138 4.669 56.346 1.00 72.69 722 LYS A C 1
ATOM 5897 O O . LYS A 1 722 ? -37.253 3.996 57.362 1.00 72.69 722 LYS A O 1
ATOM 5902 N N . ILE A 1 723 ? -38.084 5.511 55.914 1.00 68.69 723 ILE A N 1
ATOM 5903 C CA . ILE A 1 723 ? -39.286 5.907 56.666 1.00 68.69 723 ILE A CA 1
ATOM 5904 C C . ILE A 1 723 ? -40.542 5.641 55.819 1.00 68.69 723 ILE A C 1
ATOM 5906 O O . ILE A 1 723 ? -40.577 5.992 54.635 1.00 68.69 723 ILE A O 1
ATOM 5910 N N . GLY A 1 724 ? -41.579 5.056 56.430 1.00 69.62 724 GLY A N 1
ATOM 5911 C CA . GLY A 1 724 ? -42.918 4.874 55.847 1.00 69.62 724 GLY A CA 1
ATOM 5912 C C . GLY A 1 724 ? -43.549 3.508 56.152 1.00 69.62 724 GLY A C 1
ATOM 5913 O O . GLY A 1 724 ? -42.845 2.570 56.520 1.00 69.62 724 GLY A O 1
ATOM 5914 N N . LYS A 1 725 ? -44.871 3.376 55.949 1.00 67.06 725 LYS A N 1
ATOM 5915 C CA . LYS A 1 725 ? -45.629 2.127 56.204 1.00 67.06 725 LYS A CA 1
ATOM 5916 C C . LYS A 1 725 ? -45.036 0.904 55.488 1.00 67.06 725 LYS A C 1
ATOM 5918 O O . LYS A 1 725 ? -44.888 -0.148 56.092 1.00 67.06 725 LYS A O 1
ATOM 5923 N N . SER A 1 726 ? -44.601 1.070 54.236 1.00 68.94 726 SER A N 1
ATOM 5924 C CA . SER A 1 726 ? -44.007 -0.007 53.430 1.00 68.94 726 SER A CA 1
ATOM 5925 C C . SER A 1 726 ? -42.616 -0.463 53.894 1.00 68.94 726 SER A C 1
ATOM 5927 O O . SER A 1 726 ? -42.047 -1.379 53.314 1.00 68.94 726 SER A O 1
ATOM 5929 N N . SER A 1 727 ? -42.024 0.195 54.895 1.00 73.00 727 SER A N 1
ATOM 5930 C CA . SER A 1 727 ? -40.640 -0.059 55.306 1.00 73.00 727 SER A CA 1
ATOM 5931 C C . SER A 1 727 ? -40.503 -1.077 56.445 1.00 73.00 727 SER A C 1
ATOM 5933 O O . SER A 1 727 ? -39.377 -1.456 56.752 1.00 73.00 727 SER A O 1
ATOM 5935 N N . ASN A 1 728 ? -41.624 -1.510 57.035 1.00 75.94 728 ASN A N 1
ATOM 5936 C CA . ASN A 1 728 ? -41.710 -2.431 58.177 1.00 75.94 728 ASN A CA 1
ATOM 5937 C C . ASN A 1 728 ? -42.594 -3.668 57.865 1.00 75.94 728 ASN A C 1
ATOM 5939 O O . ASN A 1 728 ? -43.026 -4.359 58.781 1.00 75.94 728 ASN A O 1
ATOM 5943 N N . LEU A 1 729 ? -42.908 -3.933 56.587 1.00 79.94 729 LEU A N 1
ATOM 5944 C CA . LEU A 1 729 ? -43.908 -4.940 56.176 1.00 79.94 729 LEU A CA 1
ATOM 5945 C C . LEU A 1 729 ? -43.558 -6.386 56.566 1.00 79.94 729 LEU A C 1
ATOM 5947 O O . LEU A 1 729 ? -44.456 -7.218 56.647 1.00 79.94 729 LEU A O 1
ATOM 5951 N N . LEU A 1 730 ? -42.274 -6.694 56.769 1.00 80.56 730 LEU A N 1
ATOM 5952 C CA . LEU A 1 730 ? -41.788 -8.054 57.028 1.00 80.56 730 LEU A CA 1
ATOM 5953 C C . LEU A 1 730 ? -41.366 -8.284 58.488 1.00 80.56 730 LEU A C 1
ATOM 5955 O O . LEU A 1 730 ? -40.806 -9.331 58.799 1.00 80.56 730 LEU A O 1
ATOM 5959 N N . ILE A 1 731 ? -41.638 -7.335 59.390 1.00 80.62 731 ILE A N 1
ATOM 5960 C CA . ILE A 1 731 ? -41.412 -7.525 60.829 1.00 80.62 731 ILE A CA 1
ATOM 5961 C C . ILE A 1 731 ? -42.427 -8.552 61.359 1.00 80.62 731 ILE A C 1
ATOM 5963 O O . ILE A 1 731 ? -43.614 -8.492 61.027 1.00 80.62 731 ILE A O 1
ATOM 5967 N N . ILE A 1 732 ? -41.966 -9.508 62.168 1.00 74.56 732 ILE A N 1
ATOM 5968 C CA . ILE A 1 732 ? -42.829 -10.500 62.825 1.00 74.56 732 ILE A CA 1
ATOM 5969 C C . ILE A 1 732 ? -43.423 -9.901 64.103 1.00 74.56 732 ILE A C 1
ATOM 5971 O O . ILE A 1 732 ? -42.699 -9.393 64.957 1.00 74.56 732 ILE A O 1
ATOM 5975 N N . ASP A 1 733 ? -44.745 -10.000 64.243 1.00 67.19 733 ASP A N 1
ATOM 5976 C CA . ASP A 1 733 ? -45.474 -9.511 65.413 1.00 67.19 733 ASP A CA 1
ATOM 5977 C C . ASP A 1 733 ? -45.478 -10.586 66.514 1.00 67.19 733 ASP A C 1
ATOM 5979 O O . ASP A 1 733 ? -46.261 -11.539 66.467 1.00 67.19 733 ASP A O 1
ATOM 5983 N N . HIS A 1 734 ? -44.606 -10.433 67.516 1.00 61.66 734 HIS A N 1
ATOM 5984 C CA . HIS A 1 734 ? -44.443 -11.392 68.623 1.00 61.66 734 HIS A CA 1
ATOM 5985 C C . HIS A 1 734 ? -45.666 -11.519 69.557 1.00 61.66 734 HIS A C 1
ATOM 5987 O O . HIS A 1 734 ? -45.718 -12.431 70.375 1.00 61.66 734 HIS A O 1
ATOM 5993 N N . GLU A 1 735 ? -46.662 -10.636 69.442 1.00 50.69 735 GLU A N 1
ATOM 5994 C CA . GLU A 1 735 ? -47.877 -10.660 70.275 1.00 50.69 735 GLU A CA 1
ATOM 5995 C C . GLU A 1 735 ? -48.942 -11.654 69.780 1.00 50.69 735 GLU A C 1
ATOM 5997 O O . GLU A 1 735 ? -49.814 -12.051 70.548 1.00 50.69 735 GLU A O 1
ATOM 6002 N N . LYS A 1 736 ? -48.883 -12.087 68.509 1.00 49.91 736 LYS A N 1
ATOM 6003 C CA . LYS A 1 736 ? -49.840 -13.059 67.938 1.00 49.91 736 LYS A CA 1
ATOM 6004 C C . LYS A 1 736 ? -49.358 -14.512 67.991 1.00 49.91 736 LYS A C 1
ATOM 6006 O O . LYS A 1 736 ? -50.142 -15.421 67.737 1.00 49.91 736 LYS A O 1
ATOM 6011 N N . THR A 1 737 ? -48.097 -14.754 68.340 1.00 48.78 737 THR A N 1
ATOM 6012 C CA . THR A 1 737 ? -47.492 -16.095 68.434 1.00 48.78 737 THR A CA 1
ATOM 6013 C C . THR A 1 737 ? -47.772 -16.750 69.793 1.00 48.78 737 THR A C 1
ATOM 6015 O O . THR A 1 737 ? -46.853 -17.118 70.517 1.00 48.78 737 THR A O 1
ATOM 6018 N N . GLY A 1 738 ? -49.057 -16.853 70.156 1.00 39.91 738 GLY A N 1
ATOM 6019 C CA . GLY A 1 738 ? -49.536 -17.491 71.394 1.00 39.91 738 GLY A CA 1
ATOM 6020 C C . GLY A 1 738 ? -49.758 -19.006 71.291 1.00 39.91 738 GLY A C 1
ATOM 6021 O O . GLY A 1 738 ? -50.264 -19.617 72.226 1.00 39.91 738 GLY A O 1
ATOM 6022 N N . SER A 1 739 ? -49.418 -19.605 70.151 1.00 41.03 739 SER A N 1
ATOM 6023 C CA . SER A 1 739 ? -49.376 -21.052 69.931 1.00 41.03 739 SER A CA 1
ATOM 6024 C C . SER A 1 739 ? -48.013 -21.414 69.352 1.00 41.03 739 SER A C 1
ATOM 6026 O O . SER A 1 739 ? -47.479 -20.700 68.499 1.00 41.03 739 SER A O 1
ATOM 6028 N N . GLU A 1 740 ? -47.437 -22.502 69.856 1.00 44.00 740 GLU A N 1
ATOM 6029 C CA . GLU A 1 740 ? -46.196 -23.073 69.346 1.00 44.00 740 GLU A CA 1
ATOM 6030 C C . GLU A 1 740 ? -46.437 -23.531 67.901 1.00 44.00 740 GLU A C 1
ATOM 6032 O O . GLU A 1 740 ? -47.140 -24.508 67.665 1.00 44.00 740 GLU A O 1
ATOM 6037 N N . MET A 1 741 ? -45.893 -22.805 66.919 1.00 47.06 741 MET A N 1
ATOM 6038 C CA . MET A 1 741 ? -45.847 -23.299 65.542 1.00 47.06 741 MET A CA 1
ATOM 6039 C C . MET A 1 741 ? -44.941 -24.529 65.510 1.00 47.06 741 MET A C 1
ATOM 6041 O O . MET A 1 741 ? -43.760 -24.423 65.853 1.00 47.06 741 MET A O 1
ATOM 6045 N N . ASP A 1 742 ? -45.505 -25.673 65.116 1.00 43.00 742 ASP A N 1
ATOM 6046 C CA . ASP A 1 742 ? -44.848 -26.981 65.141 1.00 43.00 742 ASP A CA 1
ATOM 6047 C C . ASP A 1 742 ? -43.437 -26.935 64.539 1.00 43.00 742 ASP A C 1
ATOM 6049 O O . ASP A 1 742 ? -43.234 -26.746 63.338 1.00 43.00 742 ASP A O 1
ATOM 6053 N N . LEU A 1 743 ? -42.438 -27.168 65.394 1.00 46.50 743 LEU A N 1
ATOM 6054 C CA . LEU A 1 743 ? -41.004 -26.996 65.119 1.00 46.50 743 LEU A CA 1
ATOM 6055 C C . LEU A 1 743 ? -40.405 -27.985 64.091 1.00 46.50 743 LEU A C 1
ATOM 6057 O O . LEU A 1 743 ? -39.184 -28.063 63.970 1.00 46.50 743 LEU A O 1
ATOM 6061 N N . ASN A 1 744 ? -41.240 -28.730 63.357 1.00 46.12 744 ASN A N 1
ATOM 6062 C CA . ASN A 1 744 ? -40.856 -29.841 62.477 1.00 46.12 744 ASN A CA 1
ATOM 6063 C C . ASN A 1 744 ? -41.481 -29.807 61.066 1.00 46.12 744 ASN A C 1
ATOM 6065 O O . ASN A 1 744 ? -41.310 -30.762 60.307 1.00 46.12 744 ASN A O 1
ATOM 6069 N N . THR A 1 745 ? -42.183 -28.745 60.659 1.00 46.47 745 THR A N 1
ATOM 6070 C CA . THR A 1 745 ? -42.598 -28.621 59.250 1.00 46.47 745 THR A CA 1
ATOM 6071 C C . THR A 1 745 ? -41.410 -28.233 58.368 1.00 46.47 745 THR A C 1
ATOM 6073 O O . THR A 1 745 ? -40.788 -27.193 58.593 1.00 46.47 745 THR A O 1
ATOM 6076 N N . ASN A 1 746 ? -41.128 -29.036 57.332 1.00 55.59 746 ASN A N 1
ATOM 6077 C CA . ASN A 1 746 ? -40.218 -28.661 56.243 1.00 55.59 746 ASN A CA 1
ATOM 6078 C C . ASN A 1 746 ? -40.573 -27.249 55.756 1.00 55.59 746 ASN A C 1
ATOM 6080 O O . ASN A 1 746 ? -41.705 -27.034 55.324 1.00 55.59 746 ASN A O 1
ATOM 6084 N N . ILE A 1 747 ? -39.632 -26.299 55.824 1.00 57.62 747 ILE A N 1
ATOM 6085 C CA . ILE A 1 747 ? -39.894 -24.921 55.386 1.00 57.62 747 ILE A CA 1
ATOM 6086 C C . ILE A 1 747 ? -40.177 -24.946 53.885 1.00 57.62 747 ILE A C 1
ATOM 6088 O O . ILE A 1 747 ? -39.280 -25.160 53.067 1.00 57.62 747 ILE A O 1
ATOM 6092 N N . GLU A 1 748 ? -41.443 -24.749 53.535 1.00 59.75 748 GLU A N 1
ATOM 6093 C CA . GLU A 1 748 ? -41.896 -24.809 52.156 1.00 59.75 748 GLU A CA 1
ATOM 6094 C C . GLU A 1 748 ? -41.293 -23.660 51.339 1.00 59.75 748 GLU A C 1
ATOM 6096 O O . GLU A 1 748 ? -41.260 -22.500 51.764 1.00 59.75 748 GLU A O 1
ATOM 6101 N N . ILE A 1 749 ? -40.837 -23.994 50.133 1.00 69.50 749 ILE A N 1
ATOM 6102 C CA . ILE A 1 749 ? -40.431 -23.019 49.117 1.00 69.50 749 ILE A CA 1
ATOM 6103 C C . ILE A 1 749 ? -41.648 -22.136 48.779 1.00 69.50 749 ILE A C 1
ATOM 6105 O O . ILE A 1 749 ? -42.793 -22.569 48.919 1.00 69.50 749 ILE A O 1
ATOM 6109 N N . MET A 1 750 ? -41.411 -20.893 48.344 1.00 77.25 750 MET A N 1
ATOM 6110 C CA . MET A 1 750 ? -42.475 -19.991 47.884 1.00 77.25 750 MET A CA 1
ATOM 6111 C C . MET A 1 750 ? -43.442 -20.682 46.912 1.00 77.25 750 MET A C 1
ATOM 6113 O O . MET A 1 750 ? -43.023 -21.358 45.971 1.00 77.25 750 MET A O 1
ATOM 6117 N N . LYS A 1 751 ? -44.741 -20.481 47.142 1.00 78.06 751 LYS A N 1
ATOM 6118 C CA . LYS A 1 751 ? -45.836 -21.147 46.421 1.00 78.06 751 LYS A CA 1
ATOM 6119 C C . LYS A 1 751 ? -46.464 -20.224 45.377 1.00 78.06 751 LYS A C 1
ATOM 6121 O O . LYS A 1 751 ? -46.341 -19.006 45.457 1.00 78.06 751 LYS A O 1
ATOM 6126 N N . ALA A 1 752 ? -47.225 -20.788 44.435 1.00 75.38 752 ALA A N 1
ATOM 6127 C CA . ALA A 1 752 ? -47.973 -20.005 43.442 1.00 75.38 752 ALA A CA 1
ATOM 6128 C C . ALA A 1 752 ? -48.961 -18.996 44.074 1.00 75.38 752 ALA A C 1
ATOM 6130 O O . ALA A 1 752 ? -49.154 -17.914 43.523 1.00 75.38 752 ALA A O 1
ATOM 6131 N N . CYS A 1 753 ? -49.521 -19.295 45.256 1.00 76.38 753 CYS A N 1
ATOM 6132 C CA . CYS A 1 753 ? -50.352 -18.350 46.015 1.00 76.38 753 CYS A CA 1
ATOM 6133 C C . CYS A 1 753 ? -49.592 -17.091 46.463 1.00 76.38 753 CYS A C 1
ATOM 6135 O O . CYS A 1 753 ? -50.180 -16.021 46.563 1.00 76.38 753 CYS A O 1
ATOM 6137 N N . ASP A 1 754 ? -48.268 -17.156 46.638 1.00 79.62 754 ASP A N 1
ATOM 6138 C CA . ASP A 1 754 ? -47.471 -15.999 47.049 1.00 79.62 754 ASP A CA 1
ATOM 6139 C C . ASP A 1 754 ? -47.379 -14.917 45.947 1.00 79.62 754 ASP A C 1
ATOM 6141 O O . ASP A 1 754 ? -46.970 -13.790 46.234 1.00 79.62 754 ASP A O 1
ATOM 6145 N N . LEU A 1 755 ? -47.781 -15.223 44.704 1.00 78.88 755 LEU A N 1
ATOM 6146 C CA . LEU A 1 755 ? -47.909 -14.273 43.585 1.00 78.88 755 LEU A CA 1
ATOM 6147 C C . LEU A 1 755 ? -49.283 -13.575 43.519 1.00 78.88 755 LEU A C 1
ATOM 6149 O O . LEU A 1 755 ? -49.462 -12.671 42.697 1.00 78.88 755 LEU A O 1
ATOM 6153 N N . VAL A 1 756 ? -50.236 -13.965 44.368 1.00 80.06 756 VAL A N 1
ATOM 6154 C CA . VAL A 1 756 ? -51.578 -13.371 44.482 1.00 80.06 756 VAL A CA 1
ATOM 6155 C C . VAL A 1 756 ? -51.571 -12.245 45.528 1.00 80.06 756 VAL A C 1
ATOM 6157 O O . VAL A 1 756 ? -50.686 -12.154 46.383 1.00 80.06 756 VAL A O 1
ATOM 6160 N N . ASN A 1 757 ? -52.520 -11.311 45.430 1.00 76.56 757 ASN A N 1
ATOM 6161 C CA . ASN A 1 757 ? -52.628 -10.174 46.345 1.00 76.56 757 ASN A CA 1
ATOM 6162 C C . ASN A 1 757 ? -53.450 -10.510 47.609 1.00 76.56 757 ASN A C 1
ATOM 6164 O O . ASN A 1 757 ? -54.547 -9.990 47.796 1.00 76.56 757 ASN A O 1
ATOM 6168 N N . GLU A 1 758 ? -52.888 -11.363 48.468 1.00 76.75 758 GLU A N 1
ATOM 6169 C CA . GLU A 1 758 ? -53.402 -11.698 49.810 1.00 76.75 758 GLU A CA 1
ATOM 6170 C C . GLU A 1 758 ? -52.732 -10.853 50.919 1.00 76.75 758 GLU A C 1
ATOM 6172 O O . GLU A 1 758 ? -51.719 -10.181 50.683 1.00 76.75 758 GLU A O 1
ATOM 6177 N N . ASP A 1 759 ? -53.280 -10.906 52.141 1.00 78.12 759 ASP A N 1
ATOM 6178 C CA . ASP A 1 759 ? -52.706 -10.275 53.340 1.00 78.12 759 ASP A CA 1
ATOM 6179 C C . ASP A 1 759 ? -51.324 -10.857 53.714 1.00 78.12 759 ASP A C 1
ATOM 6181 O O . ASP A 1 759 ? -50.902 -11.899 53.215 1.00 78.12 759 ASP A O 1
ATOM 6185 N N . ILE A 1 760 ? -50.554 -10.160 54.559 1.00 80.50 760 ILE A N 1
ATOM 6186 C CA . ILE A 1 760 ? -49.161 -10.530 54.881 1.00 80.50 760 ILE A CA 1
ATOM 6187 C C . ILE A 1 760 ? -49.098 -11.370 56.167 1.00 80.50 760 ILE A C 1
ATOM 6189 O O . ILE A 1 760 ? -48.907 -10.841 57.265 1.00 80.50 760 ILE A O 1
ATOM 6193 N N . ASP A 1 761 ? -49.202 -12.689 56.012 1.00 82.75 761 ASP A N 1
ATOM 6194 C CA . ASP A 1 761 ? -49.106 -13.663 57.109 1.00 82.75 761 ASP A CA 1
ATOM 6195 C C . ASP A 1 761 ? -47.684 -13.796 57.672 1.00 82.75 761 ASP A C 1
ATOM 6197 O O . ASP A 1 761 ? -46.691 -13.597 56.965 1.00 82.75 761 ASP A O 1
ATOM 6201 N N . ASN A 1 762 ? -47.559 -14.232 58.930 1.00 79.38 762 ASN A N 1
ATOM 6202 C CA . ASN A 1 762 ? -46.249 -14.535 59.520 1.00 79.38 762 ASN A CA 1
ATOM 6203 C C . ASN A 1 762 ? -45.529 -15.680 58.776 1.00 79.38 762 ASN A C 1
ATOM 6205 O O . ASN A 1 762 ? -44.325 -15.574 58.541 1.00 79.38 762 ASN A O 1
ATOM 6209 N N . ASP A 1 763 ? -46.251 -16.698 58.301 1.00 80.12 763 ASP A N 1
ATOM 6210 C CA . ASP A 1 763 ? -45.693 -17.780 57.475 1.00 80.12 763 ASP A CA 1
ATOM 6211 C C . ASP A 1 763 ? -45.088 -17.251 56.172 1.00 80.12 763 ASP A C 1
ATOM 6213 O O . ASP A 1 763 ? -44.008 -17.673 55.758 1.00 80.12 763 ASP A O 1
ATOM 6217 N N . TYR A 1 764 ? -45.755 -16.283 55.535 1.00 84.25 764 TYR A N 1
ATOM 6218 C CA . TYR A 1 764 ? -45.238 -15.628 54.338 1.00 84.25 764 TYR A CA 1
ATOM 6219 C C . TYR A 1 764 ? -43.966 -14.824 54.644 1.00 84.25 764 TYR A C 1
ATOM 6221 O O . TYR A 1 764 ? -42.983 -14.943 53.911 1.00 84.25 764 TYR A O 1
ATOM 6229 N N . LYS A 1 765 ? -43.932 -14.070 55.756 1.00 85.44 765 LYS A N 1
ATOM 6230 C CA . LYS A 1 765 ? -42.718 -13.356 56.208 1.00 85.44 765 LYS A CA 1
ATOM 6231 C C . LYS A 1 765 ? -41.544 -14.329 56.416 1.00 85.44 765 LYS A C 1
ATOM 6233 O O . LYS A 1 765 ? -40.423 -14.031 56.001 1.00 85.44 765 LYS A O 1
ATOM 6238 N N . ILE A 1 766 ? -41.802 -15.508 56.995 1.00 83.56 766 ILE A N 1
ATOM 6239 C CA . ILE A 1 766 ? -40.802 -16.570 57.199 1.00 83.56 766 ILE A CA 1
ATOM 6240 C C . ILE A 1 766 ? -40.335 -17.165 55.860 1.00 83.56 766 ILE A C 1
ATOM 6242 O O . ILE A 1 766 ? -39.123 -17.247 55.644 1.00 83.56 766 ILE A O 1
ATOM 6246 N N . ARG A 1 767 ? -41.250 -17.514 54.937 1.00 85.56 767 ARG A N 1
ATOM 6247 C CA . ARG A 1 767 ? -40.899 -18.013 53.588 1.00 85.56 767 ARG A CA 1
ATOM 6248 C C . ARG A 1 767 ? -40.035 -17.010 52.824 1.00 85.56 767 ARG A C 1
ATOM 6250 O O . ARG A 1 767 ? -38.975 -17.389 52.335 1.00 85.56 767 ARG A O 1
ATOM 6257 N N . VAL A 1 768 ? -40.434 -15.735 52.796 1.00 88.81 768 VAL A N 1
ATOM 6258 C CA . VAL A 1 768 ? -39.687 -14.631 52.163 1.00 88.81 768 VAL A CA 1
ATOM 6259 C C . VAL A 1 768 ? -38.275 -14.505 52.725 1.00 88.81 768 VAL A C 1
ATOM 6261 O O . VAL A 1 768 ? -37.318 -14.356 51.960 1.00 88.81 768 VAL A O 1
ATOM 6264 N N . LEU A 1 769 ? -38.114 -14.564 54.050 1.00 86.94 769 LEU A N 1
ATOM 6265 C CA . LEU A 1 769 ? -36.796 -14.458 54.670 1.00 86.94 769 LEU A CA 1
ATOM 6266 C C . LEU A 1 769 ? -35.929 -15.686 54.341 1.00 86.94 769 LEU A C 1
ATOM 6268 O O . LEU A 1 769 ? -34.779 -15.522 53.932 1.00 86.94 769 LEU A O 1
ATOM 6272 N N . PHE A 1 770 ? -36.487 -16.898 54.424 1.00 87.50 770 PHE A N 1
ATOM 6273 C CA . PHE A 1 770 ? -35.793 -18.146 54.086 1.00 87.50 770 PHE A CA 1
ATOM 6274 C C . PHE A 1 770 ? -35.330 -18.189 52.620 1.00 87.50 770 PHE A C 1
ATOM 6276 O O . PHE A 1 770 ? -34.160 -18.477 52.357 1.00 87.50 770 PHE A O 1
ATOM 6283 N N . THR A 1 771 ? -36.190 -17.828 51.659 1.00 88.88 771 THR A N 1
ATOM 6284 C CA . THR A 1 771 ? -35.799 -17.739 50.240 1.00 88.88 771 THR A CA 1
ATOM 6285 C C . THR A 1 771 ? -34.758 -16.652 49.999 1.00 88.88 771 THR A C 1
ATOM 6287 O O . THR A 1 771 ? -33.818 -16.876 49.241 1.00 88.88 771 THR A O 1
ATOM 6290 N N . THR A 1 772 ? -34.862 -15.505 50.680 1.00 91.56 772 THR A N 1
ATOM 6291 C CA . THR A 1 772 ? -33.864 -14.423 50.594 1.00 91.56 772 THR A CA 1
ATOM 6292 C C . THR A 1 772 ? -32.484 -14.894 51.061 1.00 91.56 772 THR A C 1
ATOM 6294 O O . THR A 1 772 ? -31.486 -14.623 50.399 1.00 91.56 772 THR A O 1
ATOM 6297 N N . ILE A 1 773 ? -32.413 -15.641 52.167 1.00 90.44 773 ILE A N 1
ATOM 6298 C CA . ILE A 1 773 ? -31.155 -16.182 52.703 1.00 90.44 773 ILE A CA 1
ATOM 6299 C C . ILE A 1 773 ? -30.569 -17.259 51.789 1.00 90.44 773 ILE A C 1
ATOM 6301 O O . ILE A 1 773 ? -29.370 -17.222 51.520 1.00 90.44 773 ILE A O 1
ATOM 6305 N N . ASN A 1 774 ? -31.389 -18.171 51.259 1.00 90.31 774 ASN A N 1
ATOM 6306 C CA . ASN A 1 774 ? -30.914 -19.169 50.298 1.00 90.31 774 ASN A CA 1
ATOM 6307 C C . ASN A 1 774 ? -30.378 -18.511 49.017 1.00 90.31 774 ASN A C 1
ATOM 6309 O O . ASN A 1 774 ? -29.282 -18.853 48.584 1.00 90.31 774 ASN A O 1
ATOM 6313 N N . LEU A 1 775 ? -31.066 -17.498 48.476 1.00 92.19 775 LEU A N 1
ATOM 6314 C CA . LEU A 1 775 ? -30.553 -16.710 47.350 1.00 92.19 775 LEU A CA 1
ATOM 6315 C C . LEU A 1 775 ? -29.210 -16.043 47.675 1.00 92.19 775 LEU A C 1
ATOM 6317 O O . LEU A 1 775 ? -28.296 -16.095 46.858 1.00 92.19 775 LEU A O 1
ATOM 6321 N N . ILE A 1 776 ? -29.054 -15.451 48.863 1.00 93.00 776 ILE A N 1
ATOM 6322 C CA . ILE A 1 776 ? -27.775 -14.853 49.284 1.00 93.00 776 ILE A CA 1
ATOM 6323 C C . ILE A 1 776 ? -26.665 -15.908 49.366 1.00 93.00 776 ILE A C 1
ATOM 6325 O O . ILE A 1 776 ? -25.539 -15.609 48.973 1.00 93.00 776 ILE A O 1
ATOM 6329 N N . ILE A 1 777 ? -26.959 -17.125 49.833 1.00 91.62 777 ILE A N 1
ATOM 6330 C CA . ILE A 1 777 ? -25.990 -18.230 49.875 1.00 91.62 777 ILE A CA 1
ATOM 6331 C C . ILE A 1 777 ? -25.565 -18.632 48.458 1.00 91.62 777 ILE A C 1
ATOM 6333 O O . ILE A 1 777 ? -24.363 -18.731 48.214 1.00 91.62 777 ILE A O 1
ATOM 6337 N N . GLU A 1 778 ? -26.497 -18.766 47.511 1.00 91.69 778 GLU A N 1
ATOM 6338 C CA . GLU A 1 778 ? -26.153 -19.112 46.124 1.00 91.69 778 GLU A CA 1
ATOM 6339 C C . GLU A 1 778 ? -25.387 -17.998 45.401 1.00 91.69 778 GLU A C 1
ATOM 6341 O O . GLU A 1 778 ? -24.337 -18.257 44.810 1.00 91.69 778 GLU A O 1
ATOM 6346 N N . PHE A 1 779 ? -25.813 -16.735 45.527 1.00 92.75 779 PHE A N 1
ATOM 6347 C CA . PHE A 1 779 ? -25.039 -15.602 45.006 1.00 92.75 779 PHE A CA 1
ATOM 6348 C C . PHE A 1 779 ? -23.658 -15.494 45.670 1.00 92.75 779 PHE A C 1
ATOM 6350 O O . PHE A 1 779 ? -22.687 -15.116 45.016 1.00 92.75 779 PHE A O 1
ATOM 6357 N N . LYS A 1 780 ? -23.526 -15.850 46.954 1.00 91.25 780 LYS A N 1
ATOM 6358 C CA . LYS A 1 780 ? -22.226 -15.924 47.635 1.00 91.25 780 LYS A CA 1
ATOM 6359 C C . LYS A 1 780 ? -21.362 -17.040 47.053 1.00 91.25 780 LYS A C 1
ATOM 6361 O O . LYS A 1 780 ? -20.194 -16.778 46.787 1.00 91.25 780 LYS A O 1
ATOM 6366 N N . ASN A 1 781 ? -21.908 -18.237 46.828 1.00 90.94 781 ASN A N 1
ATOM 6367 C CA . ASN A 1 781 ? -21.188 -19.364 46.217 1.00 90.94 781 ASN A CA 1
ATOM 6368 C C . ASN A 1 781 ? -20.660 -18.981 44.825 1.00 90.94 781 ASN A C 1
ATOM 6370 O O . ASN A 1 781 ? -19.479 -19.147 44.528 1.00 90.94 781 ASN A O 1
ATOM 6374 N N . GLN A 1 782 ? -21.523 -18.387 44.002 1.00 90.25 782 GLN A N 1
ATOM 6375 C CA . GLN A 1 782 ? -21.215 -17.928 42.649 1.00 90.25 782 GLN A CA 1
ATOM 6376 C C . GLN A 1 782 ? -20.127 -16.837 42.613 1.00 90.25 782 GLN A C 1
ATOM 6378 O O . GLN A 1 782 ? -19.263 -16.851 41.737 1.00 90.25 782 GLN A O 1
ATOM 6383 N N . LEU A 1 783 ? -20.167 -15.886 43.553 1.00 89.44 783 LEU A N 1
ATOM 6384 C CA . LEU A 1 783 ? -19.263 -14.730 43.598 1.00 89.44 783 LEU A CA 1
ATOM 6385 C C . LEU A 1 783 ? -18.019 -14.955 44.480 1.00 89.44 783 LEU A C 1
ATOM 6387 O O . LEU A 1 783 ? -17.169 -14.069 44.559 1.00 89.44 783 LEU A O 1
ATOM 6391 N N . GLN A 1 784 ? -17.869 -16.124 45.117 1.00 87.38 784 GLN A N 1
ATOM 6392 C CA . GLN A 1 784 ? -16.753 -16.459 46.017 1.00 87.38 784 GLN A CA 1
ATOM 6393 C C . GLN A 1 784 ? -15.373 -16.372 45.338 1.00 87.38 784 GLN A C 1
ATOM 6395 O O . GLN A 1 784 ? -14.363 -16.109 46.001 1.00 87.38 784 GLN A O 1
ATOM 6400 N N . GLU A 1 785 ? -15.313 -16.554 44.018 1.00 85.69 785 GLU A N 1
ATOM 6401 C CA . GLU A 1 785 ? -14.088 -16.420 43.221 1.00 85.69 785 GLU A CA 1
ATOM 6402 C C . GLU A 1 785 ? -13.590 -14.970 43.117 1.00 85.69 785 GLU A C 1
ATOM 6404 O O . GLU A 1 785 ? -12.377 -14.766 43.100 1.00 85.69 785 GLU A O 1
ATOM 6409 N N . LEU A 1 786 ? -14.468 -13.962 43.192 1.00 86.69 786 LEU A N 1
ATOM 6410 C CA . LEU A 1 786 ? -14.086 -12.545 43.123 1.00 86.69 786 LEU A CA 1
ATOM 6411 C C . LEU A 1 786 ? -13.266 -12.106 44.346 1.00 86.69 786 LEU A C 1
ATOM 6413 O O . LEU A 1 786 ? -13.526 -12.514 45.481 1.00 86.69 786 LEU A O 1
ATOM 6417 N N . GLU A 1 787 ? -12.284 -11.231 44.153 1.00 85.81 787 GLU A N 1
ATOM 6418 C CA . GLU A 1 787 ? -11.479 -10.653 45.239 1.00 85.81 787 GLU A CA 1
ATOM 6419 C C . GLU A 1 787 ? -12.318 -9.715 46.121 1.00 85.81 787 GLU A C 1
ATOM 6421 O O . GLU A 1 787 ? -12.123 -9.642 47.332 1.00 85.81 787 GLU A O 1
ATOM 6426 N N . SER A 1 788 ? -13.308 -9.036 45.535 1.00 86.62 788 SER A N 1
ATOM 6427 C CA . SER A 1 788 ? -14.195 -8.082 46.214 1.00 86.62 788 SER A CA 1
ATOM 6428 C C . SER A 1 788 ? -15.374 -8.718 46.969 1.00 86.62 788 SER A C 1
ATOM 6430 O O . SER A 1 788 ? -16.178 -7.988 47.554 1.00 86.62 788 SER A O 1
ATOM 6432 N N . ALA A 1 789 ? -15.479 -10.054 46.997 1.00 88.75 789 ALA A N 1
ATOM 6433 C CA . ALA A 1 789 ? -16.630 -10.785 47.537 1.00 88.75 789 ALA A CA 1
ATOM 6434 C C . ALA A 1 789 ? -17.016 -10.364 48.969 1.00 88.75 789 ALA A C 1
ATOM 6436 O O . ALA A 1 789 ? -18.181 -10.068 49.230 1.00 88.75 789 ALA A O 1
ATOM 6437 N N . TYR A 1 790 ? -16.050 -10.255 49.891 1.00 89.12 790 TYR A N 1
ATOM 6438 C CA . TYR A 1 790 ? -16.329 -9.832 51.271 1.00 89.12 790 TYR A CA 1
ATOM 6439 C C . TYR A 1 790 ? -16.976 -8.435 51.332 1.00 89.12 790 TYR A C 1
ATOM 6441 O O . TYR A 1 790 ? -17.991 -8.256 52.002 1.00 89.12 790 TYR A O 1
ATOM 6449 N N . SER A 1 791 ? -16.449 -7.460 50.585 1.00 88.38 791 SER A N 1
ATOM 6450 C CA . SER A 1 791 ? -16.953 -6.077 50.571 1.00 88.38 791 SER A CA 1
ATOM 6451 C C . SER A 1 791 ? -18.371 -5.952 49.999 1.00 88.38 791 SER A C 1
ATOM 6453 O O . SER A 1 791 ? -19.101 -5.032 50.365 1.00 88.38 791 SER A O 1
ATOM 6455 N N . ILE A 1 792 ? -18.775 -6.873 49.116 1.00 90.56 792 ILE A N 1
ATOM 6456 C CA . ILE A 1 792 ? -20.134 -6.939 48.555 1.00 90.56 792 ILE A CA 1
ATOM 6457 C C . ILE A 1 792 ? -21.143 -7.384 49.627 1.00 90.56 792 ILE A C 1
ATOM 6459 O O . ILE A 1 792 ? -22.218 -6.792 49.743 1.00 90.56 792 ILE A O 1
ATOM 6463 N N . PHE A 1 793 ? -20.797 -8.393 50.434 1.00 91.12 793 PHE A N 1
ATOM 6464 C CA . PHE A 1 793 ? -21.703 -8.989 51.425 1.00 91.12 793 PHE A CA 1
ATOM 6465 C C . PHE A 1 793 ? -21.573 -8.412 52.849 1.00 91.12 793 PHE A C 1
ATOM 6467 O O . PHE A 1 793 ? -22.483 -8.593 53.660 1.00 91.12 793 PHE A O 1
ATOM 6474 N N . GLU A 1 794 ? -20.516 -7.654 53.167 1.00 88.19 794 GLU A N 1
ATOM 6475 C CA . GLU A 1 794 ? -20.343 -6.972 54.464 1.00 88.19 794 GLU A CA 1
ATOM 6476 C C . GLU A 1 794 ? -21.596 -6.179 54.919 1.00 88.19 794 GLU A C 1
ATOM 6478 O O . GLU A 1 794 ? -21.982 -6.297 56.088 1.00 88.19 794 GLU A O 1
ATOM 6483 N N . PRO A 1 795 ? -22.299 -5.414 54.052 1.00 87.56 795 PRO A N 1
ATOM 6484 C CA . PRO A 1 795 ? -23.492 -4.666 54.457 1.00 87.56 795 PRO A CA 1
ATOM 6485 C C . PRO A 1 795 ? -24.715 -5.544 54.758 1.00 87.56 795 PRO A C 1
ATOM 6487 O O . PRO A 1 795 ? -25.637 -5.069 55.419 1.00 87.56 795 PRO A O 1
ATOM 6490 N N . ILE A 1 796 ? -24.743 -6.786 54.261 1.00 88.31 796 ILE A N 1
ATOM 6491 C CA . ILE A 1 796 ? -25.766 -7.794 54.576 1.00 88.31 796 ILE A CA 1
ATOM 6492 C C . ILE A 1 796 ? -25.425 -8.467 55.910 1.00 88.31 796 ILE A C 1
ATOM 6494 O O . ILE A 1 796 ? -26.296 -8.597 56.764 1.00 88.31 796 ILE A O 1
ATOM 6498 N N . MET A 1 797 ? -24.150 -8.801 56.142 1.00 87.19 797 MET A N 1
ATOM 6499 C CA . MET A 1 797 ? -23.688 -9.372 57.415 1.00 87.19 797 MET A CA 1
ATOM 6500 C C . MET A 1 797 ? -23.970 -8.454 58.619 1.00 87.19 797 MET A C 1
ATOM 6502 O O . MET A 1 797 ? -24.221 -8.957 59.711 1.00 87.19 797 MET A O 1
ATOM 6506 N N . LYS A 1 798 ? -23.933 -7.124 58.447 1.00 85.12 798 LYS A N 1
ATOM 6507 C CA . LYS A 1 798 ? -24.303 -6.163 59.508 1.00 85.12 798 LYS A CA 1
ATOM 6508 C C . LYS A 1 798 ? -25.789 -6.272 59.871 1.00 85.12 798 LYS A C 1
ATOM 6510 O O . LYS A 1 798 ? -26.098 -6.602 61.010 1.00 85.12 798 LYS A O 1
ATOM 6515 N N . LEU A 1 799 ? -26.670 -6.168 58.872 1.00 82.62 799 LEU A N 1
ATOM 6516 C CA . LEU A 1 799 ? -28.124 -6.322 59.036 1.00 82.62 799 LEU A CA 1
ATOM 6517 C C . LEU A 1 799 ? -28.520 -7.670 59.653 1.00 82.62 799 LEU A C 1
ATOM 6519 O O . LEU A 1 799 ? -29.403 -7.735 60.504 1.00 82.62 799 LEU A O 1
ATOM 6523 N N . LEU A 1 800 ? -27.844 -8.754 59.259 1.00 84.94 800 LEU A N 1
ATOM 6524 C CA . LEU A 1 800 ? -28.099 -10.080 59.822 1.00 84.94 800 LEU A CA 1
ATOM 6525 C C . LEU A 1 800 ? -27.693 -10.205 61.300 1.00 84.94 800 LEU A C 1
ATOM 6527 O O . LEU A 1 800 ? -28.185 -11.114 61.958 1.00 84.94 800 LEU A O 1
ATOM 6531 N N . LYS A 1 801 ? -26.836 -9.330 61.842 1.00 82.56 801 LYS A N 1
ATOM 6532 C CA . LYS A 1 801 ? -26.462 -9.328 63.271 1.00 82.56 801 LYS A CA 1
ATOM 6533 C C . LYS A 1 801 ? -27.366 -8.451 64.138 1.00 82.56 801 LYS A C 1
ATOM 6535 O O . LYS A 1 801 ? -27.403 -8.652 65.346 1.00 82.56 801 LYS A O 1
ATOM 6540 N N . GLU A 1 802 ? -28.073 -7.500 63.534 1.00 78.38 802 GLU A N 1
ATOM 6541 C CA . GLU A 1 802 ? -28.951 -6.542 64.222 1.00 78.38 802 GLU A CA 1
ATOM 6542 C C . GLU A 1 802 ? -30.350 -7.133 64.523 1.00 78.38 802 GLU A C 1
ATOM 6544 O O . GLU A 1 802 ? -31.046 -6.658 65.418 1.00 78.38 802 GLU A O 1
ATOM 6549 N N . ASN A 1 803 ? -30.772 -8.195 63.818 1.00 73.56 803 ASN A N 1
ATOM 6550 C CA . ASN A 1 803 ? -32.112 -8.784 63.955 1.00 73.56 803 ASN A CA 1
ATOM 6551 C C . ASN A 1 803 ? -32.220 -9.800 65.125 1.00 73.56 803 ASN A C 1
ATOM 6553 O O . ASN A 1 803 ? -31.470 -10.781 65.143 1.00 73.56 803 ASN A O 1
ATOM 6557 N N . PRO A 1 804 ? -33.169 -9.658 66.074 1.00 70.81 804 PRO A N 1
ATOM 6558 C CA . PRO A 1 804 ? -33.407 -10.658 67.116 1.00 70.81 804 PRO A CA 1
ATOM 6559 C C . PRO A 1 804 ? -34.137 -11.903 66.574 1.00 70.81 804 PRO A C 1
ATOM 6561 O O . PRO A 1 804 ? -35.351 -11.907 66.378 1.00 70.81 804 PRO A O 1
ATOM 6564 N N . TYR A 1 805 ? -33.416 -13.014 66.397 1.00 73.00 805 TYR A N 1
ATOM 6565 C CA . TYR A 1 805 ? -33.983 -14.245 65.819 1.00 73.00 805 TYR A CA 1
ATOM 6566 C C . TYR A 1 805 ? -34.814 -15.122 66.766 1.00 73.00 805 TYR A C 1
ATOM 6568 O O . TYR A 1 805 ? -35.240 -16.202 66.360 1.00 73.00 805 TYR A O 1
ATOM 6576 N N . ASN A 1 806 ? -35.060 -14.719 68.014 1.00 69.38 806 ASN A N 1
ATOM 6577 C CA . ASN A 1 806 ? -35.609 -15.613 69.044 1.00 69.38 806 ASN A CA 1
ATOM 6578 C C . ASN A 1 806 ? -36.919 -16.310 68.621 1.00 69.38 806 ASN A C 1
ATOM 6580 O O . ASN A 1 806 ? -37.031 -17.523 68.800 1.00 69.38 806 ASN A O 1
ATOM 6584 N N . GLY A 1 807 ? -37.841 -15.589 67.972 1.00 67.75 807 GLY A N 1
ATOM 6585 C CA . GLY A 1 807 ? -39.139 -16.109 67.510 1.00 67.75 807 GLY A CA 1
ATOM 6586 C C . GLY A 1 807 ? -39.164 -16.820 66.145 1.00 67.75 807 GLY A C 1
ATOM 6587 O O . GLY A 1 807 ? -40.250 -17.063 65.635 1.00 67.75 807 GLY A O 1
ATOM 6588 N N . TYR A 1 808 ? -38.018 -17.121 65.524 1.00 75.94 808 TYR A N 1
ATOM 6589 C CA . TYR A 1 808 ? -37.960 -17.773 64.201 1.00 75.94 808 TYR A CA 1
ATOM 6590 C C . TYR A 1 808 ? -37.744 -19.305 64.288 1.00 75.94 808 TYR A C 1
ATOM 6592 O O . TYR A 1 808 ? -37.198 -19.781 65.291 1.00 75.94 808 TYR A O 1
ATOM 6600 N N . PRO A 1 809 ? -38.088 -20.090 63.243 1.00 79.19 809 PRO A N 1
ATOM 6601 C CA . PRO A 1 809 ? -37.823 -21.535 63.190 1.00 79.19 809 PRO A CA 1
ATOM 6602 C C . PRO A 1 809 ? -36.339 -21.916 63.334 1.00 79.19 809 PRO A C 1
ATOM 6604 O O . PRO A 1 809 ? -35.443 -21.158 62.951 1.00 79.19 809 PRO A O 1
ATOM 6607 N N . SER A 1 810 ? -36.077 -23.122 63.845 1.00 79.00 810 SER A N 1
ATOM 6608 C CA . SER A 1 810 ? -34.733 -23.695 64.051 1.00 79.00 810 SER A CA 1
ATOM 6609 C C . SER A 1 810 ? -33.904 -23.750 62.764 1.00 79.00 810 SER A C 1
ATOM 6611 O O . SER A 1 810 ? -32.817 -23.177 62.719 1.00 79.00 810 SER A O 1
ATOM 6613 N N . SER A 1 811 ? -34.439 -24.332 61.687 1.00 77.62 811 SER A N 1
ATOM 6614 C CA . SER A 1 811 ? -33.724 -24.481 60.407 1.00 77.62 811 SER A CA 1
ATOM 6615 C C . SER A 1 811 ? -33.317 -23.136 59.789 1.00 77.62 811 SER A C 1
ATOM 6617 O O . SER A 1 811 ? -32.268 -23.018 59.158 1.00 77.62 811 SER A O 1
ATOM 6619 N N . LEU A 1 812 ? -34.120 -22.087 60.003 1.00 82.75 812 LEU A N 1
ATOM 6620 C CA . LEU A 1 812 ? -33.803 -20.730 59.557 1.00 82.75 812 LEU A CA 1
ATOM 6621 C C . LEU A 1 812 ? -32.667 -20.114 60.394 1.00 82.75 812 LEU A C 1
ATOM 6623 O O . LEU A 1 812 ? -31.747 -19.526 59.827 1.00 82.75 812 LEU A O 1
ATOM 6627 N N . LYS A 1 813 ? -32.686 -20.293 61.723 1.00 83.00 813 LYS A N 1
ATOM 6628 C CA . LYS A 1 813 ? -31.596 -19.868 62.624 1.00 83.00 813 LYS A CA 1
ATOM 6629 C C . LYS A 1 813 ? -30.267 -20.532 62.250 1.00 83.00 813 LYS A C 1
ATOM 6631 O O . LYS A 1 813 ? -29.247 -19.848 62.168 1.00 83.00 813 LYS A O 1
ATOM 6636 N N . GLU A 1 814 ? -30.281 -21.835 61.977 1.00 84.56 814 GLU A N 1
ATOM 6637 C CA . GLU A 1 814 ? -29.102 -22.591 61.534 1.00 84.56 814 GLU A CA 1
ATOM 6638 C C . GLU A 1 814 ? -28.561 -22.072 60.199 1.00 84.56 814 GLU A C 1
ATOM 6640 O O . GLU A 1 814 ? -27.368 -21.785 60.091 1.00 84.56 814 GLU A O 1
ATOM 6645 N N . ARG A 1 815 ? -29.434 -21.847 59.208 1.00 84.88 815 ARG A N 1
ATOM 6646 C CA . ARG A 1 815 ? -29.044 -21.323 57.890 1.00 84.88 815 ARG A CA 1
ATOM 6647 C C . ARG A 1 815 ? -28.447 -19.912 57.963 1.00 84.88 815 ARG A C 1
ATOM 6649 O O . ARG A 1 815 ? -27.485 -19.614 57.257 1.00 84.88 815 ARG A O 1
ATOM 6656 N N . ILE A 1 816 ? -28.970 -19.052 58.842 1.00 87.06 816 ILE A N 1
ATOM 6657 C CA . ILE A 1 816 ? -28.419 -17.708 59.098 1.00 87.06 816 ILE A CA 1
ATOM 6658 C C . ILE A 1 816 ? -27.057 -17.798 59.785 1.00 87.06 816 ILE A C 1
ATOM 6660 O O . ILE A 1 816 ? -26.135 -17.075 59.402 1.00 87.06 816 ILE A O 1
ATOM 6664 N N . LYS A 1 817 ? -26.907 -18.693 60.769 1.00 87.56 817 LYS A N 1
ATOM 6665 C CA . LYS A 1 817 ? -25.633 -18.929 61.456 1.00 87.56 817 LYS A CA 1
ATOM 6666 C C . LYS A 1 817 ? -24.565 -19.419 60.472 1.00 87.56 817 LYS A C 1
ATOM 6668 O O . LYS A 1 817 ? -23.498 -18.812 60.413 1.00 87.56 817 LYS A O 1
ATOM 6673 N N . GLN A 1 818 ? -24.896 -20.414 59.644 1.00 89.25 818 GLN A N 1
ATOM 6674 C CA . GLN A 1 818 ? -24.048 -20.906 58.555 1.00 89.25 818 GLN A CA 1
ATOM 6675 C C . GLN A 1 818 ? -23.607 -19.758 57.635 1.00 89.25 818 GLN A C 1
ATOM 6677 O O . GLN A 1 818 ? -22.411 -19.547 57.444 1.00 89.25 818 GLN A O 1
ATOM 6682 N N . LEU A 1 819 ? -24.552 -18.964 57.115 1.00 89.12 819 LEU A N 1
ATOM 6683 C CA . LEU A 1 819 ? -24.237 -17.825 56.247 1.00 89.12 819 LEU A CA 1
ATOM 6684 C C . LEU A 1 819 ? -23.310 -16.809 56.941 1.00 89.12 819 LEU A C 1
ATOM 6686 O O . LEU A 1 819 ? -22.377 -16.303 56.322 1.00 89.12 819 LEU A O 1
ATOM 6690 N N . CYS A 1 820 ? -23.527 -16.512 58.225 1.00 88.88 820 CYS A N 1
ATOM 6691 C CA . CYS A 1 820 ? -22.666 -15.596 58.976 1.00 88.88 820 CYS A CA 1
ATOM 6692 C C . CYS A 1 820 ? -21.232 -16.127 59.131 1.00 88.88 820 CYS A C 1
ATOM 6694 O O . CYS A 1 820 ? -20.284 -15.355 58.983 1.00 88.88 820 CYS A O 1
ATOM 6696 N N . GLU A 1 821 ? -21.063 -17.420 59.408 1.00 88.75 821 GLU A N 1
ATOM 6697 C CA . GLU A 1 821 ? -19.753 -18.073 59.521 1.00 88.75 821 GLU A CA 1
ATOM 6698 C C . GLU A 1 821 ? -19.024 -18.102 58.165 1.00 88.75 821 GLU A C 1
ATOM 6700 O O . GLU A 1 821 ? -17.859 -17.706 58.075 1.00 88.75 821 GLU A O 1
ATOM 6705 N N . GLU A 1 822 ? -19.728 -18.450 57.085 1.00 88.00 822 GLU A N 1
ATOM 6706 C CA . GLU A 1 822 ? -19.193 -18.454 55.718 1.00 88.00 822 GLU A CA 1
ATOM 6707 C C . GLU A 1 822 ? -18.762 -17.050 55.251 1.00 88.00 822 GLU A C 1
ATOM 6709 O O . GLU A 1 822 ? -17.679 -16.889 54.681 1.00 88.00 822 GLU A O 1
ATOM 6714 N N . LEU A 1 823 ? -19.556 -16.010 55.542 1.00 87.69 823 LEU A N 1
ATOM 6715 C CA . LEU A 1 823 ? -19.212 -14.618 55.222 1.00 87.69 823 LEU A CA 1
ATOM 6716 C C . LEU A 1 823 ? -18.012 -14.096 56.027 1.00 87.69 823 LEU A C 1
ATOM 6718 O O . LEU A 1 823 ? -17.231 -13.295 55.508 1.00 87.69 823 LEU A O 1
ATOM 6722 N N . ILE A 1 824 ? -17.822 -14.560 57.267 1.00 86.69 824 ILE A N 1
ATOM 6723 C CA . ILE A 1 824 ? -16.607 -14.275 58.045 1.00 86.69 824 ILE A CA 1
ATOM 6724 C C . ILE A 1 824 ? -15.395 -14.970 57.407 1.00 86.69 824 ILE A C 1
ATOM 6726 O O . ILE A 1 824 ? -14.334 -14.353 57.307 1.00 86.69 824 ILE A O 1
ATOM 6730 N N . GLY A 1 825 ? -15.554 -16.200 56.906 1.00 85.56 825 GLY A N 1
ATOM 6731 C CA . GLY A 1 825 ? -14.509 -16.928 56.177 1.00 85.56 825 GLY A CA 1
ATOM 6732 C C . GLY A 1 825 ? -13.961 -16.162 54.965 1.00 85.56 825 GLY A C 1
ATOM 6733 O O . GLY A 1 825 ? -12.744 -16.102 54.777 1.00 85.56 825 GLY A O 1
ATOM 6734 N N . LEU A 1 826 ? -14.828 -15.486 54.198 1.00 84.38 826 LEU A N 1
ATOM 6735 C CA . LEU A 1 826 ? -14.421 -14.666 53.043 1.00 84.38 826 LEU A CA 1
ATOM 6736 C C . LEU A 1 826 ? -13.457 -13.524 53.405 1.00 84.38 826 LEU A C 1
ATOM 6738 O O . LEU A 1 826 ? -12.650 -13.125 52.566 1.00 84.38 826 LEU A O 1
ATOM 6742 N N . LYS A 1 827 ? -13.494 -13.015 54.645 1.00 82.88 827 LYS A N 1
ATOM 6743 C CA . LYS A 1 827 ? -12.590 -11.951 55.118 1.00 82.88 827 LYS A CA 1
ATOM 6744 C C . LYS A 1 827 ? -11.117 -12.380 55.105 1.00 82.88 827 LYS A C 1
ATOM 6746 O O . LYS A 1 827 ? -10.235 -11.537 54.975 1.00 82.88 827 LYS A O 1
ATOM 6751 N N . ASN A 1 828 ? -10.856 -13.679 55.244 1.00 82.06 828 ASN A N 1
ATOM 6752 C CA . ASN A 1 828 ? -9.508 -14.240 55.332 1.00 82.06 828 ASN A CA 1
ATOM 6753 C C . ASN A 1 828 ? -8.896 -14.556 53.953 1.00 82.06 828 ASN A C 1
ATOM 6755 O O . ASN A 1 828 ? -7.765 -15.037 53.879 1.00 82.06 828 ASN A O 1
ATOM 6759 N N . LYS A 1 829 ? -9.621 -14.301 52.853 1.00 80.69 829 LYS A N 1
ATOM 6760 C CA . LYS A 1 829 ? -9.120 -14.499 51.488 1.00 80.69 829 LYS A CA 1
ATOM 6761 C C . LYS A 1 829 ? -7.956 -13.540 51.214 1.00 80.69 829 LYS A C 1
ATOM 6763 O O . LYS A 1 829 ? -8.076 -12.330 51.393 1.00 80.69 829 LYS A O 1
ATOM 6768 N N . LYS A 1 830 ? -6.823 -14.081 50.759 1.00 79.50 830 LYS A N 1
ATOM 6769 C CA . LYS A 1 830 ? -5.642 -13.290 50.391 1.00 79.50 830 LYS A CA 1
ATOM 6770 C C . LYS A 1 830 ? -5.971 -12.411 49.179 1.00 79.50 830 LYS A C 1
ATOM 6772 O O . LYS A 1 830 ? -6.335 -12.932 48.130 1.00 79.50 830 LYS A O 1
ATOM 6777 N N . LEU A 1 831 ? -5.831 -11.097 49.334 1.00 81.25 831 LEU A N 1
ATOM 6778 C CA . LEU A 1 831 ? -6.034 -10.120 48.265 1.00 81.25 831 LEU A CA 1
ATOM 6779 C C . LEU A 1 831 ? -4.707 -9.837 47.552 1.00 81.25 831 LEU A C 1
ATOM 6781 O O . LEU A 1 831 ? -3.684 -9.628 48.207 1.00 81.25 831 LEU A O 1
ATOM 6785 N N . GLU A 1 832 ? -4.730 -9.808 46.222 1.00 79.12 832 GLU A N 1
ATOM 6786 C CA . GLU A 1 832 ? -3.595 -9.365 45.409 1.00 79.12 832 GLU A CA 1
ATOM 6787 C C . GLU A 1 832 ? -3.715 -7.874 45.066 1.00 79.12 832 GLU A C 1
ATOM 6789 O O . GLU A 1 832 ? -4.808 -7.305 45.021 1.00 79.12 832 GLU A O 1
ATOM 6794 N N . TYR A 1 833 ? -2.580 -7.212 44.835 1.00 81.62 833 TYR A N 1
ATOM 6795 C CA . TYR A 1 833 ? -2.574 -5.815 44.403 1.00 81.62 833 TYR A CA 1
ATOM 6796 C C . TYR A 1 833 ? -3.004 -5.710 42.936 1.00 81.62 833 TYR A C 1
ATOM 6798 O O . TYR A 1 833 ? -2.522 -6.459 42.089 1.00 81.62 833 TYR A O 1
ATOM 6806 N N . ILE A 1 834 ? -3.858 -4.733 42.617 1.00 84.12 834 ILE A N 1
ATOM 6807 C CA . ILE A 1 834 ? -4.304 -4.481 41.240 1.00 84.12 834 ILE A CA 1
ATOM 6808 C C . ILE A 1 834 ? -3.109 -4.012 40.397 1.00 84.12 834 ILE A C 1
ATOM 6810 O O . ILE A 1 834 ? -2.641 -2.878 40.525 1.00 84.12 834 ILE A O 1
ATOM 6814 N N . ILE A 1 835 ? -2.631 -4.878 39.505 1.00 84.25 835 ILE A N 1
ATOM 6815 C CA . ILE A 1 835 ? -1.551 -4.589 38.556 1.00 84.25 835 ILE A CA 1
ATOM 6816 C C . ILE A 1 835 ? -2.170 -4.334 37.179 1.00 84.25 835 ILE A C 1
ATOM 6818 O O . ILE A 1 835 ? -2.935 -5.149 36.669 1.00 84.25 835 ILE A O 1
ATOM 6822 N N . ARG A 1 836 ? -1.819 -3.211 36.537 1.00 79.81 836 ARG A N 1
ATOM 6823 C CA . ARG A 1 836 ? -2.194 -2.965 35.133 1.00 79.81 836 ARG A CA 1
ATOM 6824 C C . ARG A 1 836 ? -1.528 -4.005 34.233 1.00 79.81 836 ARG A C 1
ATOM 6826 O O . ARG A 1 836 ? -0.318 -4.210 34.334 1.00 79.81 836 ARG A O 1
ATOM 6833 N N . GLU A 1 837 ? -2.293 -4.601 33.319 1.00 80.12 837 GLU A N 1
ATOM 6834 C CA . GLU A 1 837 ? -1.767 -5.580 32.365 1.00 80.12 837 GLU A CA 1
ATOM 6835 C C . GLU A 1 837 ? -0.529 -5.051 31.627 1.00 80.12 837 GLU A C 1
ATOM 6837 O O . GLU A 1 837 ? -0.527 -3.963 31.037 1.00 80.12 837 GLU A O 1
ATOM 6842 N N . LYS A 1 838 ? 0.540 -5.853 31.633 1.00 83.88 838 LYS A N 1
ATOM 6843 C CA . LYS A 1 838 ? 1.776 -5.544 30.912 1.00 83.88 838 LYS A CA 1
ATOM 6844 C C . LYS A 1 838 ? 1.531 -5.694 29.411 1.00 83.88 838 LYS A C 1
ATOM 6846 O O . LYS A 1 838 ? 1.666 -6.786 28.861 1.00 83.88 838 LYS A O 1
ATOM 6851 N N . LYS A 1 839 ? 1.198 -4.588 28.737 1.00 82.25 839 LYS A N 1
ATOM 6852 C CA . LYS A 1 839 ? 1.120 -4.543 27.270 1.00 82.25 839 LYS A CA 1
ATOM 6853 C C . LYS A 1 839 ? 2.446 -5.028 26.682 1.00 82.25 839 LYS A C 1
ATOM 6855 O O . LYS A 1 839 ? 3.493 -4.435 26.943 1.00 82.25 839 LYS A O 1
ATOM 6860 N N . ARG A 1 840 ? 2.399 -6.098 25.882 1.00 84.94 840 ARG A N 1
ATOM 6861 C CA . ARG A 1 840 ? 3.567 -6.568 25.124 1.00 84.94 840 ARG A CA 1
ATOM 6862 C C . ARG A 1 840 ? 4.042 -5.430 24.204 1.00 84.94 840 ARG A C 1
ATOM 6864 O O . ARG A 1 840 ? 3.190 -4.748 23.625 1.00 84.94 840 ARG A O 1
ATOM 6871 N N . PRO A 1 841 ? 5.360 -5.197 24.058 1.00 87.75 841 PRO A N 1
ATOM 6872 C CA . PRO A 1 841 ? 5.854 -4.212 23.104 1.00 87.75 841 PRO A CA 1
ATOM 6873 C C . PRO A 1 841 ? 5.364 -4.591 21.703 1.00 87.75 841 PRO A C 1
ATOM 6875 O O . PRO A 1 841 ? 5.415 -5.762 21.322 1.00 87.75 841 PRO A O 1
ATOM 6878 N N . LYS A 1 842 ? 4.861 -3.613 20.941 1.00 86.31 842 LYS A N 1
ATOM 6879 C CA . LYS A 1 842 ? 4.441 -3.864 19.557 1.00 86.31 842 LYS A CA 1
ATOM 6880 C C . LYS A 1 842 ? 5.670 -4.325 18.759 1.00 86.31 842 LYS A C 1
ATOM 6882 O O . LYS A 1 842 ? 6.692 -3.638 18.829 1.00 86.31 842 LYS A O 1
ATOM 6887 N N . PRO A 1 843 ? 5.604 -5.444 18.015 1.00 89.88 843 PRO A N 1
ATOM 6888 C CA . PRO A 1 843 ? 6.708 -5.846 17.154 1.00 89.88 843 PRO A CA 1
ATOM 6889 C C . PRO A 1 843 ? 6.957 -4.773 16.089 1.00 89.88 843 PRO A C 1
ATOM 6891 O O . PRO A 1 843 ? 6.043 -4.038 15.700 1.00 89.88 843 PRO A O 1
ATOM 6894 N N . LEU A 1 844 ? 8.197 -4.691 15.602 1.00 91.25 844 LEU A N 1
ATOM 6895 C CA . LEU A 1 844 ? 8.523 -3.848 14.454 1.00 91.25 844 LEU A CA 1
ATOM 6896 C C . LEU A 1 844 ? 7.639 -4.246 13.267 1.00 91.25 844 LEU A C 1
ATOM 6898 O O . LEU A 1 844 ? 7.474 -5.434 12.984 1.00 91.25 844 LEU A O 1
ATOM 6902 N N . ARG A 1 845 ? 7.080 -3.252 12.566 1.00 90.81 845 ARG A N 1
ATOM 6903 C CA . ARG A 1 845 ? 6.261 -3.495 11.375 1.00 90.81 845 ARG A CA 1
ATOM 6904 C C . ARG A 1 845 ? 7.126 -4.153 10.303 1.00 90.81 845 ARG A C 1
ATOM 6906 O O . ARG A 1 845 ? 7.987 -3.502 9.715 1.00 90.81 845 ARG A O 1
ATOM 6913 N N . GLN A 1 846 ? 6.882 -5.434 10.061 1.00 91.69 846 GLN A N 1
ATOM 6914 C CA . GLN A 1 846 ? 7.472 -6.148 8.941 1.00 91.69 846 GLN A CA 1
ATOM 6915 C C . GLN A 1 846 ? 6.844 -5.623 7.644 1.00 91.69 846 GLN A C 1
ATOM 6917 O O . GLN A 1 846 ? 5.636 -5.391 7.574 1.00 91.69 846 GLN A O 1
ATOM 6922 N N . TYR A 1 847 ? 7.681 -5.395 6.637 1.00 91.50 847 TYR A N 1
ATOM 6923 C CA . TYR A 1 847 ? 7.257 -5.029 5.291 1.00 91.50 847 TYR A CA 1
ATOM 6924 C C . TYR A 1 847 ? 7.636 -6.163 4.352 1.00 91.50 847 TYR A C 1
ATOM 6926 O O . TYR A 1 847 ? 8.777 -6.626 4.376 1.00 91.50 847 TYR A O 1
ATOM 6934 N N . GLU A 1 848 ? 6.703 -6.579 3.503 1.00 88.62 848 GLU A N 1
ATOM 6935 C CA . GLU A 1 848 ? 7.010 -7.538 2.450 1.00 88.62 848 GLU A CA 1
ATOM 6936 C C . GLU A 1 848 ? 8.004 -6.916 1.456 1.00 88.62 848 GLU A C 1
ATOM 6938 O O . GLU A 1 848 ? 7.770 -5.810 0.946 1.00 88.62 848 GLU A O 1
ATOM 6943 N N . PRO A 1 849 ? 9.135 -7.581 1.165 1.00 88.88 849 PRO A N 1
ATOM 6944 C CA . PRO A 1 849 ? 10.068 -7.083 0.175 1.00 88.88 849 PRO A CA 1
ATOM 6945 C C . PRO A 1 849 ? 9.418 -7.197 -1.206 1.00 88.88 849 PRO A C 1
ATOM 6947 O O . PRO A 1 849 ? 9.064 -8.283 -1.660 1.00 88.88 849 PRO A O 1
ATOM 6950 N N . ARG A 1 850 ? 9.285 -6.065 -1.905 1.00 82.00 850 ARG A N 1
ATOM 6951 C CA . ARG A 1 850 ? 8.731 -6.014 -3.265 1.00 82.00 850 ARG A CA 1
ATOM 6952 C C . ARG A 1 850 ? 9.705 -6.638 -4.274 1.00 82.00 850 ARG A C 1
ATOM 6954 O O . ARG A 1 850 ? 10.462 -5.929 -4.939 1.00 82.00 850 ARG A O 1
ATOM 6961 N N . ILE A 1 851 ? 9.685 -7.964 -4.365 1.00 82.50 851 ILE A N 1
ATOM 6962 C CA . ILE A 1 851 ? 10.522 -8.772 -5.255 1.00 82.50 851 ILE A CA 1
ATOM 6963 C C . ILE A 1 851 ? 9.714 -9.138 -6.506 1.00 82.50 851 ILE A C 1
ATOM 6965 O O . ILE A 1 851 ? 8.665 -9.773 -6.426 1.00 82.50 851 ILE A O 1
ATOM 6969 N N . GLU A 1 852 ? 10.215 -8.756 -7.679 1.00 80.06 852 GLU A N 1
ATOM 6970 C CA . GLU A 1 852 ? 9.707 -9.256 -8.960 1.00 80.06 852 GLU A CA 1
ATOM 6971 C C . GLU A 1 852 ? 10.199 -10.704 -9.140 1.00 80.06 852 GLU A C 1
ATOM 6973 O O . GLU A 1 852 ? 11.407 -10.934 -9.179 1.00 80.06 852 GLU A O 1
ATOM 6978 N N . ARG A 1 853 ? 9.282 -11.686 -9.229 1.00 82.06 853 ARG A N 1
ATOM 6979 C CA . ARG A 1 853 ? 9.628 -13.127 -9.325 1.00 82.06 853 ARG A CA 1
ATOM 6980 C C . ARG A 1 853 ? 10.560 -13.448 -10.502 1.00 82.06 853 ARG A C 1
ATOM 6982 O O . ARG A 1 853 ? 11.378 -14.355 -10.405 1.00 82.06 853 ARG A O 1
ATOM 6989 N N . VAL A 1 854 ? 10.433 -12.700 -11.598 1.00 81.06 854 VAL A N 1
ATOM 6990 C CA . VAL A 1 854 ? 11.323 -12.744 -12.763 1.00 81.06 854 VAL A CA 1
ATOM 6991 C C . VAL A 1 854 ? 11.910 -11.347 -12.940 1.00 81.06 854 VAL A C 1
ATOM 6993 O O . VAL A 1 854 ? 11.173 -10.402 -13.212 1.00 81.06 854 VAL A O 1
ATOM 6996 N N . TYR A 1 855 ? 13.225 -11.208 -12.759 1.00 80.00 855 TYR A N 1
ATOM 6997 C CA . TYR A 1 855 ? 13.916 -9.919 -12.814 1.00 80.00 855 TYR A CA 1
ATOM 6998 C C . TYR A 1 855 ? 14.880 -9.844 -14.006 1.00 80.00 855 TYR A C 1
ATOM 7000 O O . TYR A 1 855 ? 15.984 -10.387 -13.980 1.00 80.00 855 TYR A O 1
ATOM 7008 N N . ASP A 1 856 ? 14.496 -9.082 -15.031 1.00 76.50 856 ASP A N 1
ATOM 7009 C CA . ASP A 1 856 ? 15.233 -8.935 -16.299 1.00 76.50 856 ASP A CA 1
ATOM 7010 C C . ASP A 1 856 ? 16.468 -8.004 -16.225 1.00 76.50 856 ASP A C 1
ATOM 7012 O O . ASP A 1 856 ? 16.976 -7.524 -17.246 1.00 76.50 856 ASP A O 1
ATOM 7016 N N . GLY A 1 857 ? 16.956 -7.678 -15.023 1.00 73.81 857 GLY A N 1
ATOM 7017 C CA . GLY A 1 857 ? 18.049 -6.715 -14.826 1.00 73.81 857 GLY A CA 1
ATOM 7018 C C . GLY A 1 857 ? 17.635 -5.244 -14.986 1.00 73.81 857 GLY A C 1
ATOM 7019 O O . GLY A 1 857 ? 18.480 -4.349 -14.911 1.00 73.81 857 GLY A O 1
ATOM 7020 N N . LYS A 1 858 ? 16.344 -4.968 -15.208 1.00 74.19 858 LYS A N 1
ATOM 7021 C CA . LYS A 1 858 ? 15.776 -3.622 -15.360 1.00 74.19 858 LYS A CA 1
ATOM 7022 C C . LYS A 1 858 ? 14.657 -3.427 -14.350 1.00 74.19 858 LYS A C 1
ATOM 7024 O O . LYS A 1 858 ? 13.728 -4.218 -14.310 1.00 74.19 858 LYS A O 1
ATOM 7029 N N . LYS A 1 859 ? 14.704 -2.330 -13.593 1.00 72.00 859 LYS A N 1
ATOM 7030 C CA . LYS A 1 859 ? 13.577 -1.916 -12.750 1.00 72.00 859 LYS A CA 1
ATOM 7031 C C . LYS A 1 859 ? 12.482 -1.318 -13.627 1.00 72.00 859 LYS A C 1
ATOM 7033 O O . LYS A 1 859 ? 12.683 -0.250 -14.211 1.00 72.00 859 LYS A O 1
ATOM 7038 N N . HIS A 1 860 ? 11.337 -1.983 -13.696 1.00 75.62 860 HIS A N 1
ATOM 7039 C CA . HIS A 1 860 ? 10.146 -1.429 -14.323 1.00 75.62 860 HIS A CA 1
ATOM 7040 C C . HIS A 1 860 ? 9.400 -0.548 -13.313 1.00 75.62 860 HIS A C 1
ATOM 7042 O O . HIS A 1 860 ? 9.279 -0.878 -12.135 1.00 75.62 860 HIS A O 1
ATOM 7048 N N . LYS A 1 861 ? 8.924 0.622 -13.750 1.00 79.62 861 LYS A N 1
ATOM 7049 C CA . LYS A 1 861 ? 8.006 1.419 -12.928 1.00 79.62 861 LYS A CA 1
ATOM 7050 C C . LYS A 1 861 ? 6.613 0.789 -13.033 1.00 79.62 861 LYS A C 1
ATOM 7052 O O . LYS A 1 861 ? 6.205 0.506 -14.160 1.00 79.62 861 LYS A O 1
ATOM 7057 N N . PRO A 1 862 ? 5.866 0.611 -11.927 1.00 77.44 862 PRO A N 1
ATOM 7058 C CA . PRO A 1 862 ? 4.463 0.227 -12.016 1.00 77.44 862 PRO A CA 1
ATOM 7059 C C . PRO A 1 862 ? 3.693 1.318 -12.763 1.00 77.44 862 PRO A C 1
ATOM 7061 O O . PRO A 1 862 ? 3.719 2.487 -12.378 1.00 77.44 862 PRO A O 1
ATOM 7064 N N . MET A 1 863 ? 3.055 0.938 -13.865 1.00 84.25 863 MET A N 1
ATOM 7065 C CA . MET A 1 863 ? 2.296 1.821 -14.746 1.00 84.25 863 MET A CA 1
ATOM 7066 C C . MET A 1 863 ? 1.148 1.032 -15.374 1.00 84.25 863 MET A C 1
ATOM 7068 O O . MET A 1 863 ? 1.287 -0.169 -15.596 1.00 84.25 863 MET A O 1
ATOM 7072 N N . SER A 1 864 ? 0.049 1.714 -15.711 1.00 90.62 864 SER A N 1
ATOM 7073 C CA . SER A 1 864 ? -0.996 1.137 -16.568 1.00 90.62 864 SER A CA 1
ATOM 7074 C C . SER A 1 864 ? -0.407 0.677 -17.911 1.00 90.62 864 SER A C 1
ATOM 7076 O O . SER A 1 864 ? 0.545 1.288 -18.418 1.00 90.62 864 SER A O 1
ATOM 7078 N N . LYS A 1 865 ? -0.996 -0.375 -18.494 1.00 91.19 865 LYS A N 1
ATOM 7079 C CA . LYS A 1 865 ? -0.599 -0.976 -19.777 1.00 91.19 865 LYS A CA 1
ATOM 7080 C C . LYS A 1 865 ? -0.457 0.080 -20.879 1.00 91.19 865 LYS A C 1
ATOM 7082 O O . LYS A 1 865 ? 0.594 0.162 -21.510 1.00 91.19 865 LYS A O 1
ATOM 7087 N N . GLU A 1 866 ? -1.442 0.966 -21.014 1.00 93.56 866 GLU A N 1
ATOM 7088 C CA . GLU A 1 866 ? -1.445 2.068 -21.989 1.00 93.56 866 GLU A CA 1
ATOM 7089 C C . GLU A 1 866 ? -0.241 3.008 -21.828 1.00 93.56 866 GLU A C 1
ATOM 7091 O O . GLU A 1 866 ? 0.391 3.424 -22.800 1.00 93.56 866 GLU A O 1
ATOM 7096 N N . LYS A 1 867 ? 0.119 3.337 -20.581 1.00 92.75 867 LYS A N 1
ATOM 7097 C CA . LYS A 1 867 ? 1.250 4.223 -20.282 1.00 92.75 867 LYS A CA 1
ATOM 7098 C C . LYS A 1 867 ? 2.583 3.536 -20.584 1.00 92.75 867 LYS A C 1
ATOM 7100 O O . LYS A 1 867 ? 3.485 4.177 -21.124 1.00 92.75 867 LYS A O 1
ATOM 7105 N N . ALA A 1 868 ? 2.695 2.239 -20.295 1.00 90.44 868 ALA A N 1
ATOM 7106 C CA . ALA A 1 868 ? 3.861 1.437 -20.657 1.00 90.44 868 ALA A CA 1
ATOM 7107 C C . ALA A 1 868 ? 4.019 1.312 -22.186 1.00 90.44 868 ALA A C 1
ATOM 7109 O O . ALA A 1 868 ? 5.126 1.473 -22.706 1.00 90.44 868 ALA A O 1
ATOM 7110 N N . GLU A 1 869 ? 2.924 1.104 -22.920 1.00 92.50 869 GLU A N 1
ATOM 7111 C CA . GLU A 1 869 ? 2.914 1.092 -24.387 1.00 92.50 869 GLU A CA 1
ATOM 7112 C C . GLU A 1 869 ? 3.276 2.464 -24.969 1.00 92.50 869 GLU A C 1
ATOM 7114 O O . GLU A 1 869 ? 4.144 2.550 -25.841 1.00 92.50 869 GLU A O 1
ATOM 7119 N N . ARG A 1 870 ? 2.726 3.556 -24.425 1.00 93.81 870 ARG A N 1
ATOM 7120 C CA . ARG A 1 870 ? 3.079 4.927 -24.822 1.00 93.81 870 ARG A CA 1
ATOM 7121 C C . ARG A 1 870 ? 4.560 5.236 -24.591 1.00 93.81 870 ARG A C 1
ATOM 7123 O O . ARG A 1 870 ? 5.200 5.800 -25.477 1.00 93.81 870 ARG A O 1
ATOM 7130 N N . GLU A 1 871 ? 5.144 4.846 -23.456 1.00 91.69 871 GLU A N 1
ATOM 7131 C CA . GLU A 1 871 ? 6.588 5.005 -23.220 1.00 91.69 871 GLU A CA 1
ATOM 7132 C C . GLU A 1 871 ? 7.437 4.127 -24.160 1.00 91.69 871 GLU A C 1
ATOM 7134 O O . GLU A 1 871 ? 8.440 4.603 -24.702 1.00 91.69 871 GLU A O 1
ATOM 7139 N N . LYS A 1 872 ? 7.013 2.884 -24.436 1.00 91.88 872 LYS A N 1
ATOM 7140 C CA . LYS A 1 872 ? 7.652 1.977 -25.410 1.00 91.88 872 LYS A CA 1
ATOM 7141 C C . LYS A 1 872 ? 7.648 2.575 -26.823 1.00 91.88 872 LYS A C 1
ATOM 7143 O O . LYS A 1 872 ? 8.690 2.578 -27.485 1.00 91.88 872 LYS A O 1
ATOM 7148 N N . LEU A 1 873 ? 6.520 3.135 -27.265 1.00 95.25 873 LEU A N 1
ATOM 7149 C CA . LEU A 1 873 ? 6.377 3.817 -28.555 1.00 95.25 873 LEU A CA 1
ATOM 7150 C C . LEU A 1 873 ? 7.206 5.104 -28.617 1.00 95.25 873 LEU A C 1
ATOM 7152 O O . LEU A 1 873 ? 7.957 5.291 -29.572 1.00 95.25 873 LEU A O 1
ATOM 7156 N N . LEU A 1 874 ? 7.171 5.950 -27.581 1.00 95.81 874 LEU A N 1
ATOM 7157 C CA . LEU A 1 874 ? 8.008 7.154 -27.497 1.00 95.81 874 LEU A CA 1
ATOM 7158 C C . LEU A 1 874 ? 9.506 6.820 -27.521 1.00 95.81 874 LEU A C 1
ATOM 7160 O O . LEU A 1 874 ? 10.291 7.551 -28.130 1.00 95.81 874 LEU A O 1
ATOM 7164 N N . HIS A 1 875 ? 9.922 5.718 -26.892 1.00 92.56 875 HIS A N 1
ATOM 7165 C CA . HIS A 1 875 ? 11.297 5.233 -26.965 1.00 92.56 875 HIS A CA 1
ATOM 7166 C C . HIS A 1 875 ? 11.652 4.721 -28.372 1.00 92.56 875 HIS A C 1
ATOM 7168 O O . HIS A 1 875 ? 12.706 5.096 -28.892 1.00 92.56 875 HIS A O 1
ATOM 7174 N N . LYS A 1 876 ? 10.776 3.931 -29.020 1.00 95.44 876 LYS A N 1
ATOM 7175 C CA . LYS A 1 876 ? 10.952 3.473 -30.416 1.00 95.44 876 LYS A CA 1
ATOM 7176 C C . LYS A 1 876 ? 11.079 4.677 -31.358 1.00 95.44 876 LYS A C 1
ATOM 7178 O O . LYS A 1 876 ? 12.092 4.799 -32.040 1.00 95.44 876 LYS A O 1
ATOM 7183 N N . TYR A 1 877 ? 10.150 5.631 -31.290 1.00 96.25 877 TYR A N 1
ATOM 7184 C CA . TYR A 1 877 ? 10.187 6.885 -32.048 1.00 96.25 877 TYR A CA 1
ATOM 7185 C C . TYR A 1 877 ? 11.496 7.660 -31.834 1.00 96.25 877 TYR A C 1
ATOM 7187 O O . TYR A 1 877 ? 12.200 7.964 -32.794 1.00 96.25 877 TYR A O 1
ATOM 7195 N N . LYS A 1 878 ? 11.899 7.914 -30.579 1.00 96.06 878 LYS A N 1
ATOM 7196 C CA . LYS A 1 878 ? 13.158 8.623 -30.270 1.00 96.06 878 LYS A CA 1
ATOM 7197 C C . LYS A 1 878 ? 14.401 7.872 -30.763 1.00 96.06 878 LYS A C 1
ATOM 7199 O O . LYS A 1 878 ? 15.385 8.521 -31.124 1.00 96.06 878 LYS A O 1
ATOM 7204 N N . LYS A 1 879 ? 14.391 6.535 -30.769 1.00 95.12 879 LYS A N 1
ATOM 7205 C CA . LYS A 1 879 ? 15.485 5.702 -31.291 1.00 95.12 879 LYS A CA 1
ATOM 7206 C C . LYS A 1 879 ? 15.579 5.814 -32.813 1.00 95.12 879 LYS A C 1
ATOM 7208 O O . LYS A 1 879 ? 16.658 6.134 -33.311 1.00 95.12 879 LYS A O 1
ATOM 7213 N N . GLU A 1 880 ? 14.471 5.617 -33.524 1.00 95.12 880 GLU A N 1
ATOM 7214 C CA . GLU A 1 880 ? 14.438 5.662 -34.990 1.00 95.12 880 GLU A CA 1
ATOM 7215 C C . GLU A 1 880 ? 14.680 7.084 -35.521 1.00 95.12 880 GLU A C 1
ATOM 7217 O O . GLU A 1 880 ? 15.534 7.272 -36.385 1.00 95.12 880 GLU A O 1
ATOM 7222 N N . MET A 1 881 ? 14.089 8.117 -34.906 1.00 95.06 881 MET A N 1
ATOM 7223 C CA . MET A 1 881 ? 14.372 9.530 -35.207 1.00 95.06 881 MET A CA 1
ATOM 7224 C C . MET A 1 881 ? 15.869 9.858 -35.052 1.00 95.06 881 MET A C 1
ATOM 7226 O O . MET A 1 881 ? 16.476 10.468 -35.935 1.00 95.06 881 MET A O 1
ATOM 7230 N N . LYS A 1 882 ? 16.514 9.412 -33.959 1.00 95.62 882 LYS A N 1
ATOM 7231 C CA . LYS A 1 882 ? 17.971 9.565 -33.771 1.00 95.62 882 LYS A CA 1
ATOM 7232 C C . LYS A 1 882 ? 18.786 8.739 -34.773 1.00 95.62 882 LYS A C 1
ATOM 7234 O O . LYS A 1 882 ? 19.902 9.143 -35.100 1.00 95.62 882 LYS A O 1
ATOM 7239 N N . GLY A 1 883 ? 18.265 7.605 -35.239 1.00 93.31 883 GLY A N 1
ATOM 7240 C CA . GLY A 1 883 ? 18.835 6.798 -36.318 1.00 93.31 883 GLY A CA 1
ATOM 7241 C C . GLY A 1 883 ? 18.832 7.558 -37.643 1.00 93.31 883 GLY A C 1
ATOM 7242 O O . GLY A 1 883 ? 19.904 7.883 -38.157 1.00 93.31 883 GLY A O 1
ATOM 7243 N N . ALA A 1 884 ? 17.646 7.930 -38.124 1.00 95.06 884 ALA A N 1
ATOM 7244 C CA . ALA A 1 884 ? 17.429 8.659 -39.371 1.00 95.06 884 ALA A CA 1
ATOM 7245 C C . ALA A 1 884 ? 18.217 9.979 -39.420 1.00 95.06 884 ALA A C 1
ATOM 7247 O O . ALA A 1 884 ? 18.990 10.203 -40.349 1.00 95.06 884 ALA A O 1
ATOM 7248 N N . ILE A 1 885 ? 18.141 10.816 -38.376 1.00 94.69 885 ILE A N 1
ATOM 7249 C CA . ILE A 1 885 ? 18.911 12.073 -38.304 1.00 94.69 885 ILE A CA 1
ATOM 7250 C C . ILE A 1 885 ? 20.424 11.808 -38.367 1.00 94.69 885 ILE A C 1
ATOM 7252 O O . ILE A 1 885 ? 21.167 12.572 -38.987 1.00 94.69 885 ILE A O 1
ATOM 7256 N N . ARG A 1 886 ? 20.916 10.728 -37.745 1.00 94.19 886 ARG A N 1
ATOM 7257 C CA . ARG A 1 886 ? 22.338 10.354 -37.792 1.00 94.19 886 ARG A CA 1
ATOM 7258 C C . ARG A 1 886 ? 22.755 9.878 -39.186 1.00 94.19 886 ARG A C 1
ATOM 7260 O O . ARG A 1 886 ? 23.896 10.132 -39.571 1.00 94.19 886 ARG A O 1
ATOM 7267 N N . GLU A 1 887 ? 21.880 9.199 -39.920 1.00 93.12 887 GLU A N 1
ATOM 7268 C CA . GLU A 1 887 ? 22.121 8.790 -41.309 1.00 93.12 887 GLU A CA 1
ATOM 7269 C C . GLU A 1 887 ? 22.133 10.020 -42.227 1.00 93.12 887 GLU A C 1
ATOM 7271 O O . GLU A 1 887 ? 23.173 10.306 -42.815 1.00 93.12 887 GLU A O 1
ATOM 7276 N N . ILE A 1 888 ? 21.078 10.845 -42.203 1.00 94.69 888 ILE A N 1
ATOM 7277 C CA . ILE A 1 888 ? 20.961 12.096 -42.976 1.00 94.69 888 ILE A CA 1
ATOM 7278 C C . ILE A 1 888 ? 22.159 13.026 -42.732 1.00 94.69 888 ILE A C 1
ATOM 7280 O O . ILE A 1 888 ? 22.734 13.566 -43.676 1.00 94.69 888 ILE A O 1
ATOM 7284 N N . ARG A 1 889 ? 22.608 13.193 -41.478 1.00 94.62 889 ARG A N 1
ATOM 7285 C CA . ARG A 1 889 ? 23.812 13.991 -41.166 1.00 94.62 889 ARG A CA 1
ATOM 7286 C C . ARG A 1 889 ? 25.079 13.403 -41.794 1.00 94.62 889 ARG A C 1
ATOM 7288 O O . ARG A 1 889 ? 25.895 14.158 -42.315 1.00 94.62 889 ARG A O 1
ATOM 7295 N N . LYS A 1 890 ? 25.262 12.077 -41.770 1.00 92.88 890 LYS A N 1
ATOM 7296 C CA . LYS A 1 890 ? 26.408 11.412 -42.423 1.00 92.88 890 LYS A CA 1
ATOM 7297 C C . LYS A 1 890 ? 26.332 11.510 -43.946 1.00 92.88 890 LYS A C 1
ATOM 7299 O O . LYS A 1 890 ? 27.374 11.636 -44.582 1.00 92.88 890 LYS A O 1
ATOM 7304 N N . ASP A 1 891 ? 25.132 11.471 -44.512 1.00 94.19 891 ASP A N 1
ATOM 7305 C CA . ASP A 1 891 ? 24.884 11.565 -45.952 1.00 94.19 891 ASP A CA 1
ATOM 7306 C C . ASP A 1 891 ? 25.149 12.986 -46.444 1.00 94.19 891 ASP A C 1
ATOM 7308 O O . ASP A 1 891 ? 25.924 13.169 -47.379 1.00 94.19 891 ASP A O 1
ATOM 7312 N N . ARG A 1 892 ? 24.660 14.002 -45.718 1.00 94.56 892 ARG A N 1
ATOM 7313 C CA . ARG A 1 892 ? 25.017 15.413 -45.927 1.00 94.56 892 ARG A CA 1
ATOM 7314 C C . ARG A 1 892 ? 26.527 15.642 -45.826 1.00 94.56 892 ARG A C 1
ATOM 7316 O O . ARG A 1 892 ? 27.071 16.351 -46.660 1.00 94.56 892 ARG A O 1
ATOM 7323 N N . VAL A 1 893 ? 27.219 15.026 -44.861 1.00 93.56 893 VAL A N 1
ATOM 7324 C CA . VAL A 1 893 ? 28.693 15.100 -44.739 1.00 93.56 893 VAL A CA 1
ATOM 7325 C C . VAL A 1 893 ? 29.415 14.361 -45.875 1.00 93.56 893 VAL A C 1
ATOM 7327 O O . VAL A 1 893 ? 30.511 14.753 -46.268 1.00 93.56 893 VAL A O 1
ATOM 7330 N N . PHE A 1 894 ? 28.841 13.286 -46.416 1.00 94.19 894 PHE A N 1
ATOM 7331 C CA . PHE A 1 894 ? 29.406 12.579 -47.565 1.00 94.19 894 PHE A CA 1
ATOM 7332 C C . PHE A 1 894 ? 29.231 13.384 -48.858 1.00 94.19 894 PHE A C 1
ATOM 7334 O O . PHE A 1 894 ? 30.203 13.571 -49.588 1.00 94.19 894 PHE A O 1
ATOM 7341 N N . LEU A 1 895 ? 28.031 13.920 -49.098 1.00 91.75 895 LEU A N 1
ATOM 7342 C CA . LEU A 1 895 ? 27.734 14.800 -50.225 1.00 91.75 895 LEU A CA 1
ATOM 7343 C C . LEU A 1 895 ? 28.529 16.105 -50.144 1.00 91.75 895 LEU A C 1
ATOM 7345 O O . LEU A 1 895 ? 29.132 16.481 -51.141 1.00 91.75 895 LEU A O 1
ATOM 7349 N N . SER A 1 896 ? 28.641 16.740 -48.972 1.00 91.31 896 SER A N 1
ATOM 7350 C CA . SER A 1 896 ? 29.469 17.942 -48.824 1.00 91.31 896 SER A CA 1
ATOM 7351 C C . SER A 1 896 ? 30.946 17.641 -49.062 1.00 91.31 896 SER A C 1
ATOM 7353 O O . SER A 1 896 ? 31.611 18.412 -49.737 1.00 91.31 896 SER A O 1
ATOM 7355 N N . LYS A 1 897 ? 31.472 16.488 -48.621 1.00 91.69 897 LYS A N 1
ATOM 7356 C CA . LYS A 1 897 ? 32.839 16.059 -48.971 1.00 91.69 897 LYS A CA 1
ATO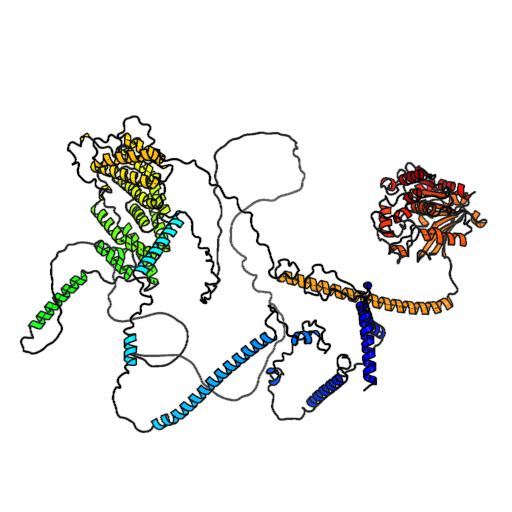M 7357 C C . LYS A 1 897 ? 33.017 15.777 -50.463 1.00 91.69 897 LYS A C 1
ATOM 7359 O O . LYS A 1 897 ? 34.097 16.041 -50.983 1.00 91.69 897 LYS A O 1
ATOM 7364 N N . LEU A 1 898 ? 32.005 15.247 -51.152 1.00 89.81 898 LEU A N 1
ATOM 7365 C CA . LEU A 1 898 ? 32.038 15.069 -52.607 1.00 89.81 898 LEU A CA 1
ATOM 7366 C C . LEU A 1 898 ? 32.011 16.417 -53.334 1.00 89.81 898 LEU A C 1
ATOM 7368 O O . LEU A 1 898 ? 32.865 16.643 -54.185 1.00 89.81 898 LEU A O 1
ATOM 7372 N N . GLN A 1 899 ? 31.104 17.316 -52.949 1.00 88.94 899 GLN A N 1
ATOM 7373 C CA . GLN A 1 899 ? 30.995 18.676 -53.477 1.00 88.94 899 GLN A CA 1
ATOM 7374 C C . GLN A 1 899 ? 32.272 19.473 -53.221 1.00 88.94 899 GLN A C 1
ATOM 7376 O O . GLN A 1 899 ? 32.828 20.006 -54.165 1.00 88.94 899 GLN A O 1
ATOM 7381 N N . ILE A 1 900 ? 32.807 19.472 -51.996 1.00 90.81 900 ILE A N 1
ATOM 7382 C CA . ILE A 1 900 ? 34.088 20.108 -51.653 1.00 90.81 900 ILE A CA 1
ATOM 7383 C C . ILE A 1 900 ? 35.234 19.465 -52.436 1.00 90.81 900 ILE A C 1
ATOM 7385 O O . ILE A 1 900 ? 36.091 20.179 -52.932 1.00 90.81 900 ILE A O 1
ATOM 7389 N N . LYS A 1 901 ? 35.274 18.138 -52.617 1.00 90.69 901 LYS A N 1
ATOM 7390 C CA . LYS A 1 901 ? 36.325 17.501 -53.430 1.00 90.69 901 LYS A CA 1
ATOM 7391 C C . LYS A 1 901 ? 36.211 17.865 -54.914 1.00 90.69 901 LYS A C 1
ATOM 7393 O O . LYS A 1 901 ? 37.237 18.045 -55.565 1.00 90.69 901 LYS A O 1
ATOM 7398 N N . GLN A 1 902 ? 34.998 17.971 -55.448 1.00 87.88 902 GLN A N 1
ATOM 7399 C CA . GLN A 1 902 ? 34.753 18.420 -56.817 1.00 87.88 902 GLN A CA 1
ATOM 7400 C C . GLN A 1 902 ? 35.071 19.908 -56.971 1.00 87.88 902 GLN A C 1
ATOM 7402 O O . GLN A 1 902 ? 35.727 20.276 -57.932 1.00 87.88 902 GLN A O 1
ATOM 7407 N N . GLN A 1 903 ? 34.696 20.739 -56.001 1.00 88.81 903 GLN A N 1
ATOM 7408 C CA . GLN A 1 903 ? 35.021 22.157 -55.945 1.00 88.81 903 GLN A CA 1
ATOM 7409 C C . GLN A 1 903 ? 36.531 22.361 -55.836 1.00 88.81 903 GLN A C 1
ATOM 7411 O O . GLN A 1 903 ? 37.071 23.063 -56.666 1.00 88.81 903 GLN A O 1
ATOM 7416 N N . ILE A 1 904 ? 37.243 21.672 -54.939 1.00 90.81 904 ILE A N 1
ATOM 7417 C CA . ILE A 1 904 ? 38.714 21.698 -54.873 1.00 90.81 904 ILE A CA 1
ATOM 7418 C C . ILE A 1 904 ? 39.327 21.205 -56.187 1.00 90.81 904 ILE A C 1
ATOM 7420 O O . ILE A 1 904 ? 40.314 21.776 -56.636 1.00 90.81 904 ILE A O 1
ATOM 7424 N N . LYS A 1 905 ? 38.774 20.180 -56.850 1.00 89.56 905 LYS A N 1
ATOM 7425 C CA . LYS A 1 905 ? 39.277 19.743 -58.165 1.00 89.56 905 LYS A CA 1
ATOM 7426 C C . LYS A 1 905 ? 39.083 20.843 -59.214 1.00 89.56 905 LYS A C 1
ATOM 7428 O O . LYS A 1 905 ? 40.043 21.229 -59.867 1.00 89.56 905 LYS A O 1
ATOM 7433 N N . ASN A 1 906 ? 37.883 21.405 -59.302 1.00 88.94 906 ASN A N 1
ATOM 7434 C CA . ASN A 1 906 ? 37.552 22.499 -60.208 1.00 88.94 906 ASN A CA 1
ATOM 7435 C C . ASN A 1 906 ? 38.358 23.769 -59.890 1.00 88.94 906 ASN A C 1
ATOM 7437 O O . ASN A 1 906 ? 38.783 24.448 -60.811 1.00 88.94 906 ASN A O 1
ATOM 7441 N N . ASP A 1 907 ? 38.613 24.071 -58.617 1.00 84.44 907 ASP A N 1
ATOM 7442 C CA . ASP A 1 907 ? 39.371 25.227 -58.137 1.00 84.44 907 ASP A CA 1
ATOM 7443 C C . ASP A 1 907 ? 40.882 25.000 -58.205 1.00 84.44 907 ASP A C 1
ATOM 7445 O O . ASP A 1 907 ? 41.616 25.971 -58.273 1.00 84.44 907 ASP A O 1
ATOM 7449 N N . THR A 1 908 ? 41.381 23.761 -58.229 1.00 87.94 908 THR A N 1
ATOM 7450 C CA . THR A 1 908 ? 42.793 23.457 -58.539 1.00 87.94 908 THR A CA 1
ATOM 7451 C C . THR A 1 908 ? 43.034 23.430 -60.042 1.00 87.94 908 THR A C 1
ATOM 7453 O O . THR A 1 908 ? 44.089 23.868 -60.483 1.00 87.94 908 THR A O 1
ATOM 7456 N N . GLU A 1 909 ? 42.061 23.010 -60.851 1.00 85.00 909 GLU A N 1
ATOM 7457 C CA . GLU A 1 909 ? 42.088 23.189 -62.308 1.00 85.00 909 GLU A CA 1
ATOM 7458 C C . GLU A 1 909 ? 41.944 24.669 -62.689 1.00 85.00 909 GLU A C 1
ATOM 7460 O O . GLU A 1 909 ? 42.734 25.164 -63.492 1.00 85.00 909 GLU A O 1
ATOM 7465 N N . ARG A 1 910 ? 41.019 25.404 -62.053 1.00 81.19 910 ARG A N 1
ATOM 7466 C CA . ARG A 1 910 ? 40.899 26.863 -62.160 1.00 81.19 910 ARG A CA 1
ATOM 7467 C C . ARG A 1 910 ? 42.178 27.518 -61.670 1.00 81.19 910 ARG A C 1
ATOM 7469 O O . ARG A 1 910 ? 42.792 28.181 -62.473 1.00 81.19 910 ARG A O 1
ATOM 7476 N N . LYS A 1 911 ? 42.663 27.278 -60.445 1.00 78.69 911 LYS A N 1
ATOM 7477 C CA . LYS A 1 911 ? 43.932 27.853 -59.954 1.00 78.69 911 LYS A CA 1
ATOM 7478 C C . LYS A 1 911 ? 45.144 27.449 -60.782 1.00 78.69 911 LYS A C 1
ATOM 7480 O O . LYS A 1 911 ? 46.064 28.238 -60.833 1.00 78.69 911 LYS A O 1
ATOM 7485 N N . ARG A 1 912 ? 45.190 26.298 -61.457 1.00 74.81 912 ARG A N 1
ATOM 7486 C CA . ARG A 1 912 ? 46.271 26.017 -62.422 1.00 74.81 912 ARG A CA 1
ATOM 7487 C C . ARG A 1 912 ? 46.178 26.946 -63.631 1.00 74.81 912 ARG A C 1
ATOM 7489 O O . ARG A 1 912 ? 47.155 27.619 -63.930 1.00 74.81 912 ARG A O 1
ATOM 7496 N N . LYS A 1 913 ? 44.992 27.063 -64.239 1.00 72.00 913 LYS A N 1
ATOM 7497 C CA . LYS A 1 913 ? 44.722 28.014 -65.335 1.00 72.00 913 LYS A CA 1
ATOM 7498 C C . LYS A 1 913 ? 44.907 29.476 -64.907 1.00 72.00 913 LYS A C 1
ATOM 7500 O O . LYS A 1 913 ? 45.416 30.273 -65.676 1.00 72.00 913 LYS A O 1
ATOM 7505 N N . THR A 1 914 ? 44.531 29.814 -63.678 1.00 60.69 914 THR A N 1
ATOM 7506 C CA . THR A 1 914 ? 44.600 31.161 -63.118 1.00 60.69 914 THR A CA 1
ATOM 7507 C C . THR A 1 914 ? 45.997 31.481 -62.627 1.00 60.69 914 THR A C 1
ATOM 7509 O O . THR A 1 914 ? 46.412 32.581 -62.883 1.00 60.69 914 THR A O 1
ATOM 7512 N N . VAL A 1 915 ? 46.788 30.571 -62.050 1.00 58.31 915 VAL A N 1
ATOM 7513 C CA . VAL A 1 915 ? 48.216 30.822 -61.744 1.00 58.31 915 VAL A CA 1
ATOM 7514 C C . VAL A 1 915 ? 49.037 30.936 -63.030 1.00 58.31 915 VAL A C 1
ATOM 7516 O O . VAL A 1 915 ? 49.938 31.762 -63.083 1.00 58.31 915 VAL A O 1
ATOM 7519 N N . GLN A 1 916 ? 48.663 30.228 -64.104 1.00 49.34 916 GLN A N 1
ATOM 7520 C CA . GLN A 1 916 ? 49.160 30.517 -65.460 1.00 49.34 916 GLN A CA 1
ATOM 7521 C C . GLN A 1 916 ? 48.761 31.919 -65.980 1.00 49.34 916 GLN A C 1
ATOM 7523 O O . GLN A 1 916 ? 49.366 32.391 -66.935 1.00 49.34 916 GLN A O 1
ATOM 7528 N N . GLN A 1 917 ? 47.774 32.588 -65.371 1.00 44.09 917 GLN A N 1
ATOM 7529 C CA . GLN A 1 917 ? 47.361 33.978 -65.649 1.00 44.09 917 GLN A CA 1
ATOM 7530 C C . GLN A 1 917 ? 47.787 34.980 -64.545 1.00 44.09 917 GLN A C 1
ATOM 7532 O O . GLN A 1 917 ? 47.753 36.187 -64.768 1.00 44.09 917 GLN A O 1
ATOM 7537 N N . SER A 1 918 ? 48.142 34.496 -63.348 1.00 43.69 918 SER A N 1
ATOM 7538 C CA . SER A 1 918 ? 48.191 35.244 -62.081 1.00 43.69 918 SER A CA 1
ATOM 7539 C C . SER A 1 918 ? 49.509 35.077 -61.328 1.00 43.69 918 SER A C 1
ATOM 7541 O O . SER A 1 918 ? 49.598 35.440 -60.154 1.00 43.69 918 SER A O 1
ATOM 7543 N N . SER A 1 919 ? 50.558 34.589 -61.990 1.00 39.62 919 SER A N 1
ATOM 7544 C CA . SER A 1 919 ? 51.954 34.864 -61.624 1.00 39.62 919 SER A CA 1
ATOM 7545 C C . SER A 1 919 ? 52.303 36.349 -61.860 1.00 39.62 919 SER A C 1
ATOM 7547 O O . SER A 1 919 ? 53.319 36.660 -62.474 1.00 39.62 919 SER A O 1
ATOM 7549 N N . SER A 1 920 ? 51.401 37.254 -61.462 1.00 36.41 920 SER A N 1
ATOM 7550 C CA . SER A 1 920 ? 51.350 38.658 -61.881 1.00 36.41 920 SER A CA 1
ATOM 7551 C C . SER A 1 920 ? 50.828 39.636 -60.814 1.00 36.41 920 SER A C 1
ATOM 7553 O O . SER A 1 920 ? 50.984 40.831 -61.029 1.00 36.41 920 SER A O 1
ATOM 7555 N N . MET A 1 921 ? 50.246 39.199 -59.678 1.00 39.31 921 MET A N 1
ATOM 7556 C CA . MET A 1 921 ? 49.735 40.119 -58.632 1.00 39.31 921 MET A CA 1
ATOM 7557 C C . MET A 1 921 ? 49.759 39.567 -57.187 1.00 39.31 921 MET A C 1
ATOM 7559 O O . MET A 1 921 ? 49.090 38.577 -56.890 1.00 39.31 921 MET A O 1
ATOM 7563 N N . THR A 1 922 ? 50.423 40.294 -56.272 1.00 40.38 922 THR A N 1
ATOM 7564 C CA . THR A 1 922 ? 50.231 40.271 -54.799 1.00 40.38 922 THR A CA 1
ATOM 7565 C C . THR A 1 922 ? 50.648 41.625 -54.202 1.00 40.38 922 THR A C 1
ATOM 7567 O O . THR A 1 922 ? 51.837 41.936 -54.212 1.00 40.38 922 THR A O 1
ATOM 7570 N N . GLU A 1 923 ? 49.712 42.416 -53.663 1.00 56.41 923 GLU A N 1
ATOM 7571 C CA . GLU A 1 923 ? 49.963 43.801 -53.206 1.00 56.41 923 GLU A CA 1
ATOM 7572 C C . GLU A 1 923 ? 49.261 44.153 -51.875 1.00 56.41 923 GLU A C 1
ATOM 7574 O O . GLU A 1 923 ? 48.270 43.529 -51.486 1.00 56.41 923 GLU A O 1
ATOM 7579 N N . LEU A 1 924 ? 49.784 45.174 -51.181 1.00 72.75 924 LEU A N 1
ATOM 7580 C CA . LEU A 1 924 ? 49.157 45.843 -50.030 1.00 72.75 924 LEU A CA 1
ATOM 7581 C C . LEU A 1 924 ? 48.073 46.816 -50.510 1.00 72.75 924 LEU A C 1
ATOM 7583 O O . LEU A 1 924 ? 48.287 47.530 -51.484 1.00 72.75 924 LEU A O 1
ATOM 7587 N N . THR A 1 925 ? 46.941 46.904 -49.802 1.00 81.50 925 THR A N 1
ATOM 7588 C CA . THR A 1 925 ? 45.857 47.838 -50.164 1.00 81.50 925 THR A CA 1
ATOM 7589 C C . THR A 1 925 ? 45.773 49.007 -49.181 1.00 81.50 925 THR A C 1
ATOM 7591 O O . THR A 1 925 ? 45.512 48.804 -47.997 1.00 81.50 925 THR A O 1
ATOM 7594 N N . GLU A 1 926 ? 46.004 50.235 -49.657 1.00 86.38 926 GLU A N 1
ATOM 7595 C CA . GLU A 1 926 ? 45.766 51.470 -48.891 1.00 86.38 926 GLU A CA 1
ATOM 7596 C C . GLU A 1 926 ? 44.247 51.707 -48.787 1.00 86.38 926 GLU A C 1
ATOM 7598 O O . GLU A 1 926 ? 43.538 51.625 -49.789 1.00 86.38 926 GLU A O 1
ATOM 7603 N N . VAL A 1 927 ? 43.729 51.934 -47.574 1.00 87.31 927 VAL A N 1
ATOM 7604 C CA . VAL A 1 927 ? 42.284 52.117 -47.310 1.00 87.31 927 VAL A CA 1
ATOM 7605 C C . VAL A 1 927 ? 41.933 53.588 -47.117 1.00 87.31 927 VAL A C 1
ATOM 7607 O O . VAL A 1 927 ? 40.906 54.048 -47.607 1.00 87.31 927 VAL A O 1
ATOM 7610 N N . SER A 1 928 ? 42.776 54.333 -46.403 1.00 90.12 928 SER A N 1
ATOM 7611 C CA . SER A 1 928 ? 42.614 55.776 -46.204 1.00 90.12 928 SER A CA 1
ATOM 7612 C C . SER A 1 928 ? 43.956 56.433 -45.920 1.00 90.12 928 SER A C 1
ATOM 7614 O O . SER A 1 928 ? 44.808 55.820 -45.276 1.00 90.12 928 SER A O 1
ATOM 7616 N N . ASN A 1 929 ? 44.123 57.686 -46.333 1.00 92.31 929 ASN A N 1
ATOM 7617 C CA . ASN A 1 929 ? 45.371 58.427 -46.205 1.00 92.31 929 ASN A CA 1
ATOM 7618 C C . ASN A 1 929 ? 45.063 59.923 -46.048 1.00 92.31 929 ASN A C 1
ATOM 7620 O O . ASN A 1 929 ? 44.577 60.558 -46.979 1.00 92.31 929 ASN A O 1
ATOM 7624 N N . ASN A 1 930 ? 45.305 60.459 -44.850 1.00 91.75 930 ASN A N 1
ATOM 7625 C CA . ASN A 1 930 ? 44.954 61.821 -44.451 1.00 91.75 930 ASN A CA 1
ATOM 7626 C C . ASN A 1 930 ? 46.182 62.520 -43.847 1.00 91.75 930 ASN A C 1
ATOM 7628 O O . ASN A 1 930 ? 46.838 61.964 -42.964 1.00 91.75 930 ASN A O 1
ATOM 7632 N N . LYS A 1 931 ? 46.479 63.757 -44.265 1.00 91.19 931 LYS A N 1
ATOM 7633 C CA . LYS A 1 931 ? 47.554 64.563 -43.661 1.00 91.19 931 LYS A CA 1
ATOM 7634 C C . LYS A 1 931 ? 47.050 65.239 -42.381 1.00 91.19 931 LYS A C 1
ATOM 7636 O O . LYS A 1 931 ? 46.003 65.881 -42.406 1.00 91.19 931 LYS A O 1
ATOM 7641 N N . ILE A 1 932 ? 47.771 65.099 -41.267 1.00 91.38 932 ILE A N 1
ATOM 7642 C CA . ILE A 1 932 ? 47.390 65.667 -39.964 1.00 91.38 932 ILE A CA 1
ATOM 7643 C C . ILE A 1 932 ? 48.635 66.010 -39.127 1.00 91.38 932 ILE A C 1
ATOM 7645 O O . ILE A 1 932 ? 49.604 65.258 -39.110 1.00 91.38 932 ILE A O 1
ATOM 7649 N N . PHE A 1 933 ? 48.633 67.169 -38.457 1.00 88.31 933 PHE A N 1
ATOM 7650 C CA . PHE A 1 933 ? 49.760 67.681 -37.648 1.00 88.31 933 PHE A CA 1
ATOM 7651 C C . PHE A 1 933 ? 51.139 67.613 -38.346 1.00 88.31 933 PHE A C 1
ATOM 7653 O O . PHE A 1 933 ? 52.152 67.318 -37.720 1.00 88.31 933 PHE A O 1
ATOM 7660 N N . GLY A 1 934 ? 51.180 67.852 -39.661 1.00 85.75 934 GLY A N 1
ATOM 7661 C CA . GLY A 1 934 ? 52.395 67.785 -40.486 1.00 85.75 934 GLY A CA 1
ATOM 7662 C C . GLY A 1 934 ? 52.741 66.389 -41.023 1.00 85.75 934 GLY A C 1
ATOM 7663 O O . GLY A 1 934 ? 53.314 66.303 -42.106 1.00 85.75 934 GLY A O 1
ATOM 7664 N N . GLY A 1 935 ? 52.334 65.319 -40.334 1.00 90.38 935 GLY A N 1
ATOM 7665 C CA . GLY A 1 935 ? 52.540 63.928 -40.750 1.00 90.38 935 GLY A CA 1
ATOM 7666 C C . GLY A 1 935 ? 51.368 63.325 -41.534 1.00 90.38 935 GLY A C 1
ATOM 7667 O O . GLY A 1 935 ? 50.355 63.980 -41.792 1.00 90.38 935 GLY A O 1
ATOM 7668 N N . TRP A 1 936 ? 51.487 62.046 -41.888 1.00 92.38 936 TRP A N 1
ATOM 7669 C CA . TRP A 1 936 ? 50.472 61.278 -42.613 1.00 92.38 936 TRP A CA 1
ATOM 7670 C C . TRP A 1 936 ? 49.860 60.194 -41.732 1.00 92.38 936 TRP A C 1
ATOM 7672 O O . TRP A 1 936 ? 50.537 59.249 -41.330 1.00 92.38 936 TRP A O 1
ATOM 7682 N N . GLN A 1 937 ? 48.554 60.288 -41.486 1.00 93.88 937 GLN A N 1
ATOM 7683 C CA . GLN A 1 937 ? 47.764 59.206 -40.916 1.00 93.88 937 GLN A CA 1
ATOM 7684 C C . GLN A 1 937 ? 47.225 58.330 -42.046 1.00 93.88 937 GLN A C 1
ATOM 7686 O O . GLN A 1 937 ? 46.306 58.715 -42.772 1.00 93.88 937 GLN A O 1
ATOM 7691 N N . LYS A 1 938 ? 47.765 57.120 -42.159 1.00 93.38 938 LYS A N 1
ATOM 7692 C CA . LYS A 1 938 ? 47.322 56.114 -43.121 1.00 93.38 938 LYS A CA 1
ATOM 7693 C C . LYS A 1 938 ? 46.649 54.941 -42.421 1.00 93.38 938 LYS A C 1
ATOM 7695 O O . LYS A 1 938 ? 46.907 54.684 -41.245 1.00 93.38 938 LYS A O 1
ATOM 7700 N N . VAL A 1 939 ? 45.795 54.231 -43.150 1.00 92.06 939 VAL A N 1
ATOM 7701 C CA . VAL A 1 939 ? 45.250 52.923 -42.769 1.00 92.06 939 VAL A CA 1
ATOM 7702 C C . VAL A 1 939 ? 45.460 51.983 -43.944 1.00 92.06 939 VAL A C 1
ATOM 7704 O O . VAL A 1 939 ? 45.028 52.269 -45.062 1.00 92.06 939 VAL A O 1
ATOM 7707 N N . TYR A 1 940 ? 46.127 50.865 -43.682 1.00 90.88 940 TYR A N 1
ATOM 7708 C CA . TYR A 1 940 ? 46.396 49.820 -44.660 1.00 90.88 940 TYR A CA 1
ATOM 7709 C C . TYR A 1 940 ? 45.614 48.567 -44.325 1.00 90.88 940 TYR A C 1
ATOM 7711 O O . TYR A 1 940 ? 45.347 48.270 -43.161 1.00 90.88 940 TYR A O 1
ATOM 7719 N N . SER A 1 941 ? 45.292 47.804 -45.363 1.00 88.81 941 SER A N 1
ATOM 7720 C CA . SER A 1 941 ? 44.679 46.498 -45.228 1.00 88.81 941 SER A CA 1
ATOM 7721 C C . SER A 1 941 ? 45.409 45.455 -46.060 1.00 88.81 941 SER A C 1
ATOM 7723 O O . SER A 1 941 ? 45.779 45.684 -47.217 1.00 88.81 941 SER A O 1
ATOM 7725 N N . HIS A 1 942 ? 45.618 44.294 -45.452 1.00 87.69 942 HIS A N 1
ATOM 7726 C CA . HIS A 1 942 ? 46.349 43.166 -46.021 1.00 87.69 942 HIS A CA 1
ATOM 7727 C C . HIS A 1 942 ? 45.720 41.849 -45.565 1.00 87.69 942 HIS A C 1
ATOM 7729 O O . HIS A 1 942 ? 44.978 41.811 -44.585 1.00 87.69 942 HIS A O 1
ATOM 7735 N N . ASN A 1 943 ? 46.005 40.755 -46.270 1.00 87.38 943 ASN A N 1
ATOM 7736 C CA . ASN A 1 943 ? 45.604 39.424 -45.822 1.00 87.38 943 ASN A CA 1
ATOM 7737 C C . ASN A 1 943 ? 46.689 38.860 -44.898 1.00 87.38 943 ASN A C 1
ATOM 7739 O O . ASN A 1 943 ? 47.774 38.528 -45.369 1.00 87.38 943 ASN A O 1
ATOM 7743 N N . SER A 1 944 ? 46.381 38.739 -43.607 1.00 86.69 944 SER A N 1
ATOM 7744 C CA . SER A 1 944 ? 47.268 38.136 -42.610 1.00 86.69 944 SER A CA 1
ATOM 7745 C C . SER A 1 944 ? 47.361 36.623 -42.820 1.00 86.69 944 SER A C 1
ATOM 7747 O O . SER A 1 944 ? 46.353 35.912 -42.904 1.00 86.69 944 SER A O 1
ATOM 7749 N N . SER A 1 945 ? 48.592 36.124 -42.862 1.00 86.12 945 SER A N 1
ATOM 7750 C CA . SER A 1 945 ? 48.933 34.704 -42.900 1.00 86.12 945 SER A CA 1
ATOM 7751 C C . SER A 1 945 ? 48.797 34.030 -41.528 1.00 86.12 945 SER A C 1
ATOM 7753 O O . SER A 1 945 ? 48.444 32.850 -41.464 1.00 86.12 945 SER A O 1
ATOM 7755 N N . VAL A 1 946 ? 49.011 34.770 -40.430 1.00 87.44 946 VAL A N 1
ATOM 7756 C CA . VAL A 1 946 ? 48.909 34.256 -39.052 1.00 87.44 946 VAL A CA 1
ATOM 7757 C C . VAL A 1 946 ? 47.452 34.100 -38.606 1.00 87.44 946 VAL A C 1
ATOM 7759 O O . VAL A 1 946 ? 47.106 33.082 -37.994 1.00 87.44 946 VAL A O 1
ATOM 7762 N N . LEU A 1 947 ? 46.613 35.093 -38.921 1.00 87.69 947 LEU A N 1
ATOM 7763 C CA . LEU A 1 947 ? 45.203 35.184 -38.518 1.00 87.69 947 LEU A CA 1
ATOM 7764 C C . LEU A 1 947 ? 44.245 34.647 -39.595 1.00 87.69 947 LEU A C 1
ATOM 7766 O O . LEU A 1 947 ? 43.083 34.362 -39.302 1.00 87.69 947 LEU A O 1
ATOM 7770 N N . GLY A 1 948 ? 44.710 34.479 -40.838 1.00 84.75 948 GLY A N 1
ATOM 7771 C CA . GLY A 1 948 ? 43.936 33.890 -41.936 1.00 84.75 948 GLY A CA 1
ATOM 7772 C C . GLY A 1 948 ? 42.773 34.756 -42.435 1.00 84.75 948 GLY A C 1
ATOM 7773 O O . GLY A 1 948 ? 41.805 34.221 -42.979 1.00 84.75 948 GLY A O 1
ATOM 7774 N N . CYS A 1 949 ? 42.838 36.072 -42.229 1.00 86.44 949 CYS A N 1
ATOM 7775 C CA . CYS A 1 949 ? 41.802 37.033 -42.603 1.00 86.44 949 CYS A CA 1
ATOM 7776 C C . CYS A 1 949 ? 42.399 38.357 -43.098 1.00 86.44 949 CYS A C 1
ATOM 7778 O O . CYS A 1 949 ? 43.600 38.602 -42.980 1.00 86.44 949 CYS A O 1
ATOM 7780 N N . LYS A 1 950 ? 41.541 39.227 -43.639 1.00 87.75 950 LYS A N 1
ATOM 7781 C CA . LYS A 1 950 ? 41.905 40.611 -43.945 1.00 87.75 950 LYS A CA 1
ATOM 7782 C C . LYS A 1 950 ? 42.038 41.387 -42.628 1.00 87.75 950 LYS A C 1
ATOM 7784 O O . LYS A 1 950 ? 41.139 41.314 -41.795 1.00 87.75 950 LYS A O 1
ATOM 7789 N N . MET A 1 951 ? 43.157 42.078 -42.440 1.00 88.69 951 MET A N 1
ATOM 7790 C CA . MET A 1 951 ? 43.487 42.849 -41.241 1.00 88.69 951 MET A CA 1
ATOM 7791 C C . MET A 1 951 ? 43.807 44.288 -41.604 1.00 88.69 951 MET A C 1
ATOM 7793 O O . MET A 1 951 ? 44.576 44.536 -42.538 1.00 88.69 951 MET A O 1
ATOM 7797 N N . ASN A 1 952 ? 43.268 45.213 -40.813 1.00 91.00 952 ASN A N 1
ATOM 7798 C CA . ASN A 1 952 ? 43.611 46.622 -40.882 1.00 91.00 952 ASN A CA 1
ATOM 7799 C C . ASN A 1 952 ? 44.664 46.984 -39.829 1.00 91.00 952 ASN A C 1
ATOM 7801 O O . ASN A 1 952 ? 44.684 46.441 -38.719 1.00 91.00 952 ASN A O 1
ATOM 7805 N N . PHE A 1 953 ? 45.508 47.953 -40.169 1.00 92.62 953 PHE A N 1
ATOM 7806 C CA . PHE A 1 953 ? 46.284 48.709 -39.195 1.00 92.62 953 PHE A CA 1
ATOM 7807 C C . PHE A 1 953 ? 46.378 50.173 -39.622 1.00 92.62 953 PHE A C 1
ATOM 7809 O O . PHE A 1 953 ? 46.535 50.493 -40.803 1.00 92.62 953 PHE A O 1
ATOM 7816 N N . GLY A 1 954 ? 46.293 51.063 -38.641 1.00 92.94 954 GLY A N 1
ATOM 7817 C CA . GLY A 1 954 ? 46.665 52.458 -38.779 1.00 92.94 954 GLY A CA 1
ATOM 7818 C C . GLY A 1 954 ? 48.170 52.641 -38.616 1.00 92.94 954 GLY A C 1
ATOM 7819 O O . GLY A 1 954 ? 48.781 52.008 -37.755 1.00 92.94 954 GLY A O 1
ATOM 7820 N N . ILE A 1 955 ? 48.760 53.537 -39.400 1.00 93.75 955 ILE A N 1
ATOM 7821 C CA . ILE A 1 955 ? 50.114 54.048 -39.184 1.00 93.75 955 ILE A CA 1
ATOM 7822 C C . ILE A 1 955 ? 50.107 55.573 -39.300 1.00 93.75 955 ILE A C 1
ATOM 7824 O O . ILE A 1 955 ? 49.635 56.123 -40.294 1.00 93.75 955 ILE A O 1
ATOM 7828 N N . PHE A 1 956 ? 50.601 56.258 -38.272 1.00 94.75 956 PHE A N 1
ATOM 7829 C CA . PHE A 1 956 ? 50.954 57.670 -38.350 1.00 94.75 956 PHE A CA 1
ATOM 7830 C C . PHE A 1 956 ? 52.452 57.785 -38.622 1.00 94.75 956 PHE A C 1
ATOM 7832 O O . PHE A 1 956 ? 53.261 57.340 -37.806 1.00 94.75 956 PHE A O 1
ATOM 7839 N N . LEU A 1 957 ? 52.802 58.375 -39.762 1.00 93.19 957 LEU A N 1
ATOM 7840 C CA . LEU A 1 957 ? 54.170 58.732 -40.117 1.00 93.19 957 LEU A CA 1
ATOM 7841 C C . LEU A 1 957 ? 54.374 60.224 -39.811 1.00 93.19 957 LEU A C 1
ATOM 7843 O O . LEU A 1 957 ? 53.678 61.048 -40.411 1.00 93.19 957 LEU A O 1
ATOM 7847 N N . PRO A 1 958 ? 55.278 60.596 -38.891 1.00 92.38 958 PRO A N 1
ATOM 7848 C CA . PRO A 1 958 ? 55.586 61.994 -38.602 1.00 92.38 958 PRO A CA 1
ATOM 7849 C C . PRO A 1 958 ? 56.370 62.605 -39.787 1.00 92.38 958 PRO A C 1
ATOM 7851 O O . PRO A 1 958 ? 56.931 61.852 -40.585 1.00 92.38 958 PRO A O 1
ATOM 7854 N N . PRO A 1 959 ? 56.440 63.940 -39.946 1.00 90.50 959 PRO A N 1
ATOM 7855 C CA . PRO A 1 959 ? 57.066 64.568 -41.118 1.00 90.50 959 PRO A CA 1
ATOM 7856 C C . PRO A 1 959 ? 58.539 64.170 -41.320 1.00 90.50 959 PRO A C 1
ATOM 7858 O O . PRO A 1 959 ? 58.987 64.028 -42.451 1.00 90.50 959 PRO A O 1
ATOM 7861 N N . GLN A 1 960 ? 59.275 63.895 -40.240 1.00 89.38 960 GLN A N 1
ATOM 7862 C CA . GLN A 1 960 ? 60.672 63.443 -40.278 1.00 89.38 960 GLN A CA 1
ATOM 7863 C C . GLN A 1 960 ? 60.842 62.081 -40.983 1.00 89.38 960 GLN A C 1
ATOM 7865 O O . GLN A 1 960 ? 61.922 61.783 -41.488 1.00 89.38 960 GLN A O 1
ATOM 7870 N N . ALA A 1 961 ? 59.778 61.271 -41.058 1.00 86.94 961 ALA A N 1
ATOM 7871 C CA . ALA A 1 961 ? 59.783 59.974 -41.731 1.00 86.94 961 ALA A CA 1
ATOM 7872 C C . ALA A 1 961 ? 59.806 60.074 -43.270 1.00 86.94 961 ALA A C 1
ATOM 7874 O O . ALA A 1 961 ? 59.983 59.056 -43.934 1.00 86.94 961 ALA A O 1
ATOM 7875 N N . GLU A 1 962 ? 59.625 61.269 -43.850 1.00 84.94 962 GLU A N 1
ATOM 7876 C CA . GLU A 1 962 ? 59.841 61.498 -45.288 1.00 84.94 962 GLU A CA 1
ATOM 7877 C C . GLU A 1 962 ? 61.345 61.564 -45.643 1.00 84.94 962 GLU A C 1
ATOM 7879 O O . GLU A 1 962 ? 61.705 61.304 -46.789 1.00 84.94 962 GLU A O 1
ATOM 7884 N N . GLU A 1 963 ? 62.224 61.844 -44.668 1.00 82.88 963 GLU A N 1
ATOM 7885 C CA . GLU A 1 963 ? 63.677 61.998 -44.868 1.00 82.88 963 GLU A CA 1
ATOM 7886 C C . GLU A 1 963 ? 64.516 60.884 -44.215 1.00 82.88 963 GLU A C 1
ATOM 7888 O O . GLU A 1 963 ? 65.509 60.439 -44.794 1.00 82.88 963 GLU A O 1
ATOM 7893 N N . VAL A 1 964 ? 64.152 60.431 -43.007 1.00 86.38 964 VAL A N 1
ATOM 7894 C CA . VAL A 1 964 ? 64.961 59.503 -42.192 1.00 86.38 964 VAL A CA 1
ATOM 7895 C C . VAL A 1 964 ? 64.075 58.450 -41.525 1.00 86.38 964 VAL A C 1
ATOM 7897 O O . VAL A 1 964 ? 62.969 58.747 -41.083 1.00 86.38 964 VAL A O 1
ATOM 7900 N N . SER A 1 965 ? 64.571 57.215 -41.386 1.00 89.00 965 SER A N 1
ATOM 7901 C CA . SER A 1 965 ? 63.869 56.178 -40.621 1.00 89.00 965 SER A CA 1
ATOM 7902 C C . SER A 1 965 ? 63.672 56.583 -39.157 1.00 89.00 965 SER A C 1
ATOM 7904 O O . SER A 1 965 ? 64.639 56.861 -38.446 1.00 89.00 965 SER A O 1
ATOM 7906 N N . VAL A 1 966 ? 62.423 56.568 -38.693 1.00 91.69 966 VAL A N 1
ATOM 7907 C CA . VAL A 1 966 ? 62.036 57.005 -37.340 1.00 91.69 966 VAL A CA 1
ATOM 7908 C C . VAL A 1 966 ? 61.866 55.828 -36.368 1.00 91.69 966 VAL A C 1
ATOM 7910 O O . VAL A 1 966 ? 61.587 54.705 -36.797 1.00 91.69 966 VAL A O 1
ATOM 7913 N N . PRO A 1 967 ? 62.006 56.033 -35.044 1.00 92.75 967 PRO A N 1
ATOM 7914 C CA . PRO A 1 967 ? 61.557 55.048 -34.061 1.00 92.75 967 PRO A CA 1
ATOM 7915 C C . PRO A 1 967 ? 60.035 54.831 -34.149 1.00 92.75 967 PRO A C 1
ATOM 7917 O O . PRO A 1 967 ? 59.302 55.687 -34.654 1.00 92.75 967 PRO A O 1
ATOM 7920 N N . VAL A 1 968 ? 59.547 53.703 -33.626 1.00 94.38 968 VAL A N 1
ATOM 7921 C CA . VAL A 1 968 ? 58.117 53.342 -33.659 1.00 94.38 968 VAL A CA 1
ATOM 7922 C C . VAL A 1 968 ? 57.568 53.000 -32.275 1.00 94.38 968 VAL A C 1
ATOM 7924 O O . VAL A 1 968 ? 58.211 52.317 -31.475 1.00 94.38 968 VAL A O 1
ATOM 7927 N N . ILE A 1 969 ? 56.340 53.443 -32.007 1.00 94.94 969 ILE A N 1
ATOM 7928 C CA . ILE A 1 969 ? 55.545 53.015 -30.858 1.00 94.94 969 ILE A CA 1
ATOM 7929 C C . ILE A 1 969 ? 54.286 52.305 -31.357 1.00 94.94 969 ILE A C 1
ATOM 7931 O O . ILE A 1 969 ? 53.506 52.850 -32.139 1.00 94.94 969 ILE A O 1
ATOM 7935 N N . TYR A 1 970 ? 54.066 51.086 -30.874 1.00 95.69 970 TYR A N 1
ATOM 7936 C CA . TYR A 1 970 ? 52.827 50.347 -31.104 1.00 95.69 970 TYR A CA 1
ATOM 7937 C C . TYR A 1 970 ? 51.795 50.726 -30.035 1.00 95.69 970 TYR A C 1
ATOM 7939 O O . TYR A 1 970 ? 52.116 50.691 -28.849 1.00 95.69 970 TYR A O 1
ATOM 7947 N N . PHE A 1 971 ? 50.563 51.058 -30.430 1.00 95.94 971 PHE A N 1
ATOM 7948 C CA . PHE A 1 971 ? 49.446 51.271 -29.504 1.00 95.94 971 PHE A CA 1
ATOM 7949 C C . PHE A 1 971 ? 48.390 50.173 -29.649 1.00 95.94 971 PHE A C 1
ATOM 7951 O O . PHE A 1 971 ? 47.792 50.003 -30.714 1.00 95.94 971 PHE A O 1
ATOM 7958 N N . LEU A 1 972 ? 48.116 49.459 -28.558 1.00 95.44 972 LEU A N 1
ATOM 7959 C CA . LEU A 1 972 ? 47.089 48.425 -28.484 1.00 95.44 972 LEU A CA 1
ATOM 7960 C C . LEU A 1 972 ? 45.815 48.972 -27.821 1.00 95.44 972 LEU A C 1
ATOM 7962 O O . LEU A 1 972 ? 45.844 49.501 -26.709 1.00 95.44 972 LEU A O 1
ATOM 7966 N N . SER A 1 973 ? 44.678 48.844 -28.504 1.00 92.62 973 SER A N 1
ATOM 7967 C CA . SER A 1 973 ? 43.404 49.430 -28.066 1.00 92.62 973 SER A CA 1
ATOM 7968 C C . SER A 1 973 ? 42.604 48.508 -27.137 1.00 92.62 973 SER A C 1
ATOM 7970 O O . SER A 1 973 ? 42.797 47.295 -27.110 1.00 92.62 973 SER A O 1
ATOM 7972 N N . GLY A 1 974 ? 41.697 49.099 -26.356 1.00 88.44 974 GLY A N 1
ATOM 7973 C CA . GLY A 1 974 ? 40.871 48.383 -25.379 1.00 88.44 974 GLY A CA 1
ATOM 7974 C C . GLY A 1 974 ? 39.747 47.535 -25.987 1.00 88.44 974 GLY A C 1
ATOM 7975 O O . GLY A 1 974 ? 39.603 47.437 -27.208 1.00 88.44 974 GLY A O 1
ATOM 7976 N N . LEU A 1 975 ? 38.919 46.950 -25.114 1.00 87.25 975 LEU A N 1
ATOM 7977 C CA . LEU A 1 975 ? 37.738 46.172 -25.505 1.00 87.25 975 LEU A CA 1
ATOM 7978 C C . LEU A 1 975 ? 36.827 46.963 -26.457 1.00 87.25 975 LEU A C 1
ATOM 7980 O O . LEU A 1 975 ? 36.682 48.181 -26.340 1.00 87.25 975 LEU A O 1
ATOM 7984 N N . THR A 1 976 ? 36.194 46.259 -27.396 1.00 81.69 976 THR A N 1
ATOM 7985 C CA . THR A 1 976 ? 35.274 46.764 -28.440 1.00 81.69 976 THR A CA 1
ATOM 7986 C C . THR A 1 976 ? 35.866 47.753 -29.461 1.00 81.69 976 THR A C 1
ATOM 7988 O O . THR A 1 976 ? 35.197 48.093 -30.436 1.00 81.69 976 THR A O 1
ATOM 7991 N N . CYS A 1 977 ? 37.121 48.189 -29.307 1.00 84.81 977 CYS A N 1
ATOM 7992 C CA . CYS A 1 977 ? 37.746 49.182 -30.186 1.00 84.81 977 CYS A CA 1
ATOM 7993 C C . CYS A 1 977 ? 38.224 48.604 -31.533 1.00 84.81 977 CYS A C 1
ATOM 7995 O O . CYS A 1 977 ? 38.352 47.392 -31.704 1.00 84.81 977 CYS A O 1
ATOM 7997 N N . THR A 1 978 ? 38.526 49.501 -32.473 1.00 86.25 978 THR A N 1
ATOM 7998 C CA . THR A 1 978 ? 39.212 49.281 -33.765 1.00 86.25 978 THR A CA 1
ATOM 7999 C C . THR A 1 978 ? 40.465 50.167 -33.839 1.00 86.25 978 THR A C 1
ATOM 8001 O O . THR A 1 978 ? 40.696 50.975 -32.934 1.00 86.25 978 THR A O 1
ATOM 8004 N N . GLU A 1 979 ? 41.237 50.095 -34.927 1.00 84.19 979 GLU A N 1
ATOM 8005 C CA . GLU A 1 979 ? 42.333 51.034 -35.205 1.00 84.19 979 GLU A CA 1
ATOM 8006 C C . GLU A 1 979 ? 41.864 52.502 -35.188 1.00 84.19 979 GLU A C 1
ATOM 8008 O O . GLU A 1 979 ? 42.563 53.388 -34.689 1.00 84.19 979 GLU A O 1
ATOM 8013 N N . ALA A 1 980 ? 40.637 52.759 -35.657 1.00 87.81 980 ALA A N 1
ATOM 8014 C CA . ALA A 1 980 ? 40.082 54.103 -35.772 1.00 87.81 980 ALA A CA 1
ATOM 8015 C C . ALA A 1 980 ? 39.858 54.791 -34.412 1.00 87.81 980 ALA A C 1
ATOM 8017 O O . ALA A 1 980 ? 39.952 56.015 -34.331 1.00 87.81 980 ALA A O 1
ATOM 8018 N N . ASN A 1 981 ? 39.599 54.034 -33.337 1.00 90.19 981 ASN A N 1
ATOM 8019 C CA . ASN A 1 981 ? 39.279 54.596 -32.019 1.00 90.19 981 ASN A CA 1
ATOM 8020 C C . ASN A 1 981 ? 40.418 55.466 -31.473 1.00 90.19 981 ASN A C 1
ATOM 8022 O O . ASN A 1 981 ? 40.181 56.607 -31.081 1.00 90.19 981 ASN A O 1
ATOM 8026 N N . PHE A 1 982 ? 41.650 54.950 -31.472 1.00 90.38 982 PHE A N 1
ATOM 8027 C CA . PHE A 1 982 ? 42.814 55.712 -31.017 1.00 90.38 982 PHE A CA 1
ATOM 8028 C C . PHE A 1 982 ? 43.172 56.827 -32.000 1.00 90.38 982 PHE A C 1
ATOM 8030 O O . PHE A 1 982 ? 43.381 57.960 -31.571 1.00 90.38 982 PHE A O 1
ATOM 8037 N N . ILE A 1 983 ? 43.137 56.538 -33.309 1.00 91.06 983 ILE A N 1
ATOM 8038 C CA . ILE A 1 983 ? 43.416 57.521 -34.365 1.00 91.06 983 ILE A CA 1
ATOM 8039 C C . ILE A 1 983 ? 42.531 58.769 -34.227 1.00 91.06 983 ILE A C 1
ATOM 8041 O O . ILE A 1 983 ? 43.022 59.882 -34.390 1.00 91.06 983 ILE A O 1
ATOM 8045 N N . GLN A 1 984 ? 41.241 58.598 -33.937 1.00 90.75 984 GLN A N 1
ATOM 8046 C CA . GLN A 1 984 ? 40.282 59.705 -33.898 1.00 90.75 984 GLN A CA 1
ATOM 8047 C C . GLN A 1 984 ? 40.164 60.377 -32.526 1.00 90.75 984 GLN A C 1
ATOM 8049 O O . GLN A 1 984 ? 39.848 61.562 -32.473 1.00 90.75 984 GLN A O 1
ATOM 8054 N N . LYS A 1 985 ? 40.362 59.641 -31.420 1.00 92.19 985 LYS A N 1
ATOM 8055 C CA . LYS A 1 985 ? 39.999 60.124 -30.073 1.00 92.19 985 LYS A CA 1
ATOM 8056 C C . LYS A 1 985 ? 41.176 60.433 -29.151 1.00 92.19 985 LYS A C 1
ATOM 8058 O O . LYS A 1 985 ? 40.972 61.146 -28.179 1.00 92.19 985 LYS A O 1
ATOM 8063 N N . ALA A 1 986 ? 42.375 59.906 -29.411 1.00 89.50 986 ALA A N 1
ATOM 8064 C CA . ALA A 1 986 ? 43.492 60.036 -28.470 1.00 89.50 986 ALA A CA 1
ATOM 8065 C C . ALA A 1 986 ? 44.346 61.303 -28.656 1.00 89.50 986 ALA A C 1
ATOM 8067 O O . ALA A 1 986 ? 45.139 61.611 -27.780 1.00 89.50 986 ALA A O 1
ATOM 8068 N N . GLY A 1 987 ? 44.260 62.009 -29.792 1.00 90.06 987 GLY A N 1
ATOM 8069 C CA . GLY A 1 987 ? 45.076 63.210 -30.063 1.00 90.06 987 GLY A CA 1
ATOM 8070 C C . GLY A 1 987 ? 46.592 62.968 -30.208 1.00 90.06 987 GLY A C 1
ATOM 8071 O O . GLY A 1 987 ? 47.365 63.917 -30.348 1.00 90.06 987 GLY A O 1
ATOM 8072 N N . ALA A 1 988 ? 47.027 61.705 -30.201 1.00 93.00 988 ALA A N 1
ATOM 8073 C CA . ALA A 1 988 ? 48.425 61.285 -30.106 1.00 93.00 988 ALA A CA 1
ATOM 8074 C C . ALA A 1 988 ? 49.330 61.790 -31.247 1.00 93.00 988 ALA A C 1
ATOM 8076 O O . ALA A 1 988 ? 50.530 61.984 -31.051 1.00 93.00 988 ALA A O 1
ATOM 8077 N N . GLN A 1 989 ? 48.772 62.004 -32.442 1.00 93.44 989 GLN A N 1
ATOM 8078 C CA . GLN A 1 989 ? 49.525 62.347 -33.652 1.00 93.44 989 GLN A CA 1
ATOM 8079 C C . GLN A 1 989 ? 50.255 63.689 -33.544 1.00 93.44 989 GLN A C 1
ATOM 8081 O O . GLN A 1 989 ? 51.345 63.827 -34.095 1.00 93.44 989 GLN A O 1
ATOM 8086 N N . LYS A 1 990 ? 49.695 64.662 -32.810 1.00 93.12 990 LYS A N 1
ATOM 8087 C CA . LYS A 1 990 ? 50.348 65.958 -32.572 1.00 93.12 990 LYS A CA 1
ATOM 8088 C C . LYS A 1 990 ? 51.699 65.751 -31.881 1.00 93.12 990 LYS A C 1
ATOM 8090 O O . LYS A 1 990 ? 52.740 66.129 -32.410 1.00 93.12 990 LYS A O 1
ATOM 8095 N N . TYR A 1 991 ? 51.678 65.058 -30.748 1.00 93.50 991 TYR A N 1
ATOM 8096 C CA . TYR A 1 991 ? 52.858 64.783 -29.932 1.00 93.50 991 TYR A CA 1
ATOM 8097 C C . TYR A 1 991 ? 53.845 63.827 -30.606 1.00 93.50 991 TYR A C 1
ATOM 8099 O O . TYR A 1 991 ? 55.055 63.977 -30.454 1.00 93.50 991 TYR A O 1
ATOM 8107 N N . ALA A 1 992 ? 53.349 62.869 -31.393 1.00 92.44 992 ALA A N 1
ATOM 8108 C CA . ALA A 1 992 ? 54.195 61.988 -32.192 1.00 92.44 992 ALA A CA 1
ATOM 8109 C C . ALA A 1 992 ? 54.943 62.738 -33.311 1.00 92.44 992 ALA A C 1
ATOM 8111 O O . ALA A 1 992 ? 56.111 62.447 -33.566 1.00 92.44 992 ALA A O 1
ATOM 8112 N N . SER A 1 993 ? 54.303 63.741 -33.923 1.00 92.75 993 SER A N 1
ATOM 8113 C CA . SER A 1 993 ? 54.919 64.647 -34.903 1.00 92.75 993 SER A CA 1
ATOM 8114 C C . SER A 1 993 ? 56.000 65.531 -34.267 1.00 92.75 993 SER A C 1
ATOM 8116 O O . SER A 1 993 ? 57.130 65.586 -34.755 1.00 92.75 993 SER A O 1
ATOM 8118 N N . GLU A 1 994 ? 55.697 66.139 -33.113 1.00 91.25 994 GLU A N 1
ATOM 8119 C CA . GLU A 1 994 ? 56.651 66.930 -32.315 1.00 91.25 994 GLU A CA 1
ATOM 8120 C C . GLU A 1 994 ? 57.855 66.097 -31.836 1.00 91.25 994 GLU A C 1
ATOM 8122 O O . GLU A 1 994 ? 58.980 66.593 -31.776 1.00 91.25 994 GLU A O 1
ATOM 8127 N N . CYS A 1 995 ? 57.641 64.818 -31.514 1.00 89.62 995 CYS A N 1
ATOM 8128 C CA . CYS A 1 995 ? 58.694 63.911 -31.057 1.00 89.62 995 CYS A CA 1
ATOM 8129 C C . CYS A 1 995 ? 59.468 63.203 -32.182 1.00 89.62 995 CYS A C 1
ATOM 8131 O O . CYS A 1 995 ? 60.534 62.655 -31.897 1.00 89.62 995 CYS A O 1
ATOM 8133 N N . GLY A 1 996 ? 58.959 63.195 -33.419 1.00 91.62 996 GLY A N 1
ATOM 8134 C CA . GLY A 1 996 ? 59.550 62.465 -34.545 1.00 91.62 996 GLY A CA 1
ATOM 8135 C C . GLY A 1 996 ? 59.457 60.941 -34.408 1.00 91.62 996 GLY A C 1
ATOM 8136 O O . GLY A 1 996 ? 60.445 60.245 -34.629 1.00 91.62 996 GLY A O 1
ATOM 8137 N N . VAL A 1 997 ? 58.292 60.418 -34.010 1.00 93.06 997 VAL A N 1
ATOM 8138 C CA . VAL A 1 997 ? 58.058 58.978 -33.789 1.00 93.06 997 VAL A CA 1
ATOM 8139 C C . VAL A 1 997 ? 56.839 58.473 -34.565 1.00 93.06 997 VAL A C 1
ATOM 8141 O O . VAL A 1 997 ? 55.806 59.141 -34.621 1.00 93.06 997 VAL A O 1
ATOM 8144 N N . ALA A 1 998 ? 56.944 57.292 -35.176 1.00 94.06 998 ALA A N 1
ATOM 8145 C CA . ALA A 1 998 ? 55.818 56.646 -35.846 1.00 94.06 998 ALA A CA 1
ATOM 8146 C C . ALA A 1 998 ? 54.881 55.973 -34.832 1.00 94.06 998 ALA A C 1
ATOM 8148 O O . ALA A 1 998 ? 55.344 55.343 -33.880 1.00 94.06 998 ALA A O 1
ATOM 8149 N N . LEU A 1 999 ? 53.566 56.055 -35.054 1.00 94.62 999 LEU A N 1
ATOM 8150 C CA . LEU A 1 999 ? 52.571 55.327 -34.254 1.00 94.62 999 LEU A CA 1
ATOM 8151 C C . LEU A 1 999 ? 51.916 54.237 -35.101 1.00 94.62 999 LEU A C 1
ATOM 8153 O O . LEU A 1 999 ? 51.329 54.549 -36.136 1.00 94.62 999 LEU A O 1
ATOM 8157 N N . VAL A 1 1000 ? 51.960 52.983 -34.652 1.00 95.06 1000 VAL A N 1
ATOM 8158 C CA . VAL A 1 1000 ? 51.284 51.855 -35.317 1.00 95.06 1000 VAL A CA 1
ATOM 8159 C C . VAL A 1 1000 ? 50.146 51.339 -34.445 1.00 95.06 1000 VAL A C 1
ATOM 8161 O O . VAL A 1 1000 ? 50.338 51.020 -33.274 1.00 95.06 1000 VAL A O 1
ATOM 8164 N N . VAL A 1 1001 ? 48.953 51.244 -35.028 1.00 94.44 1001 VAL A N 1
ATOM 8165 C CA . VAL A 1 1001 ? 47.702 50.923 -34.334 1.00 94.44 1001 VAL A CA 1
ATOM 8166 C C . VAL A 1 1001 ? 47.005 49.773 -35.071 1.00 94.44 1001 VAL A C 1
ATOM 8168 O O . VAL A 1 1001 ? 46.277 50.018 -36.034 1.00 94.44 1001 VAL A O 1
ATOM 8171 N N . PRO A 1 1002 ? 47.230 48.504 -34.696 1.00 92.50 1002 PRO A N 1
ATOM 8172 C CA . PRO A 1 1002 ? 46.483 47.391 -35.272 1.00 92.50 1002 PRO A CA 1
ATOM 8173 C C . PRO A 1 1002 ? 45.025 47.379 -34.798 1.00 92.50 1002 PRO A C 1
ATOM 8175 O O . PRO A 1 1002 ? 44.710 47.845 -33.700 1.00 92.50 1002 PRO A O 1
ATOM 8178 N N . ASP A 1 1003 ? 44.146 46.759 -35.589 1.00 88.75 1003 ASP A N 1
ATOM 8179 C CA . ASP A 1 1003 ? 42.833 46.336 -35.094 1.00 88.75 1003 ASP A CA 1
ATOM 8180 C C . ASP A 1 1003 ? 42.991 45.372 -33.892 1.00 88.75 1003 ASP A C 1
ATOM 8182 O O . ASP A 1 1003 ? 43.979 44.644 -33.757 1.00 88.75 1003 ASP A O 1
ATOM 8186 N N . THR A 1 1004 ? 42.018 45.379 -32.983 1.00 84.94 1004 THR A N 1
ATOM 8187 C CA . THR A 1 1004 ? 42.049 44.663 -31.694 1.00 84.94 1004 THR A CA 1
ATOM 8188 C C . THR A 1 1004 ? 41.844 43.155 -31.818 1.00 84.94 1004 THR A C 1
ATOM 8190 O O . THR A 1 1004 ? 42.128 42.403 -30.882 1.00 84.94 1004 THR A O 1
ATOM 8193 N N . SER A 1 1005 ? 41.316 42.699 -32.953 1.00 86.12 1005 SER A N 1
ATOM 8194 C CA . SER A 1 1005 ? 40.936 41.306 -33.184 1.00 86.12 1005 SER A CA 1
ATOM 8195 C C . SER A 1 1005 ? 40.768 41.008 -34.680 1.00 86.12 1005 SER A C 1
ATOM 8197 O O . SER A 1 1005 ? 40.553 41.935 -35.460 1.00 86.12 1005 SER A O 1
ATOM 8199 N N . PRO A 1 1006 ? 40.803 39.729 -35.092 1.00 84.31 1006 PRO A N 1
ATOM 8200 C CA . PRO A 1 1006 ? 40.424 39.316 -36.442 1.00 84.31 1006 PRO A CA 1
ATOM 8201 C C . PRO A 1 1006 ? 38.938 39.607 -36.718 1.00 84.31 1006 PRO A C 1
ATOM 8203 O O . PRO A 1 1006 ? 38.092 39.257 -35.896 1.00 84.31 1006 PRO A O 1
ATOM 8206 N N . ARG A 1 1007 ? 38.590 40.172 -37.886 1.00 84.12 1007 ARG A N 1
ATOM 8207 C CA . ARG A 1 1007 ? 37.187 40.453 -38.273 1.00 84.12 1007 ARG A CA 1
ATOM 8208 C C . ARG A 1 1007 ? 36.775 39.816 -39.602 1.00 84.12 1007 ARG A C 1
ATOM 8210 O O . ARG A 1 1007 ? 37.542 39.778 -40.562 1.00 84.12 1007 ARG A O 1
ATOM 8217 N N . GLY A 1 1008 ? 35.528 39.343 -39.674 1.00 76.25 1008 GLY A N 1
ATOM 8218 C CA . GLY A 1 1008 ? 34.897 38.852 -40.905 1.00 76.25 1008 GLY A CA 1
ATOM 8219 C C . GLY A 1 1008 ? 33.872 37.740 -40.667 1.00 76.25 1008 GLY A C 1
ATOM 8220 O O . GLY A 1 1008 ? 33.961 37.005 -39.692 1.00 76.25 1008 GLY A O 1
ATOM 8221 N N . SER A 1 1009 ? 32.922 37.561 -41.590 1.00 61.72 1009 SER A N 1
ATOM 8222 C CA . SER A 1 1009 ? 31.747 36.675 -41.431 1.00 61.72 1009 SER A CA 1
ATOM 8223 C C . SER A 1 1009 ? 32.040 35.176 -41.238 1.00 61.72 1009 SER A C 1
ATOM 8225 O O . SER A 1 1009 ? 31.127 34.413 -40.943 1.00 61.72 1009 SER A O 1
ATOM 8227 N N . ASN A 1 1010 ? 33.288 34.744 -41.444 1.00 66.56 1010 ASN A N 1
ATOM 8228 C CA . ASN A 1 1010 ? 33.738 33.356 -41.274 1.00 66.56 1010 ASN A CA 1
ATOM 8229 C C . ASN A 1 1010 ? 34.621 33.157 -40.027 1.00 66.56 1010 ASN A C 1
ATOM 8231 O O . ASN A 1 1010 ? 35.143 32.059 -39.822 1.00 66.56 1010 ASN A O 1
ATOM 8235 N N . ILE A 1 1011 ? 34.838 34.209 -39.237 1.00 78.00 1011 ILE A N 1
ATOM 8236 C CA . ILE A 1 1011 ? 35.650 34.174 -38.020 1.00 78.00 1011 ILE A CA 1
ATOM 8237 C C . ILE A 1 1011 ? 34.735 33.817 -36.838 1.00 78.00 1011 ILE A C 1
ATOM 8239 O O . ILE A 1 1011 ? 33.607 34.307 -36.794 1.00 78.00 1011 ILE A O 1
ATOM 8243 N N . PRO A 1 1012 ? 35.160 32.938 -35.909 1.00 73.25 1012 PRO A N 1
ATOM 8244 C CA . PRO A 1 1012 ? 34.376 32.633 -34.715 1.00 73.25 1012 PRO A CA 1
ATOM 8245 C C . PRO A 1 1012 ? 34.160 33.893 -33.875 1.00 73.25 1012 PRO A C 1
ATOM 8247 O O . PRO A 1 1012 ? 35.121 34.611 -33.630 1.00 73.25 1012 PRO A O 1
ATOM 8250 N N . ASP A 1 1013 ? 32.933 34.128 -33.422 1.00 73.94 1013 ASP A N 1
ATOM 8251 C CA . ASP A 1 1013 ? 32.565 35.277 -32.593 1.00 73.94 1013 ASP A CA 1
ATOM 8252 C C . ASP A 1 1013 ? 31.415 34.905 -31.638 1.00 73.94 1013 ASP A C 1
ATOM 8254 O O . ASP A 1 1013 ? 30.648 33.982 -31.935 1.00 73.94 1013 ASP A O 1
ATOM 8258 N N . GLU A 1 1014 ? 31.287 35.604 -30.506 1.00 66.81 1014 GLU A N 1
ATOM 8259 C CA . GLU A 1 1014 ? 30.183 35.420 -29.552 1.00 66.81 1014 GLU A CA 1
ATOM 8260 C C . GLU A 1 1014 ? 29.181 36.577 -29.670 1.00 66.81 1014 GLU A C 1
ATOM 8262 O O . GLU A 1 1014 ? 29.275 37.607 -29.003 1.00 66.81 1014 GLU A O 1
ATOM 8267 N N . SER A 1 1015 ? 28.193 36.400 -30.552 1.00 53.56 1015 SER A N 1
ATOM 8268 C CA . SER A 1 1015 ? 27.196 37.427 -30.861 1.00 53.56 1015 SER A CA 1
ATOM 8269 C C . SER A 1 1015 ? 26.420 37.879 -29.617 1.00 53.56 1015 SER A C 1
ATOM 8271 O O . SER A 1 1015 ? 25.549 37.161 -29.127 1.00 53.56 1015 SER A O 1
ATOM 8273 N N . GLY A 1 1016 ? 26.704 39.098 -29.151 1.00 56.19 1016 GLY A N 1
ATOM 8274 C CA . GLY A 1 1016 ? 26.042 39.730 -28.004 1.00 56.19 1016 GLY A CA 1
ATOM 8275 C C . GLY A 1 1016 ? 26.916 39.912 -26.759 1.00 56.19 1016 GLY A C 1
ATOM 8276 O O . GLY A 1 1016 ? 26.437 40.506 -25.796 1.00 56.19 1016 GLY A O 1
ATOM 8277 N N . SER A 1 1017 ? 28.177 39.462 -26.769 1.00 58.69 1017 SER A N 1
ATOM 8278 C CA . SER A 1 1017 ? 29.115 39.649 -25.654 1.00 58.69 1017 SER A CA 1
ATOM 8279 C C . SER A 1 1017 ? 30.224 40.642 -26.014 1.00 58.69 1017 SER A C 1
ATOM 8281 O O . SER A 1 1017 ? 30.950 40.440 -26.978 1.00 58.69 1017 SER A O 1
ATOM 8283 N N . SER A 1 1018 ? 30.380 41.727 -25.248 1.00 60.28 1018 SER A N 1
ATOM 8284 C CA . SER A 1 1018 ? 31.378 42.786 -25.516 1.00 60.28 1018 SER A CA 1
ATOM 8285 C C . SER A 1 1018 ? 32.801 42.469 -25.024 1.00 60.28 1018 SER A C 1
ATOM 8287 O O . SER A 1 1018 ? 33.724 43.257 -25.228 1.00 60.28 1018 SER A O 1
ATOM 8289 N N . ASP A 1 1019 ? 32.970 41.327 -24.360 1.00 69.38 1019 ASP A N 1
ATOM 8290 C CA . ASP A 1 1019 ? 34.142 40.902 -23.588 1.00 69.38 1019 ASP A CA 1
ATOM 8291 C C . ASP A 1 1019 ? 34.776 39.585 -24.089 1.00 69.38 1019 ASP A C 1
ATOM 8293 O O . ASP A 1 1019 ? 35.752 39.115 -23.502 1.00 69.38 1019 ASP A O 1
ATOM 8297 N N . LEU A 1 1020 ? 34.273 39.005 -25.188 1.00 78.56 1020 LEU A N 1
ATOM 8298 C CA . LEU A 1 1020 ? 34.859 37.844 -25.869 1.00 78.56 1020 LEU A CA 1
ATOM 8299 C C . LEU A 1 1020 ? 34.723 37.977 -27.395 1.00 78.56 1020 LEU A C 1
ATOM 8301 O O . LEU A 1 1020 ? 33.706 38.447 -27.887 1.00 78.56 1020 LEU A O 1
ATOM 8305 N N . GLY A 1 1021 ? 35.728 37.530 -28.155 1.00 79.50 1021 GLY A N 1
ATOM 8306 C CA . GLY A 1 1021 ? 35.657 37.481 -29.616 1.00 79.50 1021 GLY A CA 1
ATOM 8307 C C . GLY A 1 1021 ? 35.994 38.807 -30.300 1.00 79.50 1021 GLY A C 1
ATOM 8308 O O . GLY A 1 1021 ? 37.070 39.372 -30.078 1.00 79.50 1021 GLY A O 1
ATOM 8309 N N . ILE A 1 1022 ? 35.145 39.259 -31.224 1.00 79.69 1022 ILE A N 1
ATOM 8310 C CA . ILE A 1 1022 ? 35.381 40.461 -32.033 1.00 79.69 1022 ILE A CA 1
ATOM 8311 C C . ILE A 1 1022 ? 35.378 41.708 -31.135 1.00 79.69 1022 ILE A C 1
ATOM 8313 O O . ILE A 1 1022 ? 34.411 42.030 -30.457 1.00 79.69 1022 ILE A O 1
ATOM 8317 N N . GLY A 1 1023 ? 36.493 42.438 -31.146 1.00 74.44 1023 GLY A N 1
ATOM 8318 C CA . GLY A 1 1023 ? 36.768 43.547 -30.233 1.00 74.44 1023 GLY A CA 1
ATOM 8319 C C . GLY A 1 1023 ? 37.381 43.131 -28.890 1.00 74.44 1023 GLY A C 1
ATOM 8320 O O . GLY A 1 1023 ? 37.741 44.007 -28.110 1.00 74.44 1023 GLY A O 1
ATOM 8321 N N . ALA A 1 1024 ? 37.529 41.832 -28.610 1.00 80.31 1024 ALA A N 1
ATOM 8322 C CA . ALA A 1 1024 ? 37.957 41.309 -27.313 1.00 80.31 1024 ALA A CA 1
ATOM 8323 C C . ALA A 1 1024 ? 38.985 40.164 -27.438 1.00 80.31 1024 ALA A C 1
ATOM 8325 O O . ALA A 1 1024 ? 38.886 39.118 -26.794 1.00 80.31 1024 ALA A O 1
ATOM 8326 N N . GLY A 1 1025 ? 40.003 40.344 -28.285 1.00 81.12 1025 GLY A N 1
ATOM 8327 C CA . GLY A 1 1025 ? 41.017 39.317 -28.566 1.00 81.12 1025 GLY A CA 1
ATOM 8328 C C . GLY A 1 1025 ? 42.040 39.051 -27.448 1.00 81.12 1025 GLY A C 1
ATOM 8329 O O . GLY A 1 1025 ? 42.860 38.148 -27.600 1.00 81.12 1025 GLY A O 1
ATOM 8330 N N . PHE A 1 1026 ? 42.050 39.849 -26.371 1.00 89.44 1026 PHE A N 1
ATOM 8331 C CA . PHE A 1 1026 ? 43.026 39.843 -25.258 1.00 89.44 1026 PHE A CA 1
ATOM 8332 C C . PHE A 1 1026 ? 44.513 39.926 -25.645 1.00 89.44 1026 PHE A C 1
ATOM 8334 O O . PHE A 1 1026 ? 45.379 39.865 -24.780 1.00 89.44 1026 PHE A O 1
ATOM 8341 N N . TYR A 1 1027 ? 44.819 40.109 -26.933 1.00 91.94 1027 TYR A N 1
ATOM 8342 C CA . TYR A 1 1027 ? 46.174 40.096 -27.483 1.00 91.94 1027 TYR A CA 1
ATOM 8343 C C . TYR A 1 1027 ? 46.972 38.819 -27.158 1.00 91.94 1027 TYR A C 1
ATOM 8345 O O . TYR A 1 1027 ? 48.191 38.855 -27.028 1.00 91.94 1027 TYR A O 1
ATOM 8353 N N . VAL A 1 1028 ? 46.280 37.675 -27.082 1.00 92.25 1028 VAL A N 1
ATOM 8354 C CA . VAL A 1 1028 ? 46.865 36.346 -26.828 1.00 92.25 1028 VAL A CA 1
ATOM 8355 C C . VAL A 1 1028 ? 46.857 35.449 -28.073 1.00 92.25 1028 VAL A C 1
ATOM 8357 O O . VAL A 1 1028 ? 46.211 35.757 -29.079 1.00 92.25 1028 VAL A O 1
ATOM 8360 N N . ASP A 1 1029 ? 47.557 34.311 -27.995 1.00 93.00 1029 ASP A N 1
ATOM 8361 C CA . ASP A 1 1029 ? 47.465 33.224 -28.978 1.00 93.00 1029 ASP A CA 1
ATOM 8362 C C . ASP A 1 1029 ? 46.576 32.084 -28.458 1.00 93.00 1029 ASP A C 1
ATOM 8364 O O . ASP A 1 1029 ? 47.031 31.202 -27.728 1.00 93.00 1029 ASP A O 1
ATOM 8368 N N . ALA A 1 1030 ? 45.298 32.083 -28.850 1.00 90.19 1030 ALA A N 1
ATOM 8369 C CA . ALA A 1 1030 ? 44.328 31.079 -28.422 1.00 90.19 1030 ALA A CA 1
ATOM 8370 C C . ALA A 1 1030 ? 44.746 29.659 -28.850 1.00 90.19 1030 ALA A C 1
ATOM 8372 O O . ALA A 1 1030 ? 45.137 29.406 -29.994 1.00 90.19 1030 ALA A O 1
ATOM 8373 N N . THR A 1 1031 ? 44.617 28.691 -27.942 1.00 88.25 1031 THR A N 1
ATOM 8374 C CA . THR A 1 1031 ? 44.993 27.285 -28.182 1.00 88.25 1031 THR A CA 1
ATOM 8375 C C . THR A 1 1031 ? 43.787 26.366 -28.375 1.00 88.25 1031 THR A C 1
ATOM 8377 O O . THR A 1 1031 ? 43.937 25.278 -28.950 1.00 88.25 1031 THR A O 1
ATOM 8380 N N . LYS A 1 1032 ? 42.600 26.808 -27.939 1.00 88.62 1032 LYS A N 1
ATOM 8381 C CA . LYS A 1 1032 ? 41.322 26.085 -27.966 1.00 88.62 1032 LYS A CA 1
ATOM 8382 C C . LYS A 1 1032 ? 40.518 26.410 -29.231 1.00 88.62 1032 LYS A C 1
ATOM 8384 O O . LYS A 1 1032 ? 40.415 27.555 -29.666 1.00 88.62 1032 LYS A O 1
ATOM 8389 N N . GLU A 1 1033 ? 39.958 25.381 -29.861 1.00 85.94 1033 GLU A N 1
ATOM 8390 C CA . GLU A 1 1033 ? 39.025 25.533 -30.989 1.00 85.94 1033 GLU A CA 1
ATOM 8391 C C . GLU A 1 1033 ? 37.667 26.065 -30.478 1.00 85.94 1033 GLU A C 1
ATOM 8393 O O . GLU A 1 1033 ? 37.229 25.629 -29.412 1.00 85.94 1033 GLU A O 1
ATOM 8398 N N . PRO A 1 1034 ? 36.973 26.956 -31.213 1.00 86.19 1034 PRO A N 1
ATOM 8399 C CA . PRO A 1 1034 ? 37.257 27.375 -32.591 1.00 86.19 1034 PRO A CA 1
ATOM 8400 C C . PRO A 1 1034 ? 38.286 28.517 -32.716 1.00 86.19 1034 PRO A C 1
ATOM 8402 O O . PRO A 1 1034 ? 38.868 28.692 -33.787 1.00 86.19 1034 PRO A O 1
ATOM 8405 N N . TRP A 1 1035 ? 38.542 29.253 -31.631 1.00 86.19 1035 TRP A N 1
ATOM 8406 C CA . TRP A 1 1035 ? 39.350 30.479 -31.588 1.00 86.19 1035 TRP A CA 1
ATOM 8407 C C . TRP A 1 1035 ? 40.771 30.308 -32.148 1.00 86.19 1035 TRP A C 1
ATOM 8409 O O . TRP A 1 1035 ? 41.239 31.159 -32.904 1.00 86.19 1035 TRP A O 1
ATOM 8419 N N . LYS A 1 1036 ? 41.408 29.158 -31.873 1.00 86.62 1036 LYS A N 1
ATOM 8420 C CA . LYS A 1 1036 ? 42.768 28.765 -32.300 1.00 86.62 1036 LYS A CA 1
ATOM 8421 C C . LYS A 1 1036 ? 43.135 29.082 -33.752 1.00 86.62 1036 LYS A C 1
ATOM 8423 O O . LYS A 1 1036 ? 44.312 29.262 -34.064 1.00 86.62 1036 LYS A O 1
ATOM 8428 N N . LYS A 1 1037 ? 42.168 29.073 -34.671 1.00 84.62 1037 LYS A N 1
ATOM 8429 C CA . LYS A 1 1037 ? 42.438 29.285 -36.098 1.00 84.62 1037 LYS A CA 1
ATOM 8430 C C . LYS A 1 1037 ? 42.810 30.725 -36.424 1.00 84.62 1037 LYS A C 1
ATOM 8432 O O . LYS A 1 1037 ? 43.734 30.925 -37.205 1.00 84.62 1037 LYS A O 1
ATOM 8437 N N . ASN A 1 1038 ? 42.101 31.679 -35.826 1.00 86.81 1038 ASN A N 1
ATOM 8438 C CA . ASN A 1 1038 ? 42.163 33.090 -36.194 1.00 86.81 1038 ASN A CA 1
ATOM 8439 C C . ASN A 1 1038 ? 42.702 33.967 -35.057 1.00 86.81 1038 ASN A C 1
ATOM 8441 O O . ASN A 1 1038 ? 43.399 34.929 -35.334 1.00 86.81 1038 ASN A O 1
ATOM 8445 N N . TYR A 1 1039 ? 42.436 33.641 -33.790 1.00 87.94 1039 TYR A N 1
ATOM 8446 C CA . TYR A 1 1039 ? 42.788 34.481 -32.639 1.00 87.94 1039 TYR A CA 1
ATOM 8447 C C . TYR A 1 1039 ? 44.225 34.214 -32.181 1.00 87.94 1039 TYR A C 1
ATOM 8449 O O . TYR A 1 1039 ? 44.465 33.507 -31.204 1.00 87.94 1039 TYR A O 1
ATOM 8457 N N . LYS A 1 1040 ? 45.182 34.764 -32.936 1.00 91.56 1040 LYS A N 1
ATOM 8458 C CA . LYS A 1 1040 ? 46.626 34.718 -32.650 1.00 91.56 1040 LYS A CA 1
ATOM 8459 C C . LYS A 1 1040 ? 47.249 36.108 -32.637 1.00 91.56 1040 LYS A C 1
ATOM 8461 O O . LYS A 1 1040 ? 48.190 36.407 -33.376 1.00 91.56 1040 LYS A O 1
ATOM 8466 N N . MET A 1 1041 ? 46.636 36.995 -31.860 1.00 92.06 1041 MET A N 1
ATOM 8467 C CA . MET A 1 1041 ? 46.951 38.421 -31.895 1.00 92.06 1041 MET A CA 1
ATOM 8468 C C . MET A 1 1041 ? 48.360 38.716 -31.364 1.00 92.06 1041 MET A C 1
ATOM 8470 O O . MET A 1 1041 ? 49.004 39.632 -31.871 1.00 92.06 1041 MET A O 1
ATOM 8474 N N . TYR A 1 1042 ? 48.874 37.906 -30.431 1.00 93.94 1042 TYR A N 1
ATOM 8475 C CA . TYR A 1 1042 ? 50.260 38.004 -29.965 1.00 93.94 1042 TYR A CA 1
ATOM 8476 C C . TYR A 1 1042 ? 51.251 37.706 -31.098 1.00 93.94 1042 TYR A C 1
ATOM 8478 O O . TYR A 1 1042 ? 52.128 38.523 -31.385 1.00 93.94 1042 TYR A O 1
ATOM 8486 N N . SER A 1 1043 ? 51.093 36.570 -31.791 1.00 93.12 1043 SER A N 1
ATOM 8487 C CA . SER A 1 1043 ? 51.954 36.212 -32.929 1.00 93.12 1043 SER A CA 1
ATOM 8488 C C . SER A 1 1043 ? 51.811 37.185 -34.104 1.00 93.12 1043 SER A C 1
ATOM 8490 O O . SER A 1 1043 ? 52.798 37.457 -34.787 1.00 93.12 1043 SER A O 1
ATOM 8492 N N . TYR A 1 1044 ? 50.616 37.734 -34.339 1.00 92.69 1044 TYR A N 1
ATOM 8493 C CA . TYR A 1 1044 ? 50.408 38.757 -35.363 1.00 92.69 1044 TYR A CA 1
ATOM 8494 C C . TYR A 1 1044 ? 51.179 40.042 -35.044 1.00 92.69 1044 TYR A C 1
ATOM 8496 O O . TYR A 1 1044 ? 51.945 40.490 -35.886 1.00 92.69 1044 TYR A O 1
ATOM 8504 N N . ILE A 1 1045 ? 51.063 40.597 -33.833 1.00 92.12 1045 ILE A N 1
ATOM 8505 C CA . ILE A 1 1045 ? 51.754 41.848 -33.468 1.00 92.12 1045 ILE A CA 1
ATOM 8506 C C . ILE A 1 1045 ? 53.272 41.665 -33.437 1.00 92.12 1045 ILE A C 1
ATOM 8508 O O . ILE A 1 1045 ? 54.004 42.436 -34.055 1.00 92.12 1045 ILE A O 1
ATOM 8512 N N . THR A 1 1046 ? 53.746 40.635 -32.732 1.00 91.12 1046 THR A N 1
ATOM 8513 C CA . THR A 1 1046 ? 55.181 40.458 -32.454 1.00 91.12 1046 THR A CA 1
ATOM 8514 C C . THR A 1 1046 ? 55.985 39.977 -33.662 1.00 91.12 1046 THR A C 1
ATOM 8516 O O . THR A 1 1046 ? 57.190 40.205 -33.702 1.00 91.12 1046 THR A O 1
ATOM 8519 N N . LYS A 1 1047 ? 55.352 39.320 -34.647 1.00 90.00 1047 LYS A N 1
ATOM 8520 C CA . LYS A 1 1047 ? 56.049 38.740 -35.810 1.00 90.00 1047 LYS A CA 1
ATOM 8521 C C . LYS A 1 1047 ? 55.563 39.315 -37.132 1.00 90.00 1047 LYS A C 1
ATOM 8523 O O . LYS A 1 1047 ? 56.333 39.977 -37.815 1.00 90.00 1047 LYS A O 1
ATOM 8528 N N . GLU A 1 1048 ? 54.308 39.063 -37.504 1.00 90.94 1048 GLU A N 1
ATOM 8529 C CA . GLU A 1 1048 ? 53.811 39.406 -38.846 1.00 90.94 1048 GLU A CA 1
ATOM 8530 C C . GLU A 1 1048 ? 53.729 40.921 -39.058 1.00 90.94 1048 GLU A C 1
ATOM 8532 O O . GLU A 1 1048 ? 54.335 41.439 -39.991 1.00 90.94 1048 GLU A O 1
ATOM 8537 N N . LEU A 1 1049 ? 53.046 41.638 -38.165 1.00 89.88 1049 LEU A N 1
ATOM 8538 C CA . LEU A 1 1049 ? 52.895 43.085 -38.245 1.00 89.88 1049 LEU A CA 1
ATOM 8539 C C . LEU A 1 1049 ? 54.249 43.790 -38.124 1.00 89.88 1049 LEU A C 1
ATOM 8541 O O . LEU A 1 1049 ? 54.530 44.653 -38.942 1.00 89.88 1049 LEU A O 1
ATOM 8545 N N . SER A 1 1050 ? 55.107 43.407 -37.169 1.00 88.31 1050 SER A N 1
ATOM 8546 C CA . SER A 1 1050 ? 56.437 44.026 -37.040 1.00 88.31 1050 SER A CA 1
ATOM 8547 C C . SER A 1 1050 ? 57.303 43.818 -38.296 1.00 88.31 1050 SER A C 1
ATOM 8549 O O . SER A 1 1050 ? 57.929 44.770 -38.756 1.00 88.31 1050 SER A O 1
ATOM 8551 N N . SER A 1 1051 ? 57.261 42.635 -38.934 1.00 87.81 1051 SER A N 1
ATOM 8552 C CA . SER A 1 1051 ? 57.935 42.401 -40.228 1.00 87.81 1051 SER A CA 1
ATOM 8553 C C . SER A 1 1051 ? 57.353 43.273 -41.344 1.00 87.81 1051 SER A C 1
ATOM 8555 O O . SER A 1 1051 ? 58.092 44.000 -41.999 1.00 87.81 1051 SER A O 1
ATOM 8557 N N . VAL A 1 1052 ? 56.023 43.285 -41.512 1.00 87.44 1052 VAL A N 1
ATOM 8558 C CA . VAL A 1 1052 ? 55.336 44.108 -42.527 1.00 87.44 1052 VAL A CA 1
ATOM 8559 C C . VAL A 1 1052 ? 55.634 45.598 -42.343 1.00 87.44 1052 VAL A C 1
ATOM 8561 O O . VAL A 1 1052 ? 55.818 46.308 -43.329 1.00 87.44 1052 VAL A O 1
ATOM 8564 N N . ILE A 1 1053 ? 55.697 46.075 -41.099 1.00 88.69 1053 ILE A N 1
ATOM 8565 C CA . ILE A 1 1053 ? 55.995 47.472 -40.783 1.00 88.69 1053 ILE A CA 1
ATOM 8566 C C . ILE A 1 1053 ? 57.456 47.808 -41.120 1.00 88.69 1053 ILE A C 1
ATOM 8568 O O . ILE A 1 1053 ? 57.698 48.768 -41.851 1.00 88.69 1053 ILE A O 1
ATOM 8572 N N . ASN A 1 1054 ? 58.410 46.991 -40.662 1.00 86.50 1054 ASN A N 1
ATOM 8573 C CA . ASN A 1 1054 ? 59.843 47.191 -40.908 1.00 86.50 1054 ASN A CA 1
ATOM 8574 C C . ASN A 1 1054 ? 60.226 47.041 -42.399 1.00 86.50 1054 ASN A C 1
ATOM 8576 O O . ASN A 1 1054 ? 61.160 47.690 -42.858 1.00 86.50 1054 ASN A O 1
ATOM 8580 N N . GLU A 1 1055 ? 59.523 46.202 -43.169 1.00 86.56 1055 GLU A N 1
ATOM 8581 C CA . GLU A 1 1055 ? 59.782 45.988 -44.604 1.00 86.56 1055 GLU A CA 1
ATOM 8582 C C . GLU A 1 1055 ? 59.199 47.076 -45.521 1.00 86.56 1055 GLU A C 1
ATOM 8584 O O . GLU A 1 1055 ? 59.626 47.201 -46.672 1.00 86.56 1055 GLU A O 1
ATOM 8589 N N . LYS A 1 1056 ? 58.163 47.802 -45.075 1.00 86.94 1056 LYS A N 1
ATOM 8590 C CA . LYS A 1 1056 ? 57.349 48.675 -45.948 1.00 86.94 1056 LYS A CA 1
ATOM 8591 C C . LYS A 1 1056 ? 57.366 50.152 -45.582 1.00 86.94 1056 LYS A C 1
ATOM 8593 O O . LYS A 1 1056 ? 56.935 50.958 -46.405 1.00 86.94 1056 LYS A O 1
ATOM 8598 N N . PHE A 1 1057 ? 57.849 50.512 -44.397 1.00 87.69 1057 PHE A N 1
ATOM 8599 C CA . PHE A 1 1057 ? 57.863 51.891 -43.916 1.00 87.69 1057 PHE A CA 1
ATOM 8600 C C . PHE A 1 1057 ? 59.251 52.273 -43.377 1.00 87.69 1057 PHE A C 1
ATOM 8602 O O . PHE A 1 1057 ? 59.978 51.403 -42.898 1.00 87.69 1057 PHE A O 1
ATOM 8609 N N . PRO A 1 1058 ? 59.633 53.563 -43.438 1.00 86.62 1058 PRO A N 1
ATOM 8610 C CA . PRO A 1 1058 ? 60.927 54.051 -42.959 1.00 86.62 1058 PRO A CA 1
ATOM 8611 C C . PRO A 1 1058 ? 60.961 54.070 -41.422 1.00 86.62 1058 PRO A C 1
ATOM 8613 O O . PRO A 1 1058 ? 60.735 55.095 -40.777 1.00 86.62 1058 PRO A O 1
ATOM 8616 N N . ILE A 1 1059 ? 61.199 52.902 -40.824 1.00 88.75 1059 ILE A N 1
ATOM 8617 C CA . ILE A 1 1059 ? 61.175 52.669 -39.377 1.00 88.75 1059 ILE A CA 1
ATOM 8618 C C . ILE A 1 1059 ? 62.453 51.955 -38.923 1.00 88.75 1059 ILE A C 1
ATOM 8620 O O . ILE A 1 1059 ? 62.991 51.092 -39.613 1.00 88.75 1059 ILE A O 1
ATOM 8624 N N . LEU A 1 1060 ? 62.943 52.320 -37.738 1.00 87.38 1060 LEU A N 1
ATOM 8625 C CA . LEU A 1 1060 ? 64.088 51.683 -37.088 1.00 87.38 1060 LEU A CA 1
ATOM 8626 C C . LEU A 1 1060 ? 63.650 50.397 -36.366 1.00 87.38 1060 LEU A C 1
ATOM 8628 O O . LEU A 1 1060 ? 63.007 50.458 -35.315 1.00 87.38 1060 LEU A O 1
ATOM 8632 N N . SER A 1 1061 ? 64.046 49.235 -36.897 1.00 80.38 1061 SER A N 1
ATOM 8633 C CA . SER A 1 1061 ? 63.721 47.903 -36.349 1.00 80.38 1061 SER A CA 1
ATOM 8634 C C . SER A 1 1061 ? 64.110 47.720 -34.883 1.00 80.38 1061 SER A C 1
ATOM 8636 O O . SER A 1 1061 ? 63.418 47.025 -34.145 1.00 80.38 1061 SER A O 1
ATOM 8638 N N . ASP A 1 1062 ? 65.200 48.360 -34.461 1.00 84.31 1062 ASP A N 1
ATOM 8639 C CA . ASP A 1 1062 ? 65.817 48.149 -33.149 1.00 84.31 1062 ASP A CA 1
ATOM 8640 C C . ASP A 1 1062 ? 65.338 49.175 -32.108 1.00 84.31 1062 ASP A C 1
ATOM 8642 O O . ASP A 1 1062 ? 65.637 49.045 -30.919 1.00 84.31 1062 ASP A O 1
ATOM 8646 N N . LYS A 1 1063 ? 64.592 50.203 -32.541 1.00 88.69 1063 LYS A N 1
ATOM 8647 C CA . LYS A 1 1063 ? 64.062 51.287 -31.700 1.00 88.69 1063 LYS A CA 1
ATOM 8648 C C . LYS A 1 1063 ? 62.531 51.248 -31.683 1.00 88.69 1063 LYS A C 1
ATOM 8650 O O . LYS A 1 1063 ? 61.855 52.146 -32.191 1.00 88.69 1063 LYS A O 1
ATOM 8655 N N . GLN A 1 1064 ? 61.997 50.186 -31.078 1.00 91.38 1064 GLN A N 1
ATOM 8656 C CA . GLN A 1 1064 ? 60.559 49.968 -30.892 1.00 91.38 1064 GLN A CA 1
ATOM 8657 C C . GLN A 1 1064 ? 60.159 50.086 -29.411 1.00 91.38 1064 GLN A C 1
ATOM 8659 O O . GLN A 1 1064 ? 60.900 49.690 -28.509 1.00 91.38 1064 GLN A O 1
ATOM 8664 N N . SER A 1 1065 ? 58.973 50.622 -29.134 1.00 94.50 1065 SER A N 1
ATOM 8665 C CA . SER A 1 1065 ? 58.311 50.557 -27.818 1.00 94.50 1065 SER A CA 1
ATOM 8666 C C . SER A 1 1065 ? 56.824 50.245 -27.983 1.00 94.50 1065 SER A C 1
ATOM 8668 O O . SER A 1 1065 ? 56.304 50.252 -29.101 1.00 94.50 1065 SER A O 1
ATOM 8670 N N . ILE A 1 1066 ? 56.137 49.921 -26.889 1.00 96.00 1066 ILE A N 1
ATOM 8671 C CA . ILE A 1 1066 ? 54.730 49.513 -26.941 1.00 96.00 1066 ILE A CA 1
ATOM 8672 C C . ILE A 1 1066 ? 53.925 50.108 -25.792 1.00 96.00 1066 ILE A C 1
ATOM 8674 O O . ILE A 1 1066 ? 54.397 50.203 -24.662 1.00 96.00 1066 ILE A O 1
ATOM 8678 N N . MET A 1 1067 ? 52.689 50.491 -26.086 1.00 96.44 1067 MET A N 1
ATOM 8679 C CA . MET A 1 1067 ? 51.715 50.909 -25.092 1.00 96.44 1067 MET A CA 1
ATOM 8680 C C . MET A 1 1067 ? 50.308 50.435 -25.426 1.00 96.44 1067 MET A C 1
ATOM 8682 O O . MET A 1 1067 ? 50.048 49.928 -26.518 1.00 96.44 1067 MET A O 1
ATOM 8686 N N . GLY A 1 1068 ? 49.379 50.589 -24.489 1.00 95.56 1068 GLY A N 1
ATOM 8687 C CA . GLY A 1 1068 ? 47.978 50.308 -24.764 1.00 95.56 1068 GLY A CA 1
ATOM 8688 C C . GLY A 1 1068 ? 47.018 50.720 -23.660 1.00 95.56 1068 GLY A C 1
ATOM 8689 O O . GLY A 1 1068 ? 47.423 51.140 -22.580 1.00 95.56 1068 GLY A O 1
ATOM 8690 N N . HIS A 1 1069 ? 45.727 50.576 -23.940 1.00 95.12 1069 HIS A N 1
ATOM 8691 C CA . HIS A 1 1069 ? 44.639 50.916 -23.024 1.00 95.12 1069 HIS A CA 1
ATOM 8692 C C . HIS A 1 1069 ? 43.819 49.683 -22.634 1.00 95.12 1069 HIS A C 1
ATOM 8694 O O . HIS A 1 1069 ? 43.463 48.896 -23.512 1.00 95.12 1069 HIS A O 1
ATOM 8700 N N . SER A 1 1070 ? 43.460 49.518 -21.356 1.00 93.38 1070 SER A N 1
ATOM 8701 C CA . SER A 1 1070 ? 42.538 48.464 -20.900 1.00 93.38 1070 SER A CA 1
ATOM 8702 C C . SER A 1 1070 ? 43.051 47.054 -21.255 1.00 93.38 1070 SER A C 1
ATOM 8704 O O . SER A 1 1070 ? 44.178 46.694 -20.904 1.00 93.38 1070 SER A O 1
ATOM 8706 N N . MET A 1 1071 ? 42.280 46.258 -22.003 1.00 94.12 1071 MET A N 1
ATOM 8707 C CA . MET A 1 1071 ? 42.730 45.000 -22.626 1.00 94.12 1071 MET A CA 1
ATOM 8708 C C . MET A 1 1071 ? 43.973 45.168 -23.528 1.00 94.12 1071 MET A C 1
ATOM 8710 O O . MET A 1 1071 ? 44.813 44.275 -23.611 1.00 94.12 1071 MET A O 1
ATOM 8714 N N . GLY A 1 1072 ? 44.133 46.309 -24.195 1.00 92.81 1072 GLY A N 1
ATOM 8715 C CA . GLY A 1 1072 ? 45.348 46.635 -24.939 1.00 92.81 1072 GLY A CA 1
ATOM 8716 C C . GLY A 1 1072 ? 46.534 46.975 -24.044 1.00 92.81 1072 GLY A C 1
ATOM 8717 O O . GLY A 1 1072 ? 47.659 46.615 -24.371 1.00 92.81 1072 GLY A O 1
ATOM 8718 N N . GLY A 1 1073 ? 46.297 47.575 -22.874 1.00 94.25 1073 GLY A N 1
ATOM 8719 C CA . GLY A 1 1073 ? 47.335 47.795 -21.861 1.00 94.25 1073 GLY A CA 1
ATOM 8720 C C . GLY A 1 1073 ? 47.874 46.468 -21.324 1.00 94.25 1073 GLY A C 1
ATOM 8721 O O . GLY A 1 1073 ? 49.083 46.269 -21.244 1.00 94.25 1073 GLY A O 1
ATOM 8722 N N . HIS A 1 1074 ? 46.975 45.512 -21.084 1.00 95.75 1074 HIS A N 1
ATOM 8723 C CA . HIS A 1 1074 ? 47.323 44.119 -20.807 1.00 95.75 1074 HIS A CA 1
ATOM 8724 C C . HIS A 1 1074 ? 48.175 43.490 -21.925 1.00 95.75 1074 HIS A C 1
ATOM 8726 O O . HIS A 1 1074 ? 49.254 42.957 -21.664 1.00 95.75 1074 HIS A O 1
ATOM 8732 N N . GLY A 1 1075 ? 47.730 43.613 -23.181 1.00 94.50 1075 GLY A N 1
ATOM 8733 C CA . GLY A 1 1075 ? 48.467 43.125 -24.348 1.00 94.50 1075 GLY A CA 1
ATOM 8734 C C . GLY A 1 1075 ? 49.868 43.729 -24.486 1.00 94.50 1075 GLY A C 1
ATOM 8735 O O . GLY A 1 1075 ? 50.814 43.009 -24.801 1.00 94.50 1075 GLY A O 1
ATOM 8736 N N . ALA A 1 1076 ? 50.019 45.027 -24.211 1.00 95.31 1076 ALA A N 1
ATOM 8737 C CA . ALA A 1 1076 ? 51.293 45.739 -24.282 1.00 95.31 1076 ALA A CA 1
ATOM 8738 C C . ALA A 1 1076 ? 52.283 45.224 -23.226 1.00 95.31 1076 ALA A C 1
ATOM 8740 O O . ALA A 1 1076 ? 53.424 44.900 -23.559 1.00 95.31 1076 ALA A O 1
ATOM 8741 N N . LEU A 1 1077 ? 51.817 45.062 -21.982 1.00 94.75 1077 LEU A N 1
ATOM 8742 C CA . LEU A 1 1077 ? 52.593 44.473 -20.888 1.00 94.75 1077 LEU A CA 1
ATOM 8743 C C . LEU A 1 1077 ? 53.042 43.042 -21.222 1.00 94.75 1077 LEU A C 1
ATOM 8745 O O . LEU A 1 1077 ? 54.217 42.722 -21.066 1.00 94.75 1077 LEU A O 1
ATOM 8749 N N . ILE A 1 1078 ? 52.154 42.197 -21.758 1.00 95.06 1078 ILE A N 1
ATOM 8750 C CA . ILE A 1 1078 ? 52.510 40.837 -22.199 1.00 95.06 1078 ILE A CA 1
ATOM 8751 C C . ILE A 1 1078 ? 53.550 40.851 -23.318 1.00 95.06 1078 ILE A C 1
ATOM 8753 O O . ILE A 1 1078 ? 54.514 40.087 -23.267 1.00 95.06 1078 ILE A O 1
ATOM 8757 N N . CYS A 1 1079 ? 53.367 41.691 -24.338 1.00 93.81 1079 CYS A N 1
ATOM 8758 C CA . CYS A 1 1079 ? 54.292 41.761 -25.467 1.00 93.81 1079 CYS A CA 1
ATOM 8759 C C . CYS A 1 1079 ? 55.695 42.193 -25.021 1.00 93.81 1079 CYS A C 1
ATOM 8761 O O . CYS A 1 1079 ? 56.673 41.634 -25.514 1.00 93.81 1079 CYS A O 1
ATOM 8763 N N . ALA A 1 1080 ? 55.802 43.111 -24.056 1.00 92.94 1080 ALA A N 1
ATOM 8764 C CA . ALA A 1 1080 ? 57.078 43.513 -23.472 1.00 92.94 1080 ALA A CA 1
ATOM 8765 C C . ALA A 1 1080 ? 57.689 42.423 -22.570 1.00 92.94 1080 ALA A C 1
ATOM 8767 O O . ALA A 1 1080 ? 58.828 42.012 -22.788 1.00 92.94 1080 ALA A O 1
ATOM 8768 N N . LEU A 1 1081 ? 56.927 41.890 -21.607 1.00 92.31 1081 LEU A N 1
ATOM 8769 C CA . LEU A 1 1081 ? 57.426 40.919 -20.623 1.00 92.31 1081 LEU A CA 1
ATOM 8770 C C . LEU A 1 1081 ? 57.797 39.560 -21.246 1.00 92.31 1081 LEU A C 1
ATOM 8772 O O . LEU A 1 1081 ? 58.748 38.925 -20.793 1.00 92.31 1081 LEU A O 1
ATOM 8776 N N . LYS A 1 1082 ? 57.089 39.108 -22.295 1.00 92.25 1082 LYS A N 1
ATOM 8777 C CA . LYS A 1 1082 ? 57.384 37.837 -22.994 1.00 92.25 1082 LYS A CA 1
ATOM 8778 C C . LYS A 1 1082 ? 58.470 37.943 -24.065 1.00 92.25 1082 LYS A C 1
ATOM 8780 O O . LYS A 1 1082 ? 58.961 36.902 -24.499 1.00 92.25 1082 LYS A O 1
ATOM 8785 N N . ASN A 1 1083 ? 58.866 39.152 -24.474 1.00 90.69 1083 ASN A N 1
ATOM 8786 C CA . ASN A 1 1083 ? 59.955 39.373 -25.434 1.00 90.69 1083 ASN A CA 1
ATOM 8787 C C . ASN A 1 1083 ? 61.024 40.317 -24.839 1.00 90.69 1083 ASN A C 1
ATOM 8789 O O . ASN A 1 1083 ? 61.162 41.455 -25.301 1.00 90.69 1083 ASN A O 1
ATOM 8793 N N . PRO A 1 1084 ? 61.789 39.872 -23.818 1.00 87.88 1084 PRO A N 1
ATOM 8794 C CA . PRO A 1 1084 ? 62.805 40.699 -23.172 1.00 87.88 1084 PRO A CA 1
ATOM 8795 C C . PRO A 1 1084 ? 63.789 41.312 -24.178 1.00 87.88 1084 PRO A C 1
ATOM 8797 O O . PRO A 1 1084 ? 64.378 40.607 -24.995 1.00 87.88 1084 PRO A O 1
ATOM 8800 N N . GLY A 1 1085 ? 63.967 42.634 -24.120 1.00 84.88 1085 GLY A N 1
ATOM 8801 C CA . GLY A 1 1085 ? 64.872 43.388 -24.998 1.00 84.88 1085 GLY A CA 1
ATOM 8802 C C . GLY A 1 1085 ? 64.316 43.787 -26.375 1.00 84.88 1085 GLY A C 1
ATOM 8803 O O . GLY A 1 1085 ? 64.933 44.631 -27.028 1.00 84.88 1085 GLY A O 1
ATOM 8804 N N . MET A 1 1086 ? 63.159 43.255 -26.799 1.00 88.56 1086 MET A N 1
ATOM 8805 C CA . MET A 1 1086 ? 62.504 43.633 -28.065 1.00 88.56 1086 MET A CA 1
ATOM 8806 C C . MET A 1 1086 ? 61.937 45.060 -28.017 1.00 88.56 1086 MET A C 1
ATOM 8808 O O . MET A 1 1086 ? 62.118 45.835 -28.953 1.00 88.56 1086 MET A O 1
ATOM 8812 N N . TYR A 1 1087 ? 61.276 45.415 -26.914 1.00 91.50 1087 TYR A N 1
ATOM 8813 C CA . TYR A 1 1087 ? 60.719 46.747 -26.682 1.00 91.50 1087 TYR A CA 1
ATOM 8814 C C . TYR A 1 1087 ? 61.584 47.501 -25.666 1.00 91.50 1087 TYR A C 1
ATOM 8816 O O . TYR A 1 1087 ? 61.941 46.944 -24.630 1.00 91.50 1087 TYR A O 1
ATOM 8824 N N . LYS A 1 1088 ? 61.927 48.764 -25.953 1.00 91.00 1088 LYS A N 1
ATOM 8825 C CA . LYS A 1 1088 ? 62.805 49.580 -25.088 1.00 91.00 1088 LYS A CA 1
ATOM 8826 C C . LYS A 1 1088 ? 62.112 50.129 -23.841 1.00 91.00 1088 LYS A C 1
ATOM 8828 O O . LYS A 1 1088 ? 62.780 50.429 -22.862 1.00 91.00 1088 LYS A O 1
ATOM 8833 N N . SER A 1 1089 ? 60.792 50.283 -23.889 1.00 92.75 1089 SER A N 1
ATOM 8834 C CA . SER A 1 1089 ? 59.958 50.737 -22.771 1.00 92.75 1089 SER A CA 1
ATOM 8835 C C . SER A 1 1089 ? 58.504 50.324 -23.004 1.00 92.75 1089 SER A C 1
ATOM 8837 O O . SER A 1 1089 ? 58.086 50.136 -24.155 1.00 92.75 1089 SER A O 1
ATOM 8839 N N . VAL A 1 1090 ? 57.730 50.188 -21.925 1.00 95.69 1090 VAL A N 1
ATOM 8840 C CA . VAL A 1 1090 ? 56.304 49.838 -21.985 1.00 95.69 1090 VAL A CA 1
ATOM 8841 C C . VAL A 1 1090 ? 55.476 50.776 -21.115 1.00 95.69 1090 VAL A C 1
ATOM 8843 O O . VAL A 1 1090 ? 55.877 51.136 -20.012 1.00 95.69 1090 VAL A O 1
ATOM 8846 N N . SER A 1 1091 ? 54.305 51.186 -21.601 1.00 96.75 1091 SER A N 1
ATOM 8847 C CA . SER A 1 1091 ? 53.379 51.981 -20.793 1.00 96.75 1091 SER A CA 1
ATOM 8848 C C . SER A 1 1091 ? 51.921 51.581 -21.008 1.00 96.75 1091 SER A C 1
ATOM 8850 O O . SER A 1 1091 ? 51.576 50.988 -22.030 1.00 96.75 1091 SER A O 1
ATOM 8852 N N . ALA A 1 1092 ? 51.044 51.850 -20.044 1.00 96.81 1092 ALA A N 1
ATOM 8853 C CA . ALA A 1 1092 ? 49.645 51.445 -20.145 1.00 96.81 1092 ALA A CA 1
ATOM 8854 C C . ALA A 1 1092 ? 48.666 52.411 -19.469 1.00 96.81 1092 ALA A C 1
ATOM 8856 O O . ALA A 1 1092 ? 48.920 52.916 -18.380 1.00 96.81 1092 ALA A O 1
ATOM 8857 N N . PHE A 1 1093 ? 47.509 52.599 -20.102 1.00 96.50 1093 PHE A N 1
ATOM 8858 C CA . PHE A 1 1093 ? 46.361 53.311 -19.545 1.00 96.50 1093 PHE A CA 1
ATOM 8859 C C . PHE A 1 1093 ? 45.340 52.312 -19.006 1.00 96.50 1093 PHE A C 1
ATOM 8861 O O . PHE A 1 1093 ? 44.880 51.444 -19.753 1.00 96.50 1093 PHE A O 1
ATOM 8868 N N . ALA A 1 1094 ? 44.990 52.434 -17.727 1.00 95.62 1094 ALA A N 1
ATOM 8869 C CA . ALA A 1 1094 ? 43.994 51.617 -17.032 1.00 95.62 1094 ALA A CA 1
ATOM 8870 C C . ALA A 1 1094 ? 44.028 50.100 -17.386 1.00 95.62 1094 ALA A C 1
ATOM 8872 O O . ALA A 1 1094 ? 43.010 49.543 -17.803 1.00 95.62 1094 ALA A O 1
ATOM 8873 N N . PRO A 1 1095 ? 45.194 49.419 -17.327 1.00 96.06 1095 PRO A N 1
ATOM 8874 C CA . PRO A 1 1095 ? 45.361 48.063 -17.858 1.00 96.06 1095 PRO A CA 1
ATOM 8875 C C . PRO A 1 1095 ? 44.618 46.977 -17.070 1.00 96.06 1095 PRO A C 1
ATOM 8877 O O . PRO A 1 1095 ? 44.606 46.981 -15.838 1.00 96.06 1095 PRO A O 1
ATOM 8880 N N . ILE A 1 1096 ? 44.131 45.950 -17.784 1.00 95.19 1096 ILE A N 1
ATOM 8881 C CA . ILE A 1 1096 ? 43.727 44.665 -17.179 1.00 95.19 1096 ILE A CA 1
ATOM 8882 C C . ILE A 1 1096 ? 44.995 43.928 -16.717 1.00 95.19 1096 ILE A C 1
ATOM 8884 O O . ILE A 1 1096 ? 45.620 43.159 -17.443 1.00 95.19 1096 ILE A O 1
ATOM 8888 N N . SER A 1 1097 ? 45.430 44.217 -15.500 1.00 94.88 1097 SER A N 1
ATOM 8889 C CA . SER A 1 1097 ? 46.768 43.878 -15.015 1.00 94.88 1097 SER A CA 1
ATOM 8890 C C . SER A 1 1097 ? 46.882 42.432 -14.525 1.00 94.88 1097 SER A C 1
ATOM 8892 O O . SER A 1 1097 ? 47.959 41.841 -14.598 1.00 94.88 1097 SER A O 1
ATOM 8894 N N . ASN A 1 1098 ? 45.772 41.847 -14.066 1.00 93.50 1098 ASN A N 1
ATOM 8895 C CA . ASN A 1 1098 ? 45.693 40.478 -13.545 1.00 93.50 1098 ASN A CA 1
ATOM 8896 C C . ASN A 1 1098 ? 44.414 39.770 -14.056 1.00 93.50 1098 ASN A C 1
ATOM 8898 O O . ASN A 1 1098 ? 43.440 39.616 -13.306 1.00 93.50 1098 ASN A O 1
ATOM 8902 N N . PRO A 1 1099 ? 44.345 39.398 -15.352 1.00 91.38 1099 PRO A N 1
ATOM 8903 C CA . PRO A 1 1099 ? 43.190 38.700 -15.922 1.00 91.38 1099 PRO A CA 1
ATOM 8904 C C . PRO A 1 1099 ? 42.857 37.362 -15.250 1.00 91.38 1099 PRO A C 1
ATOM 8906 O O . PRO A 1 1099 ? 41.695 36.961 -15.277 1.00 91.38 1099 PRO A O 1
ATOM 8909 N N . ILE A 1 1100 ? 43.819 36.659 -14.641 1.00 91.19 1100 ILE A N 1
ATOM 8910 C CA . ILE A 1 1100 ? 43.531 35.392 -13.948 1.00 91.19 1100 ILE A CA 1
ATOM 8911 C C . ILE A 1 1100 ? 42.612 35.619 -12.750 1.00 91.19 1100 ILE A C 1
ATOM 8913 O O . ILE A 1 1100 ? 41.785 34.759 -12.442 1.00 91.19 1100 ILE A O 1
ATOM 8917 N N . GLN A 1 1101 ? 42.734 36.760 -12.069 1.00 89.25 1101 GLN A N 1
ATOM 8918 C CA . GLN A 1 1101 ? 41.914 37.076 -10.903 1.00 89.25 1101 GLN A CA 1
ATOM 8919 C C . GLN A 1 1101 ? 40.638 37.853 -11.259 1.00 89.25 1101 GLN A C 1
ATOM 8921 O O . GLN A 1 1101 ? 39.628 37.672 -10.567 1.00 89.25 1101 GLN A O 1
ATOM 8926 N N . CYS A 1 1102 ? 40.620 38.625 -12.350 1.00 89.81 1102 CYS A N 1
ATOM 8927 C CA . CYS A 1 1102 ? 39.464 39.445 -12.722 1.00 89.81 1102 CYS A CA 1
ATOM 8928 C C . CYS A 1 1102 ? 38.373 38.690 -13.531 1.00 89.81 1102 CYS A C 1
ATOM 8930 O O . CYS A 1 1102 ? 38.672 37.718 -14.232 1.00 89.81 1102 CYS A O 1
ATOM 8932 N N . PRO A 1 1103 ? 37.087 39.101 -13.458 1.00 89.81 1103 PRO A N 1
ATOM 8933 C CA . PRO A 1 1103 ? 35.992 38.431 -14.171 1.00 89.81 1103 PRO A CA 1
ATOM 8934 C C . PRO A 1 1103 ? 36.150 38.365 -15.700 1.00 89.81 1103 PRO A C 1
ATOM 8936 O O . PRO A 1 1103 ? 35.955 37.292 -16.277 1.00 89.81 1103 PRO A O 1
ATOM 8939 N N . TRP A 1 1104 ? 36.520 39.470 -16.362 1.00 90.25 1104 TRP A N 1
ATOM 8940 C CA . TRP A 1 1104 ? 36.700 39.488 -17.821 1.00 90.25 1104 TRP A CA 1
ATOM 8941 C C . TRP A 1 1104 ? 37.804 38.530 -18.285 1.00 90.25 1104 TRP A C 1
ATOM 8943 O O . TRP A 1 1104 ? 37.599 37.749 -19.215 1.00 90.25 1104 TRP A O 1
ATOM 8953 N N . GLY A 1 1105 ? 38.955 38.532 -17.609 1.00 86.88 1105 GLY A N 1
ATOM 8954 C CA . GLY A 1 1105 ? 40.075 37.659 -17.952 1.00 86.88 1105 GLY A CA 1
ATOM 8955 C C . GLY A 1 1105 ? 39.759 36.175 -17.749 1.00 86.88 1105 GLY A C 1
ATOM 8956 O O . GLY A 1 1105 ? 40.004 35.372 -18.649 1.00 86.88 1105 GLY A O 1
ATOM 8957 N N . LYS A 1 1106 ? 39.093 35.809 -16.643 1.00 89.19 1106 LYS A N 1
ATOM 8958 C CA . LYS A 1 1106 ? 38.587 34.440 -16.408 1.00 89.19 1106 LYS A CA 1
ATOM 8959 C C . LYS A 1 1106 ? 37.679 33.951 -17.541 1.00 89.19 1106 LYS A C 1
ATOM 8961 O O . LYS A 1 1106 ? 37.814 32.807 -17.986 1.00 89.19 1106 LYS A O 1
ATOM 8966 N N . LYS A 1 1107 ? 36.776 34.801 -18.043 1.00 89.00 1107 LYS A N 1
ATOM 8967 C CA . LYS A 1 1107 ? 35.874 34.469 -19.161 1.00 89.00 1107 LYS A CA 1
ATOM 8968 C C . LYS A 1 1107 ? 36.609 34.358 -20.501 1.00 89.00 1107 LYS A C 1
ATOM 8970 O O . LYS A 1 1107 ? 36.336 33.439 -21.274 1.00 89.00 1107 LYS A O 1
ATOM 8975 N N . ALA A 1 1108 ? 37.574 35.235 -20.768 1.00 87.75 1108 ALA A N 1
ATOM 8976 C CA . ALA A 1 1108 ? 38.396 35.155 -21.972 1.00 87.75 1108 ALA A CA 1
ATOM 8977 C C . ALA A 1 1108 ? 39.282 33.897 -21.981 1.00 87.75 1108 ALA A C 1
ATOM 8979 O O . ALA A 1 1108 ? 39.301 33.143 -22.954 1.00 87.75 1108 ALA A O 1
ATOM 8980 N N . PHE A 1 1109 ? 39.980 33.612 -20.880 1.00 90.81 1109 PHE A N 1
ATOM 8981 C CA . PHE A 1 1109 ? 40.982 32.544 -20.817 1.00 90.81 1109 PHE A CA 1
ATOM 8982 C C . PHE A 1 1109 ? 40.356 31.141 -20.750 1.00 90.81 1109 PHE A C 1
ATOM 8984 O O . PHE A 1 1109 ? 40.866 30.205 -21.375 1.00 90.81 1109 PHE A O 1
ATOM 8991 N N . SER A 1 1110 ? 39.193 30.986 -20.111 1.00 88.94 1110 SER A N 1
ATOM 8992 C CA . SER A 1 1110 ? 38.394 29.747 -20.182 1.00 88.94 1110 SER A CA 1
ATOM 8993 C C . SER A 1 1110 ? 37.943 29.413 -21.612 1.00 88.94 1110 SER A C 1
ATOM 8995 O O . SER A 1 1110 ? 37.892 28.236 -21.996 1.00 88.94 1110 SER A O 1
ATOM 8997 N N . ASN A 1 1111 ? 37.705 30.426 -22.448 1.00 88.12 1111 ASN A N 1
ATOM 8998 C CA . ASN A 1 1111 ? 37.343 30.256 -23.853 1.00 88.12 1111 ASN A CA 1
ATOM 8999 C C . ASN A 1 1111 ? 38.551 30.063 -24.782 1.00 88.12 1111 ASN A C 1
ATOM 9001 O O . ASN A 1 1111 ? 38.534 29.139 -25.600 1.00 88.12 1111 ASN A O 1
ATOM 9005 N N . TYR A 1 1112 ? 39.614 30.859 -24.636 1.00 87.69 1112 TYR A N 1
ATOM 9006 C CA . TYR A 1 1112 ? 40.806 30.797 -25.494 1.00 87.69 1112 TYR A CA 1
ATOM 9007 C C . TYR A 1 1112 ? 41.770 29.651 -25.153 1.00 87.69 1112 TYR A C 1
ATOM 9009 O O . TYR A 1 1112 ? 42.425 29.125 -26.060 1.00 87.69 1112 TYR A O 1
ATOM 9017 N N . PHE A 1 1113 ? 41.826 29.214 -23.889 1.00 88.50 1113 PHE A N 1
ATOM 9018 C CA . PHE A 1 1113 ? 42.738 28.161 -23.418 1.00 88.50 1113 PHE A CA 1
ATOM 9019 C C . PHE A 1 1113 ? 42.017 26.950 -22.811 1.00 88.50 1113 PHE A C 1
ATOM 9021 O O . PHE A 1 1113 ? 42.441 25.818 -23.035 1.00 88.50 1113 PHE A O 1
ATOM 9028 N N . GLY A 1 1114 ? 40.904 27.156 -22.098 1.00 82.75 1114 GLY A N 1
ATOM 9029 C CA . GLY A 1 1114 ? 40.131 26.085 -21.453 1.00 82.75 1114 GLY A CA 1
ATOM 9030 C C . GLY A 1 1114 ? 39.976 26.254 -19.942 1.00 82.75 1114 GLY A C 1
ATOM 9031 O O . GLY A 1 1114 ? 40.769 26.941 -19.303 1.00 82.75 1114 GLY A O 1
ATOM 9032 N N . GLU A 1 1115 ? 38.948 25.616 -19.380 1.00 74.50 1115 GLU A N 1
ATOM 9033 C CA . GLU A 1 1115 ? 38.653 25.591 -17.942 1.00 74.50 1115 GLU A CA 1
ATOM 9034 C C . GLU A 1 1115 ? 39.439 24.472 -17.245 1.00 74.50 1115 GLU A C 1
ATOM 9036 O O . GLU A 1 1115 ? 39.247 23.298 -17.563 1.00 74.50 1115 GLU A O 1
ATOM 9041 N N . THR A 1 1116 ? 40.286 24.825 -16.275 1.00 55.56 1116 THR A N 1
ATOM 9042 C CA . THR A 1 1116 ? 40.852 23.905 -15.271 1.00 55.56 1116 THR A CA 1
ATOM 9043 C C . THR A 1 1116 ? 41.238 24.702 -14.026 1.00 55.56 1116 THR A C 1
ATOM 9045 O O . THR A 1 1116 ? 41.820 25.776 -14.160 1.00 55.56 1116 THR A O 1
ATOM 9048 N N . GLU A 1 1117 ? 41.004 24.155 -12.835 1.00 48.12 1117 GLU A N 1
ATOM 9049 C CA . GLU A 1 1117 ? 41.118 24.867 -11.548 1.00 48.12 1117 GLU A CA 1
ATOM 9050 C C . GLU A 1 1117 ? 42.555 25.229 -11.103 1.00 48.12 1117 GLU A C 1
ATOM 9052 O O . GLU A 1 1117 ? 42.713 25.910 -10.099 1.00 48.12 1117 GLU A O 1
ATOM 9057 N N . ASN A 1 1118 ? 43.602 24.820 -11.834 1.00 55.41 1118 ASN A N 1
ATOM 9058 C CA . ASN A 1 1118 ? 45.010 25.179 -11.574 1.00 55.41 1118 ASN A CA 1
ATOM 9059 C C . ASN A 1 1118 ? 45.822 25.235 -12.889 1.00 55.41 1118 ASN A C 1
ATOM 9061 O O . ASN A 1 1118 ? 46.655 24.369 -13.163 1.00 55.41 1118 ASN A O 1
ATOM 9065 N N . ASN A 1 1119 ? 45.533 26.205 -13.764 1.00 62.94 1119 ASN A N 1
ATOM 9066 C CA . ASN A 1 1119 ? 46.069 26.212 -15.130 1.00 62.94 1119 ASN A CA 1
ATOM 9067 C C . ASN A 1 1119 ? 47.400 26.980 -15.265 1.00 62.94 1119 ASN A C 1
ATOM 9069 O O . ASN A 1 1119 ? 47.397 28.185 -15.502 1.00 62.94 1119 ASN A O 1
ATOM 9073 N N . VAL A 1 1120 ? 48.537 26.271 -15.213 1.00 69.31 1120 VAL A N 1
ATOM 9074 C CA . VAL A 1 1120 ? 49.892 26.841 -15.433 1.00 69.31 1120 VAL A CA 1
ATOM 9075 C C . VAL A 1 1120 ? 49.977 27.672 -16.724 1.00 69.31 1120 VAL A C 1
ATOM 9077 O O . VAL A 1 1120 ? 50.658 28.692 -16.757 1.00 69.31 1120 VAL A O 1
ATOM 9080 N N . LEU A 1 1121 ? 49.235 27.275 -17.766 1.00 79.94 1121 LEU A N 1
ATOM 9081 C CA . LEU A 1 1121 ? 49.194 27.967 -19.058 1.00 79.94 1121 LEU A CA 1
ATOM 9082 C C . LEU A 1 1121 ? 48.582 29.371 -18.997 1.00 79.94 1121 LEU A C 1
ATOM 9084 O O . LEU A 1 1121 ? 48.881 30.180 -19.869 1.00 79.94 1121 LEU A O 1
ATOM 9088 N N . TRP A 1 1122 ? 47.713 29.672 -18.027 1.00 89.31 1122 TRP A N 1
ATOM 9089 C CA . TRP A 1 1122 ? 47.151 31.020 -17.897 1.00 89.31 1122 TRP A CA 1
ATOM 9090 C C . TRP A 1 1122 ? 48.204 31.997 -17.365 1.00 89.31 1122 TRP A C 1
ATOM 9092 O O . TRP A 1 1122 ? 48.262 33.128 -17.837 1.00 89.31 1122 TRP A O 1
ATOM 9102 N N . ASN A 1 1123 ? 49.082 31.557 -16.454 1.00 88.44 1123 ASN A N 1
ATOM 9103 C CA . ASN A 1 1123 ? 50.162 32.378 -15.889 1.00 88.44 1123 ASN A CA 1
ATOM 9104 C C . ASN A 1 1123 ? 51.164 32.839 -16.962 1.00 88.44 1123 ASN A C 1
ATOM 9106 O O . ASN A 1 1123 ? 51.816 33.863 -16.793 1.00 88.44 1123 ASN A O 1
ATOM 9110 N N . ASP A 1 1124 ? 51.278 32.112 -18.077 1.00 87.94 1124 ASP A N 1
ATOM 9111 C CA . ASP A 1 1124 ? 52.106 32.505 -19.225 1.00 87.94 1124 ASP A CA 1
ATOM 9112 C C . ASP A 1 1124 ? 51.436 33.583 -20.105 1.00 87.94 1124 ASP A C 1
ATOM 9114 O O . ASP A 1 1124 ? 52.035 34.053 -21.075 1.00 87.94 1124 ASP A O 1
ATOM 9118 N N . TRP A 1 1125 ? 50.199 33.972 -19.788 1.00 91.62 1125 TRP A N 1
ATOM 9119 C CA . TRP A 1 1125 ? 49.413 35.022 -20.441 1.00 91.62 1125 TRP A CA 1
ATOM 9120 C C . TRP A 1 1125 ? 48.796 35.996 -19.423 1.00 91.62 1125 TRP A C 1
ATOM 9122 O O . TRP A 1 1125 ? 47.808 36.650 -19.725 1.00 91.62 1125 TRP A O 1
ATOM 9132 N N . ASP A 1 1126 ? 49.363 36.125 -18.224 1.00 93.19 1126 ASP A N 1
ATOM 9133 C CA . ASP A 1 1126 ? 48.933 37.107 -17.224 1.00 93.19 1126 ASP A CA 1
ATOM 9134 C C . ASP A 1 1126 ? 50.076 38.084 -16.937 1.00 93.19 1126 ASP A C 1
ATOM 9136 O O . ASP A 1 1126 ? 51.194 37.667 -16.641 1.00 93.19 1126 ASP A O 1
ATOM 9140 N N . ALA A 1 1127 ? 49.820 39.389 -17.052 1.00 92.25 1127 ALA A N 1
ATOM 9141 C CA . ALA A 1 1127 ? 50.865 40.402 -16.920 1.00 92.25 1127 ALA A CA 1
ATOM 9142 C C . ALA A 1 1127 ? 51.459 40.460 -15.499 1.00 92.25 1127 ALA A C 1
ATOM 9144 O O . ALA A 1 1127 ? 52.657 40.696 -15.355 1.00 92.25 1127 ALA A O 1
ATOM 9145 N N . THR A 1 1128 ? 50.661 40.186 -14.460 1.00 94.06 1128 THR A N 1
ATOM 9146 C CA . THR A 1 1128 ? 51.130 40.119 -13.068 1.00 94.06 1128 THR A CA 1
ATOM 9147 C C . THR A 1 1128 ? 52.000 38.882 -12.842 1.00 94.06 1128 THR A C 1
ATOM 9149 O O . THR A 1 1128 ? 53.074 38.983 -12.254 1.00 94.06 1128 THR A O 1
ATOM 9152 N N . GLU A 1 1129 ? 51.580 37.713 -13.330 1.00 92.50 1129 GLU A N 1
ATOM 9153 C CA . GLU A 1 1129 ? 52.364 36.475 -13.183 1.00 92.50 1129 GLU A CA 1
ATOM 9154 C C . GLU A 1 1129 ? 53.636 36.461 -14.044 1.00 92.50 1129 GLU A C 1
ATOM 9156 O O . GLU A 1 1129 ? 54.647 35.882 -13.643 1.00 92.50 1129 GLU A O 1
ATOM 9161 N N . LEU A 1 1130 ? 53.620 37.127 -15.202 1.00 91.25 1130 LEU A N 1
ATOM 9162 C CA . LEU A 1 1130 ? 54.808 37.332 -16.032 1.00 91.25 1130 LEU A CA 1
ATOM 9163 C C . LEU A 1 1130 ? 55.793 38.314 -15.388 1.00 91.25 1130 LEU A C 1
ATOM 9165 O O . LEU A 1 1130 ? 56.993 38.053 -15.430 1.00 91.25 1130 LEU A O 1
ATOM 9169 N N . ALA A 1 1131 ? 55.313 39.388 -14.746 1.00 90.75 1131 ALA A N 1
ATOM 9170 C CA . ALA A 1 1131 ? 56.171 40.329 -14.023 1.00 90.75 1131 ALA A CA 1
ATOM 9171 C C . ALA A 1 1131 ? 56.961 39.633 -12.900 1.00 90.75 1131 ALA A C 1
ATOM 9173 O O . ALA A 1 1131 ? 58.172 39.813 -12.816 1.00 90.75 1131 ALA A O 1
ATOM 9174 N N . LYS A 1 1132 ? 56.321 38.740 -12.124 1.00 90.06 1132 LYS A N 1
ATOM 9175 C CA . LYS A 1 1132 ? 56.989 37.919 -11.086 1.00 90.06 1132 LYS A CA 1
ATOM 9176 C C . LYS A 1 1132 ? 58.116 37.021 -11.613 1.00 90.06 1132 LYS A C 1
ATOM 9178 O O . LYS A 1 1132 ? 58.987 36.627 -10.846 1.00 90.06 1132 LYS A O 1
ATOM 9183 N N . LYS A 1 1133 ? 58.063 36.629 -12.890 1.00 88.38 1133 LYS A N 1
ATOM 9184 C CA . LYS A 1 1133 ? 59.016 35.706 -13.536 1.00 88.38 1133 LYS A CA 1
ATOM 9185 C C . LYS A 1 1133 ? 60.054 36.428 -14.410 1.00 88.38 1133 LYS A C 1
ATOM 9187 O O . LYS A 1 1133 ? 60.811 35.762 -15.120 1.00 88.38 1133 LYS A O 1
ATOM 9192 N N . TYR A 1 1134 ? 60.050 37.760 -14.447 1.00 87.25 1134 TYR A N 1
ATOM 9193 C CA . TYR A 1 1134 ? 60.830 38.514 -15.422 1.00 87.25 1134 TYR A CA 1
ATOM 9194 C C . TYR A 1 1134 ? 62.320 38.574 -15.054 1.00 87.25 1134 TYR A C 1
ATOM 9196 O O . TYR A 1 1134 ? 62.717 39.273 -14.130 1.00 87.25 1134 TYR A O 1
ATOM 9204 N N . ASN A 1 1135 ? 63.151 37.900 -15.853 1.00 82.06 1135 ASN A N 1
ATOM 9205 C CA . ASN A 1 1135 ? 64.616 37.885 -15.729 1.00 82.06 1135 ASN A CA 1
ATOM 9206 C C . ASN A 1 1135 ? 65.304 38.576 -16.930 1.00 82.06 1135 ASN A C 1
ATOM 9208 O O . ASN A 1 1135 ? 66.349 38.128 -17.403 1.00 82.06 1135 ASN A O 1
ATOM 9212 N N . GLY A 1 1136 ? 64.666 39.603 -17.502 1.00 81.38 1136 GLY A N 1
ATOM 9213 C CA . GLY A 1 1136 ? 65.157 40.332 -18.677 1.00 81.38 1136 GLY A CA 1
ATOM 9214 C C . GLY A 1 1136 ? 66.014 41.565 -18.348 1.00 81.38 1136 GLY A C 1
ATOM 9215 O O . GLY A 1 1136 ? 66.283 41.837 -17.179 1.00 81.38 1136 GLY A O 1
ATOM 9216 N N . PRO A 1 1137 ? 66.432 42.351 -19.363 1.00 83.56 1137 PRO A N 1
ATOM 9217 C CA . PRO A 1 1137 ? 67.069 43.648 -19.130 1.00 83.56 1137 PRO A CA 1
ATOM 9218 C C . PRO A 1 1137 ? 66.100 44.614 -18.419 1.00 83.56 1137 PRO A C 1
ATOM 9220 O O . PRO A 1 1137 ? 64.884 44.425 -18.536 1.00 83.56 1137 PRO A O 1
ATOM 9223 N N . PRO A 1 1138 ? 66.599 45.657 -17.724 1.00 82.69 1138 PRO A N 1
ATOM 9224 C CA . PRO A 1 1138 ? 65.751 46.636 -17.047 1.00 82.69 1138 PRO A CA 1
ATOM 9225 C C . PRO A 1 1138 ? 64.694 47.210 -17.995 1.00 82.69 1138 PRO A C 1
ATOM 9227 O O . PRO A 1 1138 ? 65.022 47.724 -19.064 1.00 82.69 1138 PRO A O 1
ATOM 9230 N N . LEU A 1 1139 ? 63.429 47.076 -17.604 1.00 85.38 1139 LEU A N 1
ATOM 9231 C CA . LEU A 1 1139 ? 62.270 47.498 -18.379 1.00 85.38 1139 LEU A CA 1
ATOM 9232 C C . LEU A 1 1139 ? 61.460 48.461 -17.517 1.00 85.38 1139 LEU A C 1
ATOM 9234 O O . LEU A 1 1139 ? 60.798 48.031 -16.575 1.00 85.38 1139 LEU A O 1
ATOM 9238 N N . ASP A 1 1140 ? 61.532 49.749 -17.841 1.00 86.81 1140 ASP A N 1
ATOM 9239 C CA . ASP A 1 1140 ? 60.729 50.771 -17.175 1.00 86.81 1140 ASP A CA 1
ATOM 9240 C C . ASP A 1 1140 ? 59.267 50.679 -17.632 1.00 86.81 1140 ASP A C 1
ATOM 9242 O O . ASP A 1 1140 ? 58.970 50.637 -18.833 1.00 86.81 1140 ASP A O 1
ATOM 9246 N N . ILE A 1 1141 ? 58.363 50.630 -16.647 1.00 93.62 1141 ILE A N 1
ATOM 9247 C CA . ILE A 1 1141 ? 56.919 50.470 -16.838 1.00 93.62 1141 ILE A CA 1
ATOM 9248 C C . ILE A 1 1141 ? 56.189 51.694 -16.274 1.00 93.62 1141 ILE A C 1
ATOM 9250 O O . ILE A 1 1141 ? 56.195 51.920 -15.064 1.00 93.62 1141 ILE A O 1
ATOM 9254 N N . LEU A 1 1142 ? 55.512 52.462 -17.132 1.00 96.00 1142 LEU A N 1
ATOM 9255 C CA . LEU A 1 1142 ? 54.637 53.570 -16.718 1.00 96.00 1142 LEU A CA 1
ATOM 9256 C C . LEU A 1 1142 ? 53.159 53.174 -16.828 1.00 96.00 1142 LEU A C 1
ATOM 9258 O O . LEU A 1 1142 ? 52.695 52.805 -17.906 1.00 96.00 1142 LEU A O 1
ATOM 9262 N N . ILE A 1 1143 ? 52.401 53.289 -15.739 1.00 96.88 1143 ILE A N 1
ATOM 9263 C CA . ILE A 1 1143 ? 50.957 53.035 -15.732 1.00 96.88 1143 ILE A CA 1
ATOM 9264 C C . ILE A 1 1143 ? 50.220 54.255 -15.187 1.00 96.88 1143 ILE A C 1
ATOM 9266 O O . ILE A 1 1143 ? 50.462 54.663 -14.053 1.00 96.88 1143 ILE A O 1
ATOM 9270 N N . ASP A 1 1144 ? 49.274 54.779 -15.963 1.00 96.94 1144 ASP A N 1
ATOM 9271 C CA . ASP A 1 1144 ? 48.276 55.742 -15.496 1.00 96.94 1144 ASP A CA 1
ATOM 9272 C C . ASP A 1 1144 ? 46.925 55.042 -15.319 1.00 96.94 1144 ASP A C 1
ATOM 9274 O O . ASP A 1 1144 ? 46.451 54.324 -16.204 1.00 96.94 1144 ASP A O 1
ATOM 9278 N N . GLN A 1 1145 ? 46.279 55.272 -14.177 1.00 96.19 1145 GLN A N 1
ATOM 9279 C CA . GLN A 1 1145 ? 44.974 54.717 -13.824 1.00 96.19 1145 GLN A CA 1
ATOM 9280 C C . GLN A 1 1145 ? 44.050 55.836 -13.329 1.00 96.19 1145 GLN A C 1
ATOM 9282 O O . GLN A 1 1145 ? 44.354 56.505 -12.342 1.00 96.19 1145 GLN A O 1
ATOM 9287 N N . GLY A 1 1146 ? 42.893 56.013 -13.970 1.00 95.50 1146 GLY A N 1
ATOM 9288 C CA . GLY A 1 1146 ? 41.841 56.893 -13.458 1.00 95.50 1146 GLY A CA 1
ATOM 9289 C C . GLY A 1 1146 ? 41.317 56.390 -12.109 1.00 95.50 1146 GLY A C 1
ATOM 9290 O O . GLY A 1 1146 ? 41.021 55.201 -11.964 1.00 95.50 1146 GLY A O 1
ATOM 9291 N N . LYS A 1 1147 ? 41.229 57.273 -11.108 1.00 93.06 1147 LYS A N 1
ATOM 9292 C CA . LYS A 1 1147 ? 40.747 56.949 -9.750 1.00 93.06 1147 LYS A CA 1
ATOM 9293 C C . LYS A 1 1147 ? 39.219 56.805 -9.690 1.00 93.06 1147 LYS A C 1
ATOM 9295 O O . LYS A 1 1147 ? 38.705 56.036 -8.882 1.00 93.06 1147 LYS A O 1
ATOM 9300 N N . GLU A 1 1148 ? 38.505 57.474 -10.597 1.00 93.88 1148 GLU A N 1
ATOM 9301 C CA . GLU A 1 1148 ? 37.051 57.361 -10.779 1.00 93.88 1148 GLU A CA 1
ATOM 9302 C C . GLU A 1 1148 ? 36.665 56.352 -11.878 1.00 93.88 1148 GLU A C 1
ATOM 9304 O O . GLU A 1 1148 ? 35.523 56.302 -12.333 1.00 93.88 1148 GLU A O 1
ATOM 9309 N N . ASP A 1 1149 ? 37.601 55.491 -12.281 1.00 93.56 1149 ASP A N 1
ATOM 9310 C CA . ASP A 1 1149 ? 37.356 54.400 -13.217 1.00 93.56 1149 ASP A CA 1
ATOM 9311 C C . ASP A 1 1149 ? 36.396 53.350 -12.619 1.00 93.56 1149 ASP A C 1
ATOM 9313 O O . ASP A 1 1149 ? 36.685 52.663 -11.632 1.00 93.56 1149 ASP A O 1
ATOM 9317 N N . ASN A 1 1150 ? 35.235 53.192 -13.254 1.00 92.81 1150 ASN A N 1
ATOM 9318 C CA . ASN A 1 1150 ? 34.220 52.222 -12.849 1.00 92.81 1150 ASN A CA 1
ATOM 9319 C C . ASN A 1 1150 ? 34.726 50.769 -12.899 1.00 92.81 1150 ASN A C 1
ATOM 9321 O O . ASN A 1 1150 ? 34.314 49.953 -12.075 1.00 92.81 1150 ASN A O 1
ATOM 9325 N N . PHE A 1 1151 ? 35.633 50.428 -13.818 1.00 92.56 1151 PHE A N 1
ATOM 9326 C CA . PHE A 1 1151 ? 36.182 49.077 -13.956 1.00 92.56 1151 PHE A CA 1
ATOM 9327 C C . PHE A 1 1151 ? 37.284 48.785 -12.930 1.00 92.56 1151 PHE A C 1
ATOM 9329 O O . PHE A 1 1151 ? 37.472 47.626 -12.548 1.00 92.56 1151 PHE A O 1
ATOM 9336 N N . LEU A 1 1152 ? 37.954 49.822 -12.413 1.00 91.62 1152 LEU A N 1
ATOM 9337 C CA . LEU A 1 1152 ? 38.802 49.710 -11.225 1.00 91.62 1152 LEU A CA 1
ATOM 9338 C C . LEU A 1 1152 ? 37.948 49.332 -10.004 1.00 91.62 1152 LEU A C 1
ATOM 9340 O O . LEU A 1 1152 ? 38.221 48.320 -9.360 1.00 91.62 1152 LEU A O 1
ATOM 9344 N N . LYS A 1 1153 ? 36.858 50.074 -9.751 1.00 91.12 1153 LYS A N 1
ATOM 9345 C CA . LYS A 1 1153 ? 35.915 49.817 -8.641 1.00 91.12 1153 LYS A CA 1
ATOM 9346 C C . LYS A 1 1153 ? 35.221 48.450 -8.740 1.00 91.12 1153 LYS A C 1
ATOM 9348 O O . LYS A 1 1153 ? 34.937 47.831 -7.720 1.00 91.12 1153 LYS A O 1
ATOM 9353 N N . GLN A 1 1154 ? 34.983 47.951 -9.955 1.00 90.56 1154 GLN A N 1
ATOM 9354 C CA . GLN A 1 1154 ? 34.430 46.612 -10.216 1.00 90.56 1154 GLN A CA 1
ATOM 9355 C C . GLN A 1 1154 ? 35.466 45.471 -10.125 1.00 90.56 1154 GLN A C 1
ATOM 9357 O O . GLN A 1 1154 ? 35.115 44.316 -10.367 1.00 90.56 1154 GLN A O 1
ATOM 9362 N N . GLY A 1 1155 ? 36.738 45.757 -9.821 1.00 90.81 1155 GLY A N 1
ATOM 9363 C CA . GLY A 1 1155 ? 37.785 44.735 -9.709 1.00 90.81 1155 GLY A CA 1
ATOM 9364 C C . GLY A 1 1155 ? 38.189 44.085 -11.040 1.00 90.81 1155 GLY A C 1
ATOM 9365 O O . GLY A 1 1155 ? 38.686 42.960 -11.045 1.00 90.81 1155 GLY A O 1
ATOM 9366 N N . GLN A 1 1156 ? 37.977 44.763 -12.176 1.00 91.56 1156 GLN A N 1
ATOM 9367 C CA . GLN A 1 1156 ? 38.352 44.250 -13.502 1.00 91.56 1156 GLN A CA 1
ATOM 9368 C C . GLN A 1 1156 ? 39.828 44.506 -13.845 1.00 91.56 1156 GLN A C 1
ATOM 9370 O O . GLN A 1 1156 ? 40.428 43.732 -14.590 1.00 91.56 1156 GLN A O 1
ATOM 9375 N N . LEU A 1 1157 ? 40.410 45.596 -13.329 1.00 93.25 1157 LEU A N 1
ATOM 9376 C CA . LEU A 1 1157 ? 41.726 46.088 -13.760 1.00 93.25 1157 LEU A CA 1
ATOM 9377 C C . LEU A 1 1157 ? 42.880 45.616 -12.865 1.00 93.25 1157 LEU A C 1
ATOM 9379 O O . LEU A 1 1157 ? 43.888 45.130 -13.370 1.00 93.25 1157 LEU A O 1
ATOM 9383 N N . LEU A 1 1158 ? 42.715 45.700 -11.540 1.00 94.44 1158 LEU A N 1
ATOM 9384 C CA . LEU A 1 1158 ? 43.665 45.203 -10.529 1.00 94.44 1158 LEU A CA 1
ATOM 9385 C C . LEU A 1 1158 ? 45.142 45.677 -10.690 1.00 94.44 1158 LEU A C 1
ATOM 9387 O O . LEU A 1 1158 ? 46.052 44.857 -10.534 1.00 94.44 1158 LEU A O 1
ATOM 9391 N N . PRO A 1 1159 ? 45.435 46.968 -10.975 1.00 94.06 1159 PRO A N 1
ATOM 9392 C CA . PRO A 1 1159 ? 46.809 47.447 -11.192 1.00 94.06 1159 PRO A CA 1
ATOM 9393 C C . PRO A 1 1159 ? 47.707 47.353 -9.947 1.00 94.06 1159 PRO A C 1
ATOM 9395 O O . PRO A 1 1159 ? 48.921 47.201 -10.070 1.00 94.06 1159 PRO A O 1
ATOM 9398 N N . GLU A 1 1160 ? 47.129 47.372 -8.744 1.00 93.81 1160 GLU A N 1
ATOM 9399 C CA . GLU A 1 1160 ? 47.863 47.202 -7.482 1.00 93.81 1160 GLU A CA 1
ATOM 9400 C C . GLU A 1 1160 ? 48.539 45.824 -7.377 1.00 93.81 1160 GLU A C 1
ATOM 9402 O O . GLU A 1 1160 ? 49.662 45.720 -6.882 1.00 93.81 1160 GLU A O 1
ATOM 9407 N N . ASN A 1 1161 ? 47.909 44.772 -7.916 1.00 95.00 1161 ASN A N 1
ATOM 9408 C CA . ASN A 1 1161 ? 48.487 43.425 -7.935 1.00 95.00 1161 ASN A CA 1
ATOM 9409 C C . ASN A 1 1161 ? 49.773 43.382 -8.771 1.00 95.00 1161 ASN A C 1
ATOM 9411 O O . ASN A 1 1161 ? 50.739 42.722 -8.385 1.00 95.00 1161 ASN A O 1
ATOM 9415 N N . LEU A 1 1162 ? 49.794 44.112 -9.890 1.00 93.44 1162 LEU A N 1
ATOM 9416 C CA . LEU A 1 1162 ? 50.958 44.235 -10.761 1.00 93.44 1162 LEU A CA 1
ATOM 9417 C C . LEU A 1 1162 ? 52.046 45.118 -10.137 1.00 93.44 1162 LEU A C 1
ATOM 9419 O O . LEU A 1 1162 ? 53.218 44.772 -10.241 1.00 93.44 1162 LEU A O 1
ATOM 9423 N N . LEU A 1 1163 ? 51.685 46.198 -9.433 1.00 93.75 1163 LEU A N 1
ATOM 9424 C CA . LEU A 1 1163 ? 52.648 47.000 -8.667 1.00 93.75 1163 LEU A CA 1
ATOM 9425 C C . LEU A 1 1163 ? 53.350 46.161 -7.587 1.00 93.75 1163 LEU A C 1
ATOM 9427 O O . LEU A 1 1163 ? 54.563 46.271 -7.421 1.00 93.75 1163 LEU A O 1
ATOM 9431 N N . ASN A 1 1164 ? 52.610 45.317 -6.865 1.00 93.69 1164 ASN A N 1
ATOM 9432 C CA . ASN A 1 1164 ? 53.188 44.437 -5.848 1.00 93.69 1164 ASN A CA 1
ATOM 9433 C C . ASN A 1 1164 ? 54.082 43.358 -6.483 1.00 93.69 1164 ASN A C 1
ATOM 9435 O O . ASN A 1 1164 ? 55.232 43.215 -6.084 1.00 93.69 1164 ASN A O 1
ATOM 9439 N N . ALA A 1 1165 ? 53.621 42.698 -7.551 1.00 91.50 1165 ALA A N 1
ATOM 9440 C CA . ALA A 1 1165 ? 54.435 41.743 -8.307 1.00 91.50 1165 ALA A CA 1
ATOM 9441 C C . ALA A 1 1165 ? 55.717 42.355 -8.903 1.00 91.50 1165 ALA A C 1
ATOM 9443 O O . ALA A 1 1165 ? 56.757 41.700 -8.923 1.00 91.50 1165 ALA A O 1
ATOM 9444 N N . ALA A 1 1166 ? 55.658 43.601 -9.381 1.00 89.56 1166 ALA A N 1
ATOM 9445 C CA . ALA A 1 1166 ? 56.823 44.312 -9.898 1.00 89.56 1166 ALA A CA 1
ATOM 9446 C C . ALA A 1 1166 ? 57.828 44.647 -8.784 1.00 89.56 1166 ALA A C 1
ATOM 9448 O O . ALA A 1 1166 ? 59.025 44.457 -8.982 1.00 89.56 1166 ALA A O 1
ATOM 9449 N N . LYS A 1 1167 ? 57.358 45.062 -7.597 1.00 88.31 1167 LYS A N 1
ATOM 9450 C CA . LYS A 1 1167 ? 58.218 45.259 -6.415 1.00 88.31 1167 LYS A CA 1
ATOM 9451 C C . LYS A 1 1167 ? 58.920 43.965 -6.003 1.00 88.31 1167 LYS A C 1
ATOM 9453 O O . LYS A 1 1167 ? 60.131 43.990 -5.808 1.00 88.31 1167 LYS A O 1
ATOM 9458 N N . ASP A 1 1168 ? 58.188 42.852 -5.932 1.00 87.94 1168 ASP A N 1
ATOM 9459 C CA . ASP A 1 1168 ? 58.741 41.535 -5.580 1.00 87.94 1168 ASP A CA 1
ATOM 9460 C C . ASP A 1 1168 ? 59.809 41.064 -6.589 1.00 87.94 1168 ASP A C 1
ATOM 9462 O O . ASP A 1 1168 ? 60.783 40.416 -6.209 1.00 87.94 1168 ASP A O 1
ATOM 9466 N N . ALA A 1 1169 ? 59.650 41.416 -7.871 1.00 84.56 1169 ALA A N 1
ATOM 9467 C CA . ALA A 1 1169 ? 60.583 41.089 -8.953 1.00 84.56 1169 ALA A CA 1
ATOM 9468 C C . ALA A 1 1169 ? 61.722 42.112 -9.156 1.00 84.56 1169 ALA A C 1
ATOM 9470 O O . ALA A 1 1169 ? 62.572 41.913 -10.023 1.00 84.56 1169 ALA A O 1
ATOM 9471 N N . GLY A 1 1170 ? 61.746 43.224 -8.410 1.00 83.69 1170 GLY A N 1
ATOM 9472 C CA . GLY A 1 1170 ? 62.718 44.308 -8.614 1.00 83.69 1170 GLY A CA 1
ATOM 9473 C C . GLY A 1 1170 ? 62.532 45.107 -9.916 1.00 83.69 1170 GLY A C 1
ATOM 9474 O O . GLY A 1 1170 ? 63.469 45.760 -10.374 1.00 83.69 1170 GLY A O 1
ATOM 9475 N N . LEU A 1 1171 ? 61.341 45.063 -10.520 1.00 85.50 1171 LEU A N 1
ATOM 9476 C CA . LEU A 1 1171 ? 61.000 45.795 -11.741 1.00 85.50 1171 LEU A CA 1
ATOM 9477 C C . LEU A 1 1171 ? 60.631 47.264 -11.445 1.00 85.50 1171 LEU A C 1
ATOM 9479 O O . LEU A 1 1171 ? 59.762 47.516 -10.602 1.00 85.50 1171 LEU A O 1
ATOM 9483 N N . PRO A 1 1172 ? 61.211 48.246 -12.163 1.00 86.94 1172 PRO A N 1
ATOM 9484 C CA . PRO A 1 1172 ? 60.859 49.654 -12.009 1.00 86.94 1172 PRO A CA 1
ATOM 9485 C C . PRO A 1 1172 ? 59.490 49.956 -12.645 1.00 86.94 1172 PRO A C 1
ATOM 9487 O O . PRO A 1 1172 ? 59.363 50.206 -13.845 1.00 86.94 1172 PRO A O 1
ATOM 9490 N N . LEU A 1 1173 ? 58.445 49.937 -11.813 1.00 92.56 1173 LEU A N 1
ATOM 9491 C CA . LEU A 1 1173 ? 57.070 50.256 -12.199 1.00 92.56 1173 LEU A CA 1
ATOM 9492 C C . LEU A 1 1173 ? 56.573 51.517 -11.485 1.00 92.56 1173 LEU A C 1
ATOM 9494 O O . LEU A 1 1173 ? 56.506 51.572 -10.256 1.00 92.56 1173 LEU A O 1
ATOM 9498 N N . VAL A 1 1174 ? 56.163 52.515 -12.269 1.00 94.44 1174 VAL A N 1
ATOM 9499 C CA . VAL A 1 1174 ? 55.539 53.754 -11.791 1.00 94.44 1174 VAL A CA 1
ATOM 9500 C C . VAL A 1 1174 ? 54.037 53.681 -12.052 1.00 94.44 1174 VAL A C 1
ATOM 9502 O O . VAL A 1 1174 ? 53.598 53.818 -13.192 1.00 94.44 1174 VAL A O 1
ATOM 9505 N N . LEU A 1 1175 ? 53.249 53.475 -10.993 1.00 95.31 1175 LEU A N 1
ATOM 9506 C CA . LEU A 1 1175 ? 51.786 53.535 -11.035 1.00 95.31 1175 LEU A CA 1
ATOM 9507 C C . LEU A 1 1175 ? 51.312 54.910 -10.550 1.00 95.31 1175 LEU A C 1
ATOM 9509 O O . LEU A 1 1175 ? 51.518 55.268 -9.390 1.00 95.31 1175 LEU A O 1
ATOM 9513 N N . ARG A 1 1176 ? 50.667 55.670 -11.436 1.00 96.62 1176 ARG A N 1
ATOM 9514 C CA . ARG A 1 1176 ? 50.056 56.972 -11.158 1.00 96.62 1176 ARG A CA 1
ATOM 9515 C C . ARG A 1 1176 ? 48.535 56.825 -11.104 1.00 96.62 1176 ARG A C 1
ATOM 9517 O O . ARG A 1 1176 ? 47.919 56.373 -12.067 1.00 96.62 1176 ARG A O 1
ATOM 9524 N N . PHE A 1 1177 ? 47.927 57.227 -9.990 1.00 95.50 1177 PHE A N 1
ATOM 9525 C CA . PHE A 1 1177 ? 46.472 57.354 -9.885 1.00 95.50 1177 PHE A CA 1
ATOM 9526 C C . PHE A 1 1177 ? 46.060 58.796 -10.173 1.00 95.50 1177 PHE A C 1
ATOM 9528 O O . PHE A 1 1177 ? 46.460 59.707 -9.452 1.00 95.50 1177 PHE A O 1
ATOM 9535 N N . GLN A 1 1178 ? 45.254 58.990 -11.213 1.00 95.19 1178 GLN A N 1
ATOM 9536 C CA . GLN A 1 1178 ? 44.804 60.305 -11.663 1.00 95.19 1178 GLN A CA 1
ATOM 9537 C C . GLN A 1 1178 ? 43.414 60.599 -11.084 1.00 95.19 1178 GLN A C 1
ATOM 9539 O O . GLN A 1 1178 ? 42.440 59.896 -11.372 1.00 95.19 1178 GLN A O 1
ATOM 9544 N N . GLU A 1 1179 ? 43.320 61.611 -10.220 1.00 93.50 1179 GLU A N 1
ATOM 9545 C CA . GLU A 1 1179 ? 42.084 61.940 -9.498 1.00 93.50 1179 GLU A CA 1
ATOM 9546 C C . GLU A 1 1179 ? 41.002 62.504 -10.429 1.00 93.50 1179 GLU A C 1
ATOM 9548 O O . GLU A 1 1179 ? 41.304 63.263 -11.342 1.00 93.50 1179 GLU A O 1
ATOM 9553 N N . ALA A 1 1180 ? 39.739 62.126 -10.199 1.00 92.81 1180 ALA A N 1
ATOM 9554 C CA . ALA A 1 1180 ? 38.575 62.479 -11.026 1.00 92.81 1180 ALA A CA 1
ATOM 9555 C C . ALA A 1 1180 ? 38.579 61.984 -12.496 1.00 92.81 1180 ALA A C 1
ATOM 9557 O O . ALA A 1 1180 ? 37.618 62.250 -13.216 1.00 92.81 1180 ALA A O 1
ATOM 9558 N N . TYR A 1 1181 ? 39.588 61.224 -12.941 1.00 94.75 1181 TYR A N 1
ATOM 9559 C CA . TYR A 1 1181 ? 39.617 60.629 -14.286 1.00 94.75 1181 TYR A CA 1
ATOM 9560 C C . TYR A 1 1181 ? 38.977 59.234 -14.346 1.00 94.75 1181 TYR A C 1
ATOM 9562 O O . TYR A 1 1181 ? 39.054 58.456 -13.391 1.00 94.75 1181 TYR A O 1
ATOM 9570 N N . ASP A 1 1182 ? 38.377 58.928 -15.500 1.00 92.62 1182 ASP A N 1
ATOM 9571 C CA . ASP A 1 1182 ? 37.629 57.704 -15.800 1.00 92.62 1182 ASP A CA 1
ATOM 9572 C C . ASP A 1 1182 ? 38.398 56.745 -16.743 1.00 92.62 1182 ASP A C 1
ATOM 9574 O O . ASP A 1 1182 ? 39.609 56.857 -16.915 1.00 92.62 1182 ASP A O 1
ATOM 9578 N N . HIS A 1 1183 ? 37.696 55.783 -17.356 1.00 93.00 1183 HIS A N 1
ATOM 9579 C CA . HIS A 1 1183 ? 38.257 54.812 -18.315 1.00 93.00 1183 HIS A CA 1
ATOM 9580 C C . HIS A 1 1183 ? 38.229 55.287 -19.785 1.00 93.00 1183 HIS A C 1
ATOM 9582 O O . HIS A 1 1183 ? 38.400 54.491 -20.712 1.00 93.00 1183 HIS A O 1
ATOM 9588 N N . SER A 1 1184 ? 37.867 56.544 -20.053 1.00 92.69 1184 SER A N 1
ATOM 9589 C CA . SER A 1 1184 ? 37.534 56.983 -21.412 1.00 92.69 1184 SER A CA 1
ATOM 9590 C C . SER A 1 1184 ? 38.756 57.393 -22.238 1.00 92.69 1184 SER A C 1
ATOM 9592 O O . SER A 1 1184 ? 39.863 57.600 -21.743 1.00 92.69 1184 SER A O 1
ATOM 9594 N N . TYR A 1 1185 ? 38.539 57.608 -23.539 1.00 91.19 1185 TYR A N 1
ATOM 9595 C CA . TYR A 1 1185 ? 39.553 58.241 -24.384 1.00 91.19 1185 TYR A CA 1
ATOM 9596 C C . TYR A 1 1185 ? 39.817 59.714 -24.027 1.00 91.19 1185 TYR A C 1
ATOM 9598 O O . TYR A 1 1185 ? 40.842 60.226 -24.462 1.00 91.19 1185 TYR A O 1
ATOM 9606 N N . TYR A 1 1186 ? 38.974 60.382 -23.224 1.00 93.56 1186 TYR A N 1
ATOM 9607 C CA . TYR A 1 1186 ? 39.296 61.719 -22.706 1.00 93.56 1186 TYR A CA 1
ATOM 9608 C C . TYR A 1 1186 ? 40.442 61.646 -21.693 1.00 93.56 1186 TYR A C 1
ATOM 9610 O O . TYR A 1 1186 ? 41.402 62.399 -21.813 1.00 93.56 1186 TYR A O 1
ATOM 9618 N N . PHE A 1 1187 ? 40.398 60.677 -20.771 1.00 94.44 1187 PHE A N 1
ATOM 9619 C CA . PHE A 1 1187 ? 41.512 60.369 -19.871 1.00 94.44 1187 PHE A CA 1
ATOM 9620 C C . PHE A 1 1187 ? 42.801 60.058 -20.653 1.00 94.44 1187 PHE A C 1
ATOM 9622 O O . PHE A 1 1187 ? 43.835 60.671 -20.394 1.00 94.44 1187 PHE A O 1
ATOM 9629 N N . ILE A 1 1188 ? 42.733 59.190 -21.671 1.00 94.69 1188 ILE A N 1
ATOM 9630 C CA . ILE A 1 1188 ? 43.896 58.884 -22.525 1.00 94.69 1188 ILE A CA 1
ATOM 9631 C C . ILE A 1 1188 ? 44.426 60.153 -23.207 1.00 94.69 1188 ILE A C 1
ATOM 9633 O O . ILE A 1 1188 ? 45.626 60.405 -23.163 1.00 94.69 1188 ILE A O 1
ATOM 9637 N N . ALA A 1 1189 ? 43.557 60.962 -23.820 1.00 93.62 1189 ALA A N 1
ATOM 9638 C CA . ALA A 1 1189 ? 43.959 62.163 -24.553 1.00 93.62 1189 ALA A CA 1
ATOM 9639 C C . ALA A 1 1189 ? 44.642 63.217 -23.664 1.00 93.62 1189 ALA A C 1
ATOM 9641 O O . ALA A 1 1189 ? 45.537 63.912 -24.141 1.00 93.62 1189 ALA A O 1
ATOM 9642 N N . THR A 1 1190 ? 44.279 63.305 -22.380 1.00 94.75 1190 THR A N 1
ATOM 9643 C CA . THR A 1 1190 ? 44.953 64.183 -21.411 1.00 94.75 1190 THR A CA 1
ATOM 9644 C C . THR A 1 1190 ? 46.391 63.743 -21.116 1.00 94.75 1190 THR A C 1
ATOM 9646 O O . THR A 1 1190 ? 47.276 64.587 -21.011 1.00 94.75 1190 THR A O 1
ATOM 9649 N N . PHE A 1 1191 ? 46.648 62.436 -20.992 1.00 95.38 1191 PHE A N 1
ATOM 9650 C CA . PHE A 1 1191 ? 47.936 61.906 -20.514 1.00 95.38 1191 PHE A CA 1
ATOM 9651 C C . PHE A 1 1191 ? 48.810 61.254 -21.608 1.00 95.38 1191 PHE A C 1
ATOM 9653 O O . PHE A 1 1191 ? 49.935 60.829 -21.337 1.00 95.38 1191 PHE A O 1
ATOM 9660 N N . ILE A 1 1192 ? 48.353 61.206 -22.865 1.00 95.50 1192 ILE A N 1
ATOM 9661 C CA . ILE A 1 1192 ? 49.102 60.607 -23.986 1.00 95.50 1192 ILE A CA 1
ATOM 9662 C C . ILE A 1 1192 ? 50.449 61.294 -24.257 1.00 95.50 1192 ILE A C 1
ATOM 9664 O O . ILE A 1 1192 ? 51.406 60.635 -24.666 1.00 95.50 1192 ILE A O 1
ATOM 9668 N N . GLU A 1 1193 ? 50.541 62.601 -23.996 1.00 94.94 1193 GLU A N 1
ATOM 9669 C CA . GLU A 1 1193 ? 51.771 63.388 -24.128 1.00 94.94 1193 GLU A CA 1
ATOM 9670 C C . GLU A 1 1193 ? 52.880 62.844 -23.217 1.00 94.94 1193 GLU A C 1
ATOM 9672 O O . GLU A 1 1193 ? 54.006 62.621 -23.668 1.00 94.94 1193 GLU A O 1
ATOM 9677 N N . ASP A 1 1194 ? 52.546 62.563 -21.956 1.00 95.00 1194 ASP A N 1
ATOM 9678 C CA . ASP A 1 1194 ? 53.461 61.994 -20.967 1.00 95.00 1194 ASP A CA 1
ATOM 9679 C C . ASP A 1 1194 ? 53.937 60.597 -21.369 1.00 95.00 1194 ASP A C 1
ATOM 9681 O O . ASP A 1 1194 ? 55.123 60.293 -21.247 1.00 95.00 1194 ASP A O 1
ATOM 9685 N N . HIS A 1 1195 ? 53.037 59.759 -21.888 1.00 95.50 1195 HIS A N 1
ATOM 9686 C CA . HIS A 1 1195 ? 53.375 58.407 -22.333 1.00 95.50 1195 HIS A CA 1
ATOM 9687 C C . HIS A 1 1195 ? 54.306 58.423 -23.553 1.00 95.50 1195 HIS A C 1
ATOM 9689 O O . HIS A 1 1195 ? 55.312 57.711 -23.572 1.00 95.50 1195 HIS A O 1
ATOM 9695 N N . ILE A 1 1196 ? 54.045 59.284 -24.543 1.00 94.12 1196 ILE A N 1
ATOM 9696 C CA . ILE A 1 1196 ? 54.948 59.468 -25.690 1.00 94.12 1196 ILE A CA 1
ATOM 9697 C C . ILE A 1 1196 ? 56.308 59.993 -25.205 1.00 94.12 1196 ILE A C 1
ATOM 9699 O O . ILE A 1 1196 ? 57.340 59.411 -25.542 1.00 94.12 1196 ILE A O 1
ATOM 9703 N N . LYS A 1 1197 ? 56.338 61.024 -24.348 1.00 93.62 1197 LYS A N 1
ATOM 9704 C CA . LYS A 1 1197 ? 57.585 61.551 -23.763 1.00 93.62 1197 LYS A CA 1
ATOM 9705 C C . LYS A 1 1197 ? 58.350 60.503 -22.954 1.00 93.62 1197 LYS A C 1
ATOM 9707 O O . LYS A 1 1197 ? 59.576 60.472 -23.039 1.00 93.62 1197 LYS A O 1
ATOM 9712 N N . HIS A 1 1198 ? 57.660 59.648 -22.196 1.00 92.69 1198 HIS A N 1
ATOM 9713 C CA . HIS A 1 1198 ? 58.258 58.530 -21.468 1.00 92.69 1198 HIS A CA 1
ATOM 9714 C C . HIS A 1 1198 ? 58.978 57.584 -22.434 1.00 92.69 1198 HIS A C 1
ATOM 9716 O O . HIS A 1 1198 ? 60.179 57.381 -22.275 1.00 92.69 1198 HIS A O 1
ATOM 9722 N N . HIS A 1 1199 ? 58.308 57.107 -23.487 1.00 93.81 1199 HIS A N 1
ATOM 9723 C CA . HIS A 1 1199 ? 58.936 56.238 -24.487 1.00 93.81 1199 HIS A CA 1
ATOM 9724 C C . HIS A 1 1199 ? 60.133 56.896 -25.187 1.00 93.81 1199 HIS A C 1
ATOM 9726 O O . HIS A 1 1199 ? 61.175 56.264 -25.370 1.00 93.81 1199 HIS A O 1
ATOM 9732 N N . MET A 1 1200 ? 60.040 58.186 -25.525 1.00 92.69 1200 MET A N 1
ATOM 9733 C CA . MET A 1 1200 ? 61.129 58.888 -26.212 1.00 92.69 1200 MET A CA 1
ATOM 9734 C C . MET A 1 1200 ? 62.425 58.991 -25.395 1.00 92.69 1200 MET A C 1
ATOM 9736 O O . MET A 1 1200 ? 63.487 59.109 -26.005 1.00 92.69 1200 MET A O 1
ATOM 9740 N N . LYS A 1 1201 ? 62.391 58.874 -24.058 1.00 89.69 1201 LYS A N 1
ATOM 9741 C CA . LYS A 1 1201 ? 63.617 58.791 -23.234 1.00 89.69 1201 LYS A CA 1
ATOM 9742 C C . LYS A 1 1201 ? 64.490 57.584 -23.604 1.00 89.69 1201 LYS A C 1
ATOM 9744 O O . LYS A 1 1201 ? 65.710 57.685 -23.549 1.00 89.69 1201 LYS A O 1
ATOM 9749 N N . TYR A 1 1202 ? 63.868 56.480 -24.018 1.00 88.00 1202 TYR A N 1
ATOM 9750 C CA . TYR A 1 1202 ? 64.531 55.213 -24.354 1.00 88.00 1202 TYR A CA 1
ATOM 9751 C C . TYR A 1 1202 ? 64.706 55.007 -25.864 1.00 88.00 1202 TYR A C 1
ATOM 9753 O O . TYR A 1 1202 ? 65.473 54.145 -26.278 1.00 88.00 1202 TYR A O 1
ATOM 9761 N N . LEU A 1 1203 ? 63.990 55.783 -26.687 1.00 87.00 1203 LEU A N 1
ATOM 9762 C CA . LEU A 1 1203 ? 64.062 55.723 -28.152 1.00 87.00 1203 LEU A CA 1
ATOM 9763 C C . LEU A 1 1203 ? 65.009 56.771 -28.763 1.00 87.00 1203 LEU A C 1
ATOM 9765 O O . LEU A 1 1203 ? 65.459 56.584 -29.894 1.00 87.00 1203 LEU A O 1
ATOM 9769 N N . LYS A 1 1204 ? 65.324 57.866 -28.052 1.00 74.44 1204 LYS A N 1
ATOM 9770 C CA . LYS A 1 1204 ? 66.297 58.871 -28.527 1.00 74.44 1204 LYS A CA 1
ATOM 9771 C C . LYS A 1 1204 ? 67.753 58.422 -28.380 1.00 74.44 1204 LYS A C 1
ATOM 9773 O O . LYS A 1 1204 ? 68.546 58.740 -29.262 1.00 74.44 1204 LYS A O 1
ATOM 9778 N N . ASN A 1 1205 ? 68.075 57.667 -27.328 1.00 51.09 1205 ASN A N 1
ATOM 9779 C CA . ASN A 1 1205 ? 69.399 57.063 -27.114 1.00 51.09 1205 ASN A CA 1
ATOM 9780 C C . ASN A 1 1205 ? 69.597 55.868 -28.052 1.00 51.09 1205 ASN A C 1
ATOM 9782 O O . ASN A 1 1205 ? 68.653 55.058 -28.186 1.00 51.09 1205 ASN A O 1
#

Foldseek 3Di:
DVVVVVVVVVVVVVVVVVVVPPPPDPVQKDADDDPDDDPPDDDPPRIDRVVVVVVVLLVVCCVPVVVCVVCVPPPDDDDDPQPCPPPPPADPVSSVVVNVVVVVVVVVVVVPPPDDDDDDQDDDVRDGVVVVVVPPDPDDPDDDDPDPDPPPDDDPVVVCVPPPDDDDDDDDDDCDPVNVVVVVVVVVVVVVVVVVVVVVVVVVVVVVVVVVVVVVVVVVVVVPDDDDDDDDDDDDDPVVVVVVVCVVVVDDDPPDPDDDPVRVVVVVVVVVVVVVVVLVCLLVVVDPPPPDPPPPDDPVNDDPDDDDDDDDDDDDDDDDDDDDDDDDDDDDDDDDDDDDDDDDDDDDDDDDDDDDDDDDDDDDDDDDDPDDPDDDDPDDDDDDDDDDDDDDDDDDDDDDDDDDDYYDDDDDDDDDDDDDDDDDDDDDDYDDDDDDDDDDDDDDDDDDYYDDDDDDDDDDDDDDDDDDDDDDDDDPPDPVVVVVVVVVVVVVVVVVVVVVVPDDQADEQDPDLVVLCVVQVPDQLLVNLVVLVSNCVNLPCVVDVVSLVSLLVSLVSVLCNLLVLFPPDLDLVSLVSSVSSLVSCLVSNLVSCVSPVPSVLVSLVVVLVVQVVVCVVVQAAAGGVSLLSSLVSCLSNDQLSGNDDSRNVSNLVSLLSNLFRYADDALLRLVSNLSSLVSNLSSCLNSLDDRLSSLLNLLQLLQLQADDDPDDPQDRHPPADPDDPRSNLLHDDPVPPPDPDPLDDDLDADGSSSNGGDHRDNSSSQNSNQSSLVSVVSNLVSNLPPLCSLVSCVSVLVSLVRHDCPPHHPVSVVSSVVSNVVSVVSVPDDDDDDDDDDPDPDDDDDDDPPDDPDDPVDDDDDDPPVVVVVVVVVVVVVVVVVVVVVSVVVSVVSVVVVVVVVVVVVVVVVCVVVCVVPCPDDDKAWDDWDQDLQWIWTKIWHQDPQQRAIWIKIKTQANCQVPAAAAEEEEAEAFPDFNVQCVPQQQLNNLCNVLRYMYMYITNFGDDPPADDDPPDRLEHHRNLLQDQFPDPPNNNRSHNVCCVLPVVLCVPVVPGRHDQQQYAYEYAASRNLNRLLSDLVDFNRHQEYEYELYQQFLVPAPSSVVHCCRRPNDDPDDPVVLNSHSLSSLLVRPGDAYAYEYEYEPPEPCVVNVRRPVVSSVVSNVNNVHHYDYHYDYPDYRDSVNSNVCSSVVSVVSSVRNVD

Sequence (1205 aa):
MVKAKKNLSEIAQLKHNQQKKKNLNPFEIHINKDKQNVLGRRNKADRGLPGISRAKAINKRKGTLFQEYKLKNKDNVFLDKRIGEKNFRMTPEEKAMARFTAERIKAHKKKNIFSLNDEEVLTHRGQTLEEIEKFDDPKSDDEFSDDENRDGKLNKKFVEAHFGGGILSKSDSTISRKDLIEQLIAESKKRKAEKQKIREETLDLTEKLDIEWKDLLPIMSASKISNQDPLDKVKVDDYDIAVRELKFEARGNPTDRLKSEEEIIKEEKEKLEALEADRLARMKGFISNSNVELKHKSADDLDDGFVVEKISDEIQNDGVSNDNDIFNDDISQNSSDTSNSNDSEVNENVDETEIQVKRKKKSLVNDKINKTITNKISQESKLINEHEESKEEHETDLCENFDVQSDSNDVEDDSSSNDDLSDLKQSDSSSEDEEISDKKSVTFGNNIFTEKSINPKNEKLKSIIKANNETVIDKIVSKDRKQEIRNDLLKRKESMEKARKELPYTYKVPESFEELQKLLQNQNPDYQSVIVDRIIKCNHWTLDKQNKEKLSKLFIFLMQYILSNNIENDNVENIVNFFQIFDRLCPYLYDLTHVNPENTKDYIIEIIKEKHEEFEKNKKQYPNIDTLIIFKLVSLLFPTSDFRHVIVTPCLIFMSQILLTCRIKNRKDISKGLFICTLMLEYTVLSKRFAPSVINFLRGVIYMATPKLLIEKIKVIPPFKKIGKSSNLLIIDHEKTGSEMDLNTNIEIMKACDLVNEDIDNDYKIRVLFTTINLIIEFKNQLQELESAYSIFEPIMKLLKENPYNGYPSSLKERIKQLCEELIGLKNKKLEYIIREKKRPKPLRQYEPRIERVYDGKKHKPMSKEKAEREKLLHKYKKEMKGAIREIRKDRVFLSKLQIKQQIKNDTERKRKTVQQSSSMTELTEVSNNKIFGGWQKVYSHNSSVLGCKMNFGIFLPPQAEEVSVPVIYFLSGLTCTEANFIQKAGAQKYASECGVALVVPDTSPRGSNIPDESGSSDLGIGAGFYVDATKEPWKKNYKMYSYITKELSSVINEKFPILSDKQSIMGHSMGGHGALICALKNPGMYKSVSAFAPISNPIQCPWGKKAFSNYFGETENNVLWNDWDATELAKKYNGPPLDILIDQGKEDNFLKQGQLLPENLLNAAKDAGLPLVLRFQEAYDHSYYFIATFIEDHIKHHMKYLKN

InterPro domains:
  IPR000801 Esterase-like [PF00756] (944-1197)
  IPR007276 Nucleolar protein 14 [PF04147] (18-917)
  IPR007276 Nucleolar protein 14 [PTHR23183] (9-920)
  IPR014186 S-formylglutathione hydrolase [TIGR02821] (927-1202)
  IPR029058 Alpha/Beta hydrolase fold [G3DSA:3.40.50.1820] (925-1204)
  IPR029058 Alpha/Beta hydrolase fold [SSF53474] (925-1204)